Protein 6EJQ (pdb70)

Organism: Thermus phage G20c (NCBI:txid1406341)

Structure (mmCIF, N/CA/C/O backbone):
data_6EJQ
#
_entry.id   6EJQ
#
_cell.length_a   167.275
_cell.length_b   167.275
_cell.length_c   139.732
_cell.angle_alpha   90.000
_cell.angle_beta   90.000
_cell.angle_gamma   90.000
#
_symmetry.space_group_name_H-M   'P 42 21 2'
#
loop_
_entity.id
_entity.type
_entity.pdbx_description
1 polymer 'Terminase small subunit'
2 water water
#
loop_
_atom_site.group_PDB
_atom_site.id
_atom_site.type_symbol
_atom_site.label_atom_id
_atom_site.label_alt_id
_atom_site.label_comp_id
_atom_site.label_asym_id
_atom_site.label_entity_id
_atom_site.label_seq_id
_atom_site.pdbx_PDB_ins_code
_atom_site.Cartn_x
_atom_site.Cartn_y
_atom_site.Cartn_z
_atom_site.occupancy
_atom_site.B_iso_or_equiv
_atom_site.auth_seq_id
_atom_site.auth_comp_id
_atom_site.auth_asym_id
_atom_site.auth_atom_id
_atom_site.pdbx_PDB_model_num
ATOM 1 N N . MET A 1 4 ? -21.862 -88.494 -4.463 1.00 102.86 1 MET A N 1
ATOM 2 C CA . MET A 1 4 ? -20.496 -88.810 -3.934 1.00 104.00 1 MET A CA 1
ATOM 3 C C . MET A 1 4 ? -19.676 -87.538 -3.645 1.00 105.28 1 MET A C 1
ATOM 4 O O . MET A 1 4 ? -19.804 -86.963 -2.561 1.00 101.30 1 MET A O 1
ATOM 6 N N . SER A 1 5 ? -18.874 -87.083 -4.614 1.00 111.16 2 SER A N 1
ATOM 7 C CA . SER A 1 5 ? -17.874 -86.021 -4.387 1.00 114.35 2 SER A CA 1
ATOM 8 C C . SER A 1 5 ? -18.479 -84.614 -4.336 1.00 118.21 2 SER A C 1
ATOM 9 O O . SER A 1 5 ? -19.676 -84.429 -4.583 1.00 123.19 2 SER A O 1
ATOM 11 N N . VAL A 1 6 ? -17.639 -83.631 -4.003 1.00 117.29 3 VAL A N 1
ATOM 12 C CA . VAL A 1 6 ? -18.013 -82.211 -4.064 1.00 113.66 3 VAL A CA 1
ATOM 13 C C . VAL A 1 6 ? -18.264 -81.767 -5.510 1.00 114.03 3 VAL A C 1
ATOM 14 O O . VAL A 1 6 ? -19.192 -81.000 -5.778 1.00 112.54 3 VAL A O 1
ATOM 16 N N . SER A 1 7 ? -17.433 -82.263 -6.430 1.00 113.96 4 SER A N 1
ATOM 17 C CA . SER A 1 7 ? -17.575 -81.987 -7.864 1.00 109.76 4 SER A CA 1
ATOM 18 C C . SER A 1 7 ? -18.814 -82.649 -8.479 1.00 101.99 4 SER A C 1
ATOM 19 O O . SER A 1 7 ? -19.394 -82.115 -9.424 1.00 103.36 4 SER A O 1
ATOM 22 N N . PHE A 1 8 ? -19.204 -83.808 -7.951 1.00 94.52 5 PHE A N 1
ATOM 23 C CA . PHE A 1 8 ? -20.395 -84.534 -8.423 1.00 93.14 5 PHE A CA 1
ATOM 24 C C . PHE A 1 8 ? -21.695 -83.759 -8.173 1.00 90.14 5 PHE A C 1
ATOM 25 O O . PHE A 1 8 ? -22.535 -83.649 -9.066 1.00 88.69 5 PHE A O 1
ATOM 33 N N . ARG A 1 9 ? -21.856 -83.245 -6.956 1.00 86.88 6 ARG A N 1
ATOM 34 C CA . ARG A 1 9 ? -23.037 -82.462 -6.588 1.00 81.58 6 ARG A CA 1
ATOM 35 C C . ARG A 1 9 ? -23.101 -81.136 -7.355 1.00 75.24 6 ARG A C 1
ATOM 36 O O . ARG A 1 9 ? -24.190 -80.683 -7.716 1.00 70.05 6 ARG A O 1
ATOM 38 N N . ASP A 1 10 ? -21.935 -80.533 -7.595 1.00 70.11 7 ASP A N 1
ATOM 39 C CA . ASP A 1 10 ? -21.817 -79.316 -8.415 1.00 68.73 7 ASP A CA 1
ATOM 40 C C . ASP A 1 10 ? -22.308 -79.505 -9.853 1.00 67.81 7 ASP A C 1
ATOM 41 O O . ASP A 1 10 ? -22.959 -78.613 -10.416 1.00 63.33 7 ASP A O 1
ATOM 46 N N . ARG A 1 11 ? -21.997 -80.665 -10.431 1.00 68.27 8 ARG A N 1
ATOM 47 C CA . ARG A 1 11 ? -22.387 -80.983 -11.805 1.00 68.57 8 ARG A CA 1
ATOM 48 C C . ARG A 1 11 ? -23.867 -81.368 -11.940 1.00 63.00 8 ARG A C 1
ATOM 49 O O . ARG A 1 11 ? -24.475 -81.112 -12.976 1.00 61.96 8 ARG A O 1
ATOM 57 N N . VAL A 1 12 ? -24.446 -81.984 -10.912 1.00 57.81 9 VAL A N 1
ATOM 58 C CA . VAL A 1 12 ? -25.886 -82.242 -10.913 1.00 55.51 9 VAL A CA 1
ATOM 59 C C . VAL A 1 12 ? -26.624 -80.899 -10.941 1.00 52.00 9 VAL A C 1
ATOM 60 O O . VAL A 1 12 ? -27.575 -80.736 -11.698 1.00 49.36 9 VAL A O 1
ATOM 64 N N . LEU A 1 13 ? -26.177 -79.947 -10.122 1.00 51.19 10 LEU A N 1
ATOM 65 C CA . LEU A 1 13 ? -26.823 -78.636 -10.044 1.00 52.68 10 LEU A CA 1
ATOM 66 C C . LEU A 1 13 ? -26.702 -77.886 -11.374 1.00 51.60 10 LEU A C 1
ATOM 67 O O . LEU A 1 13 ? -27.703 -77.424 -11.918 1.00 48.30 10 LEU A O 1
ATOM 72 N N . LYS A 1 14 ? -25.480 -77.820 -11.900 1.00 49.48 11 LYS A N 1
ATOM 73 C CA . LYS A 1 14 ? -25.206 -77.175 -13.182 1.00 49.49 11 LYS A CA 1
ATOM 74 C C . LYS A 1 14 ? -26.131 -77.698 -14.283 1.00 48.73 11 LYS A C 1
ATOM 75 O O . LYS A 1 14 ? -26.780 -76.913 -14.982 1.00 46.28 11 LYS A O 1
ATOM 81 N N . LEU A 1 15 ? -26.217 -79.018 -14.414 1.00 47.11 12 LEU A N 1
ATOM 82 C CA . LEU A 1 15 ? -27.017 -79.620 -15.480 1.00 47.40 12 LEU A CA 1
ATOM 83 C C . LEU A 1 15 ? -28.518 -79.415 -15.259 1.00 46.11 12 LEU A C 1
ATOM 84 O O . LEU A 1 15 ? -29.270 -79.212 -16.219 1.00 45.49 12 LEU A O 1
ATOM 89 N N . TYR A 1 16 ? -28.960 -79.443 -14.005 1.00 43.73 13 TYR A N 1
ATOM 90 C CA . TYR A 1 16 ? -30.338 -79.058 -13.705 1.00 45.45 13 TYR A CA 1
ATOM 91 C C . TYR A 1 16 ? -30.555 -77.591 -14.122 1.00 42.86 13 TYR A C 1
ATOM 92 O O . TYR A 1 16 ? -31.547 -77.273 -14.776 1.00 42.13 13 TYR A O 1
ATOM 101 N N . LEU A 1 17 ? -29.605 -76.721 -13.782 1.00 38.63 14 LEU A N 1
ATOM 102 C CA . LEU A 1 17 ? -29.722 -75.298 -14.103 1.00 40.71 14 LEU A CA 1
ATOM 103 C C . LEU A 1 17 ? -29.576 -74.981 -15.598 1.00 41.00 14 LEU A C 1
ATOM 104 O O . LEU A 1 17 ? -29.972 -73.898 -16.024 1.00 40.05 14 LEU A O 1
ATOM 109 N N . LEU A 1 18 ? -29.022 -75.911 -16.381 1.00 41.00 15 LEU A N 1
ATOM 110 C CA . LEU A 1 18 ? -28.984 -75.774 -17.838 1.00 41.08 15 LEU A CA 1
ATOM 111 C C . LEU A 1 18 ? -30.189 -76.417 -18.528 1.00 40.99 15 LEU A C 1
ATOM 112 O O . LEU A 1 18 ? -30.269 -76.408 -19.751 1.00 42.72 15 LEU A O 1
ATOM 117 N N . GLY A 1 19 ? -31.134 -76.946 -17.757 1.00 42.60 16 GLY A N 1
ATOM 118 C CA . GLY A 1 19 ? -32.405 -77.430 -18.305 1.00 46.41 16 GLY A CA 1
ATOM 119 C C . GLY A 1 19 ? -32.469 -78.915 -18.642 1.00 49.81 16 GLY A C 1
ATOM 120 O O . GLY A 1 19 ? -33.403 -79.357 -19.320 1.00 49.59 16 GLY A O 1
ATOM 121 N N . PHE A 1 20 ? -31.495 -79.692 -18.178 1.00 54.17 17 PHE A N 1
ATOM 122 C CA . PHE A 1 20 ? -31.530 -81.145 -18.359 1.00 58.91 17 PHE A CA 1
ATOM 123 C C . PHE A 1 20 ? -32.434 -81.742 -17.291 1.00 60.98 17 PHE A C 1
ATOM 124 O O . PHE A 1 20 ? -32.281 -81.418 -16.116 1.00 58.14 17 PHE A O 1
ATOM 132 N N . ASP A 1 21 ? -33.394 -82.577 -17.697 1.00 68.82 18 ASP A N 1
ATOM 133 C CA . ASP A 1 21 ? -34.296 -83.247 -16.733 1.00 75.95 18 ASP A CA 1
ATOM 134 C C . ASP A 1 21 ? -33.540 -84.355 -15.944 1.00 74.10 18 ASP A C 1
ATOM 135 O O . ASP A 1 21 ? -32.423 -84.732 -16.330 1.00 73.26 18 ASP A O 1
ATOM 140 N N . PRO A 1 22 ? -34.112 -84.835 -14.815 1.00 74.94 19 PRO A N 1
ATOM 141 C CA . PRO A 1 22 ? -33.408 -85.808 -13.958 1.00 79.18 19 PRO A CA 1
ATOM 142 C C . PRO A 1 22 ? -32.759 -87.027 -14.637 1.00 78.80 19 PRO A C 1
ATOM 143 O O . PRO A 1 22 ? -31.596 -87.321 -14.355 1.00 76.80 19 PRO A O 1
ATOM 147 N N . SER A 1 23 ? -33.488 -87.712 -15.519 1.00 80.91 20 SER A N 1
ATOM 148 C CA . SER A 1 23 ? -32.967 -88.930 -16.174 1.00 84.29 20 SER A CA 1
ATOM 149 C C . SER A 1 23 ? -31.745 -88.667 -17.067 1.00 86.08 20 SER A C 1
ATOM 150 O O . SER A 1 23 ? -30.815 -89.488 -17.115 1.00 82.78 20 SER A O 1
ATOM 153 N N . GLU A 1 24 ? -31.757 -87.531 -17.769 1.00 83.76 21 GLU A N 1
ATOM 154 C CA . GLU A 1 24 ? -30.622 -87.107 -18.602 1.00 80.28 21 GLU A CA 1
ATOM 155 C C . GLU A 1 24 ? -29.377 -86.802 -17.756 1.00 78.85 21 GLU A C 1
ATOM 156 O O . GLU A 1 24 ? -28.249 -87.113 -18.166 1.00 74.01 21 GLU A O 1
ATOM 162 N N . ILE A 1 25 ? -29.585 -86.198 -16.581 1.00 75.65 22 ILE A N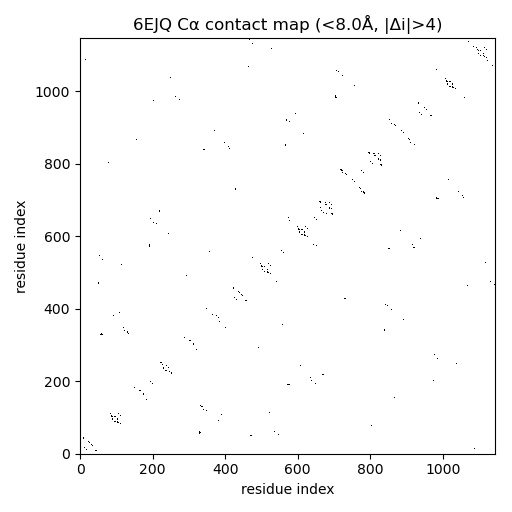 1
ATOM 163 C CA . ILE A 1 25 ? -28.485 -85.917 -15.644 1.00 74.79 22 ILE A CA 1
ATOM 164 C C . ILE A 1 25 ? -27.892 -87.227 -15.110 1.00 74.17 22 ILE A C 1
ATOM 165 O O . ILE A 1 25 ? -26.666 -87.352 -14.967 1.00 68.11 22 ILE A O 1
ATOM 170 N N . ALA A 1 26 ? -28.778 -88.180 -14.821 1.00 77.15 23 ALA A N 1
ATOM 171 C CA . ALA A 1 26 ? -28.399 -89.508 -14.316 1.00 83.73 23 ALA A CA 1
ATOM 172 C C . ALA A 1 26 ? -27.454 -90.250 -15.263 1.00 83.54 23 ALA A C 1
ATOM 173 O O . ALA A 1 26 ? -26.383 -90.701 -14.850 1.00 81.53 23 ALA A O 1
ATOM 175 N N . GLN A 1 27 ? -27.857 -90.346 -16.529 1.00 85.17 24 GLN A N 1
ATOM 176 C CA . GLN A 1 27 ? -27.077 -91.046 -17.554 1.00 88.67 24 GLN A CA 1
ATOM 177 C C . GLN A 1 27 ? -25.737 -90.362 -17.810 1.00 89.57 24 GLN A C 1
ATOM 178 O O . GLN A 1 27 ? -24.703 -91.027 -17.893 1.00 94.01 24 GLN A O 1
ATOM 184 N N . THR A 1 28 ? -25.760 -89.036 -17.913 1.00 87.32 25 THR A N 1
ATOM 185 C CA . THR A 1 28 ? -24.547 -88.252 -18.141 1.00 87.96 25 THR A CA 1
ATOM 186 C C . THR A 1 28 ? -23.519 -88.413 -17.009 1.00 91.41 25 THR A C 1
ATOM 187 O O . THR A 1 28 ? -22.313 -88.392 -17.266 1.00 94.61 25 THR A O 1
ATOM 191 N N . LEU A 1 29 ? -23.994 -88.579 -15.774 1.00 95.08 26 LEU A N 1
ATOM 192 C CA . LEU A 1 29 ? -23.109 -88.777 -14.611 1.00 100.34 26 LEU A CA 1
ATOM 193 C C . LEU A 1 29 ? -22.690 -90.236 -14.377 1.00 105.52 26 LEU A C 1
ATOM 194 O O . LEU A 1 29 ? -21.655 -90.488 -13.746 1.00 103.43 26 LEU A O 1
ATOM 199 N N . SER A 1 30 ? -23.486 -91.186 -14.877 1.00 108.50 27 SER A N 1
ATOM 200 C CA . SER A 1 30 ? -23.122 -92.613 -14.866 1.00 109.02 27 SER A CA 1
ATOM 201 C C . SER A 1 30 ? -21.798 -92.906 -15.599 1.00 111.23 27 SER A C 1
ATOM 202 O O . SER A 1 30 ? -21.091 -93.854 -15.249 1.00 111.82 27 SER A O 1
ATOM 205 N N . LEU A 1 31 ? -21.470 -92.085 -16.598 1.00 111.00 28 LEU A N 1
ATOM 206 C CA . LEU A 1 31 ? -20.246 -92.249 -17.389 1.00 112.16 28 LEU A CA 1
ATOM 207 C C . LEU A 1 31 ? -18.974 -91.894 -16.606 1.00 115.26 28 LEU A C 1
ATOM 208 O O . LEU A 1 31 ? -17.924 -92.497 -16.833 1.00 116.99 28 LEU A O 1
ATOM 213 N N . ASP A 1 32 ? -19.072 -90.923 -15.696 1.00 119.89 29 ASP A N 1
ATOM 214 C CA . ASP A 1 32 ? -17.912 -90.441 -14.924 1.00 124.97 29 ASP A CA 1
ATOM 215 C C . ASP A 1 32 ? -17.563 -91.259 -13.667 1.00 128.16 29 ASP A C 1
ATOM 216 O O . ASP A 1 32 ? -16.478 -91.075 -13.106 1.00 125.81 29 ASP A O 1
ATOM 221 N N . VAL A 1 33 ? -18.464 -92.145 -13.230 1.00 129.96 30 VAL A N 1
ATOM 222 C CA . VAL A 1 33 ? -18.238 -92.998 -12.046 1.00 126.00 30 VAL A CA 1
ATOM 223 C C . VAL A 1 33 ? -18.461 -94.479 -12.387 1.00 122.97 30 VAL A C 1
ATOM 224 O O . VAL A 1 33 ? -18.860 -94.811 -13.507 1.00 118.89 30 VAL A O 1
ATOM 228 N N . LYS A 1 34 ? -18.184 -95.358 -11.423 1.00 121.52 31 LYS A N 1
ATOM 229 C CA . LYS A 1 34 ? -18.331 -96.809 -11.606 1.00 121.31 31 LYS A CA 1
ATOM 230 C C . LYS A 1 34 ? -19.793 -97.249 -11.704 1.00 117.57 31 LYS A C 1
ATOM 231 O O . LYS A 1 34 ? -20.177 -97.938 -12.653 1.00 113.58 31 LYS A O 1
ATOM 233 N N . ARG A 1 35 ? -20.598 -96.840 -10.725 1.00 114.90 32 ARG A N 1
ATOM 234 C CA . ARG A 1 35 ? -22.006 -97.259 -10.636 1.00 114.43 32 ARG A CA 1
ATOM 235 C C . ARG A 1 35 ? -22.901 -96.652 -11.730 1.00 111.79 32 ARG A C 1
ATOM 236 O O . ARG A 1 35 ? -22.443 -95.872 -12.569 1.00 110.16 32 ARG A O 1
ATOM 244 N N . LYS A 1 36 ? -24.173 -97.054 -11.715 1.00 110.45 33 LYS A N 1
ATOM 245 C CA . LYS A 1 36 ? -25.231 -96.412 -12.500 1.00 110.49 33 LYS A CA 1
ATOM 246 C C . LYS A 1 36 ? -25.990 -95.451 -11.578 1.00 111.32 33 LYS A C 1
ATOM 247 O O . LYS A 1 36 ? -26.645 -95.897 -10.631 1.00 112.21 33 LYS A O 1
ATOM 253 N N . VAL A 1 37 ? -25.910 -94.148 -11.865 1.00 106.24 34 VAL A N 1
ATOM 254 C CA . VAL A 1 37 ? -26.640 -93.129 -11.101 1.00 95.17 34 VAL A CA 1
ATOM 255 C C . VAL A 1 37 ? -28.090 -93.134 -11.568 1.00 87.96 34 VAL A C 1
ATOM 256 O O . VAL A 1 37 ? -28.354 -93.217 -12.768 1.00 82.66 34 VAL A O 1
ATOM 260 N N . THR A 1 38 ? -29.017 -93.061 -10.616 1.00 87.82 35 THR A N 1
ATOM 261 C CA . THR A 1 38 ? -30.455 -93.105 -10.903 1.00 92.27 35 THR A CA 1
ATOM 262 C C . THR A 1 38 ? -31.096 -91.727 -10.769 1.00 92.46 35 THR A C 1
ATOM 263 O O . THR A 1 38 ? -30.487 -90.799 -10.221 1.00 88.95 35 THR A O 1
ATOM 267 N N . GLU A 1 39 ? -32.327 -91.615 -11.271 1.00 90.57 36 GLU A N 1
ATOM 268 C CA . GLU A 1 39 ? -33.176 -90.432 -11.051 1.00 91.60 36 GLU A CA 1
ATOM 269 C C . GLU A 1 39 ? -33.269 -90.015 -9.576 1.00 91.93 36 GLU A C 1
ATOM 270 O O . GLU A 1 39 ? -33.161 -88.829 -9.255 1.00 92.59 36 GLU A O 1
ATOM 276 N N . GLU A 1 40 ? -33.473 -90.997 -8.699 1.00 93.09 37 GLU A N 1
ATOM 277 C CA . GLU A 1 40 ? -33.688 -90.751 -7.263 1.00 90.58 37 GLU A CA 1
ATOM 278 C C . GLU A 1 40 ? -32.443 -90.205 -6.563 1.00 82.45 37 GLU A C 1
ATOM 279 O O . GLU A 1 40 ? -32.560 -89.383 -5.657 1.00 81.78 37 GLU A O 1
ATOM 285 N N . GLU A 1 41 ? -31.264 -90.655 -6.987 1.00 79.13 38 GLU A N 1
ATOM 286 C CA . GLU A 1 41 ? -30.000 -90.085 -6.510 1.00 80.86 38 GLU A CA 1
ATOM 287 C C . GLU A 1 41 ? -29.797 -88.631 -6.981 1.00 81.45 38 GLU A C 1
ATOM 288 O O . GLU A 1 41 ? -29.202 -87.825 -6.257 1.00 80.32 38 GLU A O 1
ATOM 294 N N . VAL A 1 42 ? -30.270 -88.315 -8.191 1.00 76.21 39 VAL A N 1
ATOM 295 C CA . VAL A 1 42 ? -30.211 -86.952 -8.743 1.00 73.55 39 VAL A CA 1
ATOM 296 C C . VAL A 1 42 ? -31.157 -86.008 -7.979 1.00 70.88 39 VAL A C 1
ATOM 297 O O . VAL A 1 42 ? -30.731 -84.940 -7.539 1.00 70.93 39 VAL A O 1
ATOM 301 N N . LEU A 1 43 ? -32.417 -86.406 -7.811 1.00 68.38 40 LEU A N 1
ATOM 302 C CA . LEU A 1 43 ? -33.393 -85.595 -7.066 1.00 70.87 40 LEU A CA 1
ATOM 303 C C . LEU A 1 43 ? -32.971 -85.291 -5.621 1.00 70.42 40 LEU A C 1
ATOM 304 O O . LEU A 1 43 ? -33.249 -84.201 -5.110 1.00 66.17 40 LEU A O 1
ATOM 309 N N . HIS A 1 44 ? -32.297 -86.246 -4.981 1.00 71.14 41 HIS A N 1
ATOM 310 C CA . HIS A 1 44 ? -31.852 -86.086 -3.597 1.00 74.81 41 HIS A CA 1
ATOM 311 C C . HIS A 1 44 ? -30.638 -85.151 -3.477 1.00 70.77 41 HIS A C 1
ATOM 312 O O . HIS A 1 44 ? -30.530 -84.394 -2.502 1.00 68.91 41 HIS A O 1
ATOM 319 N N . VAL A 1 45 ? -29.724 -85.211 -4.446 1.00 65.74 42 VAL A N 1
ATOM 320 C CA . VAL A 1 45 ? -28.582 -84.285 -4.473 1.00 64.55 42 VAL A CA 1
ATOM 321 C C . VAL A 1 45 ? -29.066 -82.852 -4.743 1.00 61.82 42 VAL A C 1
ATOM 322 O O . VAL A 1 45 ? -28.575 -81.905 -4.123 1.00 57.48 42 VAL A O 1
ATOM 326 N N . LEU A 1 46 ? -30.025 -82.714 -5.660 1.00 57.33 43 LEU A N 1
ATOM 327 C CA . LEU A 1 46 ? -30.638 -81.425 -5.952 1.00 57.21 43 LEU A CA 1
ATOM 328 C C . LEU A 1 46 ? -31.328 -80.830 -4.743 1.00 58.46 43 LEU A C 1
ATOM 329 O O . LEU A 1 46 ? -31.169 -79.644 -4.475 1.00 62.63 43 LEU A O 1
ATOM 334 N N . ALA A 1 47 ? -32.076 -81.645 -4.008 1.00 60.33 44 ALA A N 1
ATOM 335 C CA . ALA A 1 47 ? -32.801 -81.150 -2.832 1.00 60.92 44 ALA A CA 1
ATOM 336 C C . ALA A 1 47 ? -31.839 -80.745 -1.707 1.00 60.57 44 ALA A C 1
ATOM 337 O O . ALA A 1 47 ? -32.097 -79.774 -0.989 1.00 59.40 44 ALA A O 1
ATOM 339 N N . GLU A 1 48 ? -30.733 -81.477 -1.570 1.00 60.97 45 GLU A N 1
ATOM 340 C CA . GLU A 1 48 ? -29.647 -81.077 -0.662 1.00 65.20 45 GLU A CA 1
ATOM 341 C C . GLU A 1 48 ? -29.022 -79.745 -1.063 1.00 61.02 45 GLU A C 1
ATOM 342 O O . GLU A 1 48 ? -28.688 -78.937 -0.200 1.00 61.81 45 GLU A O 1
ATOM 348 N N . ALA A 1 49 ? -28.843 -79.537 -2.366 1.00 56.92 46 ALA A N 1
ATOM 349 C CA . ALA A 1 49 ? -28.297 -78.282 -2.877 1.00 54.88 46 ALA A CA 1
ATOM 350 C C . ALA A 1 49 ? -29.241 -77.100 -2.596 1.00 51.13 46 ALA A C 1
ATOM 351 O O . ALA A 1 49 ? -28.787 -76.050 -2.166 1.00 50.00 46 ALA A O 1
ATOM 353 N N . ARG A 1 50 ? -30.544 -77.290 -2.806 1.00 52.01 47 ARG A N 1
ATOM 354 C CA . ARG A 1 50 ? -31.552 -76.276 -2.450 1.00 54.00 47 ARG A CA 1
ATOM 355 C C . ARG A 1 50 ? -31.546 -75.914 -0.969 1.00 57.07 47 ARG A C 1
ATOM 356 O O . ARG A 1 50 ? -31.736 -74.755 -0.618 1.00 63.79 47 ARG A O 1
ATOM 364 N N . GLU A 1 51 ? -31.341 -76.910 -0.111 1.00 60.62 48 GLU A N 1
ATOM 365 C CA . GLU A 1 51 ? -31.215 -76.706 1.335 1.00 63.83 48 GLU A CA 1
ATOM 366 C C . GLU A 1 51 ? -30.048 -75.760 1.669 1.00 60.25 48 GLU A C 1
ATOM 367 O O . GLU A 1 51 ? -30.223 -74.818 2.436 1.00 59.57 48 GLU A O 1
ATOM 373 N N . LEU A 1 52 ? -28.873 -76.008 1.091 1.00 56.84 49 LEU A N 1
ATOM 374 C CA . LEU A 1 52 ? -27.693 -75.136 1.300 1.00 60.13 49 LEU A CA 1
ATOM 375 C C . LEU A 1 52 ? -27.891 -73.711 0.772 1.00 58.64 49 LEU A C 1
ATOM 376 O O . LEU A 1 52 ? -27.406 -72.749 1.373 1.00 58.17 49 LEU A O 1
ATOM 381 N N . LEU A 1 53 ? -28.591 -73.588 -0.357 1.00 56.11 50 LEU A N 1
ATOM 382 C CA . LEU A 1 53 ? -28.806 -72.290 -1.011 1.00 53.42 50 LEU A CA 1
ATOM 383 C C . LEU A 1 53 ? -29.860 -71.415 -0.321 1.00 52.16 50 LEU A C 1
ATOM 384 O O . LEU A 1 53 ? -30.009 -70.236 -0.670 1.00 51.33 50 LEU A O 1
ATOM 389 N N . SER A 1 54 ? -30.584 -71.974 0.653 1.00 49.22 51 SER A N 1
ATOM 390 C CA . SER A 1 54 ? -31.583 -71.207 1.396 1.00 48.59 51 SER A CA 1
ATOM 391 C C . SER A 1 54 ? -30.987 -70.404 2.556 1.00 46.73 51 SER A C 1
ATOM 392 O O . SER A 1 54 ? -31.718 -69.670 3.225 1.00 44.01 51 SER A O 1
ATOM 395 N N . ALA A 1 55 ? -29.677 -70.536 2.791 1.00 44.91 52 ALA A N 1
ATOM 396 C CA . ALA A 1 55 ? -29.014 -69.859 3.899 1.00 45.91 52 ALA A CA 1
ATOM 397 C C . ALA A 1 55 ? -29.014 -68.346 3.684 1.00 46.80 52 ALA A C 1
ATOM 398 O O . ALA A 1 55 ? -28.885 -67.883 2.545 1.00 47.12 52 ALA A O 1
ATOM 400 N N . LEU A 1 56 ? -29.183 -67.588 4.771 1.00 46.79 53 LEU A N 1
ATOM 401 C CA . LEU A 1 56 ? -29.045 -66.132 4.712 1.00 48.85 53 LEU A CA 1
ATOM 402 C C . LEU A 1 56 ? -27.626 -65.787 4.284 1.00 46.94 53 LEU A C 1
ATOM 403 O O . LEU A 1 56 ? -26.670 -66.395 4.766 1.00 46.35 53 LEU A O 1
ATOM 408 N N . PRO A 1 57 ? -27.481 -64.800 3.390 1.00 46.04 54 PRO A N 1
ATOM 409 C CA . PRO A 1 57 ? -26.123 -64.371 3.084 1.00 46.57 54 PRO A CA 1
ATOM 410 C C . PRO A 1 57 ? -25.443 -63.682 4.265 1.00 44.48 54 PRO A C 1
ATOM 411 O O . PRO A 1 57 ? -26.094 -63.293 5.237 1.00 43.46 54 PRO A O 1
ATOM 415 N N . SER A 1 58 ? -24.127 -63.597 4.172 1.00 42.67 55 SER A N 1
ATOM 416 C CA . SER A 1 58 ? -23.314 -62.806 5.073 1.00 42.33 55 SER A CA 1
ATOM 417 C C . SER A 1 58 ? -23.013 -61.510 4.323 1.00 41.84 55 SER A C 1
ATOM 418 O O . SER A 1 58 ? -22.652 -61.557 3.160 1.00 41.20 55 SER A O 1
ATOM 421 N N . LEU A 1 59 ? -23.173 -60.364 4.976 1.00 42.53 56 LEU A N 1
ATOM 422 C CA . LEU A 1 59 ? -22.882 -59.077 4.345 1.00 43.64 56 LEU A CA 1
ATOM 423 C C . LEU A 1 59 ? -21.391 -58.951 4.005 1.00 45.15 56 LEU A C 1
ATOM 424 O O . LEU A 1 59 ? -21.033 -58.315 3.018 1.00 46.02 56 LEU A O 1
ATOM 429 N N . GLU A 1 60 ? -20.539 -59.573 4.821 1.00 45.99 57 GLU A N 1
ATOM 430 C CA . GLU A 1 60 ? -19.104 -59.677 4.558 1.00 47.29 57 GLU A CA 1
ATOM 431 C C . GLU A 1 60 ? -18.873 -60.370 3.212 1.00 45.83 57 GLU A C 1
ATOM 432 O O . GLU A 1 60 ? -18.134 -59.848 2.380 1.00 45.35 57 GLU A O 1
ATOM 438 N N . ASP A 1 61 ? -19.544 -61.503 2.980 1.00 44.55 58 ASP A N 1
ATOM 439 C CA . ASP A 1 61 ? -19.482 -62.185 1.674 1.00 44.84 58 ASP A CA 1
ATOM 440 C C . ASP A 1 61 ? -20.029 -61.316 0.545 1.00 42.10 58 ASP A C 1
ATOM 441 O O . ASP A 1 61 ? -19.512 -61.354 -0.565 1.00 43.26 58 ASP A O 1
ATOM 446 N N . ILE A 1 62 ? -21.065 -60.534 0.819 1.00 39.57 59 ILE A N 1
ATOM 447 C CA . ILE A 1 62 ? -21.596 -59.626 -0.189 1.00 38.91 59 ILE A CA 1
ATOM 448 C C . ILE A 1 62 ? -20.547 -58.577 -0.568 1.00 38.01 59 ILE A C 1
ATOM 449 O O . ILE A 1 62 ? -20.365 -58.307 -1.749 1.00 38.34 59 ILE A O 1
ATOM 454 N N . ARG A 1 63 ? -19.851 -58.016 0.417 1.00 37.59 60 ARG A N 1
ATOM 455 C CA . ARG A 1 63 ? -18.775 -57.050 0.137 1.00 39.63 60 ARG A CA 1
ATOM 456 C C . ARG A 1 63 ? -17.663 -57.661 -0.720 1.00 40.24 60 ARG A C 1
ATOM 457 O O . ARG A 1 63 ? -17.085 -56.976 -1.553 1.00 39.11 60 ARG A O 1
ATOM 465 N N . ALA A 1 64 ? -17.388 -58.949 -0.531 1.00 40.70 61 ALA A N 1
ATOM 466 C CA . ALA A 1 64 ? -16.431 -59.652 -1.373 1.00 40.91 61 ALA A CA 1
ATOM 467 C C . ALA A 1 64 ? -16.922 -59.736 -2.825 1.00 41.85 61 ALA A C 1
ATOM 468 O O . ALA A 1 64 ? -16.113 -59.572 -3.757 1.00 40.82 61 ALA A O 1
ATOM 470 N N . GLU A 1 65 ? -18.227 -59.968 -3.023 1.00 39.48 62 GLU A N 1
ATOM 471 C CA . GLU A 1 65 ? -18.801 -59.961 -4.382 1.00 39.17 62 GLU A CA 1
ATOM 472 C C . GLU A 1 65 ? -18.716 -58.572 -5.009 1.00 40.25 62 GLU A C 1
ATOM 473 O O . GLU A 1 65 ? -18.459 -58.448 -6.205 1.00 44.17 62 GLU A O 1
ATOM 479 N N . VAL A 1 66 ? -18.924 -57.530 -4.211 1.00 40.54 63 VAL A N 1
ATOM 480 C CA . VAL A 1 66 ? -18.815 -56.159 -4.716 1.00 41.31 63 VAL A CA 1
ATOM 481 C C . VAL A 1 66 ? -17.371 -55.913 -5.173 1.00 41.49 63 VAL A C 1
ATOM 482 O O . VAL A 1 66 ? -17.141 -55.440 -6.277 1.00 41.33 63 VAL A O 1
ATOM 486 N N . GLY A 1 67 ? -16.405 -56.274 -4.336 1.00 42.05 64 GLY A N 1
ATOM 487 C CA . GLY A 1 67 ? -14.994 -56.095 -4.667 1.00 41.92 64 GLY A CA 1
ATOM 488 C C . GLY A 1 67 ? -14.564 -56.788 -5.946 1.00 41.83 64 GLY A C 1
ATOM 489 O O . GLY A 1 67 ? -13.894 -56.188 -6.782 1.00 43.35 64 GLY A O 1
ATOM 490 N N . GLN A 1 68 ? -14.958 -58.050 -6.096 1.00 42.08 65 GLN A N 1
ATOM 491 C CA . GLN A 1 68 ? -14.669 -58.828 -7.307 1.00 40.81 65 GLN A CA 1
ATOM 492 C C . GLN A 1 68 ? -15.351 -58.266 -8.560 1.00 41.18 65 GLN A C 1
ATOM 493 O O . GLN A 1 68 ? -14.756 -58.248 -9.648 1.00 38.96 65 GLN A O 1
ATOM 499 N N . ALA A 1 69 ? -16.599 -57.823 -8.397 1.00 39.14 66 ALA A N 1
ATOM 500 C CA . ALA A 1 69 ? -17.355 -57.177 -9.466 1.00 37.62 66 ALA A CA 1
ATOM 501 C C . ALA A 1 69 ? -16.705 -55.879 -9.916 1.00 38.92 66 ALA A C 1
ATOM 502 O O . ALA A 1 69 ? -16.594 -55.624 -11.116 1.00 38.98 66 ALA A O 1
ATOM 504 N N . LEU A 1 70 ? -16.303 -55.045 -8.959 1.00 39.17 67 LEU A N 1
ATOM 505 C CA . LEU A 1 70 ? -15.664 -53.771 -9.287 1.00 41.02 67 LEU A CA 1
ATOM 506 C C . LEU A 1 70 ? -14.308 -53.980 -9.958 1.00 41.11 67 LEU A C 1
ATOM 507 O O . LEU A 1 70 ? -13.932 -53.219 -10.851 1.00 39.72 67 LEU A O 1
ATOM 512 N N . GLU A 1 71 ? -13.588 -55.014 -9.532 1.00 41.47 68 GLU A N 1
ATOM 513 C CA . GLU A 1 71 ? -12.303 -55.342 -10.123 1.00 42.49 68 GLU A CA 1
ATOM 514 C C . GLU A 1 71 ? -12.477 -55.873 -11.551 1.00 41.45 68 GLU A C 1
ATOM 515 O O . GLU A 1 71 ? -11.721 -55.483 -12.450 1.00 42.80 68 GLU A O 1
ATOM 521 N N . ARG A 1 72 ? -13.475 -56.735 -11.756 1.00 39.01 69 ARG A N 1
ATOM 522 C CA . ARG A 1 72 ? -13.826 -57.221 -13.094 1.00 39.27 69 ARG A CA 1
ATOM 523 C C . ARG A 1 72 ? -14.199 -56.063 -14.019 1.00 40.12 69 ARG A C 1
ATOM 524 O O . ARG A 1 72 ? -13.832 -56.070 -15.189 1.00 42.34 69 ARG A O 1
ATOM 532 N N . ALA A 1 73 ? -14.951 -55.093 -13.500 1.00 38.36 70 ALA A N 1
ATOM 533 C CA . ALA A 1 73 ? -15.284 -53.876 -14.243 1.00 38.40 70 ALA A CA 1
ATOM 534 C C . ALA A 1 73 ? -14.044 -53.018 -14.601 1.00 37.70 70 ALA A C 1
ATOM 535 O O . ALA A 1 73 ? -14.001 -52.428 -15.679 1.00 38.82 70 ALA A O 1
ATOM 537 N N . ARG A 1 74 ? -13.051 -52.946 -13.715 1.00 37.86 71 ARG A N 1
ATOM 538 C CA . ARG A 1 74 ? -11.778 -52.246 -14.029 1.00 38.61 71 ARG A CA 1
ATOM 539 C C . ARG A 1 74 ? -11.029 -52.889 -15.198 1.00 37.92 71 ARG A C 1
ATOM 540 O O . ARG A 1 74 ? -10.402 -52.191 -15.982 1.00 39.31 71 ARG A O 1
ATOM 548 N N . ILE A 1 75 ? -11.117 -54.210 -15.310 1.00 36.68 72 ILE A N 1
ATOM 549 C CA . ILE A 1 75 ? -10.496 -54.948 -16.407 1.00 36.21 72 ILE A CA 1
ATOM 550 C C . ILE A 1 75 ? -11.147 -54.564 -17.729 1.00 36.15 72 ILE A C 1
ATOM 551 O O . ILE A 1 75 ? -10.447 -54.207 -18.686 1.00 36.88 72 ILE A O 1
ATOM 556 N N . PHE A 1 76 ? -12.478 -54.630 -17.774 1.00 35.26 73 PHE A N 1
ATOM 557 C CA . PHE A 1 76 ? -13.238 -54.224 -18.954 1.00 34.04 73 PHE A CA 1
ATOM 558 C C . PHE A 1 76 ? -12.991 -52.772 -19.279 1.00 34.78 73 PHE A C 1
ATOM 559 O O . PHE A 1 76 ? -12.774 -52.436 -20.437 1.00 35.79 73 PHE A O 1
ATOM 567 N N . GLN A 1 77 ? -13.018 -51.921 -18.256 1.00 34.51 74 GLN A N 1
ATOM 568 C CA . GLN A 1 77 ? -12.782 -50.492 -18.428 1.00 35.45 74 GLN A CA 1
ATOM 569 C C . GLN A 1 77 ? -11.424 -50.200 -19.095 1.00 37.61 74 GLN A C 1
ATOM 570 O O . GLN A 1 77 ? -11.323 -49.311 -19.941 1.00 37.69 74 GLN A O 1
ATOM 576 N N . LYS A 1 78 ? -10.395 -50.949 -18.710 1.00 41.02 75 LYS A N 1
ATOM 577 C CA . LYS A 1 78 ? -9.065 -50.849 -19.325 1.00 42.44 75 LYS A CA 1
ATOM 578 C C . LYS A 1 78 ? -9.099 -51.282 -20.810 1.00 40.26 75 LYS A C 1
ATOM 579 O O . LYS A 1 78 ? -8.535 -50.605 -21.659 1.00 37.79 75 LYS A O 1
ATOM 585 N N . ASP A 1 79 ? -9.791 -52.382 -21.115 1.00 39.28 76 ASP A N 1
ATOM 586 C CA . ASP A 1 79 ? -10.034 -52.790 -22.510 1.00 39.78 76 ASP A CA 1
ATOM 587 C C . ASP A 1 79 ? -10.746 -51.721 -23.324 1.00 39.46 76 ASP A C 1
ATOM 588 O O . ASP A 1 79 ? -10.341 -51.430 -24.445 1.00 43.21 76 ASP A O 1
ATOM 593 N N . LEU A 1 80 ? -11.809 -51.150 -22.770 1.00 37.23 77 LEU A N 1
ATOM 594 C CA . LEU A 1 80 ? -12.574 -50.144 -23.485 1.00 36.52 77 LEU A CA 1
ATOM 595 C C . LEU A 1 80 ? -11.772 -48.860 -23.702 1.00 35.08 77 LEU A C 1
ATOM 596 O O . LEU A 1 80 ? -11.899 -48.216 -24.737 1.00 36.70 77 LEU A O 1
ATOM 601 N N . LEU A 1 81 ? -10.967 -48.481 -22.720 1.00 35.37 78 LEU A N 1
ATOM 602 C CA . LEU A 1 81 ? -10.091 -47.318 -22.850 1.00 37.33 78 LEU A CA 1
ATOM 603 C C . LEU A 1 81 ? -9.111 -47.439 -24.032 1.00 36.71 78 LEU A C 1
ATOM 604 O O . LEU A 1 81 ? -8.892 -46.464 -24.756 1.00 37.32 78 LEU A O 1
ATOM 609 N N . ALA A 1 82 ? -8.554 -48.628 -24.236 1.00 36.52 79 ALA A N 1
ATOM 610 C CA . ALA A 1 82 ? -7.681 -48.888 -25.392 1.00 36.80 79 ALA A CA 1
ATOM 611 C C . ALA A 1 82 ? -8.481 -48.825 -26.695 1.00 37.76 79 ALA A C 1
ATOM 612 O O . ALA A 1 82 ? -8.037 -48.233 -27.678 1.00 38.01 79 ALA A O 1
ATOM 614 N N . ILE A 1 83 ? -9.682 -49.404 -26.684 1.00 37.85 80 ILE A N 1
ATOM 615 C CA . ILE A 1 83 ? -10.560 -49.379 -27.858 1.00 36.91 80 ILE A CA 1
ATOM 616 C C . ILE A 1 83 ? -10.986 -47.953 -28.194 1.00 35.85 80 ILE A C 1
ATOM 617 O O . ILE A 1 83 ? -11.124 -47.602 -29.372 1.00 38.91 80 ILE A O 1
ATOM 622 N N . TYR A 1 84 ? -11.195 -47.135 -27.171 1.00 34.39 81 TYR A N 1
ATOM 623 C CA . TYR A 1 84 ? -11.540 -45.733 -27.377 1.00 34.62 81 TYR A CA 1
ATOM 624 C C . TYR A 1 84 ? -10.425 -44.980 -28.119 1.00 36.72 81 TYR A C 1
ATOM 625 O O . TYR A 1 84 ? -10.712 -44.174 -29.005 1.00 36.82 81 TYR A O 1
ATOM 634 N N . GLN A 1 85 ? -9.165 -45.241 -27.758 1.00 36.60 82 GLN A N 1
ATOM 635 C CA . GLN A 1 85 ? -8.038 -44.640 -28.470 1.00 37.67 82 GLN A CA 1
ATOM 636 C C . GLN A 1 85 ? -7.953 -45.101 -29.918 1.00 37.59 82 GLN A C 1
ATOM 637 O O . GLN A 1 85 ? -7.647 -44.296 -30.791 1.00 41.56 82 GLN A O 1
ATOM 643 N N . ASN A 1 86 ? -8.256 -46.374 -30.168 1.00 37.14 83 ASN A N 1
ATOM 644 C CA . ASN A 1 86 ? -8.289 -46.907 -31.533 1.00 38.06 83 ASN A CA 1
ATOM 645 C C . ASN A 1 86 ? -9.390 -46.220 -32.335 1.00 38.02 83 ASN A C 1
ATOM 646 O O . ASN A 1 86 ? -9.214 -45.931 -33.523 1.00 38.97 83 ASN A O 1
ATOM 651 N N . MET A 1 87 ? -10.520 -45.956 -31.685 1.00 36.64 84 MET A N 1
ATOM 652 C CA . MET A 1 87 ? -11.626 -45.254 -32.337 1.00 37.58 84 MET A CA 1
ATOM 653 C C . MET A 1 87 ? -11.247 -43.832 -32.737 1.00 37.06 84 MET A C 1
ATOM 654 O O . MET A 1 87 ? -11.595 -43.397 -33.832 1.00 36.60 84 MET A O 1
ATOM 659 N N . LEU A 1 88 ? -10.555 -43.117 -31.848 1.00 36.45 85 LEU A N 1
ATOM 660 C CA . LEU A 1 88 ? -10.054 -41.778 -32.166 1.00 38.96 85 LEU A CA 1
ATOM 661 C C . LEU A 1 88 ? -9.018 -41.823 -33.289 1.00 38.77 85 LEU A C 1
ATOM 662 O O . LEU A 1 88 ? -8.997 -40.917 -34.124 1.00 37.82 85 LEU A O 1
ATOM 667 N N . ARG A 1 89 ? -8.173 -42.861 -33.307 1.00 38.81 86 ARG A N 1
ATOM 668 C CA . ARG A 1 89 ? -7.182 -43.035 -34.376 1.00 39.67 86 ARG A CA 1
ATOM 669 C C . ARG A 1 89 ? -7.894 -43.187 -35.724 1.00 39.98 86 ARG A C 1
ATOM 670 O O . ARG A 1 89 ? -7.498 -42.573 -36.718 1.00 40.66 86 ARG A O 1
ATOM 678 N N . ASN A 1 90 ? -8.953 -43.989 -35.745 1.00 38.24 87 ASN A N 1
ATOM 679 C CA . ASN A 1 90 ? -9.728 -44.170 -36.966 1.00 40.63 87 ASN A CA 1
ATOM 680 C C . ASN A 1 90 ? -10.412 -42.879 -37.398 1.00 41.95 87 ASN A C 1
ATOM 681 O O . ASN A 1 90 ? -10.369 -42.534 -38.581 1.00 43.20 87 ASN A O 1
ATOM 686 N N . TYR A 1 91 ? -11.002 -42.164 -36.442 1.00 41.05 88 TYR A N 1
ATOM 687 C CA . TYR A 1 91 ? -11.719 -40.931 -36.734 1.00 41.41 88 TYR A CA 1
ATOM 688 C C . TYR A 1 91 ? -10.805 -39.865 -37.321 1.00 42.32 88 TYR A C 1
ATOM 689 O O . TYR A 1 91 ? -11.172 -39.201 -38.285 1.00 41.51 88 TYR A O 1
ATOM 698 N N . ASN A 1 92 ? -9.625 -39.692 -36.729 1.00 45.17 89 ASN A N 1
ATOM 699 C CA . ASN A 1 92 ? -8.659 -38.697 -37.221 1.00 46.21 89 ASN A CA 1
ATOM 700 C C . ASN A 1 92 ? -8.070 -39.073 -38.583 1.00 45.47 89 ASN A C 1
ATOM 701 O O . ASN A 1 92 ? -7.875 -38.205 -39.426 1.00 47.31 89 ASN A O 1
ATOM 706 N N . ALA A 1 93 ? -7.805 -40.354 -38.813 1.00 46.33 90 ALA A N 1
ATOM 707 C CA . ALA A 1 93 ? -7.372 -40.796 -40.143 1.00 48.29 90 ALA A CA 1
ATOM 708 C C . ALA A 1 93 ? -8.450 -40.515 -41.194 1.00 50.34 90 ALA A C 1
ATOM 709 O O . ALA A 1 93 ? -8.140 -40.086 -42.302 1.00 50.82 90 ALA A O 1
ATOM 711 N N . MET A 1 94 ? -9.708 -40.757 -40.827 1.00 53.98 91 MET A N 1
ATOM 712 C CA . MET A 1 94 ? -10.875 -40.437 -41.668 1.00 56.51 91 MET A CA 1
ATOM 713 C C . MET A 1 94 ? -10.935 -38.940 -42.007 1.00 55.50 91 MET A C 1
ATOM 714 O O . MET A 1 94 ? -11.148 -38.557 -43.153 1.00 54.13 91 MET A O 1
ATOM 719 N N . MET A 1 95 ? -10.729 -38.111 -40.990 1.00 58.73 92 MET A N 1
ATOM 720 C CA . MET A 1 95 ? -10.721 -36.649 -41.108 1.00 62.14 92 MET A CA 1
ATOM 721 C C . MET A 1 95 ? -9.679 -36.155 -42.131 1.00 62.31 92 MET A C 1
ATOM 722 O O . MET A 1 95 ? -9.971 -35.269 -42.935 1.00 57.52 92 MET A O 1
ATOM 727 N N . GLU A 1 96 ? -8.481 -36.741 -42.124 1.00 63.52 93 GLU A N 1
ATOM 728 C CA . GLU A 1 96 ? -7.428 -36.326 -43.068 1.00 65.50 93 GLU A CA 1
ATOM 729 C C . GLU A 1 96 ? -7.389 -37.136 -44.380 1.00 61.07 93 GLU A C 1
ATOM 730 O O . GLU A 1 96 ? -6.415 -37.058 -45.124 1.00 61.78 93 GLU A O 1
ATOM 736 N N . GLY A 1 97 ? -8.460 -37.881 -44.664 1.00 57.72 94 GLY A N 1
ATOM 737 C CA . GLY A 1 97 ? -8.699 -38.473 -45.977 1.00 56.10 94 GLY A CA 1
ATOM 738 C C . GLY A 1 97 ? -8.083 -39.832 -46.251 1.00 56.35 94 GLY A C 1
ATOM 739 O O . GLY A 1 97 ? -8.079 -40.277 -47.398 1.00 60.01 94 GLY A O 1
ATOM 740 N N . LEU A 1 98 ? -7.602 -40.511 -45.210 1.00 54.65 95 LEU A N 1
ATOM 741 C CA . LEU A 1 98 ? -6.808 -41.732 -45.366 1.00 53.70 95 LEU A CA 1
ATOM 742 C C . LEU A 1 98 ? -7.661 -42.991 -45.382 1.00 52.62 95 LEU A C 1
ATOM 743 O O . LEU A 1 98 ? -8.609 -43.115 -44.616 1.00 57.18 95 LEU A O 1
ATOM 748 N N . THR A 1 99 ? -7.317 -43.919 -46.267 1.00 52.61 96 THR A N 1
ATOM 749 C CA . THR A 1 99 ? -7.898 -45.262 -46.277 1.00 52.18 96 THR A CA 1
ATOM 750 C C . THR A 1 99 ? -7.002 -46.249 -45.547 1.00 49.75 96 THR A C 1
ATOM 751 O O . THR A 1 99 ? -7.424 -47.372 -45.272 1.00 48.06 96 THR A O 1
ATOM 755 N N . GLU A 1 100 ? -5.772 -45.834 -45.241 1.00 50.07 97 GLU A N 1
ATOM 756 C CA . GLU A 1 100 ? -4.781 -46.719 -44.653 1.00 50.94 97 GLU A CA 1
ATOM 757 C C . GLU A 1 100 ? -4.019 -45.955 -43.570 1.00 47.87 97 GLU A C 1
ATOM 758 O O . GLU A 1 100 ? -3.713 -44.773 -43.746 1.00 47.55 97 GLU A O 1
ATOM 764 N N . HIS A 1 101 ? -3.752 -46.624 -42.447 1.00 43.12 98 HIS A N 1
ATOM 765 C CA . HIS A 1 101 ? -2.950 -46.054 -41.356 1.00 42.25 98 HIS A CA 1
ATOM 766 C C . HIS A 1 101 ? -1.456 -46.153 -41.688 1.00 42.69 98 HIS A C 1
ATOM 767 O O . HIS A 1 101 ? -1.073 -46.974 -42.530 1.00 43.29 98 HIS A O 1
ATOM 774 N N . PRO A 1 102 ? -0.604 -45.367 -40.993 1.00 42.40 99 PRO A N 1
ATOM 775 C CA . PRO A 1 102 ? 0.844 -45.478 -41.188 1.00 43.17 99 PRO A CA 1
ATOM 776 C C . PRO A 1 102 ? 1.427 -46.896 -41.045 1.00 43.12 99 PRO A C 1
ATOM 777 O O . PRO A 1 102 ? 2.483 -47.163 -41.605 1.00 42.66 99 PRO A O 1
ATOM 781 N N . ASP A 1 103 ? 0.754 -47.780 -40.301 1.00 43.83 100 ASP A N 1
ATOM 782 C CA . ASP A 1 103 ? 1.175 -49.186 -40.169 1.00 43.01 100 ASP A CA 1
ATOM 783 C C . ASP A 1 103 ? 0.621 -50.125 -41.243 1.00 40.66 100 ASP A C 1
ATOM 784 O O . ASP A 1 103 ? 0.810 -51.335 -41.148 1.00 39.33 100 ASP A O 1
ATOM 789 N N . GLY A 1 104 ? -0.057 -49.576 -42.252 1.00 40.79 101 GLY A N 1
ATOM 790 C CA . GLY A 1 104 ? -0.551 -50.361 -43.379 1.00 43.00 101 GLY A CA 1
ATOM 791 C C . GLY A 1 104 ? -1.932 -50.972 -43.199 1.00 45.65 101 GLY A C 1
ATOM 792 O O . GLY A 1 104 ? -2.463 -51.578 -44.140 1.00 46.57 101 GLY A O 1
ATOM 793 N N . THR A 1 105 ? -2.523 -50.799 -42.013 1.00 43.85 102 THR A N 1
ATOM 794 C CA . THR A 1 105 ? -3.800 -51.417 -41.681 1.00 41.84 102 THR A CA 1
ATOM 795 C C . THR A 1 105 ? -4.946 -50.532 -42.200 1.00 41.01 102 THR A C 1
ATOM 796 O O . THR A 1 105 ? -4.778 -49.324 -42.334 1.00 40.48 102 THR A O 1
ATOM 800 N N . PRO A 1 106 ? -6.109 -51.127 -42.509 1.00 44.12 103 PRO A N 1
ATOM 801 C CA . PRO A 1 106 ? -7.203 -50.301 -43.038 1.00 44.94 103 PRO A CA 1
ATOM 802 C C . PRO A 1 106 ? -7.815 -49.336 -42.009 1.00 46.33 103 PRO A C 1
ATOM 803 O O . PRO A 1 106 ? -7.935 -49.657 -40.812 1.00 44.24 103 PRO A O 1
ATOM 807 N N . VAL A 1 107 ? -8.177 -48.153 -42.494 1.00 44.18 104 VAL A N 1
ATOM 808 C CA . VAL A 1 107 ? -8.945 -47.208 -41.713 1.00 45.03 104 VAL A CA 1
ATOM 809 C C . VAL A 1 107 ? -10.386 -47.722 -41.706 1.00 47.15 104 VAL A C 1
ATOM 810 O O . VAL A 1 107 ? -10.953 -48.019 -42.758 1.00 50.47 104 VAL A O 1
ATOM 814 N N . ILE A 1 108 ? -10.942 -47.887 -40.511 1.00 47.34 105 ILE A N 1
ATOM 815 C CA . ILE A 1 108 ? -12.304 -48.363 -40.316 1.00 47.26 105 ILE A CA 1
ATOM 816 C C . ILE A 1 108 ? -13.167 -47.178 -39.920 1.00 45.60 105 ILE A C 1
ATOM 817 O O . ILE A 1 108 ? -12.801 -46.418 -39.031 1.00 45.69 105 ILE A O 1
ATOM 822 N N . GLY A 1 109 ? -14.308 -47.022 -40.586 1.00 44.92 106 GLY A N 1
ATOM 823 C CA . GLY A 1 109 ? -15.203 -45.888 -40.348 1.00 46.01 106 GLY A CA 1
ATOM 824 C C . GLY A 1 109 ? -15.791 -45.842 -38.938 1.00 47.66 106 GLY A C 1
ATOM 825 O O . GLY A 1 109 ? -16.247 -46.864 -38.414 1.00 45.67 106 GLY A O 1
ATOM 826 N N . VAL A 1 110 ? -15.753 -44.653 -38.333 1.00 47.58 107 VAL A N 1
ATOM 827 C CA . VAL A 1 110 ? -16.188 -44.419 -36.959 1.00 48.61 107 VAL A CA 1
ATOM 828 C C . VAL A 1 110 ? -16.937 -43.100 -36.939 1.00 46.37 107 VAL A C 1
ATOM 829 O O . VAL A 1 110 ? -16.418 -42.094 -37.401 1.00 46.62 107 VAL A O 1
ATOM 833 N N . ARG A 1 111 ? -18.139 -43.101 -36.379 1.00 50.05 108 ARG A N 1
ATOM 834 C CA . ARG A 1 111 ? -18.956 -41.884 -36.285 1.00 51.33 108 ARG A CA 1
ATOM 835 C C . ARG A 1 111 ? -18.733 -41.179 -34.942 1.00 46.97 108 ARG A C 1
ATOM 836 O O . ARG A 1 111 ? -18.422 -41.840 -33.948 1.00 42.70 108 ARG A O 1
ATOM 844 N N . PRO A 1 112 ? -18.886 -39.833 -34.900 1.00 43.38 109 PRO A N 1
ATOM 845 C CA . PRO A 1 112 ? -18.796 -39.116 -33.626 1.00 41.24 109 PRO A CA 1
ATOM 846 C C . PRO A 1 112 ? -19.684 -39.691 -32.510 1.00 40.27 109 PRO A C 1
ATOM 847 O O . PRO A 1 112 ? -19.237 -39.787 -31.358 1.00 37.75 109 PRO A O 1
ATOM 851 N N . ALA A 1 113 ? -20.912 -40.075 -32.867 1.00 39.01 110 ALA A N 1
ATOM 852 C CA . ALA A 1 113 ? -21.850 -40.738 -31.951 1.00 39.50 110 ALA A CA 1
ATOM 853 C C . ALA A 1 113 ? -21.303 -42.032 -31.317 1.00 40.09 110 ALA A C 1
ATOM 854 O O . ALA A 1 113 ? -21.561 -42.292 -30.144 1.00 42.19 110 ALA A O 1
ATOM 856 N N . ASP A 1 114 ? -20.578 -42.834 -32.097 1.00 39.76 111 ASP A N 1
ATOM 857 C CA . ASP A 1 114 ? -19.918 -44.051 -31.596 1.00 39.96 111 ASP A CA 1
ATOM 858 C C . ASP A 1 114 ? -18.861 -43.741 -30.529 1.00 37.99 111 ASP A C 1
ATOM 859 O O . ASP A 1 114 ? -18.739 -44.481 -29.538 1.00 36.81 111 ASP A O 1
ATOM 864 N N . ILE A 1 115 ? -18.090 -42.675 -30.755 1.00 35.15 112 ILE A N 1
ATOM 865 C CA . ILE A 1 115 ? -17.015 -42.265 -29.852 1.00 36.26 112 ILE A CA 1
ATOM 866 C C . ILE A 1 115 ? -17.612 -41.774 -28.532 1.00 35.90 112 ILE A C 1
ATOM 867 O O . ILE A 1 115 ? -17.148 -42.164 -27.450 1.00 34.40 112 ILE A O 1
ATOM 872 N N . ALA A 1 116 ? -18.628 -40.919 -28.633 1.00 35.41 113 ALA A N 1
ATOM 873 C CA . ALA A 1 116 ? -19.357 -40.419 -27.450 1.00 35.57 113 ALA A CA 1
ATOM 874 C C . ALA A 1 116 ? -19.984 -41.562 -26.647 1.00 35.02 113 ALA A C 1
ATOM 875 O O . ALA A 1 116 ? -19.874 -41.607 -25.409 1.00 34.22 113 ALA A O 1
ATOM 877 N N . ALA A 1 117 ? -20.613 -42.496 -27.355 1.00 33.27 114 ALA A N 1
ATOM 878 C CA . ALA A 1 117 ? -21.202 -43.673 -26.708 1.00 35.21 114 ALA A CA 1
ATOM 879 C C . ALA A 1 117 ? -20.150 -44.454 -25.926 1.00 35.49 114 ALA A C 1
ATOM 880 O O . ALA A 1 117 ? -20.407 -44.859 -24.796 1.00 37.22 114 ALA A O 1
ATOM 882 N N . MET A 1 118 ? -18.970 -44.644 -26.522 1.00 35.54 115 MET A N 1
ATOM 883 C CA . MET A 1 118 ? -17.870 -45.353 -25.861 1.00 35.04 115 MET A CA 1
ATOM 884 C C . MET A 1 118 ? -17.361 -44.577 -24.661 1.00 34.97 115 MET A C 1
ATOM 885 O O . MET A 1 118 ? -17.104 -45.167 -23.615 1.00 35.11 115 MET A O 1
ATOM 890 N N . ALA A 1 119 ? -17.196 -43.268 -24.810 1.00 34.57 116 ALA A N 1
ATOM 891 C CA . ALA A 1 119 ? -16.806 -42.437 -23.682 1.00 35.91 116 ALA A CA 1
ATOM 892 C C . ALA A 1 119 ? -17.808 -42.616 -22.548 1.00 37.73 116 ALA A C 1
ATOM 893 O O . ALA A 1 119 ? -17.415 -42.795 -21.390 1.00 36.14 116 ALA A O 1
ATOM 895 N N . ASP A 1 120 ? -19.097 -42.590 -22.895 1.00 40.49 117 ASP A N 1
ATOM 896 C CA . ASP A 1 120 ? -20.166 -42.772 -21.918 1.00 42.05 117 ASP A CA 1
ATOM 897 C C . ASP A 1 120 ? -20.098 -44.118 -21.203 1.00 40.74 117 ASP A C 1
ATOM 898 O O . ASP A 1 120 ? -20.226 -44.158 -19.985 1.00 41.08 117 ASP A O 1
ATOM 903 N N . ARG A 1 121 ? -19.895 -45.201 -21.949 1.00 40.09 118 ARG A N 1
ATOM 904 C CA . ARG A 1 121 ? -19.735 -46.540 -21.355 1.00 41.35 118 ARG A CA 1
ATOM 905 C C . ARG A 1 121 ? -18.631 -46.570 -20.307 1.00 41.67 118 ARG A C 1
ATOM 906 O O . ARG A 1 121 ? -18.784 -47.195 -19.249 1.00 41.09 118 ARG A O 1
ATOM 914 N N . ILE A 1 122 ? -17.511 -45.916 -20.625 1.00 39.18 119 ILE A N 1
ATOM 915 C CA . ILE A 1 122 ? -16.355 -45.881 -19.733 1.00 38.75 119 ILE A CA 1
ATOM 916 C C . ILE A 1 122 ? -16.664 -45.053 -18.477 1.00 38.82 119 ILE A C 1
ATOM 917 O O . ILE A 1 122 ? -16.337 -45.471 -17.362 1.00 37.11 119 ILE A O 1
ATOM 922 N N . MET A 1 123 ? -17.283 -43.889 -18.668 1.00 38.03 120 MET A N 1
ATOM 923 C CA . MET A 1 123 ? -17.690 -43.042 -17.547 1.00 38.91 120 MET A CA 1
ATOM 924 C C . MET A 1 123 ? -18.722 -43.708 -16.638 1.00 39.58 120 MET A C 1
ATOM 925 O O . MET A 1 123 ? -18.677 -43.519 -15.426 1.00 39.46 120 MET A O 1
ATOM 930 N N . LYS A 1 124 ? -19.627 -44.491 -17.220 1.00 41.54 121 LYS A N 1
ATOM 931 C CA . LYS A 1 124 ? -20.620 -45.244 -16.448 1.00 45.21 121 LYS A CA 1
ATOM 932 C C . LYS A 1 124 ? -19.967 -46.236 -15.503 1.00 43.50 121 LYS A C 1
ATOM 933 O O . LYS A 1 124 ? -20.461 -46.441 -14.396 1.00 45.28 121 LYS A O 1
ATOM 939 N N . ILE A 1 125 ? -18.873 -46.858 -15.935 1.00 40.74 122 ILE A N 1
ATOM 940 C CA . ILE A 1 125 ? -18.166 -47.821 -15.083 1.00 40.36 122 ILE A CA 1
ATOM 941 C C . ILE A 1 125 ? -17.668 -47.158 -13.796 1.00 38.52 122 ILE A C 1
ATOM 942 O O . ILE A 1 125 ? -17.735 -47.768 -12.725 1.00 39.01 122 ILE A O 1
ATOM 947 N N . ASP A 1 126 ? -17.203 -45.914 -13.893 1.00 38.59 123 ASP A N 1
ATOM 948 C CA . ASP A 1 126 ? -16.806 -45.155 -12.704 1.00 39.55 123 ASP A CA 1
ATOM 949 C C . ASP A 1 126 ? -18.023 -44.887 -11.816 1.00 41.42 123 ASP A C 1
ATOM 950 O O . ASP A 1 126 ? -17.952 -45.070 -10.597 1.00 40.59 123 ASP A O 1
ATOM 955 N N A GLN A 1 127 ? -19.119 -44.450 -12.452 0.50 41.60 124 GLN A N 1
ATOM 956 N N B GLN A 1 127 ? -19.133 -44.453 -12.412 0.50 41.88 124 GLN A N 1
ATOM 957 C CA A GLN A 1 127 ? -20.383 -44.141 -11.779 0.50 41.09 124 GLN A CA 1
ATOM 958 C CA B GLN A 1 127 ? -20.318 -44.116 -11.626 0.50 41.65 124 GLN A CA 1
ATOM 959 C C A GLN A 1 127 ? -20.888 -45.360 -11.008 0.50 41.10 124 GLN A C 1
ATOM 960 C C B GLN A 1 127 ? -20.933 -45.368 -10.982 0.50 41.43 124 GLN A C 1
ATOM 961 O O A GLN A 1 127 ? -21.200 -45.272 -9.821 0.50 40.33 124 GLN A O 1
ATOM 962 O O B GLN A 1 127 ? -21.375 -45.308 -9.837 0.50 40.93 124 GLN A O 1
ATOM 973 N N . GLU A 1 128 ? -20.922 -46.496 -11.692 1.00 41.62 125 GLU A N 1
ATOM 974 C CA . GLU A 1 128 ? -21.327 -47.773 -11.103 1.00 42.71 125 GLU A CA 1
ATOM 975 C C . GLU A 1 128 ? -20.427 -48.214 -9.942 1.00 44.14 125 GLU A C 1
ATOM 976 O O . GLU A 1 128 ? -20.908 -48.821 -8.986 1.00 46.38 125 GLU A O 1
ATOM 982 N N . ARG A 1 129 ? -19.134 -47.908 -10.027 1.00 44.07 126 ARG A N 1
ATOM 983 C CA . ARG A 1 129 ? -18.195 -48.189 -8.940 1.00 42.96 126 ARG A CA 1
ATOM 984 C C . ARG A 1 129 ? -18.530 -47.363 -7.706 1.00 40.96 126 ARG A C 1
ATOM 985 O O . ARG A 1 129 ? -18.627 -47.893 -6.605 1.00 40.57 126 ARG A O 1
ATOM 993 N N . ILE A 1 130 ? -18.694 -46.067 -7.910 1.00 38.84 127 ILE A N 1
ATOM 994 C CA . ILE A 1 130 ? -19.039 -45.140 -6.837 1.00 40.86 127 ILE A CA 1
ATOM 995 C C . ILE A 1 130 ? -20.374 -45.529 -6.158 1.00 41.36 127 ILE A C 1
ATOM 996 O O . ILE A 1 130 ? -20.468 -45.561 -4.929 1.00 41.38 127 ILE A O 1
ATOM 1001 N N . THR A 1 131 ? -21.380 -45.843 -6.968 1.00 41.19 128 THR A N 1
ATOM 1002 C CA . THR A 1 131 ? -22.698 -46.255 -6.481 1.00 40.63 128 THR A CA 1
ATOM 1003 C C . THR A 1 131 ? -22.616 -47.538 -5.647 1.00 42.72 128 THR A C 1
ATOM 1004 O O . THR A 1 131 ? -23.204 -47.606 -4.555 1.00 42.34 128 THR A O 1
ATOM 1008 N N . ALA A 1 132 ? -21.877 -48.532 -6.143 1.00 41.44 129 ALA A N 1
ATOM 1009 C CA . ALA A 1 132 ? -21.724 -49.810 -5.434 1.00 40.27 129 ALA A CA 1
ATOM 1010 C C . ALA A 1 132 ? -20.985 -49.655 -4.107 1.00 41.44 129 ALA A C 1
ATOM 1011 O O . ALA A 1 132 ? -21.330 -50.302 -3.124 1.00 40.87 129 ALA A O 1
ATOM 1013 N N . LEU A 1 133 ? -19.969 -48.796 -4.087 1.00 42.75 130 LEU A N 1
ATOM 1014 C CA . LEU A 1 133 ? -19.211 -48.538 -2.869 1.00 43.33 130 LEU A CA 1
ATOM 1015 C C . LEU A 1 133 ? -20.103 -47.856 -1.847 1.00 44.18 130 LEU A C 1
ATOM 1016 O O . LEU A 1 133 ? -20.109 -48.249 -0.683 1.00 43.71 130 LEU A O 1
ATOM 1021 N N . LEU A 1 134 ? -20.845 -46.840 -2.290 1.00 44.44 131 LEU A N 1
ATOM 1022 C CA . LEU A 1 134 ? -21.790 -46.138 -1.428 1.00 44.49 131 LEU A CA 1
ATOM 1023 C C . LEU A 1 134 ? -22.876 -47.059 -0.878 1.00 43.83 131 LEU A C 1
ATOM 1024 O O . LEU A 1 134 ? -23.185 -46.989 0.304 1.00 43.79 131 LEU A O 1
ATOM 1029 N N . ASN A 1 135 ? -23.431 -47.932 -1.712 1.00 43.29 132 ASN A N 1
ATOM 1030 C CA . ASN A 1 135 ? -24.471 -48.864 -1.250 1.00 46.15 132 ASN A CA 1
ATOM 1031 C C . ASN A 1 135 ? -23.980 -49.824 -0.154 1.00 48.87 132 ASN A C 1
ATOM 1032 O O . ASN A 1 135 ? -24.771 -50.208 0.713 1.00 50.23 132 ASN A O 1
ATOM 1037 N N . SER A 1 136 ? -22.697 -50.201 -0.204 1.00 46.58 133 SER A N 1
ATOM 1038 C CA . SER A 1 136 ? -22.057 -50.984 0.860 1.00 43.91 133 SER A CA 1
ATOM 1039 C C . SER A 1 136 ? -22.016 -50.260 2.207 1.00 42.90 133 SER A C 1
ATOM 1040 O O . SER A 1 136 ? -22.146 -50.905 3.242 1.00 40.63 133 SER A O 1
ATOM 1043 N N . LEU A 1 137 ? -21.801 -48.946 2.199 1.00 41.79 134 LEU A N 1
ATOM 1044 C CA . LEU A 1 137 ? -21.834 -48.164 3.441 1.00 43.71 134 LEU A CA 1
ATOM 1045 C C . LEU A 1 137 ? -23.264 -47.854 3.882 1.00 45.17 134 LEU A C 1
ATOM 1046 O O . LEU A 1 137 ? -23.567 -47.911 5.069 1.00 41.18 134 LEU A O 1
ATOM 1051 N N . LYS A 1 138 ? -24.124 -47.534 2.919 1.00 48.52 135 LYS A N 1
ATOM 1052 C CA . LYS A 1 138 ? -25.520 -47.171 3.175 1.00 52.56 135 LYS A CA 1
ATOM 1053 C C . LYS A 1 138 ? -26.270 -48.251 3.962 1.00 52.74 135 LYS A C 1
ATOM 1054 O O . LYS A 1 138 ? -27.045 -47.930 4.859 1.00 50.18 135 LYS A O 1
ATOM 1060 N N . VAL A 1 139 ? -25.996 -49.522 3.662 1.00 53.75 136 VAL A N 1
ATOM 1061 C CA . VAL A 1 139 ? -26.681 -50.651 4.322 1.00 55.83 136 VAL A CA 1
ATOM 1062 C C . VAL A 1 139 ? -26.362 -50.797 5.827 1.00 55.02 136 VAL A C 1
ATOM 1063 O O . VAL A 1 139 ? -27.046 -51.530 6.531 1.00 57.11 136 VAL A O 1
ATOM 1067 N N . LEU A 1 140 ? -25.326 -50.114 6.309 1.00 54.28 137 LEU A N 1
ATOM 1068 C CA . LEU A 1 140 ? -25.044 -50.036 7.746 1.00 57.44 137 LEU A CA 1
ATOM 1069 C C . LEU A 1 140 ? -26.056 -49.165 8.498 1.00 63.33 137 LEU A C 1
ATOM 1070 O O . LEU A 1 140 ? -26.424 -49.479 9.630 1.00 64.16 137 LEU A O 1
ATOM 1075 N N . GLY A 1 141 ? -26.491 -48.073 7.867 1.00 70.40 138 GLY A N 1
ATOM 1076 C CA . GLY A 1 141 ? -27.235 -47.013 8.545 1.00 72.35 138 GLY A CA 1
ATOM 1077 C C . GLY A 1 141 ? -28.731 -47.214 8.548 1.00 73.13 138 GLY A C 1
ATOM 1078 O O . GLY A 1 141 ? -29.469 -46.300 8.912 1.00 77.01 138 GLY A O 1
ATOM 1079 N N . GLY B 1 1 ? -56.328 0.115 -38.176 1.00 108.83 -2 GLY B N 1
ATOM 1080 C CA . GLY B 1 1 ? -55.660 -0.052 -36.851 1.00 110.33 -2 GLY B CA 1
ATOM 1081 C C . GLY B 1 1 ? -54.188 -0.420 -36.953 1.00 112.81 -2 GLY B C 1
ATOM 1082 O O . GLY B 1 1 ? -53.838 -1.604 -36.996 1.00 114.03 -2 GLY B O 1
ATOM 1083 N N . SER B 1 2 ? -53.330 0.600 -36.981 1.00 113.65 -1 SER B N 1
ATOM 1084 C CA . SER B 1 2 ? -51.874 0.423 -37.106 1.00 111.74 -1 SER B CA 1
ATOM 1085 C C . SER B 1 2 ? -51.251 -0.194 -35.842 1.00 109.12 -1 SER B C 1
ATOM 1086 O O . SER B 1 2 ? -51.667 0.118 -34.720 1.00 109.45 -1 SER B O 1
ATOM 1089 N N . HIS B 1 3 ? -50.261 -1.068 -36.041 1.00 100.07 0 HIS B N 1
ATOM 1090 C CA . HIS B 1 3 ? -49.527 -1.700 -34.939 1.00 96.58 0 HIS B CA 1
ATOM 1091 C C . HIS B 1 3 ? -48.062 -1.951 -35.330 1.00 94.35 0 HIS B C 1
ATOM 1092 O O . HIS B 1 3 ? -47.562 -3.066 -35.180 1.00 98.74 0 HIS B O 1
ATOM 1094 N N . MET B 1 4 ? -47.381 -0.905 -35.810 1.00 90.12 1 MET B N 1
ATOM 1095 C CA . MET B 1 4 ? -46.009 -1.032 -36.348 1.00 86.63 1 MET B CA 1
ATOM 1096 C C . MET B 1 4 ? -44.869 -0.744 -35.348 1.00 77.59 1 MET B C 1
ATOM 1097 O O . MET B 1 4 ? -43.728 -1.140 -35.593 1.00 73.14 1 MET B O 1
ATOM 1102 N N . SER B 1 5 ? -45.166 -0.062 -34.242 1.00 70.38 2 SER B N 1
ATOM 1103 C CA . SER B 1 5 ? -44.209 0.074 -33.131 1.00 68.94 2 SER B CA 1
ATOM 1104 C C . SER B 1 5 ? -44.009 -1.273 -32.418 1.00 70.68 2 SER B C 1
ATOM 1105 O O . SER B 1 5 ? -42.871 -1.686 -32.160 1.00 65.49 2 SER B O 1
ATOM 1108 N N . VAL B 1 6 ? -45.123 -1.941 -32.106 1.00 71.90 3 VAL B N 1
ATOM 1109 C CA . VAL B 1 6 ? -45.108 -3.277 -31.486 1.00 72.53 3 VAL B CA 1
ATOM 1110 C C . VAL B 1 6 ? -44.510 -4.321 -32.453 1.00 69.20 3 VAL B C 1
ATOM 1111 O O . VAL B 1 6 ? -43.750 -5.196 -32.033 1.00 67.19 3 VAL B O 1
ATOM 1115 N N . SER B 1 7 ? -44.846 -4.210 -33.737 1.00 65.30 4 SER B N 1
ATOM 1116 C CA . SER B 1 7 ? -44.270 -5.055 -34.786 1.00 62.52 4 SER B CA 1
ATOM 1117 C C . SER B 1 7 ? -42.741 -4.966 -34.832 1.00 59.51 4 SER B C 1
ATOM 1118 O O . SER B 1 7 ? -42.068 -5.975 -35.064 1.00 60.04 4 SER B O 1
ATOM 1121 N N . PHE B 1 8 ? -42.209 -3.763 -34.615 1.00 54.78 5 PHE B N 1
ATOM 1122 C CA . PHE B 1 8 ? -40.764 -3.540 -34.542 1.00 51.79 5 PHE B CA 1
ATOM 1123 C C . PHE B 1 8 ? -40.188 -4.182 -33.278 1.00 51.90 5 PHE B C 1
ATOM 1124 O O . PHE B 1 8 ? -39.196 -4.908 -33.358 1.00 46.81 5 PHE B O 1
ATOM 1132 N N . ARG B 1 9 ? -40.808 -3.912 -32.127 1.00 51.37 6 ARG B N 1
ATOM 1133 C CA . ARG B 1 9 ? -40.410 -4.550 -30.875 1.00 52.37 6 ARG B CA 1
ATOM 1134 C C . ARG B 1 9 ? -40.393 -6.074 -31.022 1.00 52.23 6 ARG B C 1
ATOM 1135 O O . ARG B 1 9 ? -39.396 -6.714 -30.690 1.00 52.57 6 ARG B O 1
ATOM 1143 N N . ASP B 1 10 ? -41.491 -6.640 -31.523 1.00 51.20 7 ASP B N 1
ATOM 1144 C CA . ASP B 1 10 ? -41.620 -8.096 -31.652 1.00 51.67 7 ASP B CA 1
ATOM 1145 C C . ASP B 1 10 ? -40.559 -8.684 -32.564 1.00 50.73 7 ASP B C 1
ATOM 1146 O O . ASP B 1 10 ? -39.993 -9.727 -32.249 1.00 48.65 7 ASP B O 1
ATOM 1151 N N . ARG B 1 11 ? -40.289 -8.011 -33.679 1.00 50.85 8 ARG B N 1
ATOM 1152 C CA . ARG B 1 11 ? -39.320 -8.499 -34.645 1.00 51.46 8 ARG B CA 1
ATOM 1153 C C . ARG B 1 11 ? -37.855 -8.412 -34.145 1.00 49.05 8 ARG B C 1
ATOM 1154 O O . ARG B 1 11 ? -37.046 -9.283 -34.472 1.00 43.69 8 ARG B O 1
ATOM 1162 N N . VAL B 1 12 ? -37.527 -7.385 -33.352 1.00 46.33 9 VAL B N 1
ATOM 1163 C CA . VAL B 1 12 ? -36.212 -7.284 -32.708 1.00 44.11 9 VAL B CA 1
ATOM 1164 C C . VAL B 1 12 ? -36.021 -8.478 -31.782 1.00 43.07 9 VAL B C 1
ATOM 1165 O O . VAL B 1 12 ? -34.994 -9.154 -31.837 1.00 40.24 9 VAL B O 1
ATOM 1169 N N . LEU B 1 13 ? -37.009 -8.694 -30.919 1.00 41.36 10 LEU B N 1
ATOM 1170 C CA . LEU B 1 13 ? -37.017 -9.810 -29.972 1.00 43.18 10 LEU B CA 1
ATOM 1171 C C . LEU B 1 13 ? -36.969 -11.172 -30.684 1.00 42.29 10 LEU B C 1
ATOM 1172 O O . LEU B 1 13 ? -36.198 -12.046 -30.294 1.00 40.01 10 LEU B O 1
ATOM 1177 N N . LYS B 1 14 ? -37.778 -11.325 -31.731 1.00 41.07 11 LYS B N 1
ATOM 1178 C CA . LYS B 1 14 ? -37.829 -12.554 -32.511 1.00 42.00 11 LYS B CA 1
ATOM 1179 C C . LYS B 1 14 ? -36.457 -12.907 -33.060 1.00 43.07 11 LYS B C 1
ATOM 1180 O O . LYS B 1 14 ? -35.977 -14.017 -32.853 1.00 43.76 11 LYS B O 1
ATOM 1186 N N . LEU B 1 15 ? -35.826 -11.961 -33.749 1.00 42.16 12 LEU B N 1
ATOM 1187 C CA . LEU B 1 15 ? -34.537 -12.221 -34.381 1.00 41.39 12 LEU B CA 1
ATOM 1188 C C . LEU B 1 15 ? -33.470 -12.536 -33.338 1.00 40.45 12 LEU B C 1
ATOM 1189 O O . LEU B 1 15 ? -32.636 -13.412 -33.555 1.00 40.12 12 LEU B O 1
ATOM 1194 N N . TYR B 1 16 ? -33.512 -11.840 -32.206 1.00 40.20 13 TYR B N 1
ATOM 1195 C CA . TYR B 1 16 ? -32.635 -12.162 -31.096 1.00 41.84 13 TYR B CA 1
ATOM 1196 C C . TYR B 1 16 ? -32.826 -13.623 -30.633 1.00 41.55 13 TYR B C 1
ATOM 1197 O O . TYR B 1 16 ? -31.847 -14.335 -30.434 1.00 40.14 13 TYR B O 1
ATOM 1206 N N . LEU B 1 17 ? -34.079 -14.055 -30.489 1.00 39.82 14 LEU B N 1
ATOM 1207 C CA . LEU B 1 17 ? -34.398 -15.403 -30.012 1.00 40.01 14 LEU B CA 1
ATOM 1208 C C . LEU B 1 17 ? -34.116 -16.497 -31.042 1.00 39.61 14 LEU B C 1
ATOM 1209 O O . LEU B 1 17 ? -34.001 -17.675 -30.683 1.00 39.75 14 LEU B O 1
ATOM 1214 N N . LEU B 1 18 ? -34.003 -16.107 -32.309 1.00 38.79 15 LEU B N 1
ATOM 1215 C CA . LEU B 1 18 ? -33.534 -16.993 -33.371 1.00 39.00 15 LEU B CA 1
ATOM 1216 C C . LEU B 1 18 ? -32.008 -16.990 -33.556 1.00 38.74 15 LEU B C 1
ATOM 1217 O O . LEU B 1 18 ? -31.501 -17.638 -34.474 1.00 40.47 15 LEU B O 1
ATOM 1222 N N . GLY B 1 19 ? -31.280 -16.280 -32.694 1.00 41.40 16 GLY B N 1
ATOM 1223 C CA . GLY B 1 19 ? -29.815 -16.326 -32.674 1.00 45.00 16 GLY B CA 1
ATOM 1224 C C . GLY B 1 19 ? -29.075 -15.295 -33.518 1.00 49.48 16 GLY B C 1
ATOM 1225 O O . GLY B 1 19 ? -27.857 -15.432 -33.733 1.00 48.93 16 GLY B O 1
ATOM 1226 N N . PHE B 1 20 ? -29.782 -14.268 -33.998 1.00 50.57 17 PHE B N 1
ATOM 1227 C CA . PHE B 1 20 ? -29.139 -13.174 -34.734 1.00 48.50 17 PHE B CA 1
ATOM 1228 C C . PHE B 1 20 ? -28.510 -12.245 -33.714 1.00 49.26 17 PHE B C 1
ATOM 1229 O O . PHE B 1 20 ? -29.102 -12.008 -32.656 1.00 46.93 17 PHE B O 1
ATOM 1237 N N . ASP B 1 21 ? -27.309 -11.739 -34.021 1.00 54.75 18 ASP B N 1
ATOM 1238 C CA . ASP B 1 21 ? -26.603 -10.764 -33.152 1.00 59.66 18 ASP B CA 1
ATOM 1239 C C . ASP B 1 21 ? -27.288 -9.403 -33.212 1.00 54.29 18 ASP B C 1
ATOM 1240 O O . ASP B 1 21 ? -27.821 -9.057 -34.252 1.00 52.24 18 ASP B O 1
ATOM 1245 N N . PRO B 1 22 ? -27.241 -8.614 -32.118 1.00 55.21 19 PRO B N 1
ATOM 1246 C CA . PRO B 1 22 ? -27.817 -7.267 -32.154 1.00 56.65 19 PRO B CA 1
ATOM 1247 C C . PRO B 1 22 ? -27.414 -6.409 -33.358 1.00 57.26 19 PRO B C 1
ATOM 1248 O O . PRO B 1 22 ? -28.262 -5.714 -33.904 1.00 58.57 19 PRO B O 1
ATOM 1252 N N . SER B 1 23 ? -26.152 -6.481 -33.783 1.00 60.39 20 SER B N 1
ATOM 1253 C CA . SER B 1 23 ? -25.684 -5.718 -34.951 1.00 62.07 20 SER B CA 1
ATOM 1254 C C . SER B 1 23 ? -26.362 -6.158 -36.247 1.00 61.35 20 SER B C 1
ATOM 1255 O O . SER B 1 23 ? -26.704 -5.320 -37.077 1.00 65.86 20 SER B O 1
ATOM 1258 N N . GLU B 1 24 ? -26.544 -7.466 -36.421 1.00 59.35 21 GLU B N 1
ATOM 1259 C CA . GLU B 1 24 ? -27.262 -8.002 -37.587 1.00 57.93 21 GLU B CA 1
ATOM 1260 C C . GLU B 1 24 ? -28.734 -7.612 -37.561 1.00 53.28 21 GLU B C 1
ATOM 1261 O O . GLU B 1 24 ? -29.321 -7.350 -38.605 1.00 52.40 21 GLU B O 1
ATOM 1267 N N . ILE B 1 25 ? -29.322 -7.608 -36.367 1.00 48.55 22 ILE B N 1
ATOM 1268 C CA . ILE B 1 25 ? -30.724 -7.236 -36.181 1.00 48.41 22 ILE B CA 1
ATOM 1269 C C . ILE B 1 25 ? -30.918 -5.780 -36.585 1.00 47.84 22 ILE B C 1
ATOM 1270 O O . ILE B 1 25 ? -31.891 -5.445 -37.257 1.00 45.01 22 ILE B O 1
ATOM 1275 N N . ALA B 1 26 ? -29.986 -4.932 -36.156 1.00 48.21 23 ALA B N 1
ATOM 1276 C CA . ALA B 1 26 ? -29.989 -3.520 -36.504 1.00 49.96 23 ALA B CA 1
ATOM 1277 C C . ALA B 1 26 ? -29.891 -3.297 -38.012 1.00 53.13 23 ALA B C 1
ATOM 1278 O O . ALA B 1 26 ? -30.698 -2.568 -38.579 1.00 53.63 23 ALA B O 1
ATOM 1280 N N . GLN B 1 27 ? -28.923 -3.949 -38.657 1.00 56.17 24 GLN B N 1
ATOM 1281 C CA . GLN B 1 27 ? -28.761 -3.854 -40.118 1.00 58.44 24 GLN B CA 1
ATOM 1282 C C . GLN B 1 27 ? -29.991 -4.358 -40.891 1.00 57.75 24 GLN B C 1
ATOM 1283 O O . GLN B 1 27 ? -30.353 -3.794 -41.926 1.00 60.48 24 GLN B O 1
ATOM 1289 N N . THR B 1 28 ? -30.629 -5.406 -40.376 1.00 56.08 25 THR B N 1
ATOM 1290 C CA . THR B 1 28 ? -31.774 -6.036 -41.030 1.00 56.57 25 THR B CA 1
ATOM 1291 C C . THR B 1 28 ? -33.034 -5.175 -40.952 1.00 59.11 25 THR B C 1
ATOM 1292 O O . THR B 1 28 ? -33.729 -4.995 -41.960 1.00 60.05 25 THR B O 1
ATOM 1296 N N . LEU B 1 29 ? -33.333 -4.666 -39.759 1.00 59.52 26 LEU B N 1
ATOM 1297 C CA . LEU B 1 29 ? -34.571 -3.908 -39.525 1.00 59.43 26 LEU B CA 1
ATOM 1298 C C . LEU B 1 29 ? -34.543 -2.473 -40.055 1.00 57.76 26 LEU B C 1
ATOM 1299 O O . LEU B 1 29 ? -35.591 -1.896 -40.304 1.00 58.11 26 LEU B O 1
ATOM 1304 N N . SER B 1 30 ? -33.355 -1.900 -40.216 1.00 59.09 27 SER B N 1
ATOM 1305 C CA . SER B 1 30 ? -33.193 -0.639 -40.937 1.00 61.23 27 SER B CA 1
ATOM 1306 C C . SER B 1 30 ? -33.964 -0.615 -42.268 1.00 65.75 27 SER B C 1
ATOM 1307 O O . SER B 1 30 ? -34.500 0.425 -42.648 1.00 64.28 27 SER B O 1
ATOM 1310 N N . LEU B 1 31 ? -34.034 -1.766 -42.943 1.00 68.98 28 LEU B N 1
ATOM 1311 C CA . LEU B 1 31 ? -34.888 -1.952 -44.120 1.00 70.19 28 LEU B CA 1
ATOM 1312 C C . LEU B 1 31 ? -36.368 -1.752 -43.801 1.00 70.96 28 LEU B C 1
ATOM 1313 O O . LEU B 1 31 ? -37.036 -0.945 -44.449 1.00 76.06 28 LEU B O 1
ATOM 1318 N N . ASP B 1 32 ? -36.869 -2.491 -42.812 1.00 70.88 29 ASP B N 1
ATOM 1319 C CA . ASP B 1 32 ? -38.290 -2.441 -42.423 1.00 72.97 29 ASP B CA 1
ATOM 1320 C C . ASP B 1 32 ? -38.746 -1.021 -42.102 1.00 69.79 29 ASP B C 1
ATOM 1321 O O . ASP B 1 32 ? -39.746 -0.552 -42.635 1.00 69.89 29 ASP B O 1
ATOM 1326 N N . VAL B 1 33 ? -38.000 -0.355 -41.225 1.00 68.72 30 VAL B N 1
ATOM 1327 C CA . VAL B 1 33 ? -38.393 0.961 -40.698 1.00 68.43 30 VAL B CA 1
ATOM 1328 C C . VAL B 1 33 ? -37.859 2.151 -41.514 1.00 70.09 30 VAL B C 1
ATOM 1329 O O . VAL B 1 33 ? -38.187 3.296 -41.200 1.00 70.23 30 VAL B O 1
ATOM 1333 N N . LYS B 1 34 ? -37.058 1.877 -42.553 1.00 70.97 31 LYS B N 1
ATOM 1334 C CA . LYS B 1 34 ? -36.527 2.898 -43.465 1.00 67.75 31 LYS B CA 1
ATOM 1335 C C . LYS B 1 34 ? -35.797 3.981 -42.664 1.00 69.12 31 LYS B C 1
ATOM 1336 O O . LYS B 1 34 ? -36.120 5.165 -42.731 1.00 74.17 31 LYS B O 1
ATOM 1338 N N . ARG B 1 35 ? -34.810 3.536 -41.894 1.00 68.76 32 ARG B N 1
ATOM 1339 C CA . ARG B 1 35 ? -34.150 4.355 -40.887 1.00 67.92 32 ARG B CA 1
ATOM 1340 C C . ARG B 1 35 ? -32.884 3.649 -40.401 1.00 70.90 32 ARG B C 1
ATOM 1341 O O . ARG B 1 35 ? -32.844 2.425 -40.352 1.00 76.65 32 ARG B O 1
ATOM 1349 N N . LYS B 1 36 ? -31.858 4.406 -40.035 1.00 71.35 33 LYS B N 1
ATOM 1350 C CA . LYS B 1 36 ? -30.599 3.815 -39.586 1.00 73.50 33 LYS B CA 1
ATOM 1351 C C . LYS B 1 36 ? -30.715 3.443 -38.114 1.00 72.42 33 LYS B C 1
ATOM 1352 O O . LYS B 1 36 ? -30.470 4.288 -37.248 1.00 75.92 33 LYS B O 1
ATOM 1358 N N . VAL B 1 37 ? -31.097 2.195 -37.823 1.00 67.45 34 VAL B N 1
ATOM 1359 C CA . VAL B 1 37 ? -31.177 1.742 -36.419 1.00 62.32 34 VAL B CA 1
ATOM 1360 C C . VAL B 1 37 ? -29.794 1.222 -36.022 1.00 58.22 34 VAL B C 1
ATOM 1361 O O . VAL B 1 37 ? -29.110 0.587 -36.823 1.00 56.30 34 VAL B O 1
ATOM 1365 N N . THR B 1 38 ? -29.382 1.528 -34.799 1.00 56.39 35 THR B N 1
ATOM 1366 C CA . THR B 1 38 ? -28.045 1.209 -34.322 1.00 59.69 35 THR B CA 1
ATOM 1367 C C . THR B 1 38 ? -28.085 -0.036 -33.438 1.00 63.29 35 THR B C 1
ATOM 1368 O O . THR B 1 38 ? -29.142 -0.392 -32.912 1.00 63.78 35 THR B O 1
ATOM 1372 N N . GLU B 1 39 ? -26.932 -0.689 -33.282 1.00 64.71 36 GLU B N 1
ATOM 1373 C CA . GLU B 1 39 ? -26.744 -1.716 -32.247 1.00 66.13 36 GLU B CA 1
ATOM 1374 C C . GLU B 1 39 ? -27.339 -1.266 -30.915 1.00 63.55 36 GLU B C 1
ATOM 1375 O O . GLU B 1 39 ? -28.093 -2.012 -30.294 1.00 62.13 36 GLU B O 1
ATOM 1381 N N . GLU B 1 40 ? -27.000 -0.044 -30.500 1.00 63.25 37 GLU B N 1
ATOM 1382 C CA . GLU B 1 40 ? -27.349 0.468 -29.164 1.00 66.25 37 GLU B CA 1
ATOM 1383 C C . GLU B 1 40 ? -28.850 0.555 -28.952 1.00 58.08 37 GLU B C 1
ATOM 1384 O O . GLU B 1 40 ? -29.329 0.257 -27.866 1.00 52.83 37 GLU B O 1
ATOM 1390 N N . GLU B 1 41 ? -29.583 0.959 -29.987 1.00 54.98 38 GLU B N 1
ATOM 1391 C CA . GLU B 1 41 ? -31.038 0.977 -29.916 1.00 51.19 38 GLU B CA 1
ATOM 1392 C C . GLU B 1 41 ? -31.584 -0.448 -29.766 1.00 48.15 38 GLU B C 1
ATOM 1393 O O . GLU B 1 41 ? -32.451 -0.677 -28.942 1.00 46.70 38 GLU B O 1
ATOM 1399 N N . VAL B 1 42 ? -31.064 -1.386 -30.555 1.00 47.01 39 VAL B N 1
ATOM 1400 C CA . VAL B 1 42 ? -31.509 -2.784 -30.513 1.00 49.56 39 VAL B CA 1
ATOM 1401 C C . VAL B 1 42 ? -31.299 -3.356 -29.119 1.00 48.77 39 VAL B C 1
ATOM 1402 O O . VAL B 1 42 ? -32.185 -4.022 -28.589 1.00 50.31 39 VAL B O 1
ATOM 1406 N N . LEU B 1 43 ? -30.146 -3.061 -28.527 1.00 51.36 40 LEU B N 1
ATOM 1407 C CA . LEU B 1 43 ? -29.825 -3.494 -27.162 1.00 52.77 40 LEU B CA 1
ATOM 1408 C C . LEU B 1 43 ? -30.806 -2.960 -26.128 1.00 51.41 40 LEU B C 1
ATOM 1409 O O . LEU B 1 43 ? -31.206 -3.690 -25.222 1.00 52.68 40 LEU B O 1
ATOM 1414 N N . HIS B 1 44 ? -31.183 -1.691 -26.264 1.00 53.77 41 HIS B N 1
ATOM 1415 C CA . HIS B 1 44 ? -32.187 -1.079 -25.382 1.00 53.56 41 HIS B CA 1
ATOM 1416 C C . HIS B 1 44 ? -33.550 -1.722 -25.575 1.00 48.24 41 HIS B C 1
ATOM 1417 O O . HIS B 1 44 ? -34.280 -1.917 -24.616 1.00 51.42 41 HIS B O 1
ATOM 1424 N N . VAL B 1 45 ? -33.887 -2.039 -26.820 1.00 45.11 42 VAL B N 1
ATOM 1425 C CA . VAL B 1 45 ? -35.156 -2.683 -27.137 1.00 45.70 42 VAL B CA 1
ATOM 1426 C C . VAL B 1 45 ? -35.201 -4.081 -26.519 1.00 45.29 42 VAL B C 1
ATOM 1427 O O . VAL B 1 45 ? -36.213 -4.453 -25.921 1.00 43.44 42 VAL B O 1
ATOM 1431 N N . LEU B 1 46 ? -34.106 -4.835 -26.643 1.00 44.59 43 LEU B N 1
ATOM 1432 C CA . LEU B 1 46 ? -34.036 -6.161 -26.029 1.00 46.48 43 LEU B CA 1
ATOM 1433 C C . LEU B 1 46 ? -34.124 -6.087 -24.508 1.00 46.89 43 LEU B C 1
ATOM 1434 O O . LEU B 1 46 ? -34.840 -6.878 -23.897 1.00 44.73 43 LEU B O 1
ATOM 1439 N N . ALA B 1 47 ? -33.432 -5.113 -23.918 1.00 48.24 44 ALA B N 1
ATOM 1440 C CA . ALA B 1 47 ? -33.482 -4.882 -22.471 1.00 48.53 44 ALA B CA 1
ATOM 1441 C C . ALA B 1 47 ? -34.886 -4.542 -21.993 1.00 50.56 44 ALA B C 1
ATOM 1442 O O . ALA B 1 47 ? -35.323 -5.067 -20.965 1.00 51.34 44 ALA B O 1
ATOM 1444 N N . GLU B 1 48 ? -35.588 -3.679 -22.731 1.00 51.74 45 GLU B N 1
ATOM 1445 C CA . GLU B 1 48 ? -36.990 -3.352 -22.402 1.00 53.14 45 GLU B CA 1
ATOM 1446 C C . GLU B 1 48 ? -37.907 -4.565 -22.537 1.00 51.45 45 GLU B C 1
ATOM 1447 O O . GLU B 1 48 ? -38.750 -4.804 -21.676 1.00 51.96 45 GLU B O 1
ATOM 1453 N N . ALA B 1 49 ? -37.745 -5.313 -23.626 1.00 52.65 46 ALA B N 1
ATOM 1454 C CA . ALA B 1 49 ? -38.496 -6.558 -23.834 1.00 52.99 46 ALA B CA 1
ATOM 1455 C C . ALA B 1 49 ? -38.256 -7.587 -22.708 1.00 54.36 46 ALA B C 1
ATOM 1456 O O . ALA B 1 49 ? -39.202 -8.236 -22.266 1.00 51.54 46 ALA B O 1
ATOM 1458 N N . ARG B 1 50 ? -37.012 -7.710 -22.236 1.00 58.24 47 ARG B N 1
ATOM 1459 C CA . ARG B 1 50 ? -36.696 -8.594 -21.099 1.00 62.06 47 ARG B CA 1
ATOM 1460 C C . ARG B 1 50 ? -37.473 -8.235 -19.847 1.00 63.10 47 ARG B C 1
ATOM 1461 O O . ARG B 1 50 ? -37.993 -9.120 -19.169 1.00 63.19 47 ARG B O 1
ATOM 1469 N N . GLU B 1 51 ? -37.549 -6.939 -19.559 1.00 66.38 48 GLU B N 1
ATOM 1470 C CA . GLU B 1 51 ? -38.325 -6.430 -18.427 1.00 69.53 48 GLU B CA 1
ATOM 1471 C C . GLU B 1 51 ? -39.811 -6.797 -18.579 1.00 64.96 48 GLU B C 1
ATOM 1472 O O . GLU B 1 51 ? -40.419 -7.323 -17.648 1.00 60.74 48 GLU B O 1
ATOM 1478 N N . LEU B 1 52 ? -40.378 -6.539 -19.757 1.00 64.34 49 LEU B N 1
ATOM 1479 C CA . LEU B 1 52 ? -41.789 -6.873 -20.031 1.00 67.98 49 LEU B CA 1
ATOM 1480 C C . LEU B 1 52 ? -42.102 -8.369 -19.910 1.00 64.24 49 LEU B C 1
ATOM 1481 O O . LEU B 1 52 ? -43.106 -8.739 -19.308 1.00 58.62 49 LEU B O 1
ATOM 1486 N N . LEU B 1 53 ? -41.252 -9.215 -20.493 1.00 61.19 50 LEU B N 1
ATOM 1487 C CA . LEU B 1 53 ? -41.473 -10.664 -20.466 1.00 61.88 50 LEU B CA 1
ATOM 1488 C C . LEU B 1 53 ? -41.233 -11.286 -19.091 1.00 60.15 50 LEU B C 1
ATOM 1489 O O . LEU B 1 53 ? -41.660 -12.413 -18.855 1.00 63.18 50 LEU B O 1
ATOM 1494 N N . SER B 1 54 ? -40.564 -10.567 -18.192 1.00 56.74 51 SER B N 1
ATOM 1495 C CA . SER B 1 54 ? -40.372 -11.040 -16.829 1.00 54.57 51 SER B CA 1
ATOM 1496 C C . SER B 1 54 ? -41.615 -10.881 -15.941 1.00 52.50 51 SER B C 1
ATOM 1497 O O . SER B 1 54 ? -41.608 -11.357 -14.806 1.00 54.16 51 SER B O 1
ATOM 1500 N N . ALA B 1 55 ? -42.660 -10.208 -16.439 1.00 51.22 52 ALA B N 1
ATOM 1501 C CA . ALA B 1 55 ? -43.947 -10.106 -15.723 1.00 50.02 52 ALA B CA 1
ATOM 1502 C C . ALA B 1 55 ? -44.598 -11.483 -15.565 1.00 49.80 52 ALA B C 1
ATOM 1503 O O . ALA B 1 55 ? -44.566 -12.301 -16.485 1.00 50.11 52 ALA B O 1
ATOM 1505 N N . LEU B 1 56 ? -45.187 -11.722 -14.400 1.00 47.63 53 LEU B N 1
ATOM 1506 C CA . LEU B 1 56 ? -45.815 -12.995 -14.104 1.00 46.93 53 LEU B CA 1
ATOM 1507 C C . LEU B 1 56 ? -47.177 -13.090 -14.766 1.00 45.37 53 LEU B C 1
ATOM 1508 O O . LEU B 1 56 ? -47.853 -12.075 -14.941 1.00 48.22 53 LEU B O 1
ATOM 1513 N N . PRO B 1 57 ? -47.595 -14.312 -15.136 1.00 43.96 54 PRO B N 1
ATOM 1514 C CA . PRO B 1 57 ? -48.972 -14.456 -15.581 1.00 44.53 54 PRO B CA 1
ATOM 1515 C C . PRO B 1 57 ? -49.932 -14.257 -14.415 1.00 44.36 54 PRO B C 1
ATOM 1516 O O . PRO B 1 57 ? -49.538 -14.400 -13.256 1.00 46.47 54 PRO B O 1
ATOM 1520 N N . SER B 1 58 ? -51.170 -13.916 -14.735 1.00 43.00 55 SER B N 1
ATOM 1521 C CA . SER B 1 58 ? -52.258 -14.052 -13.803 1.00 44.11 55 SER B CA 1
ATOM 1522 C C . SER B 1 58 ? -52.813 -15.473 -13.926 1.00 45.80 55 SER B C 1
ATOM 1523 O O . SER B 1 58 ? -52.560 -16.182 -14.901 1.00 43.71 55 SER B O 1
ATOM 1526 N N . LEU B 1 59 ? -53.588 -15.879 -12.934 1.00 46.78 56 LEU B N 1
ATOM 1527 C CA . LEU B 1 59 ? -54.312 -17.133 -13.020 1.00 47.45 56 LEU B CA 1
ATOM 1528 C C . LEU B 1 59 ? -55.273 -17.149 -14.214 1.00 47.92 56 LEU B C 1
ATOM 1529 O O . LEU B 1 59 ? -55.417 -18.189 -14.858 1.00 50.08 56 LEU B O 1
ATOM 1534 N N A GLU B 1 60 ? -55.903 -16.010 -14.507 0.50 48.65 57 GLU B N 1
ATOM 1535 N N B GLU B 1 60 ? -55.908 -16.016 -14.514 0.50 47.78 57 GLU B N 1
ATOM 1536 C CA A GLU B 1 60 ? -56.792 -15.880 -15.668 0.50 48.85 57 GLU B CA 1
ATOM 1537 C CA B GLU B 1 60 ? -56.804 -15.909 -15.676 0.50 47.41 57 GLU B CA 1
ATOM 1538 C C A GLU B 1 60 ? -56.068 -16.147 -16.993 0.50 47.02 57 GLU B C 1
ATOM 1539 C C B GLU B 1 60 ? -56.071 -16.144 -17.004 0.50 46.21 57 GLU B C 1
ATOM 1540 O O A GLU B 1 60 ? -56.637 -16.757 -17.898 0.50 45.78 57 GLU B O 1
ATOM 1541 O O B GLU B 1 60 ? -56.639 -16.731 -17.925 0.50 45.06 57 GLU B O 1
ATOM 1552 N N . ASP B 1 61 ? -54.819 -15.691 -17.097 1.00 45.64 58 ASP B N 1
ATOM 1553 C CA . ASP B 1 61 ? -53.968 -15.983 -18.265 1.00 45.54 58 ASP B CA 1
ATOM 1554 C C . ASP B 1 61 ? -53.744 -17.499 -18.431 1.00 44.81 58 ASP B C 1
ATOM 1555 O O . ASP B 1 61 ? -53.797 -18.020 -19.543 1.00 43.68 58 ASP B O 1
ATOM 1560 N N . ILE B 1 62 ? -53.508 -18.192 -17.317 1.00 43.11 59 ILE B N 1
ATOM 1561 C CA . ILE B 1 62 ? -53.219 -19.616 -17.349 1.00 43.21 59 ILE B CA 1
ATOM 1562 C C . ILE B 1 62 ? -54.472 -20.406 -17.744 1.00 43.64 59 ILE B C 1
ATOM 1563 O O . ILE B 1 62 ? -54.384 -21.304 -18.569 1.00 43.94 59 ILE B O 1
ATOM 1568 N N . ARG B 1 63 ? -55.621 -20.039 -17.176 1.00 43.62 60 ARG B N 1
ATOM 1569 C CA . ARG B 1 63 ? -56.921 -20.581 -17.576 1.00 43.49 60 ARG B CA 1
ATOM 1570 C C . ARG B 1 63 ? -57.157 -20.437 -19.073 1.00 42.74 60 ARG B C 1
ATOM 1571 O O . ARG B 1 63 ? -57.664 -21.357 -19.716 1.00 45.11 60 ARG B O 1
ATOM 1579 N N . ALA B 1 64 ? -56.800 -19.281 -19.620 1.00 41.48 61 ALA B N 1
ATOM 1580 C CA . ALA B 1 64 ? -56.943 -19.029 -21.049 1.00 39.76 61 ALA B CA 1
ATOM 1581 C C . ALA B 1 64 ? -55.971 -19.887 -21.872 1.00 38.90 61 ALA B C 1
ATOM 1582 O O . ALA B 1 64 ? -56.341 -20.411 -22.921 1.00 38.70 61 ALA B O 1
ATOM 1584 N N . GLU B 1 65 ? -54.737 -20.023 -21.396 1.00 38.74 62 GLU B N 1
ATOM 1585 C CA . GLU B 1 65 ? -53.750 -20.888 -22.048 1.00 39.61 62 GLU B CA 1
ATOM 1586 C C . GLU B 1 65 ? -54.219 -22.335 -22.092 1.00 38.71 62 GLU B C 1
ATOM 1587 O O . GLU B 1 65 ? -54.130 -22.981 -23.132 1.00 39.92 62 GLU B O 1
ATOM 1593 N N . VAL B 1 66 ? -54.720 -22.831 -20.966 1.00 39.36 63 VAL B N 1
ATOM 1594 C CA . VAL B 1 66 ? -55.214 -24.211 -20.867 1.00 41.14 63 VAL B CA 1
ATOM 1595 C C . VAL B 1 66 ? -56.331 -24.423 -21.887 1.00 42.76 63 VAL B C 1
ATOM 1596 O O . VAL B 1 66 ? -56.323 -25.403 -22.624 1.00 45.43 63 VAL B O 1
ATOM 1600 N N . GLY B 1 67 ? -57.261 -23.478 -21.945 1.00 40.41 64 GLY B N 1
ATOM 1601 C CA . GLY B 1 67 ? -58.391 -23.555 -22.846 1.00 41.31 64 GLY B CA 1
ATOM 1602 C C . GLY B 1 67 ? -58.016 -23.553 -24.308 1.00 41.45 64 GLY B C 1
ATOM 1603 O O . GLY B 1 67 ? -58.591 -24.307 -25.090 1.00 40.74 64 GLY B O 1
ATOM 1604 N N . GLN B 1 68 ? -57.066 -22.702 -24.678 1.00 42.39 65 GLN B N 1
ATOM 1605 C CA . GLN B 1 68 ? -56.548 -22.683 -26.048 1.00 45.10 65 GLN B CA 1
ATOM 1606 C C . GLN B 1 68 ? -55.793 -23.958 -26.407 1.00 40.80 65 GLN B C 1
ATOM 1607 O O . GLN B 1 68 ? -55.940 -24.461 -27.503 1.00 40.26 65 GLN B O 1
ATOM 1613 N N . ALA B 1 69 ? -54.998 -24.480 -25.481 1.00 40.77 66 ALA B N 1
ATOM 1614 C CA . ALA B 1 69 ? -54.243 -25.720 -25.712 1.00 39.28 66 ALA B CA 1
ATOM 1615 C C . ALA B 1 69 ? -55.171 -26.899 -25.999 1.00 37.51 66 ALA B C 1
ATOM 1616 O O . ALA B 1 69 ? -54.914 -27.696 -26.908 1.00 35.88 66 ALA B O 1
ATOM 1618 N N . LEU B 1 70 ? -56.251 -26.991 -25.232 1.00 36.80 67 LEU B N 1
ATOM 1619 C CA . LEU B 1 70 ? -57.212 -28.076 -25.394 1.00 36.98 67 LEU B CA 1
ATOM 1620 C C . LEU B 1 70 ? -57.987 -27.967 -26.698 1.00 36.47 67 LEU B C 1
ATOM 1621 O O . LEU B 1 70 ? -58.234 -28.980 -27.343 1.00 37.16 67 LEU B O 1
ATOM 1626 N N . GLU B 1 71 ? -58.328 -26.753 -27.113 1.00 35.80 68 GLU B N 1
ATOM 1627 C CA . GLU B 1 71 ? -58.999 -26.562 -28.399 1.00 36.87 68 GLU B CA 1
ATOM 1628 C C . GLU B 1 71 ? -58.072 -26.907 -29.564 1.00 35.70 68 GLU B C 1
ATOM 1629 O O . GLU B 1 71 ? -58.500 -27.530 -30.537 1.00 35.36 68 GLU B O 1
ATOM 1635 N N . ARG B 1 72 ? -56.812 -26.498 -29.464 1.00 34.36 69 ARG B N 1
ATOM 1636 C CA . ARG B 1 72 ? -55.832 -26.803 -30.496 1.00 36.03 69 ARG B CA 1
ATOM 1637 C C . ARG B 1 72 ? -55.681 -28.321 -30.601 1.00 35.17 69 ARG B C 1
ATOM 1638 O O . ARG B 1 72 ? -55.650 -28.868 -31.692 1.00 36.11 69 ARG B O 1
ATOM 1646 N N . ALA B 1 73 ? -55.603 -28.991 -29.460 1.00 34.59 70 ALA B N 1
ATOM 1647 C CA . ALA B 1 73 ? -55.525 -30.442 -29.432 1.00 34.69 70 ALA B CA 1
ATOM 1648 C C . ALA B 1 73 ? -56.766 -31.102 -30.067 1.00 35.46 70 ALA B C 1
ATOM 1649 O O . ALA B 1 73 ? -56.622 -32.082 -30.803 1.00 36.33 70 ALA B O 1
ATOM 1651 N N . ARG B 1 74 ? -57.963 -30.557 -29.817 1.00 34.44 71 ARG B N 1
ATOM 1652 C CA . ARG B 1 74 ? -59.197 -31.030 -30.482 1.00 34.23 71 ARG B CA 1
ATOM 1653 C C . ARG B 1 74 ? -59.111 -30.984 -31.997 1.00 35.39 71 ARG B C 1
ATOM 1654 O O . ARG B 1 74 ? -59.606 -31.887 -32.683 1.00 34.71 71 ARG B O 1
ATOM 1662 N N . ILE B 1 75 ? -58.497 -29.919 -32.516 1.00 35.24 72 ILE B N 1
ATOM 1663 C CA . ILE B 1 75 ? -58.308 -29.758 -33.950 1.00 34.94 72 ILE B CA 1
ATOM 1664 C C . ILE B 1 75 ? -57.382 -30.831 -34.515 1.00 34.81 72 ILE B C 1
ATOM 1665 O O . ILE B 1 75 ? -57.679 -31.413 -35.559 1.00 35.11 72 ILE B O 1
ATOM 1670 N N . PHE B 1 76 ? -56.245 -31.058 -33.860 1.00 35.22 73 PHE B N 1
ATOM 1671 C CA . PHE B 1 76 ? -55.319 -32.103 -34.313 1.00 35.72 73 PHE B CA 1
ATOM 1672 C C . PHE B 1 76 ? -55.998 -33.467 -34.214 1.00 33.65 73 PHE B C 1
ATOM 1673 O O . PHE B 1 76 ? -55.895 -34.279 -35.129 1.00 33.21 73 PHE B O 1
ATOM 1681 N N . GLN B 1 77 ? -56.711 -33.700 -33.118 1.00 33.05 74 GLN B N 1
ATOM 1682 C CA . GLN B 1 77 ? -57.425 -34.964 -32.916 1.00 34.68 74 GLN B CA 1
ATOM 1683 C C . GLN B 1 77 ? -58.369 -35.249 -34.078 1.00 34.39 74 GLN B C 1
ATOM 1684 O O . GLN B 1 77 ? -58.443 -36.379 -34.556 1.00 34.51 74 GLN B O 1
ATOM 1690 N N . LYS B 1 78 ? -59.052 -34.215 -34.557 1.00 35.16 75 LYS B N 1
ATOM 1691 C CA . LYS B 1 78 ? -59.972 -34.369 -35.680 1.00 36.44 75 LYS B CA 1
ATOM 1692 C C . LYS B 1 78 ? -59.250 -34.702 -36.985 1.00 34.30 75 LYS B C 1
ATOM 1693 O O . LYS B 1 78 ? -59.736 -35.518 -37.771 1.00 34.19 75 LYS B O 1
ATOM 1699 N N . ASP B 1 79 ? -58.088 -34.093 -37.204 1.00 35.17 76 ASP B N 1
ATOM 1700 C CA . ASP B 1 79 ? -57.232 -34.462 -38.336 1.00 34.73 76 ASP B CA 1
ATOM 1701 C C . ASP B 1 79 ? -56.798 -35.926 -38.255 1.00 36.55 76 ASP B C 1
ATOM 1702 O O . ASP B 1 79 ? -56.872 -36.651 -39.251 1.00 38.66 76 ASP B O 1
ATOM 1707 N N . LEU B 1 80 ? -56.355 -36.347 -37.071 1.00 36.47 77 LEU B N 1
ATOM 1708 C CA . LEU B 1 80 ? -55.898 -37.715 -36.853 1.00 36.33 77 LEU B CA 1
ATOM 1709 C C . LEU B 1 80 ? -57.014 -38.734 -37.045 1.00 34.44 77 LEU B C 1
ATOM 1710 O O . LEU B 1 80 ? -56.788 -39.779 -37.637 1.00 34.22 77 LEU B O 1
ATOM 1715 N N . LEU B 1 81 ? -58.211 -38.424 -36.560 1.00 35.43 78 LEU B N 1
ATOM 1716 C CA . LEU B 1 81 ? -59.383 -39.287 -36.783 1.00 35.26 78 LEU B CA 1
ATOM 1717 C C . LEU B 1 81 ? -59.678 -39.515 -38.261 1.00 34.53 78 LEU B C 1
ATOM 1718 O O . LEU B 1 81 ? -59.967 -40.634 -38.660 1.00 36.12 78 LEU B O 1
ATOM 1723 N N . ALA B 1 82 ? -59.580 -38.466 -39.067 1.00 35.44 79 ALA B N 1
ATOM 1724 C CA . ALA B 1 82 ? -59.754 -38.597 -40.520 1.00 37.29 79 ALA B CA 1
ATOM 1725 C C . ALA B 1 82 ? -58.658 -39.470 -41.142 1.00 37.48 79 ALA B C 1
ATOM 1726 O O . ALA B 1 82 ? -58.946 -40.318 -41.984 1.00 37.74 79 ALA B O 1
ATOM 1728 N N . ILE B 1 83 ? -57.413 -39.260 -40.721 1.00 36.56 80 ILE B N 1
ATOM 1729 C CA . ILE B 1 83 ? -56.309 -40.098 -41.166 1.00 37.10 80 ILE B CA 1
ATOM 1730 C C . ILE B 1 83 ? -56.522 -41.559 -40.727 1.00 38.82 80 ILE B C 1
ATOM 1731 O O . ILE B 1 83 ? -56.314 -42.472 -41.527 1.00 39.04 80 ILE B O 1
ATOM 1736 N N . TYR B 1 84 ? -56.953 -41.772 -39.481 1.00 38.26 81 TYR B N 1
ATOM 1737 C CA . TYR B 1 84 ? -57.280 -43.114 -38.992 1.00 37.80 81 TYR B CA 1
ATOM 1738 C C . TYR B 1 84 ? -58.286 -43.807 -39.925 1.00 40.68 81 TYR B C 1
ATOM 1739 O O . TYR B 1 84 ? -58.087 -44.967 -40.292 1.00 39.66 81 TYR B O 1
ATOM 1748 N N . GLN B 1 85 ? -59.349 -43.104 -40.319 1.00 40.82 82 GLN B N 1
ATOM 1749 C CA . GLN B 1 85 ? -60.355 -43.701 -41.207 1.00 41.72 82 GLN B CA 1
ATOM 1750 C C . GLN B 1 85 ? -59.781 -44.092 -42.572 1.00 40.66 82 GLN B C 1
ATOM 1751 O O . GLN B 1 85 ? -60.126 -45.145 -43.096 1.00 41.93 82 GLN B O 1
ATOM 1757 N N A ASN B 1 86 ? -58.916 -43.258 -43.144 0.50 40.53 83 ASN B N 1
ATOM 1758 N N B ASN B 1 86 ? -58.922 -43.243 -43.132 0.50 41.43 83 ASN B N 1
ATOM 1759 C CA A ASN B 1 86 ? -58.253 -43.613 -44.402 0.50 40.17 83 ASN B CA 1
ATOM 1760 C CA B ASN B 1 86 ? -58.225 -43.545 -44.385 0.50 41.64 83 ASN B CA 1
ATOM 1761 C C A ASN B 1 86 ? -57.398 -44.864 -44.248 0.50 40.65 83 ASN B C 1
ATOM 1762 C C B ASN B 1 86 ? -57.365 -44.810 -44.264 0.50 41.55 83 ASN B C 1
ATOM 1763 O O A ASN B 1 86 ? -57.378 -45.714 -45.133 0.50 43.26 83 ASN B O 1
ATOM 1764 O O B ASN B 1 86 ? -57.315 -45.619 -45.186 0.50 44.36 83 ASN B O 1
ATOM 1773 N N . MET B 1 87 ? -56.705 -44.976 -43.120 1.00 40.65 84 MET B N 1
ATOM 1774 C CA . MET B 1 87 ? -55.847 -46.124 -42.862 1.00 40.12 84 MET B CA 1
ATOM 1775 C C . MET B 1 87 ? -56.642 -47.417 -42.806 1.00 40.07 84 MET B C 1
ATOM 1776 O O . MET B 1 87 ? -56.254 -48.395 -43.427 1.00 39.99 84 MET B O 1
ATOM 1781 N N . LEU B 1 88 ? -57.749 -47.401 -42.067 1.00 41.23 85 LEU B N 1
ATOM 1782 C CA . LEU B 1 88 ? -58.677 -48.527 -42.014 1.00 44.01 85 LEU B CA 1
ATOM 1783 C C . LEU B 1 88 ? -59.223 -48.890 -43.380 1.00 46.13 85 LEU B C 1
ATOM 1784 O O . LEU B 1 88 ? -59.302 -50.068 -43.724 1.00 45.85 85 LEU B O 1
ATOM 1789 N N . ARG B 1 89 ? -59.655 -47.868 -44.118 1.00 45.46 86 ARG B N 1
ATOM 1790 C CA . ARG B 1 89 ? -60.228 -48.041 -45.452 1.00 46.46 86 ARG B CA 1
ATOM 1791 C C . ARG B 1 89 ? -59.239 -48.766 -46.346 1.00 44.60 86 ARG B C 1
ATOM 1792 O O . ARG B 1 89 ? -59.590 -49.722 -47.035 1.00 44.66 86 ARG B O 1
ATOM 1800 N N . ASN B 1 90 ? -57.998 -48.301 -46.318 1.00 43.61 87 ASN B N 1
ATOM 1801 C CA . ASN B 1 90 ? -56.927 -48.922 -47.080 1.00 43.49 87 ASN B CA 1
ATOM 1802 C C . ASN B 1 90 ? -56.639 -50.348 -46.629 1.00 43.98 87 ASN B C 1
ATOM 1803 O O . ASN B 1 90 ? -56.497 -51.227 -47.476 1.00 46.62 87 ASN B O 1
ATOM 1808 N N . TYR B 1 91 ? -56.581 -50.583 -45.316 1.00 42.69 88 TYR B N 1
ATOM 1809 C CA . TYR B 1 91 ? -56.375 -51.930 -44.796 1.00 41.34 88 TYR B CA 1
ATOM 1810 C C . TYR B 1 91 ? -57.471 -52.881 -45.270 1.00 44.45 88 TYR B C 1
ATOM 1811 O O . TYR B 1 91 ? -57.180 -54.012 -45.666 1.00 46.86 88 TYR B O 1
ATOM 1820 N N . ASN B 1 92 ? -58.720 -52.437 -45.199 1.00 45.11 89 ASN B N 1
ATOM 1821 C CA . ASN B 1 92 ? -59.854 -53.262 -45.609 1.00 45.07 89 ASN B CA 1
ATOM 1822 C C . ASN B 1 92 ? -59.856 -53.499 -47.114 1.00 47.60 89 ASN B C 1
ATOM 1823 O O . ASN B 1 92 ? -60.165 -54.596 -47.554 1.00 51.42 89 ASN B O 1
ATOM 1828 N N . ALA B 1 93 ? -59.497 -52.485 -47.895 1.00 50.00 90 ALA B N 1
ATOM 1829 C CA . ALA B 1 93 ? -59.374 -52.636 -49.343 1.00 53.32 90 ALA B CA 1
ATOM 1830 C C . ALA B 1 93 ? -58.307 -53.669 -49.696 1.00 57.32 90 ALA B C 1
ATOM 1831 O O . ALA B 1 93 ? -58.519 -54.512 -50.559 1.00 58.81 90 ALA B O 1
ATOM 1833 N N . MET B 1 94 ? -57.171 -53.597 -49.006 1.00 61.98 91 MET B N 1
ATOM 1834 C CA . MET B 1 94 ? -56.054 -54.536 -49.187 1.00 63.06 91 MET B CA 1
ATOM 1835 C C . MET B 1 94 ? -56.434 -55.979 -48.828 1.00 60.59 91 MET B C 1
ATOM 1836 O O . MET B 1 94 ? -56.026 -56.920 -49.491 1.00 62.22 91 MET B O 1
ATOM 1841 N N . MET B 1 95 ? -57.204 -56.122 -47.757 1.00 62.86 92 MET B N 1
ATOM 1842 C CA . MET B 1 95 ? -57.676 -57.406 -47.240 1.00 65.63 92 MET B CA 1
ATOM 1843 C C . MET B 1 95 ? -58.465 -58.174 -48.293 1.00 67.84 92 MET B C 1
ATOM 1844 O O . MET B 1 95 ? -58.296 -59.385 -48.438 1.00 66.64 92 MET B O 1
ATOM 1849 N N . GLU B 1 96 ? -59.321 -57.462 -49.022 1.00 69.46 93 GLU B N 1
ATOM 1850 C CA . GLU B 1 96 ? -60.169 -58.081 -50.043 1.00 74.58 93 GLU B CA 1
ATOM 1851 C C . GLU B 1 96 ? -59.675 -57.822 -51.476 1.00 67.43 93 GLU B C 1
ATOM 1852 O O . GLU B 1 96 ? -60.467 -57.757 -52.409 1.00 70.21 93 GLU B O 1
ATOM 1858 N N . GLY B 1 97 ? -58.358 -57.690 -51.639 1.00 64.00 94 GLY B N 1
ATOM 1859 C CA . GLY B 1 97 ? -57.714 -57.745 -52.957 1.00 64.94 94 GLY B CA 1
ATOM 1860 C C . GLY B 1 97 ? -57.698 -56.498 -53.832 1.00 65.91 94 GLY B C 1
ATOM 1861 O O . GLY B 1 97 ? -56.966 -56.456 -54.826 1.00 64.74 94 GLY B O 1
ATOM 1862 N N . LEU B 1 98 ? -58.470 -55.474 -53.465 1.00 66.53 95 LEU B N 1
ATOM 1863 C CA . LEU B 1 98 ? -58.660 -54.295 -54.316 1.00 63.56 95 LEU B CA 1
ATOM 1864 C C . LEU B 1 98 ? -57.355 -53.513 -54.465 1.00 59.99 95 LEU B C 1
ATOM 1865 O O . LEU B 1 98 ? -56.512 -53.529 -53.571 1.00 61.99 95 LEU B O 1
ATOM 1870 N N . THR B 1 99 ? -57.180 -52.874 -55.617 1.00 59.32 96 THR B N 1
ATOM 1871 C CA . THR B 1 99 ? -56.058 -51.955 -55.865 1.00 61.07 96 THR B CA 1
ATOM 1872 C C . THR B 1 99 ? -56.509 -50.489 -55.968 1.00 57.79 96 THR B C 1
ATOM 1873 O O . THR B 1 99 ? -55.672 -49.585 -56.080 1.00 57.20 96 THR B O 1
ATOM 1877 N N . GLU B 1 100 ? -57.821 -50.269 -55.890 1.00 55.83 97 GLU B N 1
ATOM 1878 C CA . GLU B 1 100 ? -58.444 -48.991 -56.190 1.00 57.21 97 GLU B CA 1
ATOM 1879 C C . GLU B 1 100 ? -59.744 -48.887 -55.387 1.00 54.58 97 GLU B C 1
ATOM 1880 O O . GLU B 1 100 ? -60.509 -49.858 -55.291 1.00 50.56 97 GLU B O 1
ATOM 1886 N N . HIS B 1 101 ? -59.982 -47.719 -54.794 1.00 50.99 98 HIS B N 1
ATOM 1887 C CA . HIS B 1 101 ? -61.204 -47.493 -54.025 1.00 51.75 98 HIS B CA 1
ATOM 1888 C C . HIS B 1 101 ? -62.353 -47.155 -54.986 1.00 53.28 98 HIS B C 1
ATOM 1889 O O . HIS B 1 101 ? -62.109 -46.886 -56.166 1.00 52.97 98 HIS B O 1
ATOM 1896 N N . PRO B 1 102 ? -63.609 -47.187 -54.496 1.00 52.72 99 PRO B N 1
ATOM 1897 C CA . PRO B 1 102 ? -64.739 -46.752 -55.328 1.00 54.54 99 PRO B CA 1
ATOM 1898 C C . PRO B 1 102 ? -64.607 -45.334 -55.913 1.00 54.46 99 PRO B C 1
ATOM 1899 O O . PRO B 1 102 ? -65.117 -45.083 -57.001 1.00 54.17 99 PRO B O 1
ATOM 1903 N N . ASP B 1 103 ? -63.919 -44.430 -55.211 1.00 55.14 100 ASP B N 1
ATOM 1904 C CA . ASP B 1 103 ? -63.671 -43.064 -55.725 1.00 57.15 100 ASP B CA 1
ATOM 1905 C C . ASP B 1 103 ? -62.515 -42.927 -56.742 1.00 53.09 100 ASP B C 1
ATOM 1906 O O . ASP B 1 103 ? -62.179 -41.808 -57.131 1.00 54.86 100 ASP B O 1
ATOM 1911 N N . GLY B 1 104 ? -61.908 -44.038 -57.160 1.00 50.24 101 GLY B N 1
ATOM 1912 C CA . GLY B 1 104 ? -60.798 -44.010 -58.118 1.00 50.08 101 GLY B CA 1
ATOM 1913 C C . GLY B 1 104 ? -59.398 -43.909 -57.516 1.00 51.67 101 GLY B C 1
ATOM 1914 O O . GLY B 1 104 ? -58.418 -44.169 -58.220 1.00 52.52 101 GLY B O 1
ATOM 1915 N N . THR B 1 105 ? -59.287 -43.554 -56.227 1.00 48.00 102 THR B N 1
ATOM 1916 C CA . THR B 1 105 ? -57.986 -43.345 -55.599 1.00 46.88 102 THR B CA 1
ATOM 1917 C C . THR B 1 105 ? -57.299 -44.686 -55.312 1.00 47.63 102 THR B C 1
ATOM 1918 O O . THR B 1 105 ? -57.979 -45.687 -55.071 1.00 47.02 102 THR B O 1
ATOM 1922 N N . PRO B 1 106 ? -55.951 -44.718 -55.349 1.00 46.45 103 PRO B N 1
ATOM 1923 C CA . PRO B 1 106 ? -55.240 -45.983 -55.160 1.00 47.17 103 PRO B CA 1
ATOM 1924 C C . PRO B 1 106 ? -55.248 -46.492 -53.712 1.00 48.69 103 PRO B C 1
ATOM 1925 O O . PRO B 1 106 ? -55.234 -45.696 -52.771 1.00 50.64 103 PRO B O 1
ATOM 1929 N N . VAL B 1 107 ? -55.282 -47.814 -53.564 1.00 50.10 104 VAL B N 1
ATOM 1930 C CA . VAL B 1 107 ? -55.119 -48.486 -52.285 1.00 50.42 104 VAL B CA 1
ATOM 1931 C C . VAL B 1 107 ? -53.634 -48.446 -51.926 1.00 54.86 104 VAL B C 1
ATOM 1932 O O . VAL B 1 107 ? -52.798 -48.930 -52.692 1.00 58.38 104 VAL B O 1
ATOM 1936 N N . ILE B 1 108 ? -53.322 -47.854 -50.771 1.00 56.75 105 ILE B N 1
ATOM 1937 C CA . ILE B 1 108 ? -51.956 -47.744 -50.256 1.00 55.53 105 ILE B CA 1
ATOM 1938 C C . ILE B 1 108 ? -51.841 -48.581 -48.973 1.00 56.07 105 ILE B C 1
ATOM 1939 O O . ILE B 1 108 ? -52.612 -48.391 -48.034 1.00 53.20 105 ILE B O 1
ATOM 1944 N N . GLY B 1 109 ? -50.863 -49.489 -48.936 1.00 57.01 106 GLY B N 1
ATOM 1945 C CA . GLY B 1 109 ? -50.722 -50.464 -47.847 1.00 53.21 106 GLY B CA 1
ATOM 1946 C C . GLY B 1 109 ? -50.518 -49.833 -46.481 1.00 49.43 106 GLY B C 1
ATOM 1947 O O . GLY B 1 109 ? -49.899 -48.779 -46.366 1.00 46.89 106 GLY B O 1
ATOM 1948 N N . VAL B 1 110 ? -51.087 -50.472 -45.460 1.00 48.85 107 VAL B N 1
ATOM 1949 C CA . VAL B 1 110 ? -51.013 -50.015 -44.068 1.00 49.37 107 VAL B CA 1
ATOM 1950 C C . VAL B 1 110 ? -50.844 -51.234 -43.169 1.00 47.61 107 VAL B C 1
ATOM 1951 O O . VAL B 1 110 ? -51.459 -52.274 -43.408 1.00 47.89 107 VAL B O 1
ATOM 1955 N N . ARG B 1 111 ? -50.027 -51.091 -42.130 1.00 46.22 108 ARG B N 1
ATOM 1956 C CA . ARG B 1 111 ? -49.801 -52.157 -41.164 1.00 46.56 108 ARG B CA 1
ATOM 1957 C C . ARG B 1 111 ? -50.815 -52.027 -40.024 1.00 44.43 108 ARG B C 1
ATOM 1958 O O . ARG B 1 111 ? -51.114 -50.908 -39.604 1.00 44.15 108 ARG B O 1
ATOM 1966 N N . PRO B 1 112 ? -51.350 -53.165 -39.517 1.00 41.61 109 PRO B N 1
ATOM 1967 C CA . PRO B 1 112 ? -52.208 -53.139 -38.324 1.00 40.11 109 PRO B CA 1
ATOM 1968 C C . PRO B 1 112 ? -51.606 -52.372 -37.139 1.00 39.11 109 PRO B C 1
ATOM 1969 O O . PRO B 1 112 ? -52.317 -51.622 -36.466 1.00 38.12 109 PRO B O 1
ATOM 1973 N N . ALA B 1 113 ? -50.304 -52.540 -36.918 1.00 38.57 110 ALA B N 1
ATOM 1974 C CA . ALA B 1 113 ? -49.606 -51.879 -35.815 1.00 36.77 110 ALA B CA 1
ATOM 1975 C C . ALA B 1 113 ? -49.677 -50.364 -35.926 1.00 37.13 110 ALA B C 1
ATOM 1976 O O . ALA B 1 113 ? -49.786 -49.674 -34.909 1.00 36.58 110 ALA B O 1
ATOM 1978 N N . ASP B 1 114 ? -49.625 -49.856 -37.155 1.00 37.11 111 ASP B N 1
ATOM 1979 C CA . ASP B 1 114 ? -49.764 -48.419 -37.401 1.00 38.02 111 ASP B CA 1
ATOM 1980 C C . ASP B 1 114 ? -51.195 -47.894 -37.194 1.00 36.97 111 ASP B C 1
ATOM 1981 O O . ASP B 1 114 ? -51.368 -46.757 -36.785 1.00 37.59 111 ASP B O 1
ATOM 1986 N N . ILE B 1 115 ? -52.202 -48.727 -37.447 1.00 35.75 112 ILE B N 1
ATOM 1987 C CA . ILE B 1 115 ? -53.590 -48.389 -37.122 1.00 34.60 112 ILE B CA 1
ATOM 1988 C C . ILE B 1 115 ? -53.757 -48.342 -35.606 1.00 35.92 112 ILE B C 1
ATOM 1989 O O . ILE B 1 115 ? -54.386 -47.428 -35.078 1.00 35.06 112 ILE B O 1
ATOM 1994 N N . ALA B 1 116 ? -53.193 -49.337 -34.918 1.00 36.04 113 ALA B N 1
ATOM 1995 C CA . ALA B 1 116 ? -53.196 -49.382 -33.458 1.00 35.60 113 ALA B CA 1
ATOM 1996 C C . ALA B 1 116 ? -52.496 -48.165 -32.869 1.00 34.63 113 ALA B C 1
ATOM 1997 O O . ALA B 1 116 ? -52.989 -47.559 -31.919 1.00 34.93 113 ALA B O 1
ATOM 1999 N N . ALA B 1 117 ? -51.359 -47.806 -33.451 1.00 33.32 114 ALA B N 1
ATOM 2000 C CA . ALA B 1 117 ? -50.579 -46.670 -32.974 1.00 34.60 114 ALA B CA 1
ATOM 2001 C C . ALA B 1 117 ? -51.345 -45.359 -33.113 1.00 34.21 114 ALA B C 1
ATOM 2002 O O . ALA B 1 117 ? -51.289 -44.510 -32.227 1.00 37.20 114 ALA B O 1
ATOM 2004 N N . MET B 1 118 ? -52.064 -45.207 -34.215 1.00 34.78 115 MET B N 1
ATOM 2005 C CA . MET B 1 118 ? -52.849 -44.004 -34.455 1.00 34.88 115 MET B CA 1
ATOM 2006 C C . MET B 1 118 ? -54.035 -43.912 -33.497 1.00 35.26 115 MET B C 1
ATOM 2007 O O . MET B 1 118 ? -54.349 -42.820 -33.017 1.00 35.74 115 MET B O 1
ATOM 2012 N N . ALA B 1 119 ? -54.697 -45.037 -33.225 1.00 34.51 116 ALA B N 1
ATOM 2013 C CA . ALA B 1 119 ? -55.806 -45.049 -32.261 1.00 34.57 116 ALA B CA 1
ATOM 2014 C C . ALA B 1 119 ? -55.324 -44.599 -30.896 1.00 34.66 116 ALA B C 1
ATOM 2015 O O . ALA B 1 119 ? -55.999 -43.842 -30.210 1.00 34.98 116 ALA B O 1
ATOM 2017 N N . ASP B 1 120 ? -54.142 -45.061 -30.522 1.00 36.78 117 ASP B N 1
ATOM 2018 C CA . ASP B 1 120 ? -53.527 -44.679 -29.257 1.00 39.19 117 ASP B CA 1
ATOM 2019 C C . ASP B 1 120 ? -53.173 -43.182 -29.145 1.00 38.02 117 ASP B C 1
ATOM 2020 O O . ASP B 1 120 ? -53.356 -42.587 -28.078 1.00 36.01 117 ASP B O 1
ATOM 2025 N N . ARG B 1 121 ? -52.675 -42.593 -30.233 1.00 37.00 118 ARG B N 1
ATOM 2026 C CA . ARG B 1 121 ? -52.455 -41.141 -30.315 1.00 38.88 118 ARG B CA 1
ATOM 2027 C C . ARG B 1 121 ? -53.761 -40.348 -30.095 1.00 38.36 118 ARG B C 1
ATOM 2028 O O . ARG B 1 121 ? -53.774 -39.319 -29.413 1.00 36.79 118 ARG B O 1
ATOM 2036 N N . ILE B 1 122 ? -54.850 -40.838 -30.673 1.00 35.25 119 ILE B N 1
ATOM 2037 C CA . ILE B 1 122 ? -56.145 -40.189 -30.544 1.00 34.64 119 ILE B CA 1
ATOM 2038 C C . ILE B 1 122 ? -56.672 -40.367 -29.123 1.00 34.49 119 ILE B C 1
ATOM 2039 O O . ILE B 1 122 ? -57.176 -39.414 -28.530 1.00 34.98 119 ILE B O 1
ATOM 2044 N N . MET B 1 123 ? -56.540 -41.573 -28.574 1.00 34.65 120 MET B N 1
ATOM 2045 C CA . MET B 1 123 ? -56.965 -41.843 -27.189 1.00 34.94 120 MET B CA 1
ATOM 2046 C C . MET B 1 123 ? -56.177 -41.041 -26.152 1.00 36.19 120 MET B C 1
ATOM 2047 O O . MET B 1 123 ? -56.755 -40.587 -25.171 1.00 34.91 120 MET B O 1
ATOM 2052 N N . LYS B 1 124 ? -54.870 -40.879 -26.372 1.00 38.32 121 LYS B N 1
ATOM 2053 C CA . LYS B 1 124 ? -54.016 -40.047 -25.514 1.00 39.61 121 LYS B CA 1
ATOM 2054 C C . LYS B 1 124 ? -54.456 -38.596 -25.436 1.00 36.55 121 LYS B C 1
ATOM 2055 O O . LYS B 1 124 ? -54.326 -37.971 -24.381 1.00 32.70 121 LYS B O 1
ATOM 2061 N N . ILE B 1 125 ? -54.941 -38.061 -26.557 1.00 34.91 122 ILE B N 1
ATOM 2062 C CA . ILE B 1 125 ? -55.425 -36.684 -26.609 1.00 34.67 122 ILE B CA 1
ATOM 2063 C C . ILE B 1 125 ? -56.639 -36.513 -25.682 1.00 35.54 122 ILE B C 1
ATOM 2064 O O . ILE B 1 125 ? -56.743 -35.484 -24.997 1.00 35.09 122 ILE B O 1
ATOM 2069 N N . ASP B 1 126 ? -57.513 -37.520 -25.631 1.00 35.20 123 ASP B N 1
ATOM 2070 C CA . ASP B 1 126 ? -58.641 -37.518 -24.678 1.00 36.41 123 ASP B CA 1
ATOM 2071 C C . ASP B 1 126 ? -58.155 -37.514 -23.233 1.00 37.13 123 ASP B C 1
ATOM 2072 O O . ASP B 1 126 ? -58.653 -36.752 -22.421 1.00 37.05 123 ASP B O 1
ATOM 2077 N N . GLN B 1 127 ? -57.206 -38.388 -22.901 1.00 37.62 124 GLN B N 1
ATOM 2078 C CA . GLN B 1 127 ? -56.749 -38.498 -21.516 1.00 37.69 124 GLN B CA 1
ATOM 2079 C C . GLN B 1 127 ? -55.970 -37.271 -21.061 1.00 36.81 124 GLN B C 1
ATOM 2080 O O . GLN B 1 127 ? -56.135 -36.814 -19.934 1.00 36.16 124 GLN B O 1
ATOM 2086 N N . GLU B 1 128 ? -55.144 -36.733 -21.948 1.00 36.66 125 GLU B N 1
ATOM 2087 C CA . GLU B 1 128 ? -54.474 -35.462 -21.710 1.00 38.34 125 GLU B CA 1
ATOM 2088 C C . GLU B 1 128 ? -55.464 -34.313 -21.485 1.00 36.67 125 GLU B C 1
ATOM 2089 O O . GLU B 1 128 ? -55.236 -33.469 -20.616 1.00 36.89 125 GLU B O 1
ATOM 2095 N N . ARG B 1 129 ? -56.566 -34.303 -22.234 1.00 36.68 126 ARG B N 1
ATOM 2096 C CA . ARG B 1 129 ? -57.663 -33.341 -22.008 1.00 35.67 126 ARG B CA 1
ATOM 2097 C C . ARG B 1 129 ? -58.251 -33.492 -20.610 1.00 34.87 126 ARG B C 1
ATOM 2098 O O . ARG B 1 129 ? -58.372 -32.517 -19.882 1.00 34.81 126 ARG B O 1
ATOM 2106 N N . ILE B 1 130 ? -58.586 -34.722 -20.238 1.00 34.03 127 ILE B N 1
ATOM 2107 C CA . ILE B 1 130 ? -59.175 -35.007 -18.935 1.00 34.18 127 ILE B CA 1
ATOM 2108 C C . ILE B 1 130 ? -58.231 -34.574 -17.809 1.00 35.22 127 ILE B C 1
ATOM 2109 O O . ILE B 1 130 ? -58.655 -33.912 -16.861 1.00 32.74 127 ILE B O 1
ATOM 2114 N N . THR B 1 131 ? -56.952 -34.910 -17.952 1.00 36.81 128 THR B N 1
ATOM 2115 C CA . THR B 1 131 ? -55.918 -34.534 -16.979 1.00 37.21 128 THR B CA 1
ATOM 2116 C C . THR B 1 131 ? -55.834 -33.007 -16.804 1.00 37.32 128 THR B C 1
ATOM 2117 O O . THR B 1 131 ? -55.887 -32.497 -15.679 1.00 36.01 128 THR B O 1
ATOM 2121 N N . ALA B 1 132 ? -55.739 -32.294 -17.920 1.00 37.00 129 ALA B N 1
ATOM 2122 C CA . ALA B 1 132 ? -55.674 -30.826 -17.903 1.00 36.51 129 ALA B CA 1
ATOM 2123 C C . ALA B 1 132 ? -56.947 -30.176 -17.350 1.00 37.59 129 ALA B C 1
ATOM 2124 O O . ALA B 1 132 ? -56.869 -29.212 -16.584 1.00 39.05 129 ALA B O 1
ATOM 2126 N N . LEU B 1 133 ? -58.113 -30.708 -17.715 1.00 36.90 130 LEU B N 1
ATOM 2127 C CA . LEU B 1 133 ? -59.376 -30.210 -17.165 1.00 35.55 130 LEU B CA 1
ATOM 2128 C C . LEU B 1 133 ? -59.442 -30.382 -15.658 1.00 35.71 130 LEU B C 1
ATOM 2129 O O . LEU B 1 133 ? -59.811 -29.447 -14.953 1.00 37.07 130 LEU B O 1
ATOM 2134 N N . LEU B 1 134 ? -59.103 -31.575 -15.176 1.00 36.83 131 LEU B N 1
ATOM 2135 C CA . LEU B 1 134 ? -59.022 -31.846 -13.740 1.00 39.92 131 LEU B CA 1
ATOM 2136 C C . LEU B 1 134 ? -58.079 -30.893 -13.005 1.00 41.34 131 LEU B C 1
ATOM 2137 O O . LEU B 1 134 ? -58.415 -30.371 -11.943 1.00 42.33 131 LEU B O 1
ATOM 2142 N N . ASN B 1 135 ? -56.888 -30.715 -13.560 1.00 41.84 132 ASN B N 1
ATOM 2143 C CA . ASN B 1 135 ? -55.885 -29.838 -12.980 1.00 44.59 132 ASN B CA 1
ATOM 2144 C C . ASN B 1 135 ? -56.369 -28.384 -12.912 1.00 43.33 132 ASN B C 1
ATOM 2145 O O . ASN B 1 135 ? -56.122 -27.701 -11.931 1.00 43.21 132 ASN B O 1
ATOM 2150 N N . SER B 1 136 ? -57.075 -27.931 -13.940 1.00 44.08 133 SER B N 1
ATOM 2151 C CA . SER B 1 136 ? -57.587 -26.570 -13.968 1.00 43.83 133 SER B CA 1
ATOM 2152 C C . SER B 1 136 ? -58.685 -26.379 -12.912 1.00 45.01 133 SER B C 1
ATOM 2153 O O . SER B 1 136 ? -58.754 -25.322 -12.267 1.00 44.71 133 SER B O 1
ATOM 2156 N N . LEU B 1 137 ? -59.521 -27.400 -12.724 1.00 44.71 134 LEU B N 1
ATOM 2157 C CA . LEU B 1 137 ? -60.553 -27.377 -11.674 1.00 45.63 134 LEU B CA 1
ATOM 2158 C C . LEU B 1 137 ? -59.944 -27.451 -10.265 1.00 46.92 134 LEU B C 1
ATOM 2159 O O . LEU B 1 137 ? -60.530 -26.944 -9.304 1.00 46.71 134 LEU B O 1
ATOM 2164 N N . LYS B 1 138 ? -58.780 -28.087 -10.154 1.00 45.34 135 LYS B N 1
ATOM 2165 C CA . LYS B 1 138 ? -58.071 -28.176 -8.896 1.00 47.95 135 LYS B CA 1
ATOM 2166 C C . LYS B 1 138 ? -57.373 -26.855 -8.551 1.00 46.50 135 LYS B C 1
ATOM 2167 O O . LYS B 1 138 ? -57.629 -26.297 -7.486 1.00 45.14 135 LYS B O 1
ATOM 2173 N N . VAL B 1 139 ? -56.513 -26.361 -9.447 1.00 43.97 136 VAL B N 1
ATOM 2174 C CA . VAL B 1 139 ? -55.569 -25.284 -9.113 1.00 44.17 136 VAL B CA 1
ATOM 2175 C C . VAL B 1 139 ? -55.908 -23.884 -9.622 1.00 43.70 136 VAL B C 1
ATOM 2176 O O . VAL B 1 139 ? -55.305 -22.926 -9.162 1.00 46.67 136 VAL B O 1
ATOM 2180 N N . LEU B 1 140 ? -56.840 -23.764 -10.565 1.00 44.16 137 LEU B N 1
ATOM 2181 C CA . LEU B 1 140 ? -57.168 -22.472 -11.189 1.00 43.44 137 LEU B CA 1
ATOM 2182 C C . LEU B 1 140 ? -58.567 -21.990 -10.865 1.00 42.14 137 LEU B C 1
ATOM 2183 O O . LEU B 1 140 ? -59.008 -20.978 -11.407 1.00 43.41 137 LEU B O 1
ATOM 2188 N N . GLY B 1 141 ? -59.266 -22.704 -9.988 1.00 43.33 138 GLY B N 1
ATOM 2189 C CA . GLY B 1 141 ? -60.575 -22.276 -9.518 1.00 43.17 138 GLY B CA 1
ATOM 2190 C C . GLY B 1 141 ? -60.469 -21.466 -8.250 1.00 41.56 138 GLY B C 1
ATOM 2191 O O . GLY B 1 141 ? -61.507 -21.148 -7.685 1.00 46.28 138 GLY B O 1
ATOM 2192 N N . MET C 1 4 ? 4.684 -66.604 -5.471 1.00 119.97 1 MET C N 1
ATOM 2193 C CA . MET C 1 4 ? 3.651 -66.018 -4.560 1.00 119.28 1 MET C CA 1
ATOM 2194 C C . MET C 1 4 ? 3.697 -64.477 -4.482 1.00 120.33 1 MET C C 1
ATOM 2195 O O . MET C 1 4 ? 3.262 -63.898 -3.481 1.00 123.04 1 MET C O 1
ATOM 2197 N N . SER C 1 5 ? 4.192 -63.818 -5.535 1.00 118.25 2 SER C N 1
ATOM 2198 C CA . SER C 1 5 ? 4.363 -62.351 -5.551 1.00 118.92 2 SER C CA 1
ATOM 2199 C C . SER C 1 5 ? 3.039 -61.597 -5.724 1.00 118.81 2 SER C C 1
ATOM 2200 O O . SER C 1 5 ? 1.988 -62.210 -5.913 1.00 117.08 2 SER C O 1
ATOM 2203 N N . VAL C 1 6 ? 3.106 -60.265 -5.655 1.00 118.93 3 VAL C N 1
ATOM 2204 C CA . VAL C 1 6 ? 1.941 -59.403 -5.905 1.00 120.45 3 VAL C CA 1
ATOM 2205 C C . VAL C 1 6 ? 1.591 -59.408 -7.402 1.00 120.63 3 VAL C C 1
ATOM 2206 O O . VAL C 1 6 ? 0.415 -59.489 -7.754 1.00 124.52 3 VAL C O 1
ATOM 2210 N N . SER C 1 7 ? 2.604 -59.331 -8.269 1.00 116.05 4 SER C N 1
ATOM 2211 C CA . SER C 1 7 ? 2.412 -59.485 -9.722 1.00 112.86 4 SER C CA 1
ATOM 2212 C C . SER C 1 7 ? 1.797 -60.849 -10.089 1.00 113.95 4 SER C C 1
ATOM 2213 O O . SER C 1 7 ? 0.966 -60.936 -10.996 1.00 117.05 4 SER C O 1
ATOM 2216 N N . PHE C 1 8 ? 2.221 -61.897 -9.382 1.00 109.81 5 PHE C N 1
ATOM 2217 C CA . PHE C 1 8 ? 1.631 -63.244 -9.494 1.00 105.43 5 PHE C CA 1
ATOM 2218 C C . PHE C 1 8 ? 0.162 -63.272 -9.019 1.00 99.43 5 PHE C C 1
ATOM 2219 O O . PHE C 1 8 ? -0.723 -63.727 -9.753 1.00 93.06 5 PHE C O 1
ATOM 2227 N N . ARG C 1 9 ? -0.080 -62.777 -7.803 1.00 93.72 6 ARG C N 1
ATOM 2228 C CA . ARG C 1 9 ? -1.419 -62.782 -7.182 1.00 89.98 6 ARG C CA 1
ATOM 2229 C C . ARG C 1 9 ? -2.459 -61.969 -7.953 1.00 81.21 6 ARG C C 1
ATOM 2230 O O . ARG C 1 9 ? -3.606 -62.393 -8.065 1.00 74.68 6 ARG C O 1
ATOM 2238 N N . ASP C 1 10 ? -2.055 -60.806 -8.463 1.00 76.91 7 ASP C N 1
ATOM 2239 C CA . ASP C 1 10 ? -2.922 -59.968 -9.298 1.00 75.57 7 ASP C CA 1
ATOM 2240 C C . ASP C 1 10 ? -3.309 -60.681 -10.591 1.00 74.29 7 ASP C C 1
ATOM 2241 O O . ASP C 1 10 ? -4.436 -60.529 -11.071 1.00 71.82 7 ASP C O 1
ATOM 2246 N N . ARG C 1 11 ? -2.375 -61.454 -11.146 1.00 72.48 8 ARG C N 1
ATOM 2247 C CA . ARG C 1 11 ? -2.625 -62.222 -12.367 1.00 73.84 8 ARG C CA 1
ATOM 2248 C C . ARG C 1 11 ? -3.596 -63.397 -12.139 1.00 69.03 8 ARG C C 1
ATOM 2249 O O . ARG C 1 11 ? -4.396 -63.726 -13.025 1.00 62.79 8 ARG C O 1
ATOM 2257 N N . VAL C 1 12 ? -3.532 -64.016 -10.958 1.00 64.04 9 VAL C N 1
ATOM 2258 C CA . VAL C 1 12 ? -4.462 -65.097 -10.595 1.00 62.59 9 VAL C CA 1
ATOM 2259 C C . VAL C 1 12 ? -5.906 -64.578 -10.529 1.00 58.89 9 VAL C C 1
ATOM 2260 O O . VAL C 1 12 ? -6.817 -65.187 -11.096 1.00 57.60 9 VAL C O 1
ATOM 2264 N N . LEU C 1 13 ? -6.089 -63.459 -9.829 1.00 55.79 10 LEU C N 1
ATOM 2265 C CA . LEU C 1 13 ? -7.389 -62.805 -9.704 1.00 54.44 10 LEU C CA 1
ATOM 2266 C C . LEU C 1 13 ? -7.944 -62.366 -11.053 1.00 50.63 10 LEU C C 1
ATOM 2267 O O . LEU C 1 13 ? -9.104 -62.611 -11.338 1.00 50.76 10 LEU C O 1
ATOM 2272 N N . LYS C 1 14 ? -7.112 -61.725 -11.866 1.00 50.82 11 LYS C N 1
ATOM 2273 C CA . LYS C 1 14 ? -7.516 -61.249 -13.191 1.00 53.40 11 LYS C CA 1
ATOM 2274 C C . LYS C 1 14 ? -8.054 -62.380 -14.074 1.00 51.14 11 LYS C C 1
ATOM 2275 O O . LYS C 1 14 ? -9.115 -62.240 -14.704 1.00 47.85 11 LYS C O 1
ATOM 2281 N N . LEU C 1 15 ? -7.326 -63.490 -14.123 1.00 48.96 12 LEU C N 1
ATOM 2282 C CA . LEU C 1 15 ? -7.743 -64.626 -14.951 1.00 48.42 12 LEU C CA 1
ATOM 2283 C C . LEU C 1 15 ? -9.006 -65.281 -14.408 1.00 45.37 12 LEU C C 1
ATOM 2284 O O . LEU C 1 15 ? -9.831 -65.738 -15.184 1.00 43.96 12 LEU C O 1
ATOM 2289 N N . TYR C 1 16 ? -9.152 -65.332 -13.084 1.00 45.67 13 TYR C N 1
ATOM 2290 C CA . TYR C 1 16 ? -10.390 -65.816 -12.477 1.00 46.14 13 TYR C CA 1
ATOM 2291 C C . TYR C 1 16 ? -11.564 -64.903 -12.864 1.00 42.95 13 TYR C C 1
ATOM 2292 O O . TYR C 1 16 ? -12.629 -65.386 -13.220 1.00 42.02 13 TYR C O 1
ATOM 2301 N N . LEU C 1 17 ? -11.351 -63.590 -12.811 1.00 40.78 14 LEU C N 1
ATOM 2302 C CA . LEU C 1 17 ? -12.384 -62.629 -13.177 1.00 40.00 14 LEU C CA 1
ATOM 2303 C C . LEU C 1 17 ? -12.684 -62.603 -14.672 1.00 40.77 14 LEU C C 1
ATOM 2304 O O . LEU C 1 17 ? -13.773 -62.182 -15.057 1.00 41.95 14 LEU C O 1
ATOM 2309 N N . LEU C 1 18 ? -11.734 -63.050 -15.502 1.00 41.86 15 LEU C N 1
ATOM 2310 C CA . LEU C 1 18 ? -11.956 -63.218 -16.954 1.00 42.57 15 LEU C CA 1
ATOM 2311 C C . LEU C 1 18 ? -12.542 -64.575 -17.366 1.00 42.26 15 LEU C C 1
ATOM 2312 O O . LEU C 1 18 ? -12.751 -64.831 -18.560 1.00 40.64 15 LEU C O 1
ATOM 2317 N N . GLY C 1 19 ? -12.812 -65.437 -16.391 1.00 44.51 16 GLY C N 1
ATOM 2318 C CA . GLY C 1 19 ? -13.615 -66.642 -16.614 1.00 48.18 16 GLY C CA 1
ATOM 2319 C C . GLY C 1 19 ? -12.850 -67.940 -16.770 1.00 48.77 16 GLY C C 1
ATOM 2320 O O . GLY C 1 19 ? -13.438 -68.953 -17.150 1.00 47.43 16 GLY C O 1
ATOM 2321 N N . PHE C 1 20 ? -11.550 -67.915 -16.477 1.00 52.65 17 PHE C N 1
ATOM 2322 C CA . PHE C 1 20 ? -10.724 -69.122 -16.487 1.00 55.80 17 PHE C CA 1
ATOM 2323 C C . PHE C 1 20 ? -10.886 -69.819 -15.143 1.00 59.15 17 PHE C C 1
ATOM 2324 O O . PHE C 1 20 ? -10.840 -69.172 -14.099 1.00 60.89 17 PHE C O 1
ATOM 2332 N N . ASP C 1 21 ? -11.116 -71.130 -15.170 1.00 69.15 18 ASP C N 1
ATOM 2333 C CA . ASP C 1 21 ? -11.205 -71.932 -13.932 1.00 74.71 18 ASP C CA 1
ATOM 2334 C C . ASP C 1 21 ? -9.804 -72.099 -13.294 1.00 72.58 18 ASP C C 1
ATOM 2335 O O . ASP C 1 21 ? -8.797 -71.834 -13.953 1.00 68.78 18 ASP C O 1
ATOM 2340 N N . PRO C 1 22 ? -9.730 -72.525 -12.015 1.00 76.28 19 PRO C N 1
ATOM 2341 C CA . PRO C 1 22 ? -8.418 -72.602 -11.328 1.00 77.78 19 PRO C CA 1
ATOM 2342 C C . PRO C 1 22 ? -7.303 -73.421 -12.016 1.00 78.30 19 PRO C C 1
ATOM 2343 O O . PRO C 1 22 ? -6.134 -73.032 -11.931 1.00 77.67 19 PRO C O 1
ATOM 2347 N N . SER C 1 23 ? -7.654 -74.523 -12.686 1.00 79.76 20 SER C N 1
ATOM 2348 C CA . SER C 1 23 ? -6.651 -75.375 -13.360 1.00 83.72 20 SER C CA 1
ATOM 2349 C C . SER C 1 23 ? -6.070 -74.701 -14.608 1.00 84.20 20 SER C C 1
ATOM 2350 O O . SER C 1 23 ? -4.866 -74.792 -14.861 1.00 87.03 20 SER C O 1
ATOM 2353 N N . GLU C 1 24 ? -6.929 -74.041 -15.386 1.00 80.33 21 GLU C N 1
ATOM 2354 C CA . GLU C 1 24 ? -6.476 -73.238 -16.527 1.00 79.26 21 GLU C CA 1
ATOM 2355 C C . GLU C 1 24 ? -5.529 -72.122 -16.069 1.00 76.65 21 GLU C C 1
ATOM 2356 O O . GLU C 1 24 ? -4.535 -71.834 -16.739 1.00 73.41 21 GLU C O 1
ATOM 2362 N N . ILE C 1 25 ? -5.843 -71.517 -14.921 1.00 76.57 22 ILE C N 1
ATOM 2363 C CA . ILE C 1 25 ? -5.003 -70.479 -14.310 1.00 78.09 22 ILE C CA 1
ATOM 2364 C C . ILE C 1 25 ? -3.672 -71.073 -13.857 1.00 79.84 22 ILE C C 1
ATOM 2365 O O . ILE C 1 25 ? -2.617 -70.471 -14.076 1.00 79.31 22 ILE C O 1
ATOM 2370 N N . ALA C 1 26 ? -3.736 -72.241 -13.218 1.00 82.79 23 ALA C N 1
ATOM 2371 C CA . ALA C 1 26 ? -2.533 -72.968 -12.786 1.00 87.37 23 ALA C CA 1
ATOM 2372 C C . ALA C 1 26 ? -1.584 -73.228 -13.958 1.00 88.64 23 ALA C C 1
ATOM 2373 O O . ALA C 1 26 ? -0.397 -72.910 -13.885 1.00 88.99 23 ALA C O 1
ATOM 2375 N N . GLN C 1 27 ? -2.128 -73.772 -15.042 1.00 92.39 24 GLN C N 1
ATOM 2376 C CA . GLN C 1 27 ? -1.337 -74.116 -16.224 1.00 96.54 24 GLN C CA 1
ATOM 2377 C C . GLN C 1 27 ? -0.782 -72.895 -16.966 1.00 94.36 24 GLN C C 1
ATOM 2378 O O . GLN C 1 27 ? 0.375 -72.905 -17.388 1.00 94.49 24 GLN C O 1
ATOM 2384 N N . THR C 1 28 ? -1.595 -71.851 -17.110 1.00 94.00 25 THR C N 1
ATOM 2385 C CA . THR C 1 28 ? -1.175 -70.624 -17.806 1.00 94.62 25 THR C CA 1
ATOM 2386 C C . THR C 1 28 ? -0.062 -69.861 -17.056 1.00 94.12 25 THR C C 1
ATOM 2387 O O . THR C 1 28 ? 0.741 -69.165 -17.685 1.00 90.21 25 THR C O 1
ATOM 2391 N N . LEU C 1 29 ? -0.020 -69.998 -15.729 1.00 95.92 26 LEU C N 1
ATOM 2392 C CA . LEU C 1 29 ? 1.083 -69.472 -14.904 1.00 99.02 26 LEU C CA 1
ATOM 2393 C C . LEU C 1 29 ? 2.286 -70.420 -14.854 1.00 102.28 26 LEU C C 1
ATOM 2394 O O . LEU C 1 29 ? 3.429 -69.965 -14.749 1.00 97.56 26 LEU C O 1
ATOM 2399 N N . SER C 1 30 ? 2.018 -71.729 -14.898 1.00 106.49 27 SER C N 1
ATOM 2400 C CA . SER C 1 30 ? 3.068 -72.754 -14.914 1.00 108.15 27 SER C CA 1
ATOM 2401 C C . SER C 1 30 ? 4.003 -72.613 -16.113 1.00 112.57 27 SER C C 1
ATOM 2402 O O . SER C 1 30 ? 5.219 -72.572 -15.943 1.00 118.74 27 SER C O 1
ATOM 2405 N N . LEU C 1 31 ? 3.433 -72.521 -17.314 1.00 115.55 28 LEU C N 1
ATOM 2406 C CA . LEU C 1 31 ? 4.235 -72.426 -18.549 1.00 117.38 28 LEU C CA 1
ATOM 2407 C C . LEU C 1 31 ? 4.967 -71.087 -18.767 1.00 118.12 28 LEU C C 1
ATOM 2408 O O . LEU C 1 31 ? 5.790 -70.989 -19.679 1.00 120.58 28 LEU C O 1
ATOM 2413 N N . ASP C 1 32 ? 4.668 -70.067 -17.959 1.00 118.95 29 ASP C N 1
ATOM 2414 C CA . ASP C 1 32 ? 5.373 -68.783 -18.039 1.00 124.12 29 ASP C CA 1
ATOM 2415 C C . ASP C 1 32 ? 6.704 -68.831 -17.278 1.00 133.18 29 ASP C C 1
ATOM 2416 O O . ASP C 1 32 ? 7.763 -68.602 -17.870 1.00 137.88 29 ASP C O 1
ATOM 2421 N N . VAL C 1 33 ? 6.638 -69.137 -15.980 1.00 137.69 30 VAL C N 1
ATOM 2422 C CA . VAL C 1 33 ? 7.830 -69.165 -15.099 1.00 138.34 30 VAL C CA 1
ATOM 2423 C C . VAL C 1 33 ? 8.383 -70.587 -14.921 1.00 141.38 30 VAL C C 1
ATOM 2424 O O . VAL C 1 33 ? 7.633 -71.558 -15.009 1.00 142.07 30 VAL C O 1
ATOM 2428 N N . LYS C 1 34 ? 9.692 -70.698 -14.672 1.00 142.10 31 LYS C N 1
ATOM 2429 C CA . LYS C 1 34 ? 10.355 -72.000 -14.463 1.00 141.22 31 LYS C CA 1
ATOM 2430 C C . LYS C 1 34 ? 9.876 -72.633 -13.151 1.00 140.77 31 LYS C C 1
ATOM 2431 O O . LYS C 1 34 ? 10.573 -72.605 -12.134 1.00 141.64 31 LYS C O 1
ATOM 2433 N N . ARG C 1 35 ? 8.679 -73.214 -13.206 1.00 136.67 32 ARG C N 1
ATOM 2434 C CA . ARG C 1 35 ? 7.889 -73.541 -12.016 1.00 131.60 32 ARG C CA 1
ATOM 2435 C C . ARG C 1 35 ? 6.653 -74.352 -12.441 1.00 124.07 32 ARG C C 1
ATOM 2436 O O . ARG C 1 35 ? 6.264 -74.320 -13.613 1.00 122.95 32 ARG C O 1
ATOM 2444 N N . LYS C 1 36 ? 6.057 -75.083 -11.498 1.00 115.37 33 LYS C N 1
ATOM 2445 C CA . LYS C 1 36 ? 4.790 -75.793 -11.725 1.00 111.53 33 LYS C CA 1
ATOM 2446 C C . LYS C 1 36 ? 3.780 -75.447 -10.615 1.00 112.01 33 LYS C C 1
ATOM 2447 O O . LYS C 1 36 ? 3.870 -75.961 -9.494 1.00 111.00 33 LYS C O 1
ATOM 2453 N N . VAL C 1 37 ? 2.826 -74.571 -10.946 1.00 106.28 34 VAL C N 1
ATOM 2454 C CA . VAL C 1 37 ? 1.821 -74.063 -10.001 1.00 95.39 34 VAL C CA 1
ATOM 2455 C C . VAL C 1 37 ? 0.596 -74.979 -10.002 1.00 87.95 34 VAL C C 1
ATOM 2456 O O . VAL C 1 37 ? 0.170 -75.445 -11.055 1.00 83.23 34 VAL C O 1
ATOM 2460 N N . THR C 1 38 ? 0.029 -75.212 -8.819 1.00 86.81 35 THR C N 1
ATOM 2461 C CA . THR C 1 38 ? -1.081 -76.157 -8.627 1.00 90.72 35 THR C CA 1
ATOM 2462 C C . THR C 1 38 ? -2.457 -75.474 -8.582 1.00 89.76 35 THR C C 1
ATOM 2463 O O . THR C 1 38 ? -2.546 -74.247 -8.532 1.00 88.08 35 THR C O 1
ATOM 2467 N N . GLU C 1 39 ? -3.523 -76.277 -8.607 1.00 88.97 36 GLU C N 1
ATOM 2468 C CA . GLU C 1 39 ? -4.896 -75.774 -8.421 1.00 89.54 36 GLU C CA 1
ATOM 2469 C C . GLU C 1 39 ? -5.108 -75.250 -7.008 1.00 94.05 36 GLU C C 1
ATOM 2470 O O . GLU C 1 39 ? -5.610 -74.140 -6.827 1.00 98.22 36 GLU C O 1
ATOM 2476 N N . GLU C 1 40 ? -4.735 -76.071 -6.022 1.00 97.94 37 GLU C N 1
ATOM 2477 C CA . GLU C 1 40 ? -4.891 -75.747 -4.590 1.00 98.20 37 GLU C CA 1
ATOM 2478 C C . GLU C 1 40 ? -4.230 -74.413 -4.214 1.00 92.66 37 GLU C C 1
ATOM 2479 O O . GLU C 1 40 ? -4.763 -73.653 -3.404 1.00 90.19 37 GLU C O 1
ATOM 2485 N N . GLU C 1 41 ? -3.073 -74.144 -4.809 1.00 88.89 38 GLU C N 1
ATOM 2486 C CA . GLU C 1 41 ? -2.367 -72.880 -4.610 1.00 91.03 38 GLU C CA 1
ATOM 2487 C C . GLU C 1 41 ? -3.137 -71.695 -5.219 1.00 89.57 38 GLU C C 1
ATOM 2488 O O . GLU C 1 41 ? -3.222 -70.626 -4.600 1.00 88.86 38 GLU C O 1
ATOM 2494 N N . VAL C 1 42 ? -3.687 -71.887 -6.423 1.00 81.74 39 VAL C N 1
ATOM 2495 C CA . VAL C 1 42 ? -4.524 -70.868 -7.074 1.00 78.22 39 VAL C CA 1
ATOM 2496 C C . VAL C 1 42 ? -5.783 -70.604 -6.232 1.00 76.85 39 VAL C C 1
ATOM 2497 O O . VAL C 1 42 ? -6.115 -69.444 -5.977 1.00 76.76 39 VAL C O 1
ATOM 2501 N N . LEU C 1 43 ? -6.454 -71.670 -5.790 1.00 73.41 40 LEU C N 1
ATOM 2502 C CA . LEU C 1 43 ? -7.631 -71.546 -4.915 1.00 74.59 40 LEU C CA 1
ATOM 2503 C C . LEU C 1 43 ? -7.340 -70.771 -3.625 1.00 74.78 40 LEU C C 1
ATOM 2504 O O . LEU C 1 43 ? -8.159 -69.958 -3.194 1.00 77.39 40 LEU C O 1
ATOM 2509 N N . HIS C 1 44 ? -6.178 -71.019 -3.028 1.00 76.61 41 HIS C N 1
ATOM 2510 C CA . HIS C 1 44 ? -5.761 -70.320 -1.811 1.00 77.90 41 HIS C CA 1
ATOM 2511 C C . HIS C 1 44 ? -5.507 -68.823 -2.055 1.00 73.24 41 HIS C C 1
ATOM 2512 O O . HIS C 1 44 ? -5.929 -67.989 -1.248 1.00 71.69 41 HIS C O 1
ATOM 2519 N N . VAL C 1 45 ? -4.832 -68.487 -3.157 1.00 68.03 42 VAL C N 1
ATOM 2520 C CA . VAL C 1 45 ? -4.589 -67.078 -3.530 1.00 66.56 42 VAL C CA 1
ATOM 2521 C C . VAL C 1 45 ? -5.914 -66.329 -3.714 1.00 64.30 42 VAL C C 1
ATOM 2522 O O . VAL C 1 45 ? -6.056 -65.193 -3.254 1.00 64.56 42 VAL C O 1
ATOM 2526 N N . LEU C 1 46 ? -6.859 -66.969 -4.401 1.00 61.16 43 LEU C N 1
ATOM 2527 C CA . LEU C 1 46 ? -8.188 -66.404 -4.629 1.00 59.54 43 LEU C CA 1
ATOM 2528 C C . LEU C 1 46 ? -8.962 -66.203 -3.335 1.00 57.05 43 LEU C C 1
ATOM 2529 O O . LEU C 1 46 ? -9.590 -65.165 -3.155 1.00 59.09 43 LEU C O 1
ATOM 2534 N N . ALA C 1 47 ? -8.907 -67.182 -2.437 1.00 58.20 44 ALA C N 1
ATOM 2535 C CA . ALA C 1 47 ? -9.565 -67.066 -1.123 1.00 59.21 44 ALA C CA 1
ATOM 2536 C C . ALA C 1 47 ? -9.043 -65.883 -0.303 1.00 59.80 44 ALA C C 1
ATOM 2537 O O . ALA C 1 47 ? -9.829 -65.188 0.357 1.00 60.99 44 ALA C O 1
ATOM 2539 N N . GLU C 1 48 ? -7.730 -65.657 -0.362 1.00 58.96 45 GLU C N 1
ATOM 2540 C CA . GLU C 1 48 ? -7.092 -64.522 0.316 1.00 61.15 45 GLU C CA 1
ATOM 2541 C C . GLU C 1 48 ? -7.441 -63.182 -0.327 1.00 59.71 45 GLU C C 1
ATOM 2542 O O . GLU C 1 48 ? -7.561 -62.165 0.370 1.00 56.42 45 GLU C O 1
ATOM 2548 N N . ALA C 1 49 ? -7.580 -63.184 -1.652 1.00 60.26 46 ALA C N 1
ATOM 2549 C CA . ALA C 1 49 ? -8.036 -62.010 -2.388 1.00 58.51 46 ALA C CA 1
ATOM 2550 C C . ALA C 1 49 ? -9.491 -61.653 -2.049 1.00 56.47 46 ALA C C 1
ATOM 2551 O O . ALA C 1 49 ? -9.829 -60.476 -2.002 1.00 55.69 46 ALA C O 1
ATOM 2553 N N . ARG C 1 50 ? -10.337 -62.659 -1.811 1.00 56.99 47 ARG C N 1
ATOM 2554 C CA . ARG C 1 50 ? -11.717 -62.417 -1.347 1.00 60.12 47 ARG C CA 1
ATOM 2555 C C . ARG C 1 50 ? -11.768 -61.802 0.042 1.00 59.57 47 ARG C C 1
ATOM 2556 O O . ARG C 1 50 ? -12.534 -60.872 0.273 1.00 60.25 47 ARG C O 1
ATOM 2564 N N . GLU C 1 51 ? -10.958 -62.322 0.958 1.00 61.63 48 GLU C N 1
ATOM 2565 C CA . GLU C 1 51 ? -10.850 -61.758 2.301 1.00 65.12 48 GLU C CA 1
ATOM 2566 C C . GLU C 1 51 ? -10.487 -60.272 2.232 1.00 63.57 48 GLU C C 1
ATOM 2567 O O . GLU C 1 51 ? -11.176 -59.444 2.840 1.00 64.04 48 GLU C O 1
ATOM 2573 N N . LEU C 1 52 ? -9.435 -59.943 1.475 1.00 59.74 49 LEU C N 1
ATOM 2574 C CA . LEU C 1 52 ? -8.998 -58.543 1.299 1.00 59.90 49 LEU C CA 1
ATOM 2575 C C . LEU C 1 52 ? -10.078 -57.657 0.697 1.00 55.71 49 LEU C C 1
ATOM 2576 O O . LEU C 1 52 ? -10.271 -56.529 1.140 1.00 54.34 49 LEU C O 1
ATOM 2581 N N . LEU C 1 53 ? -10.761 -58.180 -0.322 1.00 53.41 50 LEU C N 1
ATOM 2582 C CA . LEU C 1 53 ? -11.833 -57.461 -1.015 1.00 52.97 50 LEU C CA 1
ATOM 2583 C C . LEU C 1 53 ? -13.151 -57.341 -0.230 1.00 53.16 50 LEU C C 1
ATOM 2584 O O . LEU C 1 53 ? -14.059 -56.622 -0.660 1.00 56.35 50 LEU C O 1
ATOM 2589 N N . SER C 1 54 ? -13.264 -58.036 0.901 1.00 51.59 51 SER C N 1
ATOM 2590 C CA . SER C 1 54 ? -14.448 -57.949 1.748 1.00 51.87 51 SER C CA 1
ATOM 2591 C C . SER C 1 54 ? -14.375 -56.783 2.730 1.00 50.03 51 SER C C 1
ATOM 2592 O O . SER C 1 54 ? -15.286 -56.613 3.543 1.00 51.28 51 SER C O 1
ATOM 2595 N N . ALA C 1 55 ? -13.304 -55.988 2.669 1.00 49.86 52 ALA C N 1
ATOM 2596 C CA . ALA C 1 55 ? -13.148 -54.835 3.555 1.00 49.37 52 ALA C CA 1
ATOM 2597 C C . ALA C 1 55 ? -14.248 -53.822 3.338 1.00 49.01 52 ALA C C 1
ATOM 2598 O O . ALA C 1 55 ? -14.663 -53.563 2.209 1.00 48.11 52 ALA C O 1
ATOM 2600 N N . LEU C 1 56 ? -14.707 -53.250 4.438 1.00 50.36 53 LEU C N 1
ATOM 2601 C CA . LEU C 1 56 ? -15.624 -52.130 4.403 1.00 50.44 53 LEU C CA 1
ATOM 2602 C C . LEU C 1 56 ? -14.954 -50.966 3.665 1.00 48.10 53 LEU C C 1
ATOM 2603 O O . LEU C 1 56 ? -13.806 -50.641 3.968 1.00 48.77 53 LEU C O 1
ATOM 2608 N N . PRO C 1 57 ? -15.652 -50.348 2.687 1.00 48.36 54 PRO C N 1
ATOM 2609 C CA . PRO C 1 57 ? -15.086 -49.163 2.031 1.00 46.40 54 PRO C CA 1
ATOM 2610 C C . PRO C 1 57 ? -14.974 -47.931 2.926 1.00 46.23 54 PRO C C 1
ATOM 2611 O O . PRO C 1 57 ? -15.491 -47.898 4.046 1.00 45.88 54 PRO C O 1
ATOM 2615 N N . SER C 1 58 ? -14.277 -46.935 2.398 1.00 46.25 55 SER C N 1
ATOM 2616 C CA . SER C 1 58 ? -13.976 -45.698 3.088 1.00 45.44 55 SER C CA 1
ATOM 2617 C C . SER C 1 58 ? -14.586 -44.574 2.274 1.00 48.03 55 SER C C 1
ATOM 2618 O O . SER C 1 58 ? -14.320 -44.474 1.076 1.00 51.28 55 SER C O 1
ATOM 2621 N N . LEU C 1 59 ? -15.390 -43.725 2.909 1.00 47.98 56 LEU C N 1
ATOM 2622 C CA . LEU C 1 59 ? -16.029 -42.617 2.198 1.00 49.20 56 LEU C CA 1
ATOM 2623 C C . LEU C 1 59 ? -15.000 -41.640 1.609 1.00 48.82 56 LEU C C 1
ATOM 2624 O O . LEU C 1 59 ? -15.211 -41.102 0.526 1.00 45.52 56 LEU C O 1
ATOM 2629 N N . GLU C 1 60 ? -13.897 -41.427 2.320 1.00 50.45 57 GLU C N 1
ATOM 2630 C CA . GLU C 1 60 ? -12.776 -40.648 1.794 1.00 55.02 57 GLU C CA 1
ATOM 2631 C C . GLU C 1 60 ? -12.231 -41.258 0.489 1.00 53.19 57 GLU C C 1
ATOM 2632 O O . GLU C 1 60 ? -11.961 -40.530 -0.458 1.00 49.37 57 GLU C O 1
ATOM 2638 N N . ASP C 1 61 ? -12.086 -42.582 0.446 1.00 52.66 58 ASP C N 1
ATOM 2639 C CA . ASP C 1 61 ? -11.670 -43.266 -0.780 1.00 55.62 58 ASP C CA 1
ATOM 2640 C C . ASP C 1 61 ? -12.709 -43.074 -1.891 1.00 54.46 58 ASP C C 1
ATOM 2641 O O . ASP C 1 61 ? -12.350 -42.841 -3.043 1.00 56.30 58 ASP C O 1
ATOM 2646 N N . ILE C 1 62 ? -13.989 -43.146 -1.534 1.00 50.91 59 ILE C N 1
ATOM 2647 C CA . ILE C 1 62 ? -15.075 -42.923 -2.485 1.00 49.60 59 ILE C CA 1
ATOM 2648 C C . ILE C 1 62 ? -15.022 -41.509 -3.072 1.00 47.42 59 ILE C C 1
ATOM 2649 O O . ILE C 1 62 ? -15.254 -41.339 -4.259 1.00 46.50 59 ILE C O 1
ATOM 2654 N N . ARG C 1 63 ? -14.712 -40.507 -2.256 1.00 47.92 60 ARG C N 1
ATOM 2655 C CA . ARG C 1 63 ? -14.512 -39.138 -2.766 1.00 49.67 60 ARG C CA 1
ATOM 2656 C C . ARG C 1 63 ? -13.353 -39.045 -3.770 1.00 49.52 60 ARG C C 1
ATOM 2657 O O . ARG C 1 63 ? -13.447 -38.327 -4.773 1.00 48.92 60 ARG C O 1
ATOM 2665 N N . ALA C 1 64 ? -12.276 -39.779 -3.497 1.00 48.30 61 ALA C N 1
ATOM 2666 C CA . ALA C 1 64 ? -11.156 -39.892 -4.435 1.00 49.12 61 ALA C CA 1
ATOM 2667 C C . ALA C 1 64 ? -11.626 -40.491 -5.768 1.00 49.59 61 ALA C C 1
ATOM 2668 O O . ALA C 1 64 ? -11.234 -40.001 -6.816 1.00 51.09 61 ALA C O 1
ATOM 2670 N N . GLU C 1 65 ? -12.472 -41.526 -5.722 1.00 49.57 62 GLU C N 1
ATOM 2671 C CA . GLU C 1 65 ? -13.051 -42.110 -6.950 1.00 49.69 62 GLU C CA 1
ATOM 2672 C C . GLU C 1 65 ? -13.903 -41.103 -7.700 1.00 49.61 62 GLU C C 1
ATOM 2673 O O . GLU C 1 65 ? -13.859 -41.055 -8.926 1.00 54.18 62 GLU C O 1
ATOM 2679 N N . VAL C 1 66 ? -14.656 -40.294 -6.963 1.00 47.77 63 VAL C N 1
ATOM 2680 C CA . VAL C 1 66 ? -15.466 -39.238 -7.565 1.00 47.99 63 VAL C CA 1
ATOM 2681 C C . VAL C 1 66 ? -14.560 -38.200 -8.233 1.00 50.36 63 VAL C C 1
ATOM 2682 O O . VAL C 1 66 ? -14.844 -37.759 -9.346 1.00 48.32 63 VAL C O 1
ATOM 2686 N N . GLY C 1 67 ? -13.469 -37.825 -7.567 1.00 49.94 64 GLY C N 1
ATOM 2687 C CA . GLY C 1 67 ? -12.511 -36.900 -8.158 1.00 49.45 64 GLY C CA 1
ATOM 2688 C C . GLY C 1 67 ? -11.871 -37.416 -9.439 1.00 47.24 64 GLY C C 1
ATOM 2689 O O . GLY C 1 67 ? -11.789 -36.684 -10.430 1.00 47.49 64 GLY C O 1
ATOM 2690 N N . GLN C 1 68 ? -11.422 -38.669 -9.416 1.00 46.31 65 GLN C N 1
ATOM 2691 C CA . GLN C 1 68 ? -10.831 -39.316 -10.594 1.00 47.21 65 GLN C CA 1
ATOM 2692 C C . GLN C 1 68 ? -11.823 -39.412 -11.753 1.00 48.54 65 GLN C C 1
ATOM 2693 O O . GLN C 1 68 ? -11.465 -39.127 -12.897 1.00 49.49 65 GLN C O 1
ATOM 2699 N N . ALA C 1 69 ? -13.057 -39.822 -11.446 1.00 47.95 66 ALA C N 1
ATOM 2700 C CA . ALA C 1 69 ? -14.134 -39.935 -12.437 1.00 46.27 66 ALA C CA 1
ATOM 2701 C C . ALA C 1 69 ? -14.420 -38.608 -13.133 1.00 44.64 66 ALA C C 1
ATOM 2702 O O . ALA C 1 69 ? -14.614 -38.578 -14.349 1.00 42.95 66 ALA C O 1
ATOM 2704 N N . LEU C 1 70 ? -14.443 -37.520 -12.369 1.00 43.17 67 LEU C N 1
ATOM 2705 C CA . LEU C 1 70 ? -14.645 -36.191 -12.937 1.00 43.29 67 LEU C CA 1
ATOM 2706 C C . LEU C 1 70 ? -13.470 -35.742 -13.808 1.00 43.75 67 LEU C C 1
ATOM 2707 O O . LEU C 1 70 ? -13.674 -35.094 -14.839 1.00 41.52 67 LEU C O 1
ATOM 2712 N N . GLU C 1 71 ? -12.250 -36.092 -13.403 1.00 43.73 68 GLU C N 1
ATOM 2713 C CA . GLU C 1 71 ? -11.064 -35.773 -14.187 1.00 42.15 68 GLU C CA 1
ATOM 2714 C C . GLU C 1 71 ? -11.067 -36.563 -15.498 1.00 40.08 68 GLU C C 1
ATOM 2715 O O . GLU C 1 71 ? -10.815 -35.998 -16.561 1.00 38.87 68 GLU C O 1
ATOM 2721 N N . ARG C 1 72 ? -11.382 -37.853 -15.423 1.00 37.33 69 ARG C N 1
ATOM 2722 C CA . ARG C 1 72 ? -11.500 -38.686 -16.618 1.00 37.96 69 ARG C CA 1
ATOM 2723 C C . ARG C 1 72 ? -12.564 -38.129 -17.560 1.00 39.55 69 ARG C C 1
ATOM 2724 O O . ARG C 1 72 ? -12.356 -38.045 -18.777 1.00 38.62 69 ARG C O 1
ATOM 2732 N N . ALA C 1 73 ? -13.693 -37.723 -16.988 1.00 40.03 70 ALA C N 1
ATOM 2733 C CA . ALA C 1 73 ? -14.774 -37.139 -17.765 1.00 40.97 70 ALA C CA 1
ATOM 2734 C C . ALA C 1 73 ? -14.332 -35.859 -18.460 1.00 40.14 70 ALA C C 1
ATOM 2735 O O . ALA C 1 73 ? -14.786 -35.595 -19.567 1.00 41.62 70 ALA C O 1
ATOM 2737 N N . ARG C 1 74 ? -13.461 -35.073 -17.823 1.00 41.86 71 ARG C N 1
ATOM 2738 C CA . ARG C 1 74 ? -12.880 -33.872 -18.467 1.00 45.13 71 ARG C CA 1
ATOM 2739 C C . ARG C 1 74 ? -12.039 -34.196 -19.708 1.00 43.79 71 ARG C C 1
ATOM 2740 O O . ARG C 1 74 ? -12.093 -33.473 -20.701 1.00 43.64 71 ARG C O 1
ATOM 2748 N N . ILE C 1 75 ? -11.281 -35.288 -19.633 1.00 41.51 72 ILE C N 1
ATOM 2749 C CA . ILE C 1 75 ? -10.457 -35.757 -20.739 1.00 40.96 72 ILE C CA 1
ATOM 2750 C C . ILE C 1 75 ? -11.355 -36.082 -21.937 1.00 40.39 72 ILE C C 1
ATOM 2751 O O . ILE C 1 75 ? -11.153 -35.560 -23.036 1.00 40.78 72 ILE C O 1
ATOM 2756 N N . PHE C 1 76 ? -12.364 -36.917 -21.715 1.00 39.88 73 PHE C N 1
ATOM 2757 C CA . PHE C 1 76 ? -13.345 -37.221 -22.757 1.00 39.66 73 PHE C CA 1
ATOM 2758 C C . PHE C 1 76 ? -14.039 -35.969 -23.290 1.00 39.21 73 PHE C C 1
ATOM 2759 O O . PHE C 1 76 ? -14.231 -35.836 -24.498 1.00 40.36 73 PHE C O 1
ATOM 2767 N N . GLN C 1 77 ? -14.408 -35.056 -22.400 1.00 39.70 74 GLN C N 1
ATOM 2768 C CA . GLN C 1 77 ? -15.142 -33.847 -22.798 1.00 41.59 74 GLN C CA 1
ATOM 2769 C C . GLN C 1 77 ? -14.300 -32.999 -23.744 1.00 41.55 74 GLN C C 1
ATOM 2770 O O . GLN C 1 77 ? -14.815 -32.427 -24.698 1.00 43.07 74 GLN C O 1
ATOM 2776 N N . LYS C 1 78 ? -12.998 -32.958 -23.486 1.00 43.38 75 LYS C N 1
ATOM 2777 C CA . LYS C 1 78 ? -12.055 -32.271 -24.355 1.00 43.85 75 LYS C CA 1
ATOM 2778 C C . LYS C 1 78 ? -11.951 -32.914 -25.746 1.00 41.94 75 LYS C C 1
ATOM 2779 O O . LYS C 1 78 ? -11.888 -32.194 -26.752 1.00 39.90 75 LYS C O 1
ATOM 2785 N N . ASP C 1 79 ? -11.912 -34.250 -25.806 1.00 37.90 76 ASP C N 1
ATOM 2786 C CA . ASP C 1 79 ? -11.915 -34.954 -27.088 1.00 36.26 76 ASP C CA 1
ATOM 2787 C C . ASP C 1 79 ? -13.208 -34.653 -27.855 1.00 37.23 76 ASP C C 1
ATOM 2788 O O . ASP C 1 79 ? -13.178 -34.380 -29.058 1.00 40.00 76 ASP C O 1
ATOM 2793 N N . LEU C 1 80 ? -14.338 -34.700 -27.159 1.00 36.35 77 LEU C N 1
ATOM 2794 C CA . LEU C 1 80 ? -15.630 -34.482 -27.792 1.00 37.89 77 LEU C CA 1
ATOM 2795 C C . LEU C 1 80 ? -15.806 -33.054 -28.296 1.00 39.40 77 LEU C C 1
ATOM 2796 O O . LEU C 1 80 ? -16.440 -32.844 -29.328 1.00 42.29 77 LEU C O 1
ATOM 2801 N N . LEU C 1 81 ? -15.259 -32.078 -27.571 1.00 41.93 78 LEU C N 1
ATOM 2802 C CA . LEU C 1 81 ? -15.291 -30.683 -28.015 1.00 42.78 78 LEU C CA 1
ATOM 2803 C C . LEU C 1 81 ? -14.551 -30.489 -29.320 1.00 43.13 78 LEU C C 1
ATOM 2804 O O . LEU C 1 81 ? -14.995 -29.729 -30.170 1.00 45.78 78 LEU C O 1
ATOM 2809 N N . ALA C 1 82 ? -13.428 -31.184 -29.474 1.00 43.27 79 ALA C N 1
ATOM 2810 C CA . ALA C 1 82 ? -12.635 -31.116 -30.703 1.00 44.43 79 ALA C CA 1
ATOM 2811 C C . ALA C 1 82 ? -13.398 -31.740 -31.872 1.00 43.37 79 ALA C C 1
ATOM 2812 O O . ALA C 1 82 ? -13.469 -31.171 -32.965 1.00 42.31 79 ALA C O 1
ATOM 2814 N N . ILE C 1 83 ? -13.976 -32.911 -31.622 1.00 42.24 80 ILE C N 1
ATOM 2815 C CA . ILE C 1 83 ? -14.844 -33.570 -32.598 1.00 41.59 80 ILE C CA 1
ATOM 2816 C C . ILE C 1 83 ? -16.012 -32.659 -32.992 1.00 41.55 80 ILE C C 1
ATOM 2817 O O . ILE C 1 83 ? -16.335 -32.545 -34.181 1.00 39.41 80 ILE C O 1
ATOM 2822 N N . TYR C 1 84 ? -16.621 -32.003 -32.007 1.00 40.65 81 TYR C N 1
ATOM 2823 C CA . TYR C 1 84 ? -17.736 -31.092 -32.274 1.00 42.62 81 TYR C CA 1
ATOM 2824 C C . TYR C 1 84 ? -17.336 -29.992 -33.266 1.00 44.51 81 TYR C C 1
ATOM 2825 O O . TYR C 1 84 ? -18.114 -29.672 -34.166 1.00 44.53 81 TYR C O 1
ATOM 2834 N N . GLN C 1 85 ? -16.141 -29.423 -33.103 1.00 45.93 82 GLN C N 1
ATOM 2835 C CA . GLN C 1 85 ? -15.653 -28.385 -34.027 1.00 46.29 82 GLN C CA 1
ATOM 2836 C C . GLN C 1 85 ? -15.444 -28.924 -35.446 1.00 46.17 82 GLN C C 1
ATOM 2837 O O . GLN C 1 85 ? -15.770 -28.229 -36.409 1.00 47.34 82 GLN C O 1
ATOM 2843 N N A ASN C 1 86 ? -14.906 -30.143 -35.560 0.50 46.70 83 ASN C N 1
ATOM 2844 N N B ASN C 1 86 ? -14.918 -30.142 -35.572 0.50 45.01 83 ASN C N 1
ATOM 2845 C CA A ASN C 1 86 ? -14.765 -30.832 -36.854 0.50 47.77 83 ASN C CA 1
ATOM 2846 C CA B ASN C 1 86 ? -14.769 -30.786 -36.884 0.50 45.00 83 ASN C CA 1
ATOM 2847 C C A ASN C 1 86 ? -16.120 -31.032 -37.535 0.50 47.15 83 ASN C C 1
ATOM 2848 C C B ASN C 1 86 ? -16.123 -31.050 -37.547 0.50 45.55 83 ASN C C 1
ATOM 2849 O O A ASN C 1 86 ? -16.235 -30.867 -38.750 0.50 48.46 83 ASN C O 1
ATOM 2850 O O B ASN C 1 86 ? -16.242 -30.944 -38.768 0.50 46.76 83 ASN C O 1
ATOM 2859 N N . MET C 1 87 ? -17.130 -31.397 -36.746 1.00 46.24 84 MET C N 1
ATOM 2860 C CA . MET C 1 87 ? -18.501 -31.606 -37.254 1.00 46.87 84 MET C CA 1
ATOM 2861 C C . MET C 1 87 ? -19.101 -30.323 -37.818 1.00 46.66 84 MET C C 1
ATOM 2862 O O . MET C 1 87 ? -19.646 -30.331 -38.917 1.00 48.67 84 MET C O 1
ATOM 2867 N N . LEU C 1 88 ? -18.968 -29.225 -37.081 1.00 49.25 85 LEU C N 1
ATOM 2868 C CA . LEU C 1 88 ? -19.386 -27.907 -37.582 1.00 52.68 85 LEU C CA 1
ATOM 2869 C C . LEU C 1 88 ? -18.651 -27.514 -38.853 1.00 51.99 85 LEU C C 1
ATOM 2870 O O . LEU C 1 88 ? -19.277 -27.057 -39.806 1.00 48.37 85 LEU C O 1
ATOM 2875 N N . ARG C 1 89 ? -17.329 -27.691 -38.856 1.00 54.02 86 ARG C N 1
ATOM 2876 C CA . ARG C 1 89 ? -16.508 -27.386 -40.036 1.00 56.07 86 ARG C CA 1
ATOM 2877 C C . ARG C 1 89 ? -17.036 -28.121 -41.267 1.00 54.78 86 ARG C C 1
ATOM 2878 O O . ARG C 1 89 ? -17.172 -27.542 -42.338 1.00 57.39 86 ARG C O 1
ATOM 2886 N N . ASN C 1 90 ? -17.360 -29.391 -41.096 1.00 54.27 87 ASN C N 1
ATOM 2887 C CA . ASN C 1 90 ? -17.885 -30.192 -42.190 1.00 56.60 87 ASN C CA 1
ATOM 2888 C C . ASN C 1 90 ? -19.321 -29.818 -42.567 1.00 57.15 87 ASN C C 1
ATOM 2889 O O . ASN C 1 90 ? -19.671 -29.859 -43.748 1.00 58.47 87 ASN C O 1
ATOM 2894 N N . TYR C 1 91 ? -20.151 -29.471 -41.582 1.00 54.34 88 TYR C N 1
ATOM 2895 C CA . TYR C 1 91 ? -21.518 -29.028 -41.870 1.00 52.91 88 TYR C CA 1
ATOM 2896 C C . TYR C 1 91 ? -21.513 -27.730 -42.678 1.00 52.30 88 TYR C C 1
ATOM 2897 O O . TYR C 1 91 ? -22.264 -27.605 -43.630 1.00 48.73 88 TYR C O 1
ATOM 2906 N N . ASN C 1 92 ? -20.662 -26.787 -42.284 1.00 54.06 89 ASN C N 1
ATOM 2907 C CA . ASN C 1 92 ? -20.565 -25.483 -42.943 1.00 56.61 89 ASN C CA 1
ATOM 2908 C C . ASN C 1 92 ? -20.026 -25.596 -44.368 1.00 62.73 89 ASN C C 1
ATOM 2909 O O . ASN C 1 92 ? -20.536 -24.931 -45.275 1.00 66.07 89 ASN C O 1
ATOM 2914 N N . ALA C 1 93 ? -19.024 -26.450 -44.568 1.00 64.64 90 ALA C N 1
ATOM 2915 C CA . ALA C 1 93 ? -18.506 -26.729 -45.911 1.00 65.53 90 ALA C CA 1
ATOM 2916 C C . ALA C 1 93 ? -19.561 -27.417 -46.784 1.00 65.84 90 ALA C C 1
ATOM 2917 O O . ALA C 1 93 ? -19.759 -27.039 -47.936 1.00 66.81 90 ALA C O 1
ATOM 2919 N N . MET C 1 94 ? -20.237 -28.417 -46.222 1.00 68.49 91 MET C N 1
ATOM 2920 C CA . MET C 1 94 ? -21.346 -29.123 -46.895 1.00 71.10 91 MET C CA 1
ATOM 2921 C C . MET C 1 94 ? -22.512 -28.192 -47.238 1.00 73.49 91 MET C C 1
ATOM 2922 O O . MET C 1 94 ? -23.215 -28.410 -48.226 1.00 73.30 91 MET C O 1
ATOM 2927 N N . MET C 1 95 ? -22.715 -27.173 -46.402 1.00 79.72 92 MET C N 1
ATOM 2928 C CA . MET C 1 95 ? -23.774 -26.178 -46.586 1.00 80.05 92 MET C CA 1
ATOM 2929 C C . MET C 1 95 ? -23.541 -25.405 -47.877 1.00 79.45 92 MET C C 1
ATOM 2930 O O . MET C 1 95 ? -24.459 -25.249 -48.677 1.00 75.11 92 MET C O 1
ATOM 2935 N N . GLU C 1 96 ? -22.306 -24.952 -48.087 1.00 82.72 93 GLU C N 1
ATOM 2936 C CA . GLU C 1 96 ? -21.962 -24.167 -49.283 1.00 86.52 93 GLU C CA 1
ATOM 2937 C C . GLU C 1 96 ? -21.296 -24.988 -50.406 1.00 82.17 93 GLU C C 1
ATOM 2938 O O . GLU C 1 96 ? -20.367 -24.520 -51.057 1.00 84.85 93 GLU C O 1
ATOM 2944 N N . GLY C 1 97 ? -21.797 -26.210 -50.624 1.00 82.42 94 GLY C N 1
ATOM 2945 C CA . GLY C 1 97 ? -21.532 -26.991 -51.838 1.00 80.26 94 GLY C CA 1
ATOM 2946 C C . GLY C 1 97 ? -20.304 -27.892 -51.896 1.00 81.33 94 GLY C C 1
ATOM 2947 O O . GLY C 1 97 ? -20.239 -28.778 -52.753 1.00 77.83 94 GLY C O 1
ATOM 2948 N N . LEU C 1 98 ? -19.351 -27.695 -50.981 1.00 80.40 95 LEU C N 1
ATOM 2949 C CA . LEU C 1 98 ? -17.996 -28.253 -51.115 1.00 78.63 95 LEU C CA 1
ATOM 2950 C C . LEU C 1 98 ? -17.941 -29.758 -50.840 1.00 79.12 95 LEU C C 1
ATOM 2951 O O . LEU C 1 98 ? -18.723 -30.279 -50.040 1.00 79.77 95 LEU C O 1
ATOM 2956 N N . THR C 1 99 ? -17.030 -30.444 -51.534 1.00 80.55 96 THR C N 1
ATOM 2957 C CA . THR C 1 99 ? -16.683 -31.851 -51.253 1.00 79.51 96 THR C CA 1
ATOM 2958 C C . THR C 1 99 ? -15.230 -31.985 -50.762 1.00 75.15 96 THR C C 1
ATOM 2959 O O . THR C 1 99 ? -14.728 -33.103 -50.594 1.00 70.52 96 THR C O 1
ATOM 2963 N N . GLU C 1 100 ? -14.581 -30.849 -50.500 1.00 72.43 97 GLU C N 1
ATOM 2964 C CA . GLU C 1 100 ? -13.154 -30.803 -50.209 1.00 76.38 97 GLU C CA 1
ATOM 2965 C C . GLU C 1 100 ? -12.829 -29.483 -49.509 1.00 74.58 97 GLU C C 1
ATOM 2966 O O . GLU C 1 100 ? -13.261 -28.424 -49.953 1.00 75.03 97 GLU C O 1
ATOM 2972 N N . HIS C 1 101 ? -12.081 -29.560 -48.410 1.00 78.22 98 HIS C N 1
ATOM 2973 C CA . HIS C 1 101 ? -11.709 -28.381 -47.616 1.00 80.43 98 HIS C CA 1
ATOM 2974 C C . HIS C 1 101 ? -10.573 -27.614 -48.304 1.00 81.79 98 HIS C C 1
ATOM 2975 O O . HIS C 1 101 ? -9.966 -28.133 -49.251 1.00 79.92 98 HIS C O 1
ATOM 2982 N N . PRO C 1 102 ? -10.279 -26.380 -47.836 1.00 86.59 99 PRO C N 1
ATOM 2983 C CA . PRO C 1 102 ? -9.112 -25.643 -48.338 1.00 90.16 99 PRO C CA 1
ATOM 2984 C C . PRO C 1 102 ? -7.815 -26.473 -48.385 1.00 90.31 99 PRO C C 1
ATOM 2985 O O . PRO C 1 102 ? -7.147 -26.514 -49.423 1.00 90.95 99 PRO C O 1
ATOM 2989 N N . ASP C 1 103 ? -7.508 -27.167 -47.287 1.00 86.70 100 ASP C N 1
ATOM 2990 C CA . ASP C 1 103 ? -6.269 -27.954 -47.162 1.00 80.61 100 ASP C CA 1
ATOM 2991 C C . ASP C 1 103 ? -6.279 -29.342 -47.842 1.00 73.85 100 ASP C C 1
ATOM 2992 O O . ASP C 1 103 ? -5.393 -30.154 -47.577 1.00 73.31 100 ASP C O 1
ATOM 2997 N N . GLY C 1 104 ? -7.267 -29.622 -48.695 1.00 67.66 101 GLY C N 1
ATOM 2998 C CA . GLY C 1 104 ? -7.306 -30.876 -49.453 1.00 66.56 101 GLY C CA 1
ATOM 2999 C C . GLY C 1 104 ? -8.072 -32.017 -48.798 1.00 66.04 101 GLY C C 1
ATOM 3000 O O . GLY C 1 104 ? -8.396 -32.999 -49.470 1.00 64.17 101 GLY C O 1
ATOM 3001 N N . THR C 1 105 ? -8.388 -31.886 -47.505 1.00 65.56 102 THR C N 1
ATOM 3002 C CA . THR C 1 105 ? -9.062 -32.949 -46.758 1.00 65.58 102 THR C CA 1
ATOM 3003 C C . THR C 1 105 ? -10.543 -33.018 -47.166 1.00 64.42 102 THR C C 1
ATOM 3004 O O . THR C 1 105 ? -11.153 -31.986 -47.459 1.00 61.17 102 THR C O 1
ATOM 3008 N N . PRO C 1 106 ? -11.125 -34.229 -47.182 1.00 62.03 103 PRO C N 1
ATOM 3009 C CA . PRO C 1 106 ? -12.496 -34.373 -47.662 1.00 63.77 103 PRO C CA 1
ATOM 3010 C C . PRO C 1 106 ? -13.546 -33.799 -46.702 1.00 64.31 103 PRO C C 1
ATOM 3011 O O . PRO C 1 106 ? -13.361 -33.815 -45.481 1.00 59.60 103 PRO C O 1
ATOM 3015 N N . VAL C 1 107 ? -14.628 -33.287 -47.283 1.00 65.83 104 VAL C N 1
ATOM 3016 C CA . VAL C 1 107 ? -15.801 -32.857 -46.542 1.00 63.25 104 VAL C CA 1
ATOM 3017 C C . VAL C 1 107 ? -16.643 -34.106 -46.300 1.00 61.22 104 VAL C C 1
ATOM 3018 O O . VAL C 1 107 ? -17.102 -34.728 -47.250 1.00 62.94 104 VAL C O 1
ATOM 3022 N N . ILE C 1 108 ? -16.815 -34.472 -45.031 1.00 59.57 105 ILE C N 1
ATOM 3023 C CA . ILE C 1 108 ? -17.591 -35.651 -44.627 1.00 61.40 105 ILE C CA 1
ATOM 3024 C C . ILE C 1 108 ? -18.983 -35.210 -44.161 1.00 61.61 105 ILE C C 1
ATOM 3025 O O . ILE C 1 108 ? -19.120 -34.211 -43.466 1.00 61.55 105 ILE C O 1
ATOM 3030 N N . GLY C 1 109 ? -20.006 -35.968 -44.548 1.00 61.01 106 GLY C N 1
ATOM 3031 C CA . GLY C 1 109 ? -21.390 -35.592 -44.292 1.00 58.77 106 GLY C CA 1
ATOM 3032 C C . GLY C 1 109 ? -21.735 -35.622 -42.817 1.00 58.01 106 GLY C C 1
ATOM 3033 O O . GLY C 1 109 ? -21.485 -36.623 -42.144 1.00 58.28 106 GLY C O 1
ATOM 3034 N N . VAL C 1 110 ? -22.280 -34.510 -42.319 1.00 55.90 107 VAL C N 1
ATOM 3035 C CA . VAL C 1 110 ? -22.745 -34.386 -40.936 1.00 53.35 107 VAL C CA 1
ATOM 3036 C C . VAL C 1 110 ? -24.203 -33.957 -40.957 1.00 51.99 107 VAL C C 1
ATOM 3037 O O . VAL C 1 110 ? -24.542 -32.968 -41.609 1.00 52.86 107 VAL C O 1
ATOM 3041 N N . ARG C 1 111 ? -25.054 -34.692 -40.240 1.00 50.47 108 ARG C N 1
ATOM 3042 C CA . ARG C 1 111 ? -26.456 -34.312 -40.072 1.00 51.90 108 ARG C CA 1
ATOM 3043 C C . ARG C 1 111 ? -26.579 -33.337 -38.886 1.00 48.52 108 ARG C C 1
ATOM 3044 O O . ARG C 1 111 ? -25.772 -33.404 -37.952 1.00 44.79 108 ARG C O 1
ATOM 3052 N N . PRO C 1 112 ? -27.574 -32.422 -38.922 1.00 43.83 109 PRO C N 1
ATOM 3053 C CA . PRO C 1 112 ? -27.861 -31.530 -37.794 1.00 42.40 109 PRO C CA 1
ATOM 3054 C C . PRO C 1 112 ? -28.148 -32.235 -36.477 1.00 40.68 109 PRO C C 1
ATOM 3055 O O . PRO C 1 112 ? -27.684 -31.781 -35.425 1.00 40.20 109 PRO C O 1
ATOM 3059 N N . ALA C 1 113 ? -28.914 -33.324 -36.536 1.00 39.96 110 ALA C N 1
ATOM 3060 C CA . ALA C 1 113 ? -29.213 -34.141 -35.347 1.00 40.59 110 ALA C CA 1
ATOM 3061 C C . ALA C 1 113 ? -27.948 -34.682 -34.667 1.00 40.57 110 ALA C C 1
ATOM 3062 O O . ALA C 1 113 ? -27.926 -34.824 -33.446 1.00 40.51 110 ALA C O 1
ATOM 3064 N N . ASP C 1 114 ? -26.910 -34.974 -35.456 1.00 41.11 111 ASP C N 1
ATOM 3065 C CA . ASP C 1 114 ? -25.638 -35.474 -34.921 1.00 43.23 111 ASP C CA 1
ATOM 3066 C C . ASP C 1 114 ? -24.928 -34.379 -34.146 1.00 41.39 111 ASP C C 1
ATOM 3067 O O . ASP C 1 114 ? -24.411 -34.625 -33.064 1.00 42.42 111 ASP C O 1
ATOM 3072 N N . ILE C 1 115 ? -24.911 -33.173 -34.710 1.00 40.84 112 ILE C N 1
ATOM 3073 C CA . ILE C 1 115 ? -24.337 -32.002 -34.042 1.00 38.54 112 ILE C CA 1
ATOM 3074 C C . ILE C 1 115 ? -25.038 -31.717 -32.711 1.00 38.56 112 ILE C C 1
ATOM 3075 O O . ILE C 1 115 ? -24.376 -31.518 -31.687 1.00 38.15 112 ILE C O 1
ATOM 3080 N N . ALA C 1 116 ? -26.369 -31.720 -32.720 1.00 38.61 113 ALA C N 1
ATOM 3081 C CA . ALA C 1 116 ? -27.139 -31.495 -31.487 1.00 37.89 113 ALA C CA 1
ATOM 3082 C C . ALA C 1 116 ? -26.893 -32.590 -30.448 1.00 36.72 113 ALA C C 1
ATOM 3083 O O . ALA C 1 116 ? -26.719 -32.303 -29.259 1.00 36.12 113 ALA C O 1
ATOM 3085 N N . ALA C 1 117 ? -26.859 -33.837 -30.904 1.00 36.54 114 ALA C N 1
ATOM 3086 C CA . ALA C 1 117 ? -26.580 -34.972 -30.023 1.00 39.30 114 ALA C CA 1
ATOM 3087 C C . ALA C 1 117 ? -25.191 -34.866 -29.379 1.00 39.30 114 ALA C C 1
ATOM 3088 O O . ALA C 1 117 ? -25.042 -35.136 -28.184 1.00 40.02 114 ALA C O 1
ATOM 3090 N N . MET C 1 118 ? -24.190 -34.448 -30.154 1.00 37.26 115 MET C N 1
ATOM 3091 C CA . MET C 1 118 ? -22.839 -34.237 -29.604 1.00 37.37 115 MET C CA 1
ATOM 3092 C C . MET C 1 118 ? -22.809 -33.073 -28.619 1.00 37.51 115 MET C C 1
ATOM 3093 O O . MET C 1 118 ? -22.187 -33.182 -27.570 1.00 37.84 115 MET C O 1
ATOM 3098 N N . ALA C 1 119 ? -23.476 -31.967 -28.951 1.00 36.65 116 ALA C N 1
ATOM 3099 C CA . ALA C 1 119 ? -23.595 -30.847 -28.004 1.00 38.52 116 ALA C CA 1
ATOM 3100 C C . ALA C 1 119 ? -24.201 -31.322 -26.688 1.00 37.60 116 ALA C C 1
ATOM 3101 O O . ALA C 1 119 ? -23.688 -31.003 -25.626 1.00 37.69 116 ALA C O 1
ATOM 3103 N N . ASP C 1 120 ? -25.272 -32.111 -26.775 1.00 40.72 117 ASP C N 1
ATOM 3104 C CA . ASP C 1 120 ? -25.939 -32.666 -25.592 1.00 41.45 117 ASP C CA 1
ATOM 3105 C C . ASP C 1 120 ? -25.023 -33.595 -24.783 1.00 41.41 117 ASP C C 1
ATOM 3106 O O . ASP C 1 120 ? -25.051 -33.563 -23.560 1.00 42.32 117 ASP C O 1
ATOM 3111 N N . ARG C 1 121 ? -24.219 -34.413 -25.459 1.00 40.57 118 ARG C N 1
ATOM 3112 C CA . ARG C 1 121 ? -23.219 -35.250 -24.767 1.00 40.97 118 ARG C CA 1
ATOM 3113 C C . ARG C 1 121 ? -22.242 -34.387 -23.963 1.00 39.25 118 ARG C C 1
ATOM 3114 O O . ARG C 1 121 ? -21.925 -34.699 -22.820 1.00 38.00 118 ARG C O 1
ATOM 3122 N N . ILE C 1 122 ? -21.789 -33.293 -24.560 1.00 38.43 119 ILE C N 1
ATOM 3123 C CA . ILE C 1 122 ? -20.826 -32.421 -23.902 1.00 39.64 119 ILE C CA 1
ATOM 3124 C C . ILE C 1 122 ? -21.470 -31.711 -22.703 1.00 41.13 119 ILE C C 1
ATOM 3125 O O . ILE C 1 122 ? -20.862 -31.620 -21.640 1.00 41.83 119 ILE C O 1
ATOM 3130 N N . MET C 1 123 ? -22.699 -31.227 -22.882 1.00 42.47 120 MET C N 1
ATOM 3131 C CA . MET C 1 123 ? -23.443 -30.570 -21.814 1.00 41.76 120 MET C CA 1
ATOM 3132 C C . MET C 1 123 ? -23.805 -31.525 -20.685 1.00 43.37 120 MET C C 1
ATOM 3133 O O . MET C 1 123 ? -23.794 -31.118 -19.524 1.00 43.72 120 MET C O 1
ATOM 3138 N N . LYS C 1 124 ? -24.126 -32.780 -21.007 1.00 45.42 121 LYS C N 1
ATOM 3139 C CA . LYS C 1 124 ? -24.412 -33.785 -19.964 1.00 47.67 121 LYS C CA 1
ATOM 3140 C C . LYS C 1 124 ? -23.205 -34.065 -19.056 1.00 46.72 121 LYS C C 1
ATOM 3141 O O . LYS C 1 124 ? -23.392 -34.364 -17.880 1.00 45.08 121 LYS C O 1
ATOM 3147 N N . ILE C 1 125 ? -21.983 -33.958 -19.592 1.00 45.71 122 ILE C N 1
ATOM 3148 C CA . ILE C 1 125 ? -20.766 -34.113 -18.781 1.00 46.44 122 ILE C CA 1
ATOM 3149 C C . ILE C 1 125 ? -20.647 -32.970 -17.759 1.00 47.11 122 ILE C C 1
ATOM 3150 O O . ILE C 1 125 ? -20.243 -33.207 -16.618 1.00 44.81 122 ILE C O 1
ATOM 3155 N N . ASP C 1 126 ? -20.996 -31.750 -18.165 1.00 48.12 123 ASP C N 1
ATOM 3156 C CA . ASP C 1 126 ? -21.067 -30.619 -17.227 1.00 51.94 123 ASP C CA 1
ATOM 3157 C C . ASP C 1 126 ? -22.078 -30.874 -16.109 1.00 55.41 123 ASP C C 1
ATOM 3158 O O . ASP C 1 126 ? -21.766 -30.692 -14.937 1.00 59.02 123 ASP C O 1
ATOM 3163 N N . GLN C 1 127 ? -23.273 -31.319 -16.482 1.00 58.54 124 GLN C N 1
ATOM 3164 C CA . GLN C 1 127 ? -24.342 -31.577 -15.525 1.00 61.37 124 GLN C CA 1
ATOM 3165 C C . GLN C 1 127 ? -23.988 -32.717 -14.569 1.00 62.28 124 GLN C C 1
ATOM 3166 O O . GLN C 1 127 ? -24.146 -32.569 -13.362 1.00 66.51 124 GLN C O 1
ATOM 3172 N N . GLU C 1 128 ? -23.512 -33.843 -15.102 1.00 64.86 125 GLU C N 1
ATOM 3173 C CA . GLU C 1 128 ? -23.130 -35.006 -14.268 1.00 66.79 125 GLU C CA 1
ATOM 3174 C C . GLU C 1 128 ? -21.994 -34.679 -13.289 1.00 70.44 125 GLU C C 1
ATOM 3175 O O . GLU C 1 128 ? -21.905 -35.291 -12.220 1.00 72.68 125 GLU C O 1
ATOM 3181 N N . ARG C 1 129 ? -21.134 -33.727 -13.661 1.00 68.36 126 ARG C N 1
ATOM 3182 C CA . ARG C 1 129 ? -20.081 -33.233 -12.777 1.00 67.76 126 ARG C CA 1
ATOM 3183 C C . ARG C 1 129 ? -20.688 -32.716 -11.480 1.00 71.53 126 ARG C C 1
ATOM 3184 O O . ARG C 1 129 ? -20.301 -33.132 -10.383 1.00 73.46 126 ARG C O 1
ATOM 3192 N N . ILE C 1 130 ? -21.671 -31.839 -11.638 1.00 70.92 127 ILE C N 1
ATOM 3193 C CA . ILE C 1 130 ? -22.310 -31.140 -10.528 1.00 67.24 127 ILE C CA 1
ATOM 3194 C C . ILE C 1 130 ? -23.064 -32.104 -9.605 1.00 64.35 127 ILE C C 1
ATOM 3195 O O . ILE C 1 130 ? -22.845 -32.116 -8.396 1.00 55.85 127 ILE C O 1
ATOM 3200 N N . THR C 1 131 ? -23.931 -32.916 -10.199 1.00 70.60 128 THR C N 1
ATOM 3201 C CA . THR C 1 131 ? -24.663 -33.988 -9.500 1.00 71.99 128 THR C CA 1
ATOM 3202 C C . THR C 1 131 ? -23.780 -34.920 -8.625 1.00 73.76 128 THR C C 1
ATOM 3203 O O . THR C 1 131 ? -24.167 -35.268 -7.498 1.00 75.44 128 THR C O 1
ATOM 3207 N N . ALA C 1 132 ? -22.615 -35.321 -9.140 1.00 72.45 129 ALA C N 1
ATOM 3208 C CA . ALA C 1 132 ? -21.665 -36.147 -8.372 1.00 70.83 129 ALA C CA 1
ATOM 3209 C C . ALA C 1 132 ? -21.027 -35.355 -7.219 1.00 70.33 129 ALA C C 1
ATOM 3210 O O . ALA C 1 132 ? -20.868 -35.899 -6.115 1.00 61.62 129 ALA C O 1
ATOM 3212 N N . LEU C 1 133 ? -20.675 -34.085 -7.474 1.00 68.83 130 LEU C N 1
ATOM 3213 C CA . LEU C 1 133 ? -20.152 -33.188 -6.424 1.00 69.83 130 LEU C CA 1
ATOM 3214 C C . LEU C 1 133 ? -21.155 -32.993 -5.273 1.00 72.84 130 LEU C C 1
ATOM 3215 O O . LEU C 1 133 ? -20.784 -33.104 -4.094 1.00 71.95 130 LEU C O 1
ATOM 3220 N N . LEU C 1 134 ? -22.417 -32.726 -5.625 1.00 73.69 131 LEU C N 1
ATOM 3221 C CA . LEU C 1 134 ? -23.510 -32.604 -4.642 1.00 73.50 131 LEU C CA 1
ATOM 3222 C C . LEU C 1 134 ? -23.766 -33.883 -3.843 1.00 73.65 131 LEU C C 1
ATOM 3223 O O . LEU C 1 134 ? -24.040 -33.806 -2.646 1.00 74.43 131 LEU C O 1
ATOM 3228 N N . ASN C 1 135 ? -23.666 -35.045 -4.493 1.00 76.60 132 ASN C N 1
ATOM 3229 C CA . ASN C 1 135 ? -23.911 -36.341 -3.829 1.00 81.50 132 ASN C CA 1
ATOM 3230 C C . ASN C 1 135 ? -22.845 -36.739 -2.777 1.00 78.60 132 ASN C C 1
ATOM 3231 O O . ASN C 1 135 ? -23.176 -37.391 -1.781 1.00 73.41 132 ASN C O 1
ATOM 3236 N N . SER C 1 136 ? -21.585 -36.359 -2.996 1.00 78.22 133 SER C N 1
ATOM 3237 C CA . SER C 1 136 ? -20.516 -36.626 -2.021 1.00 80.06 133 SER C CA 1
ATOM 3238 C C . SER C 1 136 ? -20.653 -35.775 -0.733 1.00 78.73 133 SER C C 1
ATOM 3239 O O . SER C 1 136 ? -20.229 -36.213 0.343 1.00 75.30 133 SER C O 1
ATOM 3242 N N . LEU C 1 137 ? -21.342 -34.651 -0.841 1.00 74.55 134 LEU C N 1
ATOM 3243 C CA . LEU C 1 137 ? -21.623 -33.823 0.310 1.00 78.80 134 LEU C CA 1
ATOM 3244 C C . LEU C 1 137 ? -22.935 -34.300 0.943 1.00 81.57 134 LEU C C 1
ATOM 3245 O O . LEU C 1 137 ? -23.027 -34.485 2.138 1.00 76.44 134 LEU C O 1
ATOM 3250 N N . LYS C 1 138 ? -23.949 -34.492 0.112 1.00 83.04 135 LYS C N 1
ATOM 3251 C CA . LYS C 1 138 ? -25.283 -34.949 0.555 1.00 86.20 135 LYS C CA 1
ATOM 3252 C C . LYS C 1 138 ? -25.297 -36.315 1.272 1.00 88.54 135 LYS C C 1
ATOM 3253 O O . LYS C 1 138 ? -26.232 -36.600 2.018 1.00 90.15 135 LYS C O 1
ATOM 3255 N N . VAL C 1 139 ? -24.279 -37.150 1.036 1.00 93.26 136 VAL C N 1
ATOM 3256 C CA . VAL C 1 139 ? -24.128 -38.453 1.729 1.00 95.27 136 VAL C CA 1
ATOM 3257 C C . VAL C 1 139 ? -23.512 -38.365 3.157 1.00 95.35 136 VAL C C 1
ATOM 3258 O O . VAL C 1 139 ? -23.449 -39.378 3.874 1.00 94.26 136 VAL C O 1
ATOM 3262 N N . LEU C 1 140 ? -23.067 -37.170 3.562 1.00 89.60 137 LEU C N 1
ATOM 3263 C CA . LEU C 1 140 ? -22.646 -36.919 4.945 1.00 86.83 137 LEU C CA 1
ATOM 3264 C C . LEU C 1 140 ? -23.870 -36.832 5.860 1.00 86.56 137 LEU C C 1
ATOM 3265 O O . LEU C 1 140 ? -24.245 -37.801 6.521 1.00 82.05 137 LEU C O 1
ATOM 3270 N N . SER D 1 7 ? -45.618 -88.388 -11.300 1.00 82.98 4 SER D N 1
ATOM 3271 C CA . SER D 1 7 ? -45.344 -88.339 -12.773 1.00 83.20 4 SER D CA 1
ATOM 3272 C C . SER D 1 7 ? -46.627 -88.190 -13.588 1.00 81.87 4 SER D C 1
ATOM 3273 O O . SER D 1 7 ? -46.653 -87.442 -14.563 1.00 79.95 4 SER D O 1
ATOM 3276 N N . PHE D 1 8 ? -47.679 -88.910 -13.201 1.00 79.08 5 PHE D N 1
ATOM 3277 C CA . PHE D 1 8 ? -49.001 -88.726 -13.811 1.00 78.83 5 PHE D CA 1
ATOM 3278 C C . PHE D 1 8 ? -49.633 -87.393 -13.376 1.00 77.46 5 PHE D C 1
ATOM 3279 O O . PHE D 1 8 ? -50.260 -86.710 -14.189 1.00 75.37 5 PHE D O 1
ATOM 3287 N N . ARG D 1 9 ? -49.484 -87.042 -12.099 1.00 78.24 6 ARG D N 1
ATOM 3288 C CA . ARG D 1 9 ? -49.987 -85.763 -11.580 1.00 78.98 6 ARG D CA 1
ATOM 3289 C C . ARG D 1 9 ? -49.294 -84.567 -12.259 1.00 77.50 6 ARG D C 1
ATOM 3290 O O . ARG D 1 9 ? -49.951 -83.581 -12.606 1.00 74.54 6 ARG D O 1
ATOM 3292 N N . ASP D 1 10 ? -47.978 -84.679 -12.454 1.00 72.80 7 ASP D N 1
ATOM 3293 C CA . ASP D 1 10 ? -47.183 -83.658 -13.144 1.00 70.01 7 ASP D CA 1
ATOM 3294 C C . ASP D 1 10 ? -47.555 -83.505 -14.622 1.00 67.65 7 ASP D C 1
ATOM 3295 O O . ASP D 1 10 ? -47.609 -82.383 -15.134 1.00 65.55 7 ASP D O 1
ATOM 3300 N N . ARG D 1 11 ? -47.807 -84.626 -15.297 1.00 64.60 8 ARG D N 1
ATOM 3301 C CA . ARG D 1 11 ? -48.132 -84.615 -16.729 1.00 64.10 8 ARG D CA 1
ATOM 3302 C C . ARG D 1 11 ? -49.508 -84.004 -16.984 1.00 57.92 8 ARG D C 1
ATOM 3303 O O . ARG D 1 11 ? -49.687 -83.275 -17.962 1.00 56.44 8 ARG D O 1
ATOM 3311 N N . VAL D 1 12 ? -50.468 -84.291 -16.103 1.00 53.28 9 VAL D N 1
ATOM 3312 C CA . VAL D 1 12 ? -51.808 -83.700 -16.201 1.00 52.79 9 VAL D CA 1
ATOM 3313 C C . VAL D 1 12 ? -51.684 -82.182 -16.120 1.00 51.55 9 VAL D C 1
ATOM 3314 O O . VAL D 1 12 ? -52.191 -81.470 -16.985 1.00 49.87 9 VAL D O 1
ATOM 3318 N N . LEU D 1 13 ? -50.994 -81.709 -15.086 1.00 51.18 10 LEU D N 1
ATOM 3319 C CA . LEU D 1 13 ? -50.767 -80.272 -14.884 1.00 54.50 10 LEU D CA 1
ATOM 3320 C C . LEU D 1 13 ? -50.095 -79.603 -16.090 1.00 51.20 10 LEU D C 1
ATOM 3321 O O . LEU D 1 13 ? -50.559 -78.576 -16.558 1.00 52.28 10 LEU D O 1
ATOM 3326 N N . LYS D 1 14 ? -49.027 -80.215 -16.586 1.00 50.39 11 LYS D N 1
ATOM 3327 C CA . LYS D 1 14 ? -48.250 -79.696 -17.712 1.00 51.39 11 LYS D CA 1
ATOM 3328 C C . LYS D 1 14 ? -49.116 -79.456 -18.949 1.00 48.64 11 LYS D C 1
ATOM 3329 O O . LYS D 1 14 ? -49.067 -78.382 -19.544 1.00 47.56 11 LYS D O 1
ATOM 3335 N N . LEU D 1 15 ? -49.913 -80.450 -19.326 1.00 47.11 12 LEU D N 1
ATOM 3336 C CA . LEU D 1 15 ? -50.824 -80.313 -20.467 1.00 47.61 12 LEU D CA 1
ATOM 3337 C C . LEU D 1 15 ? -51.896 -79.258 -20.219 1.00 45.59 12 LEU D C 1
ATOM 3338 O O . LEU D 1 15 ? -52.248 -78.513 -21.132 1.00 45.02 12 LEU D O 1
ATOM 3343 N N . TYR D 1 16 ? -52.432 -79.207 -18.998 1.00 45.24 13 TYR D N 1
ATOM 3344 C CA . TYR D 1 16 ? -53.372 -78.149 -18.638 1.00 48.17 13 TYR D CA 1
ATOM 3345 C C . TYR D 1 16 ? -52.728 -76.783 -18.845 1.00 45.97 13 TYR D C 1
ATOM 3346 O O . TYR D 1 16 ? -53.332 -75.906 -19.441 1.00 46.06 13 TYR D O 1
ATOM 3355 N N . LEU D 1 17 ? -51.494 -76.629 -18.382 1.00 46.01 14 LEU D N 1
ATOM 3356 C CA . LEU D 1 17 ? -50.759 -75.364 -18.532 1.00 48.18 14 LEU D CA 1
ATOM 3357 C C . LEU D 1 17 ? -50.386 -75.015 -19.978 1.00 48.12 14 LEU D C 1
ATOM 3358 O O . LEU D 1 17 ? -50.262 -73.837 -20.300 1.00 48.56 14 LEU D O 1
ATOM 3363 N N . LEU D 1 18 ? -50.212 -76.019 -20.843 1.00 49.02 15 LEU D N 1
ATOM 3364 C CA . LEU D 1 18 ? -49.977 -75.773 -22.288 1.00 47.80 15 LEU D CA 1
ATOM 3365 C C . LEU D 1 18 ? -51.233 -75.614 -23.163 1.00 49.34 15 LEU D C 1
ATOM 3366 O O . LEU D 1 18 ? -51.111 -75.545 -24.394 1.00 50.91 15 LEU D O 1
ATOM 3371 N N . GLY D 1 19 ? -52.416 -75.554 -22.541 1.00 49.00 16 GLY D N 1
ATOM 3372 C CA . GLY D 1 19 ? -53.650 -75.170 -23.221 1.00 51.48 16 GLY D CA 1
ATOM 3373 C C . GLY D 1 19 ? -54.695 -76.263 -23.372 1.00 56.02 16 GLY D C 1
ATOM 3374 O O . GLY D 1 19 ? -55.808 -75.982 -23.813 1.00 56.77 16 GLY D O 1
ATOM 3375 N N . PHE D 1 20 ? -54.363 -77.498 -22.999 1.00 59.69 17 PHE D N 1
ATOM 3376 C CA . PHE D 1 20 ? -55.300 -78.618 -23.134 1.00 61.66 17 PHE D CA 1
ATOM 3377 C C . PHE D 1 20 ? -56.378 -78.522 -22.055 1.00 63.46 17 PHE D C 1
ATOM 3378 O O . PHE D 1 20 ? -56.044 -78.343 -20.880 1.00 62.80 17 PHE D O 1
ATOM 3386 N N . ASP D 1 21 ? -57.657 -78.621 -22.443 1.00 65.46 18 ASP D N 1
ATOM 3387 C CA . ASP D 1 21 ? -58.750 -78.661 -21.449 1.00 67.36 18 ASP D CA 1
ATOM 3388 C C . ASP D 1 21 ? -58.865 -80.079 -20.858 1.00 66.05 18 ASP D C 1
ATOM 3389 O O . ASP D 1 21 ? -58.339 -81.030 -21.446 1.00 61.74 18 ASP D O 1
ATOM 3394 N N . PRO D 1 22 ? -59.500 -80.227 -19.673 1.00 67.86 19 PRO D N 1
ATOM 3395 C CA . PRO D 1 22 ? -59.556 -81.541 -19.000 1.00 70.58 19 PRO D CA 1
ATOM 3396 C C . PRO D 1 22 ? -60.110 -82.723 -19.814 1.00 73.45 19 PRO D C 1
ATOM 3397 O O . PRO D 1 22 ? -59.725 -83.868 -19.551 1.00 73.37 19 PRO D O 1
ATOM 3401 N N . SER D 1 23 ? -61.004 -82.455 -20.770 1.00 77.11 20 SER D N 1
ATOM 3402 C CA . SER D 1 23 ? -61.554 -83.508 -21.635 1.00 79.04 20 SER D CA 1
ATOM 3403 C C . SER D 1 23 ? -60.466 -84.035 -22.572 1.00 77.86 20 SER D C 1
ATOM 3404 O O . SER D 1 23 ? -60.231 -85.243 -22.643 1.00 79.03 20 SER D O 1
ATOM 3407 N N . GLU D 1 24 ? -59.793 -83.112 -23.257 1.00 75.24 21 GLU D N 1
ATOM 3408 C CA . GLU D 1 24 ? -58.649 -83.438 -24.111 1.00 74.72 21 GLU D CA 1
ATOM 3409 C C . GLU D 1 24 ? -57.534 -84.161 -23.346 1.00 76.18 21 GLU D C 1
ATOM 3410 O O . GLU D 1 24 ? -56.914 -85.077 -23.887 1.00 80.49 21 GLU D O 1
ATOM 3416 N N . ILE D 1 25 ? -57.289 -83.755 -22.099 1.00 74.50 22 ILE D N 1
ATOM 3417 C CA . ILE D 1 25 ? -56.269 -84.396 -21.256 1.00 74.16 22 ILE D CA 1
ATOM 3418 C C . ILE D 1 25 ? -56.673 -85.828 -20.900 1.00 75.02 22 ILE D C 1
ATOM 3419 O O . ILE D 1 25 ? -55.815 -86.709 -20.828 1.00 73.75 22 ILE D O 1
ATOM 3424 N N . ALA D 1 26 ? -57.966 -86.049 -20.668 1.00 78.84 23 ALA D N 1
ATOM 3425 C CA . ALA D 1 26 ? -58.485 -87.380 -20.347 1.00 82.63 23 ALA D CA 1
ATOM 3426 C C . ALA D 1 26 ? -58.267 -88.366 -21.497 1.00 86.19 23 ALA D C 1
ATOM 3427 O O . ALA D 1 26 ? -57.770 -89.470 -21.282 1.00 88.53 23 ALA D O 1
ATOM 3429 N N . GLN D 1 27 ? -58.612 -87.951 -22.712 1.00 88.63 24 GLN D N 1
ATOM 3430 C CA . GLN D 1 27 ? -58.487 -88.808 -23.894 1.00 90.66 24 GLN D CA 1
ATOM 3431 C C . GLN D 1 27 ? -57.020 -89.022 -24.312 1.00 88.97 24 GLN D C 1
ATOM 3432 O O . GLN D 1 27 ? -56.621 -90.148 -24.592 1.00 87.20 24 GLN D O 1
ATOM 3438 N N . THR D 1 28 ? -56.225 -87.950 -24.328 1.00 86.65 25 THR D N 1
ATOM 3439 C CA . THR D 1 28 ? -54.777 -88.029 -24.621 1.00 83.50 25 THR D CA 1
ATOM 3440 C C . THR D 1 28 ? -54.021 -88.970 -23.652 1.00 83.08 25 THR D C 1
ATOM 3441 O O . THR D 1 28 ? -53.208 -89.790 -24.096 1.00 79.51 25 THR D O 1
ATOM 3445 N N . LEU D 1 29 ? -54.291 -88.848 -22.348 1.00 82.02 26 LEU D N 1
ATOM 3446 C CA . LEU D 1 29 ? -53.647 -89.696 -21.326 1.00 82.69 26 LEU D CA 1
ATOM 3447 C C . LEU D 1 29 ? -54.235 -91.109 -21.223 1.00 85.93 26 LEU D C 1
ATOM 3448 O O . LEU D 1 29 ? -53.558 -92.023 -20.734 1.00 86.63 26 LEU D O 1
ATOM 3453 N N . SER D 1 30 ? -55.481 -91.289 -21.668 1.00 87.17 27 SER D N 1
ATOM 3454 C CA .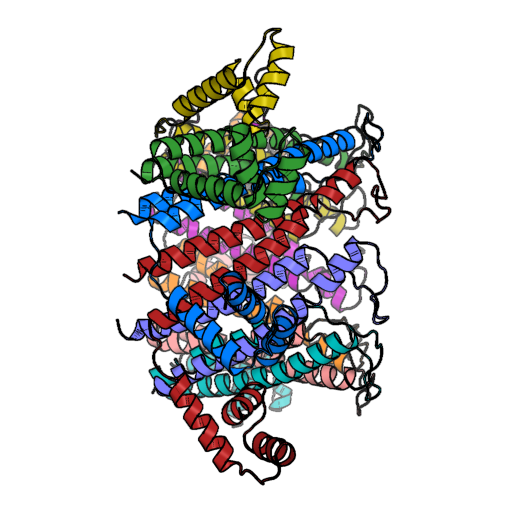 SER D 1 30 ? -56.071 -92.628 -21.807 1.00 88.08 27 SER D CA 1
ATOM 3455 C C . SER D 1 30 ? -55.317 -93.503 -22.815 1.00 91.17 27 SER D C 1
ATOM 3456 O O . SER D 1 30 ? -55.314 -94.726 -22.679 1.00 92.80 27 SER D O 1
ATOM 3459 N N . LEU D 1 31 ? -54.696 -92.872 -23.818 1.00 93.36 28 LEU D N 1
ATOM 3460 C CA . LEU D 1 31 ? -53.907 -93.566 -24.847 1.00 94.35 28 LEU D CA 1
ATOM 3461 C C . LEU D 1 31 ? -52.397 -93.682 -24.538 1.00 94.59 28 LEU D C 1
ATOM 3462 O O . LEU D 1 31 ? -51.707 -94.485 -25.171 1.00 87.60 28 LEU D O 1
ATOM 3467 N N . ASP D 1 32 ? -51.888 -92.890 -23.589 1.00 97.92 29 ASP D N 1
ATOM 3468 C CA . ASP D 1 32 ? -50.498 -93.022 -23.120 1.00 100.81 29 ASP D CA 1
ATOM 3469 C C . ASP D 1 32 ? -50.346 -94.232 -22.192 1.00 104.53 29 ASP D C 1
ATOM 3470 O O . ASP D 1 32 ? -49.467 -95.071 -22.398 1.00 101.59 29 ASP D O 1
ATOM 3475 N N . VAL D 1 33 ? -51.189 -94.291 -21.161 1.00 109.04 30 VAL D N 1
ATOM 3476 C CA . VAL D 1 33 ? -51.295 -95.478 -20.294 1.00 115.89 30 VAL D CA 1
ATOM 3477 C C . VAL D 1 33 ? -52.372 -96.419 -20.862 1.00 119.88 30 VAL D C 1
ATOM 3478 O O . VAL D 1 33 ? -53.004 -96.097 -21.869 1.00 120.57 30 VAL D O 1
ATOM 3482 N N . LYS D 1 34 ? -52.565 -97.581 -20.242 1.00 122.82 31 LYS D N 1
ATOM 3483 C CA . LYS D 1 34 ? -53.576 -98.547 -20.703 1.00 123.73 31 LYS D CA 1
ATOM 3484 C C . LYS D 1 34 ? -55.012 -98.119 -20.364 1.00 121.13 31 LYS D C 1
ATOM 3485 O O . LYS D 1 34 ? -55.893 -98.152 -21.226 1.00 121.67 31 LYS D O 1
ATOM 3487 N N . ARG D 1 35 ? -55.227 -97.712 -19.113 1.00 114.91 32 ARG D N 1
ATOM 3488 C CA . ARG D 1 35 ? -56.576 -97.501 -18.559 1.00 110.33 32 ARG D CA 1
ATOM 3489 C C . ARG D 1 35 ? -57.285 -96.249 -19.067 1.00 102.77 32 ARG D C 1
ATOM 3490 O O . ARG D 1 35 ? -56.641 -95.288 -19.486 1.00 102.18 32 ARG D O 1
ATOM 3498 N N . LYS D 1 36 ? -58.616 -96.275 -18.996 1.00 99.00 33 LYS D N 1
ATOM 3499 C CA . LYS D 1 36 ? -59.452 -95.127 -19.345 1.00 100.77 33 LYS D CA 1
ATOM 3500 C C . LYS D 1 36 ? -59.567 -94.195 -18.138 1.00 100.35 33 LYS D C 1
ATOM 3501 O O . LYS D 1 36 ? -60.153 -94.573 -17.122 1.00 99.60 33 LYS D O 1
ATOM 3503 N N . VAL D 1 37 ? -58.984 -92.997 -18.245 1.00 97.92 34 VAL D N 1
ATOM 3504 C CA . VAL D 1 37 ? -59.132 -91.950 -17.223 1.00 93.23 34 VAL D CA 1
ATOM 3505 C C . VAL D 1 37 ? -60.270 -91.012 -17.637 1.00 91.52 34 VAL D C 1
ATOM 3506 O O . VAL D 1 37 ? -60.472 -90.751 -18.830 1.00 91.76 34 VAL D O 1
ATOM 3510 N N . THR D 1 38 ? -61.006 -90.514 -16.648 1.00 89.53 35 THR D N 1
ATOM 3511 C CA . THR D 1 38 ? -62.175 -89.660 -16.885 1.00 86.75 35 THR D CA 1
ATOM 3512 C C . THR D 1 38 ? -61.828 -88.174 -16.783 1.00 83.71 35 THR D C 1
ATOM 3513 O O . THR D 1 38 ? -60.806 -87.806 -16.201 1.00 78.85 35 THR D O 1
ATOM 3517 N N . GLU D 1 39 ? -62.693 -87.330 -17.346 1.00 80.66 36 GLU D N 1
ATOM 3518 C CA . GLU D 1 39 ? -62.590 -85.874 -17.187 1.00 80.46 36 GLU D CA 1
ATOM 3519 C C . GLU D 1 39 ? -62.617 -85.448 -15.711 1.00 83.46 36 GLU D C 1
ATOM 3520 O O . GLU D 1 39 ? -61.852 -84.572 -15.306 1.00 85.12 36 GLU D O 1
ATOM 3526 N N . GLU D 1 40 ? -63.491 -86.074 -14.921 1.00 90.07 37 GLU D N 1
ATOM 3527 C CA . GLU D 1 40 ? -63.611 -85.788 -13.474 1.00 94.17 37 GLU D CA 1
ATOM 3528 C C . GLU D 1 40 ? -62.347 -86.142 -12.665 1.00 89.15 37 GLU D C 1
ATOM 3529 O O . GLU D 1 40 ? -62.038 -85.474 -11.673 1.00 83.73 37 GLU D O 1
ATOM 3535 N N . GLU D 1 41 ? -61.628 -87.187 -13.079 1.00 88.51 38 GLU D N 1
ATOM 3536 C CA . GLU D 1 41 ? -60.359 -87.547 -12.436 1.00 90.50 38 GLU D CA 1
ATOM 3537 C C . GLU D 1 41 ? -59.268 -86.522 -12.756 1.00 89.00 38 GLU D C 1
ATOM 3538 O O . GLU D 1 41 ? -58.450 -86.200 -11.889 1.00 89.27 38 GLU D O 1
ATOM 3544 N N . VAL D 1 42 ? -59.259 -86.026 -13.996 1.00 82.61 39 VAL D N 1
ATOM 3545 C CA . VAL D 1 42 ? -58.344 -84.955 -14.401 1.00 82.22 39 VAL D CA 1
ATOM 3546 C C . VAL D 1 42 ? -58.646 -83.689 -13.586 1.00 79.35 39 VAL D C 1
ATOM 3547 O O . VAL D 1 42 ? -57.728 -83.080 -13.033 1.00 74.77 39 VAL D O 1
ATOM 3551 N N . LEU D 1 43 ? -59.926 -83.320 -13.499 1.00 75.15 40 LEU D N 1
ATOM 3552 C CA . LEU D 1 43 ? -60.352 -82.164 -12.694 1.00 73.00 40 LEU D CA 1
ATOM 3553 C C . LEU D 1 43 ? -59.973 -82.293 -11.218 1.00 73.01 40 LEU D C 1
ATOM 3554 O O . LEU D 1 43 ? -59.631 -81.297 -10.578 1.00 68.67 40 LEU D O 1
ATOM 3559 N N . HIS D 1 44 ? -60.028 -83.513 -10.688 1.00 74.75 41 HIS D N 1
ATOM 3560 C CA . HIS D 1 44 ? -59.587 -83.771 -9.321 1.00 78.78 41 HIS D CA 1
ATOM 3561 C C . HIS D 1 44 ? -58.075 -83.572 -9.156 1.00 74.39 41 HIS D C 1
ATOM 3562 O O . HIS D 1 44 ? -57.636 -82.991 -8.162 1.00 74.64 41 HIS D O 1
ATOM 3569 N N . VAL D 1 45 ? -57.292 -84.050 -10.126 1.00 73.02 42 VAL D N 1
ATOM 3570 C CA . VAL D 1 45 ? -55.822 -83.936 -10.078 1.00 71.80 42 VAL D CA 1
ATOM 3571 C C . VAL D 1 45 ? -55.376 -82.473 -10.192 1.00 65.69 42 VAL D C 1
ATOM 3572 O O . VAL D 1 45 ? -54.450 -82.050 -9.497 1.00 59.30 42 VAL D O 1
ATOM 3576 N N . LEU D 1 46 ? -56.043 -81.716 -11.061 1.00 64.43 43 LEU D N 1
ATOM 3577 C CA . LEU D 1 46 ? -55.771 -80.286 -11.213 1.00 67.70 43 LEU D CA 1
ATOM 3578 C C . LEU D 1 46 ? -56.111 -79.507 -9.944 1.00 67.89 43 LEU D C 1
ATOM 3579 O O . LEU D 1 46 ? -55.315 -78.677 -9.494 1.00 67.30 43 LEU D O 1
ATOM 3584 N N . ALA D 1 47 ? -57.274 -79.799 -9.363 1.00 69.43 44 ALA D N 1
ATOM 3585 C CA . ALA D 1 47 ? -57.714 -79.158 -8.118 1.00 69.42 44 ALA D CA 1
ATOM 3586 C C . ALA D 1 47 ? -56.778 -79.408 -6.934 1.00 68.20 44 ALA D C 1
ATOM 3587 O O . ALA D 1 47 ? -56.625 -78.530 -6.087 1.00 69.49 44 ALA D O 1
ATOM 3589 N N . GLU D 1 48 ? -56.166 -80.592 -6.875 1.00 70.47 45 GLU D N 1
ATOM 3590 C CA . GLU D 1 48 ? -55.151 -80.897 -5.846 1.00 75.17 45 GLU D CA 1
ATOM 3591 C C . GLU D 1 48 ? -53.841 -80.139 -6.075 1.00 74.58 45 GLU D C 1
ATOM 3592 O O . GLU D 1 48 ? -53.189 -79.722 -5.115 1.00 72.94 45 GLU D O 1
ATOM 3598 N N . ALA D 1 49 ? -53.444 -80.000 -7.341 1.00 71.34 46 ALA D N 1
ATOM 3599 C CA . ALA D 1 49 ? -52.282 -79.192 -7.702 1.00 67.62 46 ALA D CA 1
ATOM 3600 C C . ALA D 1 49 ? -52.525 -77.697 -7.442 1.00 66.70 46 ALA D C 1
ATOM 3601 O O . ALA D 1 49 ? -51.599 -76.997 -7.047 1.00 64.11 46 ALA D O 1
ATOM 3603 N N . ARG D 1 50 ? -53.752 -77.214 -7.661 1.00 67.15 47 ARG D N 1
ATOM 3604 C CA . ARG D 1 50 ? -54.107 -75.817 -7.323 1.00 73.44 47 ARG D CA 1
ATOM 3605 C C . ARG D 1 50 ? -53.940 -75.500 -5.841 1.00 71.65 47 ARG D C 1
ATOM 3606 O O . ARG D 1 50 ? -53.472 -74.416 -5.496 1.00 68.51 47 ARG D O 1
ATOM 3614 N N . GLU D 1 51 ? -54.345 -76.438 -4.984 1.00 71.12 48 GLU D N 1
ATOM 3615 C CA . GLU D 1 51 ? -54.185 -76.304 -3.533 1.00 73.59 48 GLU D CA 1
ATOM 3616 C C . GLU D 1 51 ? -52.694 -76.175 -3.192 1.00 68.84 48 GLU D C 1
ATOM 3617 O O . GLU D 1 51 ? -52.297 -75.227 -2.508 1.00 67.83 48 GLU D O 1
ATOM 3623 N N . LEU D 1 52 ? -51.877 -77.100 -3.699 1.00 64.30 49 LEU D N 1
ATOM 3624 C CA . LEU D 1 52 ? -50.414 -77.040 -3.513 1.00 66.60 49 LEU D CA 1
ATOM 3625 C C . LEU D 1 52 ? -49.813 -75.710 -3.996 1.00 64.23 49 LEU D C 1
ATOM 3626 O O . LEU D 1 52 ? -49.001 -75.105 -3.298 1.00 61.66 49 LEU D O 1
ATOM 3631 N N . LEU D 1 53 ? -50.230 -75.271 -5.184 1.00 61.34 50 LEU D N 1
ATOM 3632 C CA . LEU D 1 53 ? -49.719 -74.046 -5.810 1.00 59.30 50 LEU D CA 1
ATOM 3633 C C . LEU D 1 53 ? -50.265 -72.752 -5.198 1.00 59.09 50 LEU D C 1
ATOM 3634 O O . LEU D 1 53 ? -49.697 -71.688 -5.424 1.00 57.82 50 LEU D O 1
ATOM 3639 N N . SER D 1 54 ? -51.370 -72.838 -4.453 1.00 60.86 51 SER D N 1
ATOM 3640 C CA . SER D 1 54 ? -51.959 -71.678 -3.769 1.00 60.34 51 SER D CA 1
ATOM 3641 C C . SER D 1 54 ? -51.385 -71.420 -2.374 1.00 57.21 51 SER D C 1
ATOM 3642 O O . SER D 1 54 ? -51.736 -70.417 -1.748 1.00 55.03 51 SER D O 1
ATOM 3645 N N . ALA D 1 55 ? -50.539 -72.322 -1.876 1.00 55.98 52 ALA D N 1
ATOM 3646 C CA . ALA D 1 55 ? -49.931 -72.167 -0.551 1.00 57.10 52 ALA D CA 1
ATOM 3647 C C . ALA D 1 55 ? -49.030 -70.942 -0.505 1.00 57.77 52 ALA D C 1
ATOM 3648 O O . ALA D 1 55 ? -48.345 -70.637 -1.486 1.00 58.10 52 ALA D O 1
ATOM 3650 N N . LEU D 1 56 ? -49.036 -70.247 0.632 1.00 58.82 53 LEU D N 1
ATOM 3651 C CA . LEU D 1 56 ? -48.089 -69.158 0.865 1.00 57.47 53 LEU D CA 1
ATOM 3652 C C . LEU D 1 56 ? -46.677 -69.737 0.842 1.00 53.69 53 LEU D C 1
ATOM 3653 O O . LEU D 1 56 ? -46.428 -70.785 1.442 1.00 51.34 53 LEU D O 1
ATOM 3658 N N . PRO D 1 57 ? -45.753 -69.072 0.127 1.00 51.13 54 PRO D N 1
ATOM 3659 C CA . PRO D 1 57 ? -44.390 -69.577 0.137 1.00 49.92 54 PRO D CA 1
ATOM 3660 C C . PRO D 1 57 ? -43.713 -69.350 1.471 1.00 47.53 54 PRO D C 1
ATOM 3661 O O . PRO D 1 57 ? -44.159 -68.520 2.262 1.00 48.03 54 PRO D O 1
ATOM 3665 N N . SER D 1 58 ? -42.657 -70.113 1.717 1.00 47.19 55 SER D N 1
ATOM 3666 C CA . SER D 1 58 ? -41.787 -69.864 2.846 1.00 46.12 55 SER D CA 1
ATOM 3667 C C . SER D 1 58 ? -40.625 -69.010 2.349 1.00 45.24 55 SER D C 1
ATOM 3668 O O . SER D 1 58 ? -40.150 -69.172 1.227 1.00 45.00 55 SER D O 1
ATOM 3671 N N . LEU D 1 59 ? -40.142 -68.129 3.208 1.00 45.58 56 LEU D N 1
ATOM 3672 C CA . LEU D 1 59 ? -38.986 -67.280 2.887 1.00 47.09 56 LEU D CA 1
ATOM 3673 C C . LEU D 1 59 ? -37.703 -68.104 2.625 1.00 45.56 56 LEU D C 1
ATOM 3674 O O . LEU D 1 59 ? -36.827 -67.702 1.853 1.00 45.28 56 LEU D O 1
ATOM 3679 N N . GLU D 1 60 ? -37.626 -69.266 3.262 1.00 46.17 57 GLU D N 1
ATOM 3680 C CA . GLU D 1 60 ? -36.536 -70.220 3.090 1.00 48.51 57 GLU D CA 1
ATOM 3681 C C . GLU D 1 60 ? -36.522 -70.779 1.678 1.00 45.56 57 GLU D C 1
ATOM 3682 O O . GLU D 1 60 ? -35.466 -70.863 1.059 1.00 44.40 57 GLU D O 1
ATOM 3688 N N . ASP D 1 61 ? -37.699 -71.146 1.178 1.00 43.74 58 ASP D N 1
ATOM 3689 C CA . ASP D 1 61 ? -37.856 -71.582 -0.211 1.00 43.48 58 ASP D CA 1
ATOM 3690 C C . ASP D 1 61 ? -37.544 -70.448 -1.204 1.00 41.29 58 ASP D C 1
ATOM 3691 O O . ASP D 1 61 ? -36.947 -70.682 -2.253 1.00 40.43 58 ASP D O 1
ATOM 3696 N N . ILE D 1 62 ? -37.952 -69.225 -0.872 1.00 39.74 59 ILE D N 1
ATOM 3697 C CA . ILE D 1 62 ? -37.642 -68.066 -1.702 1.00 40.16 59 ILE D CA 1
ATOM 3698 C C . ILE D 1 62 ? -36.128 -67.893 -1.779 1.00 40.33 59 ILE D C 1
ATOM 3699 O O . ILE D 1 62 ? -35.602 -67.688 -2.862 1.00 40.89 59 ILE D O 1
ATOM 3704 N N . ARG D 1 63 ? -35.432 -68.007 -0.650 1.00 41.45 60 ARG D N 1
ATOM 3705 C CA . ARG D 1 63 ? -33.956 -67.931 -0.648 1.00 41.81 60 ARG D CA 1
ATOM 3706 C C . ARG D 1 63 ? -33.293 -69.001 -1.495 1.00 41.25 60 ARG D C 1
ATOM 3707 O O . ARG D 1 63 ? -32.304 -68.717 -2.177 1.00 40.00 60 ARG D O 1
ATOM 3715 N N . ALA D 1 64 ? -33.819 -70.226 -1.436 1.00 39.17 61 ALA D N 1
ATOM 3716 C CA . ALA D 1 64 ? -33.317 -71.300 -2.286 1.00 41.58 61 ALA D CA 1
ATOM 3717 C C . ALA D 1 64 ? -33.475 -70.956 -3.779 1.00 40.49 61 ALA D C 1
ATOM 3718 O O . ALA D 1 64 ? -32.584 -71.252 -4.570 1.00 41.57 61 ALA D O 1
ATOM 3720 N N . GLU D 1 65 ? -34.595 -70.337 -4.148 1.00 40.16 62 GLU D N 1
ATOM 3721 C CA . GLU D 1 65 ? -34.798 -69.859 -5.528 1.00 41.24 62 GLU D CA 1
ATOM 3722 C C . GLU D 1 65 ? -33.802 -68.762 -5.916 1.00 39.97 62 GLU D C 1
ATOM 3723 O O . GLU D 1 65 ? -33.282 -68.767 -7.027 1.00 41.09 62 GLU D O 1
ATOM 3729 N N . VAL D 1 66 ? -33.535 -67.840 -4.998 1.00 38.40 63 VAL D N 1
ATOM 3730 C CA . VAL D 1 66 ? -32.522 -66.808 -5.227 1.00 41.43 63 VAL D CA 1
ATOM 3731 C C . VAL D 1 66 ? -31.174 -67.478 -5.458 1.00 41.53 63 VAL D C 1
ATOM 3732 O O . VAL D 1 66 ? -30.514 -67.188 -6.443 1.00 43.72 63 VAL D O 1
ATOM 3736 N N . GLY D 1 67 ? -30.799 -68.397 -4.569 1.00 42.91 64 GLY D N 1
ATOM 3737 C CA . GLY D 1 67 ? -29.544 -69.137 -4.683 1.00 41.78 64 GLY D CA 1
ATOM 3738 C C . GLY D 1 67 ? -29.365 -69.868 -6.002 1.00 43.34 64 GLY D C 1
ATOM 3739 O O . GLY D 1 67 ? -28.300 -69.790 -6.618 1.00 44.24 64 GLY D O 1
ATOM 3740 N N . GLN D 1 68 ? -30.408 -70.575 -6.430 1.00 41.82 65 GLN D N 1
ATOM 3741 C CA . GLN D 1 68 ? -30.404 -71.265 -7.718 1.00 40.87 65 GLN D CA 1
ATOM 3742 C C . GLN D 1 68 ? -30.307 -70.293 -8.889 1.00 40.53 65 GLN D C 1
ATOM 3743 O O . GLN D 1 68 ? -29.568 -70.537 -9.862 1.00 39.01 65 GLN D O 1
ATOM 3749 N N . ALA D 1 69 ? -31.065 -69.204 -8.801 1.00 37.04 66 ALA D N 1
ATOM 3750 C CA . ALA D 1 69 ? -31.068 -68.204 -9.859 1.00 36.91 66 ALA D CA 1
ATOM 3751 C C . ALA D 1 69 ? -29.672 -67.583 -9.997 1.00 35.41 66 ALA D C 1
ATOM 3752 O O . ALA D 1 69 ? -29.154 -67.451 -11.107 1.00 34.92 66 ALA D O 1
ATOM 3754 N N . LEU D 1 70 ? -29.065 -67.245 -8.865 1.00 33.93 67 LEU D N 1
ATOM 3755 C CA . LEU D 1 70 ? -27.727 -66.675 -8.845 1.00 36.09 67 LEU D CA 1
ATOM 3756 C C . LEU D 1 70 ? -26.668 -67.620 -9.413 1.00 37.97 67 LEU D C 1
ATOM 3757 O O . LEU D 1 70 ? -25.793 -67.188 -10.185 1.00 38.00 67 LEU D O 1
ATOM 3762 N N . GLU D 1 71 ? -26.754 -68.902 -9.063 1.00 38.75 68 GLU D N 1
ATOM 3763 C CA . GLU D 1 71 ? -25.878 -69.916 -9.660 1.00 39.39 68 GLU D CA 1
ATOM 3764 C C . GLU D 1 71 ? -26.096 -70.047 -11.184 1.00 39.68 68 GLU D C 1
ATOM 3765 O O . GLU D 1 71 ? -25.118 -70.113 -11.950 1.00 39.27 68 GLU D O 1
ATOM 3771 N N . ARG D 1 72 ? -27.356 -70.059 -11.624 1.00 36.00 69 ARG D N 1
ATOM 3772 C CA . ARG D 1 72 ? -27.656 -70.103 -13.061 1.00 35.79 69 ARG D CA 1
ATOM 3773 C C . ARG D 1 72 ? -27.013 -68.922 -13.786 1.00 36.12 69 ARG D C 1
ATOM 3774 O O . ARG D 1 72 ? -26.375 -69.103 -14.827 1.00 37.02 69 ARG D O 1
ATOM 3782 N N . ALA D 1 73 ? -27.183 -67.72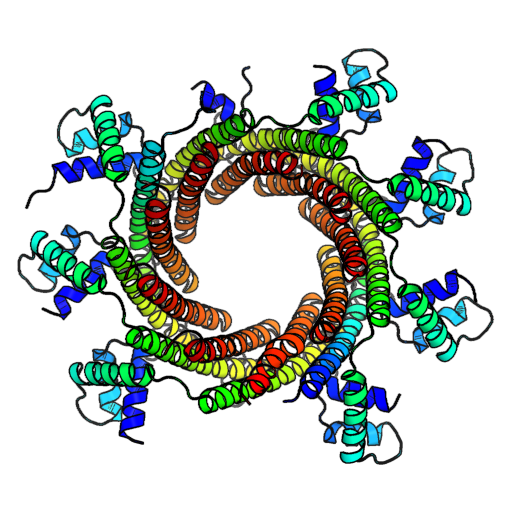5 -13.228 1.00 34.86 70 ALA D N 1
ATOM 3783 C CA . ALA D 1 73 ? -26.546 -66.522 -13.751 1.00 37.42 70 ALA D CA 1
ATOM 3784 C C . ALA D 1 73 ? -25.010 -66.644 -13.843 1.00 38.48 70 ALA D C 1
ATOM 3785 O O . ALA D 1 73 ? -24.422 -66.240 -14.840 1.00 39.43 70 ALA D O 1
ATOM 3787 N N . ARG D 1 74 ? -24.370 -67.220 -12.831 1.00 40.40 71 ARG D N 1
ATOM 3788 C CA . ARG D 1 74 ? -22.913 -67.476 -12.884 1.00 41.95 71 ARG D CA 1
ATOM 3789 C C . ARG D 1 74 ? -22.482 -68.390 -14.031 1.00 41.73 71 ARG D C 1
ATOM 3790 O O . ARG D 1 74 ? -21.415 -68.183 -14.616 1.00 42.19 71 ARG D O 1
ATOM 3798 N N . ILE D 1 75 ? -23.296 -69.399 -14.333 1.00 40.79 72 ILE D N 1
ATOM 3799 C CA . ILE D 1 75 ? -23.020 -70.298 -15.448 1.00 41.21 72 ILE D CA 1
ATOM 3800 C C . ILE D 1 75 ? -23.078 -69.531 -16.773 1.00 39.93 72 ILE D C 1
ATOM 3801 O O . ILE D 1 75 ? -22.138 -69.584 -17.563 1.00 40.05 72 ILE D O 1
ATOM 3806 N N . PHE D 1 76 ? -24.177 -68.823 -17.011 1.00 39.02 73 PHE D N 1
ATOM 3807 C CA . PHE D 1 76 ? -24.281 -67.957 -18.190 1.00 39.03 73 PHE D CA 1
ATOM 3808 C C . PHE D 1 76 ? -23.125 -66.956 -18.256 1.00 38.12 73 PHE D C 1
ATOM 3809 O O . PHE D 1 76 ? -22.554 -66.744 -19.317 1.00 36.42 73 PHE D O 1
ATOM 3817 N N . GLN D 1 77 ? -22.800 -66.342 -17.120 1.00 38.14 74 GLN D N 1
ATOM 3818 C CA . GLN D 1 77 ? -21.745 -65.329 -17.058 1.00 38.97 74 GLN D CA 1
ATOM 3819 C C . GLN D 1 77 ? -20.405 -65.898 -17.516 1.00 40.73 74 GLN D C 1
ATOM 3820 O O . GLN D 1 77 ? -19.644 -65.226 -18.207 1.00 39.55 74 GLN D O 1
ATOM 3826 N N . LYS D 1 78 ? -20.127 -67.136 -17.113 1.00 43.21 75 LYS D N 1
ATOM 3827 C CA . LYS D 1 78 ? -18.930 -67.846 -17.544 1.00 44.96 75 LYS D CA 1
ATOM 3828 C C . LYS D 1 78 ? -18.932 -68.064 -19.062 1.00 41.47 75 LYS D C 1
ATOM 3829 O O . LYS D 1 78 ? -17.896 -67.894 -19.693 1.00 39.59 75 LYS D O 1
ATOM 3835 N N . ASP D 1 79 ? -20.082 -68.417 -19.646 1.00 38.84 76 ASP D N 1
ATOM 3836 C CA . ASP D 1 79 ? -20.205 -68.511 -21.116 1.00 39.70 76 ASP D CA 1
ATOM 3837 C C . ASP D 1 79 ? -19.910 -67.168 -21.787 1.00 41.10 76 ASP D C 1
ATOM 3838 O O . ASP D 1 79 ? -19.128 -67.096 -22.737 1.00 41.47 76 ASP D O 1
ATOM 3843 N N . LEU D 1 80 ? -20.536 -66.107 -21.289 1.00 40.73 77 LEU D N 1
ATOM 3844 C CA . LEU D 1 80 ? -20.369 -64.789 -21.887 1.00 38.65 77 LEU D CA 1
ATOM 3845 C C . LEU D 1 80 ? -18.921 -64.304 -21.740 1.00 38.26 77 LEU D C 1
ATOM 3846 O O . LEU D 1 80 ? -18.399 -63.654 -22.638 1.00 38.52 77 LEU D O 1
ATOM 3851 N N . LEU D 1 81 ? -18.272 -64.636 -20.628 1.00 38.32 78 LEU D N 1
ATOM 3852 C CA . LEU D 1 81 ? -16.857 -64.287 -20.445 1.00 39.28 78 LEU D CA 1
ATOM 3853 C C . LEU D 1 81 ? -15.958 -64.911 -21.513 1.00 39.38 78 LEU D C 1
ATOM 3854 O O . LEU D 1 81 ? -15.067 -64.243 -22.032 1.00 38.69 78 LEU D O 1
ATOM 3859 N N . ALA D 1 82 ? -16.216 -66.167 -21.859 1.00 39.63 79 ALA D N 1
ATOM 3860 C CA . ALA D 1 82 ? -15.485 -66.835 -22.952 1.00 41.98 79 ALA D CA 1
ATOM 3861 C C . ALA D 1 82 ? -15.762 -66.189 -24.314 1.00 40.73 79 ALA D C 1
ATOM 3862 O O . ALA D 1 82 ? -14.844 -65.980 -25.100 1.00 42.07 79 ALA D O 1
ATOM 3864 N N . ILE D 1 83 ? -17.023 -65.867 -24.581 1.00 40.01 80 ILE D N 1
ATOM 3865 C CA . ILE D 1 83 ? -17.397 -65.185 -25.808 1.00 39.70 80 ILE D CA 1
ATOM 3866 C C . ILE D 1 83 ? -16.688 -63.833 -25.905 1.00 41.08 80 ILE D C 1
ATOM 3867 O O . ILE D 1 83 ? -16.217 -63.461 -26.978 1.00 42.14 80 ILE D O 1
ATOM 3872 N N . TYR D 1 84 ? -16.612 -63.116 -24.786 1.00 40.28 81 TYR D N 1
ATOM 3873 C CA . TYR D 1 84 ? -15.946 -61.825 -24.723 1.00 39.62 81 TYR D CA 1
ATOM 3874 C C . TYR D 1 84 ? -14.464 -61.902 -25.145 1.00 41.48 81 TYR D C 1
ATOM 3875 O O . TYR D 1 84 ? -13.999 -61.050 -25.909 1.00 40.34 81 TYR D O 1
ATOM 3884 N N . GLN D 1 85 ? -13.743 -62.904 -24.637 1.00 42.81 82 GLN D N 1
ATOM 3885 C CA . GLN D 1 85 ? -12.350 -63.170 -25.044 1.00 44.18 82 GLN D CA 1
ATOM 3886 C C . GLN D 1 85 ? -12.224 -63.404 -26.547 1.00 44.52 82 GLN D C 1
ATOM 3887 O O . GLN D 1 85 ? -11.305 -62.883 -27.184 1.00 43.04 82 GLN D O 1
ATOM 3893 N N A ASN D 1 86 ? -13.159 -64.164 -27.105 0.50 45.54 83 ASN D N 1
ATOM 3894 N N B ASN D 1 86 ? -13.152 -64.184 -27.108 0.50 42.86 83 ASN D N 1
ATOM 3895 C CA A ASN D 1 86 ? -13.195 -64.417 -28.536 0.50 46.38 83 ASN D CA 1
ATOM 3896 C CA B ASN D 1 86 ? -13.192 -64.417 -28.553 0.50 42.07 83 ASN D CA 1
ATOM 3897 C C A ASN D 1 86 ? -13.563 -63.191 -29.367 0.50 44.57 83 ASN D C 1
ATOM 3898 C C B ASN D 1 86 ? -13.488 -63.144 -29.334 0.50 42.09 83 ASN D C 1
ATOM 3899 O O A ASN D 1 86 ? -13.133 -63.079 -30.510 0.50 46.51 83 ASN D O 1
ATOM 3900 O O B ASN D 1 86 ? -12.927 -62.946 -30.407 0.50 44.06 83 ASN D O 1
ATOM 3909 N N . MET D 1 87 ? -14.358 -62.285 -28.801 1.00 42.99 84 MET D N 1
ATOM 3910 C CA . MET D 1 87 ? -14.652 -61.007 -29.445 1.00 42.14 84 MET D CA 1
ATOM 3911 C C . MET D 1 87 ? -13.410 -60.119 -29.469 1.00 41.96 84 MET D C 1
ATOM 3912 O O . MET D 1 87 ? -13.168 -59.463 -30.468 1.00 43.42 84 MET D O 1
ATOM 3917 N N . LEU D 1 88 ? -12.633 -60.100 -28.385 1.00 43.92 85 LEU D N 1
ATOM 3918 C CA . LEU D 1 88 ? -11.358 -59.361 -28.364 1.00 47.90 85 LEU D CA 1
ATOM 3919 C C . LEU D 1 88 ? -10.336 -59.934 -29.334 1.00 48.99 85 LEU D C 1
ATOM 3920 O O . LEU D 1 88 ? -9.634 -59.178 -29.997 1.00 46.91 85 LEU D O 1
ATOM 3925 N N . ARG D 1 89 ? -10.252 -61.263 -29.406 1.00 53.02 86 ARG D N 1
ATOM 3926 C CA . ARG D 1 89 ? -9.326 -61.936 -30.330 1.00 56.42 86 ARG D CA 1
ATOM 3927 C C . ARG D 1 89 ? -9.617 -61.514 -31.767 1.00 54.93 86 ARG D C 1
ATOM 3928 O O . ARG D 1 89 ? -8.713 -61.126 -32.508 1.00 56.20 86 ARG D O 1
ATOM 3936 N N . ASN D 1 90 ? -10.891 -61.576 -32.134 1.00 52.23 87 ASN D N 1
ATOM 3937 C CA . ASN D 1 90 ? -11.342 -61.161 -33.453 1.00 52.44 87 ASN D CA 1
ATOM 3938 C C . ASN D 1 90 ? -11.183 -59.659 -33.712 1.00 55.15 87 ASN D C 1
ATOM 3939 O O . ASN D 1 90 ? -10.874 -59.257 -34.835 1.00 56.37 87 ASN D O 1
ATOM 3944 N N . TYR D 1 91 ? -11.405 -58.838 -32.687 1.00 52.42 88 TYR D N 1
ATOM 3945 C CA . TYR D 1 91 ? -11.219 -57.390 -32.798 1.00 49.22 88 TYR D CA 1
ATOM 3946 C C . TYR D 1 91 ? -9.751 -57.034 -33.024 1.00 49.77 88 TYR D C 1
ATOM 3947 O O . TYR D 1 91 ? -9.432 -56.292 -33.946 1.00 50.13 88 TYR D O 1
ATOM 3956 N N . ASN D 1 92 ? -8.882 -57.557 -32.163 1.00 53.86 89 ASN D N 1
ATOM 3957 C CA . ASN D 1 92 ? -7.426 -57.370 -32.273 1.00 56.54 89 ASN D CA 1
ATOM 3958 C C . ASN D 1 92 ? -6.827 -57.908 -33.574 1.00 64.43 89 ASN D C 1
ATOM 3959 O O . ASN D 1 92 ? -5.788 -57.417 -34.017 1.00 70.23 89 ASN D O 1
ATOM 3964 N N . ALA D 1 93 ? -7.470 -58.917 -34.165 1.00 71.26 90 ALA D N 1
ATOM 3965 C CA . ALA D 1 93 ? -7.088 -59.425 -35.480 1.00 72.39 90 ALA D CA 1
ATOM 3966 C C . ALA D 1 93 ? -7.634 -58.529 -36.589 1.00 74.49 90 ALA D C 1
ATOM 3967 O O . ALA D 1 93 ? -6.886 -58.131 -37.474 1.00 81.56 90 ALA D O 1
ATOM 3969 N N . MET D 1 94 ? -8.929 -58.214 -36.541 1.00 79.24 91 MET D N 1
ATOM 3970 C CA . MET D 1 94 ? -9.572 -57.289 -37.500 1.00 82.54 91 MET D CA 1
ATOM 3971 C C . MET D 1 94 ? -8.812 -55.971 -37.623 1.00 80.69 91 MET D C 1
ATOM 3972 O O . MET D 1 94 ? -8.726 -55.407 -38.711 1.00 84.11 91 MET D O 1
ATOM 3977 N N . MET D 1 95 ? -8.278 -55.485 -36.504 1.00 82.00 92 MET D N 1
ATOM 3978 C CA . MET D 1 95 ? -7.436 -54.291 -36.500 1.00 85.29 92 MET D CA 1
ATOM 3979 C C . MET D 1 95 ? -6.201 -54.481 -37.363 1.00 90.20 92 MET D C 1
ATOM 3980 O O . MET D 1 95 ? -6.006 -53.736 -38.324 1.00 92.87 92 MET D O 1
ATOM 3985 N N . GLU D 1 96 ? -5.409 -55.510 -37.048 1.00 90.67 93 GLU D N 1
ATOM 3986 C CA . GLU D 1 96 ? -4.147 -55.805 -37.765 1.00 87.46 93 GLU D CA 1
ATOM 3987 C C . GLU D 1 96 ? -4.292 -56.143 -39.265 1.00 83.45 93 GLU D C 1
ATOM 3988 O O . GLU D 1 96 ? -3.299 -56.471 -39.908 1.00 89.77 93 GLU D O 1
ATOM 3994 N N . GLY D 1 97 ? -5.508 -56.073 -39.815 1.00 84.78 94 GLY D N 1
ATOM 3995 C CA . GLY D 1 97 ? -5.749 -56.262 -41.247 1.00 87.73 94 GLY D CA 1
ATOM 3996 C C . GLY D 1 97 ? -5.891 -57.715 -41.681 1.00 91.70 94 GLY D C 1
ATOM 3997 O O . GLY D 1 97 ? -6.024 -57.986 -42.879 1.00 95.88 94 GLY D O 1
ATOM 3998 N N . LEU D 1 98 ? -5.883 -58.644 -40.719 1.00 89.01 95 LEU D N 1
ATOM 3999 C CA . LEU D 1 98 ? -5.951 -60.079 -41.000 1.00 85.46 95 LEU D CA 1
ATOM 4000 C C . LEU D 1 98 ? -7.384 -60.473 -41.350 1.00 84.72 95 LEU D C 1
ATOM 4001 O O . LEU D 1 98 ? -8.326 -60.020 -40.701 1.00 87.67 95 LEU D O 1
ATOM 4006 N N . THR D 1 99 ? -7.539 -61.304 -42.380 1.00 85.36 96 THR D N 1
ATOM 4007 C CA . THR D 1 99 ? -8.824 -61.943 -42.702 1.00 86.54 96 THR D CA 1
ATOM 4008 C C . THR D 1 99 ? -8.912 -63.344 -42.071 1.00 83.10 96 THR D C 1
ATOM 4009 O O . THR D 1 99 ? -9.949 -64.009 -42.181 1.00 75.82 96 THR D O 1
ATOM 4013 N N . GLU D 1 100 ? -7.834 -63.776 -41.406 1.00 77.29 97 GLU D N 1
ATOM 4014 C CA . GLU D 1 100 ? -7.661 -65.161 -40.994 1.00 77.04 97 GLU D CA 1
ATOM 4015 C C . GLU D 1 100 ? -6.768 -65.224 -39.755 1.00 72.26 97 GLU D C 1
ATOM 4016 O O . GLU D 1 100 ? -5.750 -64.525 -39.691 1.00 70.53 97 GLU D O 1
ATOM 4022 N N . HIS D 1 101 ? -7.151 -66.051 -38.780 1.00 66.07 98 HIS D N 1
ATOM 4023 C CA . HIS D 1 101 ? -6.331 -66.278 -37.586 1.00 67.20 98 HIS D CA 1
ATOM 4024 C C . HIS D 1 101 ? -5.199 -67.248 -37.904 1.00 65.91 98 HIS D C 1
ATOM 4025 O O . HIS D 1 101 ? -5.247 -67.919 -38.927 1.00 68.55 98 HIS D O 1
ATOM 4032 N N . PRO D 1 102 ? -4.182 -67.338 -37.025 1.00 70.36 99 PRO D N 1
ATOM 4033 C CA . PRO D 1 102 ? -3.146 -68.382 -37.125 1.00 72.91 99 PRO D CA 1
ATOM 4034 C C . PRO D 1 102 ? -3.670 -69.818 -37.312 1.00 74.56 99 PRO D C 1
ATOM 4035 O O . PRO D 1 102 ? -3.141 -70.548 -38.153 1.00 76.21 99 PRO D O 1
ATOM 4039 N N . ASP D 1 103 ? -4.715 -70.198 -36.571 1.00 74.57 100 ASP D N 1
ATOM 4040 C CA . ASP D 1 103 ? -5.332 -71.535 -36.710 1.00 71.99 100 ASP D CA 1
ATOM 4041 C C . ASP D 1 103 ? -6.155 -71.758 -37.999 1.00 69.29 100 ASP D C 1
ATOM 4042 O O . ASP D 1 103 ? -6.688 -72.854 -38.195 1.00 72.89 100 ASP D O 1
ATOM 4047 N N . GLY D 1 104 ? -6.293 -70.731 -38.843 1.00 66.02 101 GLY D N 1
ATOM 4048 C CA . GLY D 1 104 ? -6.954 -70.861 -40.148 1.00 65.74 101 GLY D CA 1
ATOM 4049 C C . GLY D 1 104 ? -8.402 -70.398 -40.197 1.00 69.40 101 GLY D C 1
ATOM 4050 O O . GLY D 1 104 ? -8.932 -70.147 -41.288 1.00 70.56 101 GLY D O 1
ATOM 4051 N N . THR D 1 105 ? -9.045 -70.274 -39.029 1.00 70.26 102 THR D N 1
ATOM 4052 C CA . THR D 1 105 ? -10.455 -69.864 -38.944 1.00 66.65 102 THR D CA 1
ATOM 4053 C C . THR D 1 105 ? -10.600 -68.401 -39.346 1.00 64.82 102 THR D C 1
ATOM 4054 O O . THR D 1 105 ? -9.669 -67.619 -39.140 1.00 63.65 102 THR D O 1
ATOM 4058 N N . PRO D 1 106 ? -11.756 -68.021 -39.924 1.00 64.43 103 PRO D N 1
ATOM 4059 C CA . PRO D 1 106 ? -11.907 -66.630 -40.359 1.00 69.28 103 PRO D CA 1
ATOM 4060 C C . PRO D 1 106 ? -12.047 -65.637 -39.193 1.00 69.53 103 PRO D C 1
ATOM 4061 O O . PRO D 1 106 ? -12.574 -65.977 -38.126 1.00 70.40 103 PRO D O 1
ATOM 4065 N N . VAL D 1 107 ? -11.538 -64.431 -39.414 1.00 70.15 104 VAL D N 1
ATOM 4066 C CA . VAL D 1 107 ? -11.682 -63.321 -38.487 1.00 70.73 104 VAL D CA 1
ATOM 4067 C C . VAL D 1 107 ? -13.073 -62.736 -38.713 1.00 72.04 104 VAL D C 1
ATOM 4068 O O . VAL D 1 107 ? -13.369 -62.256 -39.811 1.00 72.51 104 VAL D O 1
ATOM 4072 N N . ILE D 1 108 ? -13.924 -62.818 -37.688 1.00 74.31 105 ILE D N 1
ATOM 4073 C CA . ILE D 1 108 ? -15.293 -62.286 -37.746 1.00 76.81 105 ILE D CA 1
ATOM 4074 C C . ILE D 1 108 ? -15.265 -60.822 -37.306 1.00 74.33 105 ILE D C 1
ATOM 4075 O O . ILE D 1 108 ? -14.552 -60.459 -36.367 1.00 75.21 105 ILE D O 1
ATOM 4080 N N . GLY D 1 109 ? -16.032 -59.988 -38.004 1.00 72.89 106 GLY D N 1
ATOM 4081 C CA . GLY D 1 109 ? -16.083 -58.557 -37.725 1.00 70.74 106 GLY D CA 1
ATOM 4082 C C . GLY D 1 109 ? -16.730 -58.270 -36.378 1.00 69.03 106 GLY D C 1
ATOM 4083 O O . GLY D 1 109 ? -17.779 -58.844 -36.055 1.00 66.00 106 GLY D O 1
ATOM 4084 N N . VAL D 1 110 ? -16.083 -57.401 -35.595 1.00 64.29 107 VAL D N 1
ATOM 4085 C CA . VAL D 1 110 ? -16.534 -57.028 -34.252 1.00 60.71 107 VAL D CA 1
ATOM 4086 C C . VAL D 1 110 ? -16.404 -55.515 -34.085 1.00 57.62 107 VAL D C 1
ATOM 4087 O O . VAL D 1 110 ? -15.322 -54.953 -34.276 1.00 57.06 107 VAL D O 1
ATOM 4091 N N . ARG D 1 111 ? -17.507 -54.874 -33.710 1.00 53.95 108 ARG D N 1
ATOM 4092 C CA . ARG D 1 111 ? -17.545 -53.435 -33.512 1.00 53.93 108 ARG D CA 1
ATOM 4093 C C . ARG D 1 111 ? -17.241 -53.090 -32.048 1.00 48.87 108 ARG D C 1
ATOM 4094 O O . ARG D 1 111 ? -17.559 -53.869 -31.153 1.00 48.75 108 ARG D O 1
ATOM 4102 N N . PRO D 1 112 ? -16.618 -51.924 -31.795 1.00 44.40 109 PRO D N 1
ATOM 4103 C CA . PRO D 1 112 ? -16.420 -51.430 -30.419 1.00 42.79 109 PRO D CA 1
ATOM 4104 C C . PRO D 1 112 ? -17.679 -51.460 -29.540 1.00 41.46 109 PRO D C 1
ATOM 4105 O O . PRO D 1 112 ? -17.616 -51.909 -28.403 1.00 37.99 109 PRO D O 1
ATOM 4109 N N . ALA D 1 113 ? -18.806 -50.995 -30.080 1.00 40.03 110 ALA D N 1
ATOM 4110 C CA . ALA D 1 113 ? -20.078 -51.004 -29.354 1.00 38.71 110 ALA D CA 1
ATOM 4111 C C . ALA D 1 113 ? -20.472 -52.407 -28.876 1.00 39.44 110 ALA D C 1
ATOM 4112 O O . ALA D 1 113 ? -20.973 -52.553 -27.765 1.00 39.95 110 ALA D O 1
ATOM 4114 N N . ASP D 1 114 ? -20.220 -53.422 -29.706 1.00 39.58 111 ASP D N 1
ATOM 4115 C CA . ASP D 1 114 ? -20.548 -54.812 -29.372 1.00 39.95 111 ASP D CA 1
ATOM 4116 C C . ASP D 1 114 ? -19.748 -55.339 -28.180 1.00 38.87 111 ASP D C 1
ATOM 4117 O O . ASP D 1 114 ? -20.286 -56.063 -27.348 1.00 40.56 111 ASP D O 1
ATOM 4122 N N . ILE D 1 115 ? -18.469 -54.982 -28.120 1.00 36.55 112 ILE D N 1
ATOM 4123 C CA . ILE D 1 115 ? -17.598 -55.342 -27.003 1.00 36.13 112 ILE D CA 1
ATOM 4124 C C . ILE D 1 115 ? -18.067 -54.653 -25.715 1.00 33.64 112 ILE D C 1
ATOM 4125 O O . ILE D 1 115 ? -18.173 -55.292 -24.666 1.00 33.59 112 ILE D O 1
ATOM 4130 N N . ALA D 1 116 ? -18.320 -53.348 -25.801 1.00 32.95 113 ALA D N 1
ATOM 4131 C CA . ALA D 1 116 ? -18.865 -52.582 -24.684 1.00 33.57 113 ALA D CA 1
ATOM 4132 C C . ALA D 1 116 ? -20.206 -53.149 -24.205 1.00 34.94 113 ALA D C 1
ATOM 4133 O O . ALA D 1 116 ? -20.431 -53.268 -22.989 1.00 36.57 113 ALA D O 1
ATOM 4135 N N . ALA D 1 117 ? -21.079 -53.504 -25.148 1.00 32.79 114 ALA D N 1
ATOM 4136 C CA . ALA D 1 117 ? -22.374 -54.101 -24.791 1.00 35.15 114 ALA D CA 1
ATOM 4137 C C . ALA D 1 117 ? -22.221 -55.446 -24.060 1.00 34.80 114 ALA D C 1
ATOM 4138 O O . ALA D 1 117 ? -22.920 -55.693 -23.080 1.00 37.20 114 ALA D O 1
ATOM 4140 N N . MET D 1 118 ? -21.286 -56.283 -24.494 1.00 35.49 115 MET D N 1
ATOM 4141 C CA . MET D 1 118 ? -21.063 -57.576 -23.840 1.00 35.13 115 MET D CA 1
ATOM 4142 C C . MET D 1 118 ? -20.479 -57.385 -22.446 1.00 35.05 115 MET D C 1
ATOM 4143 O O . MET D 1 118 ? -20.906 -58.039 -21.492 1.00 36.04 115 MET D O 1
ATOM 4148 N N . ALA D 1 119 ? -19.510 -56.483 -22.333 1.00 35.57 116 ALA D N 1
ATOM 4149 C CA . ALA D 1 119 ? -18.951 -56.106 -21.031 1.00 35.47 116 ALA D CA 1
ATOM 4150 C C . ALA D 1 119 ? -20.064 -55.653 -20.075 1.00 36.51 116 ALA D C 1
ATOM 4151 O O . ALA D 1 119 ? -20.105 -56.069 -18.920 1.00 35.03 116 ALA D O 1
ATOM 4153 N N . ASP D 1 120 ? -20.971 -54.820 -20.574 1.00 35.78 117 ASP D N 1
ATOM 4154 C CA . ASP D 1 120 ? -22.086 -54.368 -19.776 1.00 37.52 117 ASP D CA 1
ATOM 4155 C C . ASP D 1 120 ? -22.986 -55.525 -19.343 1.00 36.44 117 ASP D C 1
ATOM 4156 O O . ASP D 1 120 ? -23.411 -55.561 -18.199 1.00 35.55 117 ASP D O 1
ATOM 4161 N N . ARG D 1 121 ? -23.257 -56.465 -20.245 1.00 36.40 118 ARG D N 1
ATOM 4162 C CA . ARG D 1 121 ? -24.051 -57.658 -19.903 1.00 37.24 118 ARG D CA 1
ATOM 4163 C C . ARG D 1 121 ? -23.445 -58.448 -18.757 1.00 36.61 118 ARG D C 1
ATOM 4164 O O . ARG D 1 121 ? -24.165 -58.914 -17.881 1.00 37.58 118 ARG D O 1
ATOM 4172 N N . ILE D 1 122 ? -22.121 -58.595 -18.773 1.00 36.79 119 ILE D N 1
ATOM 4173 C CA . ILE D 1 122 ? -21.397 -59.377 -17.761 1.00 35.10 119 ILE D CA 1
ATOM 4174 C C . ILE D 1 122 ? -21.389 -58.645 -16.418 1.00 35.24 119 ILE D C 1
ATOM 4175 O O . ILE D 1 122 ? -21.576 -59.258 -15.380 1.00 35.13 119 ILE D O 1
ATOM 4180 N N . MET D 1 123 ? -21.162 -57.333 -16.458 1.00 36.75 120 MET D N 1
ATOM 4181 C CA . MET D 1 123 ? -21.185 -56.493 -15.264 1.00 36.29 120 MET D CA 1
ATOM 4182 C C . MET D 1 123 ? -22.581 -56.430 -14.647 1.00 37.61 120 MET D C 1
ATOM 4183 O O . MET D 1 123 ? -22.712 -56.474 -13.420 1.00 37.63 120 MET D O 1
ATOM 4188 N N . LYS D 1 124 ? -23.618 -56.358 -15.481 1.00 37.72 121 LYS D N 1
ATOM 4189 C CA . LYS D 1 124 ? -24.995 -56.372 -14.972 1.00 40.70 121 LYS D CA 1
ATOM 4190 C C . LYS D 1 124 ? -25.309 -57.644 -14.189 1.00 39.67 121 LYS D C 1
ATOM 4191 O O . LYS D 1 124 ? -26.016 -57.576 -13.194 1.00 37.57 121 LYS D O 1
ATOM 4197 N N . ILE D 1 125 ? -24.766 -58.785 -14.624 1.00 37.41 122 ILE D N 1
ATOM 4198 C CA . ILE D 1 125 ? -24.940 -60.034 -13.896 1.00 36.03 122 ILE D CA 1
ATOM 4199 C C . ILE D 1 125 ? -24.339 -59.949 -12.484 1.00 37.78 122 ILE D C 1
ATOM 4200 O O . ILE D 1 125 ? -24.973 -60.408 -11.531 1.00 37.03 122 ILE D O 1
ATOM 4205 N N . ASP D 1 126 ? -23.155 -59.342 -12.337 1.00 37.03 123 ASP D N 1
ATOM 4206 C CA . ASP D 1 126 ? -22.596 -59.081 -11.002 1.00 36.53 123 ASP D CA 1
ATOM 4207 C C . ASP D 1 126 ? -23.519 -58.194 -10.165 1.00 36.51 123 ASP D C 1
ATOM 4208 O O . ASP D 1 126 ? -23.735 -58.457 -8.989 1.00 37.43 123 ASP D O 1
ATOM 4213 N N . GLN D 1 127 ? -24.016 -57.129 -10.785 1.00 35.48 124 GLN D N 1
ATOM 4214 C CA . GLN D 1 127 ? -24.886 -56.168 -10.137 1.00 35.90 124 GLN D CA 1
ATOM 4215 C C . GLN D 1 127 ? -26.178 -56.801 -9.662 1.00 34.25 124 GLN D C 1
ATOM 4216 O O . GLN D 1 127 ? -26.612 -56.551 -8.551 1.00 33.31 124 GLN D O 1
ATOM 4222 N N . GLU D 1 128 ? -26.788 -57.617 -10.508 1.00 34.65 125 GLU D N 1
ATOM 4223 C CA . GLU D 1 128 ? -28.038 -58.282 -10.159 1.00 36.34 125 GLU D CA 1
ATOM 4224 C C . GLU D 1 128 ? -27.822 -59.274 -9.026 1.00 36.13 125 GLU D C 1
ATOM 4225 O O . GLU D 1 128 ? -28.712 -59.445 -8.190 1.00 35.71 125 GLU D O 1
ATOM 4231 N N . ARG D 1 129 ? -26.641 -59.897 -8.995 1.00 36.80 126 ARG D N 1
ATOM 4232 C CA . ARG D 1 129 ? -26.277 -60.843 -7.937 1.00 39.39 126 ARG D CA 1
ATOM 4233 C C . ARG D 1 129 ? -26.184 -60.135 -6.587 1.00 38.18 126 ARG D C 1
ATOM 4234 O O . ARG D 1 129 ? -26.732 -60.607 -5.591 1.00 36.29 126 ARG D O 1
ATOM 4242 N N . ILE D 1 130 ? -25.488 -59.008 -6.572 1.00 38.29 127 ILE D N 1
ATOM 4243 C CA . ILE D 1 130 ? -25.341 -58.207 -5.360 1.00 39.53 127 ILE D CA 1
ATOM 4244 C C . ILE D 1 130 ? -26.682 -57.636 -4.883 1.00 38.93 127 ILE D C 1
ATOM 4245 O O . ILE D 1 130 ? -26.977 -57.682 -3.680 1.00 39.09 127 ILE D O 1
ATOM 4250 N N . THR D 1 131 ? -27.488 -57.124 -5.811 1.00 38.24 128 THR D N 1
ATOM 4251 C CA . THR D 1 131 ? -28.827 -56.625 -5.475 1.00 37.98 128 THR D CA 1
ATOM 4252 C C . THR D 1 131 ? -29.697 -57.733 -4.855 1.00 37.39 128 THR D C 1
ATOM 4253 O O . THR D 1 131 ? -30.326 -57.515 -3.817 1.00 37.28 128 THR D O 1
ATOM 4257 N N . ALA D 1 132 ? -29.701 -58.918 -5.462 1.00 36.25 129 ALA D N 1
ATOM 4258 C CA . ALA D 1 132 ? -30.526 -60.019 -4.959 1.00 35.22 129 ALA D CA 1
ATOM 4259 C C . ALA D 1 132 ? -30.082 -60.461 -3.564 1.00 36.73 129 ALA D C 1
ATOM 4260 O O . ALA D 1 132 ? -30.921 -60.693 -2.689 1.00 36.90 129 ALA D O 1
ATOM 4262 N N . LEU D 1 133 ? -28.767 -60.545 -3.361 1.00 37.18 130 LEU D N 1
ATOM 4263 C CA . LEU D 1 133 ? -28.185 -60.876 -2.057 1.00 38.42 130 LEU D CA 1
ATOM 4264 C C . LEU D 1 133 ? -28.514 -59.846 -0.981 1.00 39.24 130 LEU D C 1
ATOM 4265 O O . LEU D 1 133 ? -28.897 -60.212 0.127 1.00 38.23 130 LEU D O 1
ATOM 4270 N N . LEU D 1 134 ? -28.363 -58.564 -1.306 1.00 41.03 131 LEU D N 1
ATOM 4271 C CA . LEU D 1 134 ? -28.703 -57.505 -0.364 1.00 42.41 131 LEU D CA 1
ATOM 4272 C C . LEU D 1 134 ? -30.201 -57.514 -0.020 1.00 43.27 131 LEU D C 1
ATOM 4273 O O . LEU D 1 134 ? -30.567 -57.265 1.129 1.00 41.11 131 LEU D O 1
ATOM 4278 N N . ASN D 1 135 ? -31.050 -57.815 -1.003 1.00 44.55 132 ASN D N 1
ATOM 4279 C CA . ASN D 1 135 ? -32.500 -57.907 -0.769 1.00 47.34 132 ASN D CA 1
ATOM 4280 C C . ASN D 1 135 ? -32.877 -59.062 0.152 1.00 47.21 132 ASN D C 1
ATOM 4281 O O . ASN D 1 135 ? -33.808 -58.918 0.933 1.00 48.75 132 ASN D O 1
ATOM 4286 N N . SER D 1 136 ? -32.166 -60.188 0.075 1.00 47.17 133 SER D N 1
ATOM 4287 C CA . SER D 1 136 ? -32.390 -61.309 1.010 1.00 48.02 133 SER D CA 1
ATOM 4288 C C . SER D 1 136 ? -32.114 -60.905 2.447 1.00 47.56 133 SER D C 1
ATOM 4289 O O . SER D 1 136 ? -32.773 -61.405 3.353 1.00 47.16 133 SER D O 1
ATOM 4292 N N . LEU D 1 137 ? -31.133 -60.020 2.644 1.00 47.28 134 LEU D N 1
ATOM 4293 C CA . LEU D 1 137 ? -30.876 -59.410 3.954 1.00 49.78 134 LEU D CA 1
ATOM 4294 C C . LEU D 1 137 ? -31.866 -58.300 4.305 1.00 52.26 134 LEU D C 1
ATOM 4295 O O . LEU D 1 137 ? -32.203 -58.129 5.477 1.00 54.98 134 LEU D O 1
ATOM 4300 N N . LYS D 1 138 ? -32.293 -57.525 3.311 1.00 55.31 135 LYS D N 1
ATOM 4301 C CA . LYS D 1 138 ? -33.187 -56.384 3.551 1.00 59.58 135 LYS D CA 1
ATOM 4302 C C . LYS D 1 138 ? -34.567 -56.790 4.118 1.00 60.66 135 LYS D C 1
ATOM 4303 O O . LYS D 1 138 ? -35.170 -56.020 4.864 1.00 53.38 135 LYS D O 1
ATOM 4309 N N . VAL D 1 139 ? -35.049 -57.995 3.797 1.00 65.64 136 VAL D N 1
ATOM 4310 C CA . VAL D 1 139 ? -36.332 -58.478 4.351 1.00 72.22 136 VAL D CA 1
ATOM 4311 C C . VAL D 1 139 ? -36.317 -58.720 5.879 1.00 72.95 136 VAL D C 1
ATOM 4312 O O . VAL D 1 139 ? -37.376 -58.906 6.480 1.00 77.27 136 VAL D O 1
ATOM 4316 N N . LEU D 1 140 ? -35.134 -58.699 6.498 1.00 68.82 137 LEU D N 1
ATOM 4317 C CA . LEU D 1 140 ? -35.015 -58.705 7.960 1.00 68.28 137 LEU D CA 1
ATOM 4318 C C . LEU D 1 140 ? -35.517 -57.386 8.589 1.00 66.70 137 LEU D C 1
ATOM 4319 O O . LEU D 1 140 ? -34.773 -56.415 8.757 1.00 58.88 137 LEU D O 1
ATOM 4324 N N . ARG E 1 11 ? -14.525 -13.491 -27.459 1.00 97.00 8 ARG E N 1
ATOM 4325 C CA . ARG E 1 11 ? -13.399 -14.143 -28.191 1.00 99.10 8 ARG E CA 1
ATOM 4326 C C . 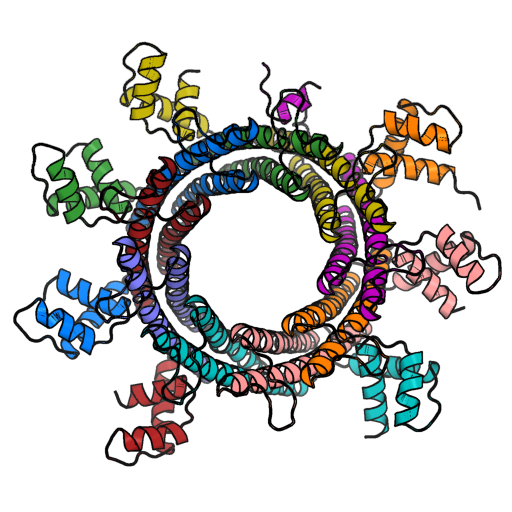ARG E 1 11 ? -12.494 -14.979 -27.275 1.00 103.23 8 ARG E C 1
ATOM 4327 O O . ARG E 1 11 ? -12.084 -16.076 -27.658 1.00 103.13 8 ARG E O 1
ATOM 4329 N N . VAL E 1 12 ? -12.195 -14.468 -26.077 1.00 104.48 9 VAL E N 1
ATOM 4330 C CA . VAL E 1 12 ? -11.279 -15.140 -25.138 1.00 105.32 9 VAL E CA 1
ATOM 4331 C C . VAL E 1 12 ? -11.919 -16.334 -24.427 1.00 101.67 9 VAL E C 1
ATOM 4332 O O . VAL E 1 12 ? -11.458 -17.467 -24.569 1.00 104.22 9 VAL E O 1
ATOM 4334 N N . LEU E 1 13 ? -12.976 -16.075 -23.664 1.00 97.72 10 LEU E N 1
ATOM 4335 C CA . LEU E 1 13 ? -13.655 -17.122 -22.887 1.00 98.12 10 LEU E CA 1
ATOM 4336 C C . LEU E 1 13 ? -14.370 -18.172 -23.755 1.00 98.37 10 LEU E C 1
ATOM 4337 O O . LEU E 1 13 ? -14.375 -19.358 -23.416 1.00 97.69 10 LEU E O 1
ATOM 4342 N N . LYS E 1 14 ? -15.002 -17.721 -24.840 1.00 95.21 11 LYS E N 1
ATOM 4343 C CA . LYS E 1 14 ? -15.663 -18.611 -25.807 1.00 91.79 11 LYS E CA 1
ATOM 4344 C C . LYS E 1 14 ? -14.716 -19.706 -26.314 1.00 95.02 11 LYS E C 1
ATOM 4345 O O . LYS E 1 14 ? -15.107 -20.872 -26.424 1.00 93.22 11 LYS E O 1
ATOM 4351 N N . LEU E 1 15 ? -13.476 -19.318 -26.608 1.00 94.20 12 LEU E N 1
ATOM 4352 C CA . LEU E 1 15 ? -12.464 -20.251 -27.099 1.00 91.26 12 LEU E CA 1
ATOM 4353 C C . LEU E 1 15 ? -12.047 -21.258 -26.017 1.00 87.68 12 LEU E C 1
ATOM 4354 O O . LEU E 1 15 ? -11.794 -22.418 -26.336 1.00 88.11 12 LEU E O 1
ATOM 4359 N N . TYR E 1 16 ? -11.980 -20.823 -24.755 1.00 84.91 13 TYR E N 1
ATOM 4360 C CA . TYR E 1 16 ? -11.701 -21.743 -23.638 1.00 82.87 13 TYR E CA 1
ATOM 4361 C C . TYR E 1 16 ? -12.799 -22.792 -23.496 1.00 78.94 13 TYR E C 1
ATOM 4362 O O . TYR E 1 16 ? -12.510 -23.985 -23.368 1.00 83.28 13 TYR E O 1
ATOM 4371 N N . LEU E 1 17 ? -14.051 -22.334 -23.503 1.00 74.08 14 LEU E N 1
ATOM 4372 C CA . LEU E 1 17 ? -15.213 -23.208 -23.312 1.00 68.62 14 LEU E CA 1
ATOM 4373 C C . LEU E 1 17 ? -15.479 -24.145 -24.488 1.00 62.45 14 LEU E C 1
ATOM 4374 O O . LEU E 1 17 ? -16.164 -25.151 -24.321 1.00 57.05 14 LEU E O 1
ATOM 4379 N N . LEU E 1 18 ? -14.953 -23.816 -25.667 1.00 59.84 15 LEU E N 1
ATOM 4380 C CA . LEU E 1 18 ? -14.992 -24.733 -26.810 1.00 60.63 15 LEU E CA 1
ATOM 4381 C C . LEU E 1 18 ? -13.813 -25.728 -26.850 1.00 60.43 15 LEU E C 1
ATOM 4382 O O . LEU E 1 18 ? -13.624 -26.420 -27.850 1.00 61.62 15 LEU E O 1
ATOM 4387 N N . GLY E 1 19 ? -13.037 -25.812 -25.768 1.00 61.92 16 GLY E N 1
ATOM 4388 C CA . GLY E 1 19 ? -12.071 -26.892 -25.574 1.00 66.62 16 GLY E CA 1
ATOM 4389 C C . GLY E 1 19 ? -10.620 -26.565 -25.882 1.00 73.03 16 GLY E C 1
ATOM 4390 O O . GLY E 1 19 ? -9.750 -27.415 -25.675 1.00 71.36 16 GLY E O 1
ATOM 4391 N N . PHE E 1 20 ? -10.353 -25.355 -26.381 1.00 77.26 17 PHE E N 1
ATOM 4392 C CA . PHE E 1 20 ? -8.980 -24.904 -26.607 1.00 80.61 17 PHE E CA 1
ATOM 4393 C C . PHE E 1 20 ? -8.318 -24.550 -25.272 1.00 87.45 17 PHE E C 1
ATOM 4394 O O . PHE E 1 20 ? -8.979 -24.066 -24.344 1.00 82.33 17 PHE E O 1
ATOM 4402 N N . ASP E 1 21 ? -7.019 -24.838 -25.178 1.00 94.81 18 ASP E N 1
ATOM 4403 C CA . ASP E 1 21 ? -6.180 -24.402 -24.048 1.00 97.90 18 ASP E CA 1
ATOM 4404 C C . ASP E 1 21 ? -5.668 -22.972 -24.330 1.00 95.80 18 ASP E C 1
ATOM 4405 O O . ASP E 1 21 ? -5.718 -22.517 -25.483 1.00 92.44 18 ASP E O 1
ATOM 4410 N N . PRO E 1 22 ? -5.189 -22.255 -23.286 1.00 94.28 19 PRO E N 1
ATOM 4411 C CA . PRO E 1 22 ? -4.676 -20.882 -23.477 1.00 96.76 19 PRO E CA 1
ATOM 4412 C C . PRO E 1 22 ? -3.695 -20.704 -24.662 1.00 100.47 19 PRO E C 1
ATOM 4413 O O . PRO E 1 22 ? -3.813 -19.729 -25.418 1.00 93.72 19 PRO E O 1
ATOM 4417 N N . SER E 1 23 ? -2.761 -21.648 -24.818 1.00 102.82 20 SER E N 1
ATOM 4418 C CA . SER E 1 23 ? -1.855 -21.688 -25.974 1.00 101.03 20 SER E CA 1
ATOM 4419 C C . SER E 1 23 ? -2.600 -22.165 -27.219 1.00 101.97 20 SER E C 1
ATOM 4420 O O . SER E 1 23 ? -3.427 -21.442 -27.778 1.00 103.58 20 SER E O 1
ATOM 4422 N N . LEU E 1 52 ? -16.578 -14.919 -11.850 1.00 102.22 49 LEU E N 1
ATOM 4423 C CA . LEU E 1 52 ? -17.639 -13.953 -12.129 1.00 106.68 49 LEU E CA 1
ATOM 4424 C C . LEU E 1 52 ? -18.891 -14.671 -12.626 1.00 111.59 49 LEU E C 1
ATOM 4425 O O . LEU E 1 52 ? -19.982 -14.471 -12.085 1.00 105.74 49 LEU E O 1
ATOM 4430 N N . LEU E 1 53 ? -18.726 -15.507 -13.654 1.00 114.48 50 LEU E N 1
ATOM 4431 C CA . LEU E 1 53 ? -19.806 -16.394 -14.132 1.00 116.47 50 LEU E CA 1
ATOM 4432 C C . LEU E 1 53 ? -20.227 -17.445 -13.089 1.00 122.62 50 LEU E C 1
ATOM 4433 O O . LEU E 1 53 ? -21.273 -18.083 -13.240 1.00 127.25 50 LEU E O 1
ATOM 4438 N N . SER E 1 54 ? -19.404 -17.625 -12.052 1.00 124.19 51 SER E N 1
ATOM 4439 C CA . SER E 1 54 ? -19.783 -18.361 -10.840 1.00 119.76 51 SER E CA 1
ATOM 4440 C C . SER E 1 54 ? -20.723 -17.578 -9.899 1.00 117.17 51 SER E C 1
ATOM 4441 O O . SER E 1 54 ? -21.203 -18.148 -8.914 1.00 114.54 51 SER E O 1
ATOM 4444 N N . ALA E 1 55 ? -20.979 -16.295 -10.191 1.00 112.89 52 ALA E N 1
ATOM 4445 C CA . ALA E 1 55 ? -21.787 -15.425 -9.325 1.00 111.37 52 ALA E CA 1
ATOM 4446 C C . ALA E 1 55 ? -23.280 -15.553 -9.624 1.00 107.40 52 ALA E C 1
ATOM 4447 O O . ALA E 1 55 ? -23.681 -15.706 -10.785 1.00 103.02 52 ALA E O 1
ATOM 4449 N N . LEU E 1 56 ? -24.086 -15.448 -8.566 1.00 99.86 53 LEU E N 1
ATOM 4450 C CA . LEU E 1 56 ? -25.530 -15.693 -8.629 1.00 93.99 53 LEU E CA 1
ATOM 4451 C C . LEU E 1 56 ? -26.295 -14.696 -9.525 1.00 88.19 53 LEU E C 1
ATOM 4452 O O . LEU E 1 56 ? -25.909 -13.529 -9.627 1.00 83.18 53 LEU E O 1
ATOM 4454 N N . PRO E 1 57 ? -27.372 -15.164 -10.192 1.00 83.43 54 PRO E N 1
ATOM 4455 C CA . PRO E 1 57 ? -28.298 -14.298 -10.921 1.00 77.13 54 PRO E CA 1
ATOM 4456 C C . PRO E 1 57 ? -29.440 -13.833 -10.017 1.00 68.63 54 PRO E C 1
ATOM 4457 O O . PRO E 1 57 ? -29.764 -14.517 -9.052 1.00 62.56 54 PRO E O 1
ATOM 4461 N N . SER E 1 58 ? -30.058 -12.697 -10.338 1.00 64.68 55 SER E N 1
ATOM 4462 C CA . SER E 1 58 ? -31.208 -12.217 -9.564 1.00 63.54 55 SER E CA 1
ATOM 4463 C C . SER E 1 58 ? -32.470 -13.002 -9.933 1.00 63.36 55 SER E C 1
ATOM 4464 O O . SER E 1 58 ? -32.517 -13.670 -10.969 1.00 65.99 55 SER E O 1
ATOM 4467 N N . LEU E 1 59 ? -33.483 -12.926 -9.075 1.00 62.27 56 LEU E N 1
ATOM 4468 C CA . LEU E 1 59 ? -34.793 -13.503 -9.380 1.00 61.87 56 LEU E CA 1
ATOM 4469 C C . LEU E 1 59 ? -35.420 -12.802 -10.579 1.00 57.78 56 LEU E C 1
ATOM 4470 O O . LEU E 1 59 ? -36.085 -13.434 -11.388 1.00 55.34 56 LEU E O 1
ATOM 4475 N N . GLU E 1 60 ? -35.180 -11.501 -10.681 1.00 60.20 57 GLU E N 1
ATOM 4476 C CA . GLU E 1 60 ? -35.529 -10.701 -11.864 1.00 63.97 57 GLU E CA 1
ATOM 4477 C C . GLU E 1 60 ? -35.004 -11.355 -13.166 1.00 61.11 57 GLU E C 1
ATOM 4478 O O . GLU E 1 60 ? -35.752 -11.523 -14.137 1.00 59.01 57 GLU E O 1
ATOM 4484 N N . ASP E 1 61 ? -33.726 -11.738 -13.161 1.00 58.34 58 ASP E N 1
ATOM 4485 C CA . ASP E 1 61 ? -33.083 -12.379 -14.314 1.00 54.12 58 ASP E CA 1
ATOM 4486 C C . ASP E 1 61 ? -33.709 -13.733 -14.654 1.00 52.11 58 ASP E C 1
ATOM 4487 O O . ASP E 1 61 ? -33.914 -14.045 -15.832 1.00 50.78 58 ASP E O 1
ATOM 4492 N N . ILE E 1 62 ? -34.011 -14.526 -13.627 1.00 50.27 59 ILE E N 1
ATOM 4493 C CA . ILE E 1 62 ? -34.622 -15.838 -13.823 1.00 49.97 59 ILE E CA 1
ATOM 4494 C C . ILE E 1 62 ? -36.025 -15.680 -14.411 1.00 47.72 59 ILE E C 1
ATOM 4495 O O . ILE E 1 62 ? -36.391 -16.403 -15.328 1.00 45.40 59 ILE E O 1
ATOM 4500 N N . ARG E 1 63 ? -36.790 -14.723 -13.897 1.00 49.49 60 ARG E N 1
ATOM 4501 C CA . ARG E 1 63 ? -38.093 -14.365 -14.491 1.00 51.89 60 ARG E CA 1
ATOM 4502 C C . ARG E 1 63 ? -37.981 -13.954 -15.960 1.00 47.11 60 ARG E C 1
ATOM 4503 O O . ARG E 1 63 ? -38.801 -14.361 -16.781 1.00 41.70 60 ARG E O 1
ATOM 4511 N N . ALA E 1 64 ? -36.963 -13.161 -16.282 1.00 43.98 61 ALA E N 1
ATOM 4512 C CA . ALA E 1 64 ? -36.701 -12.792 -17.672 1.00 44.43 61 ALA E CA 1
ATOM 4513 C C . ALA E 1 64 ? -36.339 -14.025 -18.516 1.00 43.98 61 ALA E C 1
ATOM 4514 O O . ALA E 1 64 ? -36.821 -14.163 -19.635 1.00 44.85 61 ALA E O 1
ATOM 4516 N N . GLU E 1 65 ? -35.501 -14.908 -17.973 1.00 42.95 62 GLU E N 1
ATOM 4517 C CA . GLU E 1 65 ? -35.125 -16.148 -18.666 1.00 43.49 62 GLU E CA 1
ATOM 4518 C C . GLU E 1 65 ? -36.351 -17.009 -18.964 1.00 40.49 62 GLU E C 1
ATOM 4519 O O . GLU E 1 65 ? -36.469 -17.561 -20.057 1.00 40.53 62 GLU E O 1
ATOM 4525 N N . VAL E 1 66 ? -37.269 -17.101 -18.006 1.00 38.58 63 VAL E N 1
ATOM 4526 C CA . VAL E 1 66 ? -38.503 -17.863 -18.203 1.00 38.50 63 VAL E CA 1
ATOM 4527 C C . VAL E 1 66 ? -39.309 -17.247 -19.329 1.00 37.86 63 VAL E C 1
ATOM 4528 O O . VAL E 1 66 ? -39.751 -17.949 -20.225 1.00 40.35 63 VAL E O 1
ATOM 4532 N N . GLY E 1 67 ? -39.477 -15.930 -19.284 1.00 39.01 64 GLY E N 1
ATOM 4533 C CA . GLY E 1 67 ? -40.226 -15.205 -20.301 1.00 39.44 64 GLY E CA 1
ATOM 4534 C C . GLY E 1 67 ? -39.683 -15.417 -21.691 1.00 39.94 64 GLY E C 1
ATOM 4535 O O . GLY E 1 67 ? -40.434 -15.713 -22.617 1.00 38.92 64 GLY E O 1
ATOM 4536 N N . GLN E 1 68 ? -38.366 -15.298 -21.824 1.00 42.18 65 GLN E N 1
ATOM 4537 C CA . GLN E 1 68 ? -37.706 -15.454 -23.125 1.00 43.80 65 GLN E CA 1
ATOM 4538 C C . GLN E 1 68 ? -37.797 -16.882 -23.667 1.00 41.19 65 GLN E C 1
ATOM 4539 O O . GLN E 1 68 ? -38.055 -17.069 -24.847 1.00 42.67 65 GLN E O 1
ATOM 4545 N N . ALA E 1 69 ? -37.593 -17.872 -22.800 1.00 40.31 66 ALA E N 1
ATOM 4546 C CA . ALA E 1 69 ? -37.784 -19.286 -23.152 1.00 40.40 66 ALA E CA 1
ATOM 4547 C C . ALA E 1 69 ? -39.163 -19.540 -23.744 1.00 39.22 66 ALA E C 1
ATOM 4548 O O . ALA E 1 69 ? -39.295 -20.177 -24.797 1.00 36.71 66 ALA E O 1
ATOM 4550 N N . LEU E 1 70 ? -40.185 -19.032 -23.064 1.00 37.27 67 LEU E N 1
ATOM 4551 C CA . LEU E 1 70 ? -41.561 -19.242 -23.507 1.00 38.17 67 LEU E CA 1
ATOM 4552 C C . LEU E 1 70 ? -41.839 -18.590 -24.847 1.00 39.75 67 LEU E C 1
ATOM 4553 O O . LEU E 1 70 ? -42.556 -19.157 -25.664 1.00 40.19 67 LEU E O 1
ATOM 4558 N N . GLU E 1 71 ? -41.232 -17.427 -25.080 1.00 41.83 68 GLU E N 1
ATOM 4559 C CA . GLU E 1 71 ? -41.375 -16.694 -26.342 1.00 41.80 68 GLU E CA 1
ATOM 4560 C C . GLU E 1 71 ? -40.678 -17.416 -27.479 1.00 40.88 68 GLU E C 1
ATOM 4561 O O . GLU E 1 71 ? -41.227 -17.537 -28.569 1.00 39.62 68 GLU E O 1
ATOM 4567 N N . ARG E 1 72 ? -39.459 -17.883 -27.220 1.00 41.60 69 ARG E N 1
ATOM 4568 C CA . ARG E 1 72 ? -38.724 -18.684 -28.195 1.00 40.12 69 ARG E CA 1
ATOM 4569 C C . ARG E 1 72 ? -39.544 -19.911 -28.562 1.00 38.62 69 ARG E C 1
ATOM 4570 O O . ARG E 1 72 ? -39.647 -20.261 -29.737 1.00 40.83 69 ARG E O 1
ATOM 4578 N N . ALA E 1 73 ? -40.151 -20.543 -27.564 1.00 36.82 70 ALA E N 1
ATOM 4579 C CA . ALA E 1 73 ? -40.993 -21.712 -27.808 1.00 36.63 70 ALA E CA 1
ATOM 4580 C C . ALA E 1 73 ? -42.191 -21.390 -28.709 1.00 36.34 70 ALA E C 1
ATOM 4581 O O . ALA E 1 73 ? -42.533 -22.197 -29.572 1.00 35.83 70 ALA E O 1
ATOM 4583 N N . ARG E 1 74 ? -42.807 -20.218 -28.520 1.00 37.85 71 ARG E N 1
ATOM 4584 C CA . ARG E 1 74 ? -43.921 -19.771 -29.376 1.00 39.46 71 ARG E CA 1
ATOM 4585 C C . ARG E 1 74 ? -43.497 -19.598 -30.823 1.00 38.45 71 ARG E C 1
ATOM 4586 O O . ARG E 1 74 ? -44.278 -19.890 -31.734 1.00 37.19 71 ARG E O 1
ATOM 4594 N N . ILE E 1 75 ? -42.267 -19.131 -31.021 1.00 37.31 72 ILE E N 1
ATOM 4595 C CA . ILE E 1 75 ? -41.727 -18.911 -32.357 1.00 38.70 72 ILE E CA 1
ATOM 4596 C C . ILE E 1 75 ? -41.545 -20.255 -33.058 1.00 36.21 72 ILE E C 1
ATOM 4597 O O . ILE E 1 75 ? -41.983 -20.425 -34.190 1.00 36.46 72 ILE E O 1
ATOM 4602 N N . PHE E 1 76 ? -40.907 -21.203 -32.376 1.00 35.88 73 PHE E N 1
ATOM 4603 C CA . PHE E 1 76 ? -40.770 -22.575 -32.897 1.00 34.15 73 PHE E CA 1
ATOM 4604 C C . PHE E 1 76 ? -42.134 -23.211 -33.153 1.00 33.08 73 PHE E C 1
ATOM 4605 O O . PHE E 1 76 ? -42.359 -23.782 -34.207 1.00 34.23 73 PHE E O 1
ATOM 4613 N N . GLN E 1 77 ? -43.054 -23.069 -32.203 1.00 33.49 74 GLN E N 1
ATOM 4614 C CA . GLN E 1 77 ? -44.404 -23.588 -32.366 1.00 34.39 74 GLN E CA 1
ATOM 4615 C C . GLN E 1 77 ? -45.052 -23.128 -33.674 1.00 37.03 74 GLN E C 1
ATOM 4616 O O . GLN E 1 77 ? -45.682 -23.916 -34.363 1.00 39.27 74 GLN E O 1
ATOM 4622 N N . LYS E 1 78 ? -44.867 -21.857 -34.017 1.00 41.21 75 LYS E N 1
ATOM 4623 C CA . LYS E 1 78 ? -45.463 -21.276 -35.217 1.00 42.57 75 LYS E CA 1
ATOM 4624 C C . LYS E 1 78 ? -44.842 -21.863 -36.480 1.00 40.94 75 LYS E C 1
ATOM 4625 O O . LYS E 1 78 ? -45.560 -22.148 -37.455 1.00 37.47 75 LYS E O 1
ATOM 4631 N N . ASP E 1 79 ? -43.519 -22.075 -36.447 1.00 39.43 76 ASP E N 1
ATOM 4632 C CA . ASP E 1 79 ? -42.817 -22.751 -37.543 1.00 38.29 76 ASP E CA 1
ATOM 4633 C C . ASP E 1 79 ? -43.376 -24.149 -37.742 1.00 37.05 76 ASP E C 1
ATOM 4634 O O . ASP E 1 79 ? -43.670 -24.540 -38.862 1.00 38.32 76 ASP E O 1
ATOM 4639 N N . LEU E 1 80 ? -43.532 -24.898 -36.657 1.00 36.89 77 LEU E N 1
ATOM 4640 C CA . LEU E 1 80 ? -44.007 -26.291 -36.754 1.00 36.22 77 LEU E CA 1
ATOM 4641 C C . LEU E 1 80 ? -45.455 -26.343 -37.212 1.00 36.61 77 LEU E C 1
ATOM 4642 O O . LEU E 1 80 ? -45.830 -27.252 -37.951 1.00 36.53 77 LEU E O 1
ATOM 4647 N N . LEU E 1 81 ? -46.271 -25.376 -36.779 1.00 36.50 78 LEU E N 1
ATOM 4648 C CA . LEU E 1 81 ? -47.671 -25.305 -37.235 1.00 37.79 78 LEU E CA 1
ATOM 4649 C C . LEU E 1 81 ? -47.784 -25.167 -38.761 1.00 38.33 78 LEU E C 1
ATOM 4650 O O . LEU E 1 81 ? -48.647 -25.792 -39.367 1.00 39.84 78 LEU E O 1
ATOM 4655 N N . ALA E 1 82 ? -46.912 -24.366 -39.368 1.00 37.68 79 ALA E N 1
ATOM 4656 C CA . ALA E 1 82 ? -46.906 -24.193 -40.834 1.00 39.19 79 ALA E CA 1
ATOM 4657 C C . ALA E 1 82 ? -46.446 -25.462 -41.547 1.00 40.31 79 ALA E C 1
ATOM 4658 O O . ALA E 1 82 ? -46.971 -25.821 -42.610 1.00 39.37 79 ALA E O 1
ATOM 4660 N N . ILE E 1 83 ? -45.448 -26.119 -40.960 1.00 39.00 80 ILE E N 1
ATOM 4661 C CA . ILE E 1 83 ? -44.955 -27.409 -41.442 1.00 38.70 80 ILE E CA 1
ATOM 4662 C C . ILE E 1 83 ? -46.075 -28.467 -41.331 1.00 38.40 80 ILE E C 1
ATOM 4663 O O . ILE E 1 83 ? -46.330 -29.192 -42.285 1.00 37.43 80 ILE E O 1
ATOM 4668 N N . TYR E 1 84 ? -46.756 -28.521 -40.186 1.00 37.86 81 TYR E N 1
ATOM 4669 C CA . TYR E 1 84 ? -47.915 -29.399 -40.000 1.00 38.19 81 TYR E CA 1
ATOM 4670 C C . TYR E 1 84 ? -48.927 -29.267 -41.140 1.00 39.03 81 TYR E C 1
ATOM 4671 O O . TYR E 1 84 ? -49.384 -30.269 -41.655 1.00 41.56 81 TYR E O 1
ATOM 4680 N N . GLN E 1 85 ? -49.260 -28.038 -41.528 1.00 41.18 82 GLN E N 1
ATOM 4681 C CA . GLN E 1 85 ? -50.158 -27.787 -42.666 1.00 44.06 82 GLN E CA 1
ATOM 4682 C C . GLN E 1 85 ? -49.624 -28.330 -43.997 1.00 43.41 82 GLN E C 1
ATOM 4683 O O . GLN E 1 85 ? -50.371 -28.940 -44.757 1.00 43.96 82 GLN E O 1
ATOM 4689 N N A ASN E 1 86 ? -48.344 -28.102 -44.271 0.50 44.21 83 ASN E N 1
ATOM 4690 N N B ASN E 1 86 ? -48.341 -28.095 -44.274 0.50 44.02 83 ASN E N 1
ATOM 4691 C CA A ASN E 1 86 ? -47.706 -28.644 -45.469 0.50 45.27 83 ASN E CA 1
ATOM 4692 C CA B ASN E 1 86 ? -47.697 -28.640 -45.475 0.50 44.95 83 ASN E CA 1
ATOM 4693 C C A ASN E 1 86 ? -47.650 -30.174 -45.454 0.50 44.79 83 ASN E C 1
ATOM 4694 C C B ASN E 1 86 ? -47.662 -30.173 -45.454 0.50 44.61 83 ASN E C 1
ATOM 4695 O O A ASN E 1 86 ? -47.730 -30.806 -46.509 0.50 46.96 83 ASN E O 1
ATOM 4696 O O B ASN E 1 86 ? -47.766 -30.806 -46.505 0.50 46.77 83 ASN E O 1
ATOM 4705 N N . MET E 1 87 ? -47.518 -30.761 -44.266 1.00 43.90 84 MET E N 1
ATOM 4706 C CA . MET E 1 87 ? -47.561 -32.218 -44.112 1.00 43.48 84 MET E CA 1
ATOM 4707 C C . MET E 1 87 ? -48.930 -32.787 -44.502 1.00 44.45 84 MET E C 1
ATOM 4708 O O . MET E 1 87 ? -48.994 -33.754 -45.259 1.00 44.64 84 MET E O 1
ATOM 4713 N N . LEU E 1 88 ? -50.007 -32.173 -44.014 1.00 45.59 85 LEU E N 1
ATOM 4714 C CA . LEU E 1 88 ? -51.375 -32.599 -44.369 1.00 47.66 85 LEU E CA 1
ATOM 4715 C C . LEU E 1 88 ? -51.670 -32.455 -45.858 1.00 47.37 85 LEU E C 1
ATOM 4716 O O . LEU E 1 88 ? -52.216 -33.374 -46.462 1.00 49.23 85 LEU E O 1
ATOM 4721 N N . ARG E 1 89 ? -51.320 -31.304 -46.430 1.00 48.88 86 ARG E N 1
ATOM 4722 C CA . ARG E 1 89 ? -51.456 -31.063 -47.875 1.00 52.11 86 ARG E CA 1
ATOM 4723 C C . ARG E 1 89 ? -50.789 -32.176 -48.683 1.00 52.28 86 ARG E C 1
ATOM 4724 O O . ARG E 1 89 ? -51.372 -32.691 -49.630 1.00 52.43 86 ARG E O 1
ATOM 4732 N N . ASN E 1 90 ? -49.574 -32.551 -48.290 1.00 52.48 87 ASN E N 1
ATOM 4733 C CA . ASN E 1 90 ? -48.871 -33.652 -48.943 1.00 52.28 87 ASN E CA 1
ATOM 4734 C C . ASN E 1 90 ? -49.544 -35.002 -48.713 1.00 51.37 87 ASN E C 1
ATOM 4735 O O . ASN E 1 90 ? -49.673 -35.778 -49.648 1.00 53.81 87 ASN E O 1
ATOM 4740 N N . TYR E 1 91 ? -49.976 -35.286 -47.485 1.00 50.10 88 TYR E N 1
ATOM 4741 C CA . TYR E 1 91 ? -50.724 -36.515 -47.215 1.00 47.66 88 TYR E CA 1
ATOM 4742 C C . TYR E 1 91 ? -51.988 -36.581 -48.078 1.00 48.28 88 TYR E C 1
ATOM 4743 O O . TYR E 1 91 ? -52.273 -37.607 -48.678 1.00 42.42 88 TYR E O 1
ATOM 4752 N N . ASN E 1 92 ? -52.731 -35.479 -48.133 1.00 50.69 89 ASN E N 1
ATOM 4753 C CA . ASN E 1 92 ? -53.985 -35.424 -48.889 1.00 53.58 89 ASN E CA 1
ATOM 4754 C C . ASN E 1 92 ? -53.779 -35.636 -50.397 1.00 58.25 89 ASN E C 1
ATOM 4755 O O . ASN E 1 92 ? -54.592 -36.295 -51.038 1.00 64.81 89 ASN E O 1
ATOM 4760 N N . ALA E 1 93 ? -52.703 -35.083 -50.955 1.00 60.15 90 ALA E N 1
ATOM 4761 C CA . ALA E 1 93 ? -52.353 -35.318 -52.361 1.00 61.54 90 ALA E CA 1
ATOM 4762 C C . ALA E 1 93 ? -51.946 -36.772 -52.603 1.00 62.67 90 ALA E C 1
ATOM 4763 O O . ALA E 1 93 ? -52.330 -37.368 -53.600 1.00 61.92 90 ALA E O 1
ATOM 4765 N N . MET E 1 94 ? -51.165 -37.324 -51.675 1.00 65.49 91 MET E N 1
ATOM 4766 C CA . MET E 1 94 ? -50.729 -38.728 -51.699 1.00 67.37 91 MET E CA 1
ATOM 4767 C C . MET E 1 94 ? -51.929 -39.689 -51.681 1.00 65.98 91 MET E C 1
ATOM 4768 O O . MET E 1 94 ? -51.910 -40.716 -52.354 1.00 66.56 91 MET E O 1
ATOM 4773 N N . MET E 1 95 ? -52.973 -39.344 -50.925 1.00 68.62 92 MET E N 1
ATOM 4774 C CA . MET E 1 95 ? -54.227 -40.111 -50.915 1.00 69.08 92 MET E CA 1
ATOM 4775 C C . MET E 1 95 ? -54.903 -40.174 -52.282 1.00 67.33 92 MET E C 1
ATOM 4776 O O . MET E 1 95 ? -55.451 -41.211 -52.640 1.00 62.16 92 MET E O 1
ATOM 4781 N N . GLU E 1 96 ? -54.869 -39.066 -53.025 1.00 68.49 93 GLU E N 1
ATOM 4782 C CA . GLU E 1 96 ? -55.480 -38.988 -54.360 1.00 72.33 93 GLU E CA 1
ATOM 4783 C C . GLU E 1 96 ? -54.521 -39.325 -55.513 1.00 69.52 93 GLU E C 1
ATOM 4784 O O . GLU E 1 96 ? -54.759 -38.929 -56.651 1.00 75.18 93 GLU E O 1
ATOM 4790 N N . GLY E 1 97 ? -53.439 -40.046 -55.224 1.00 70.30 94 GLY E N 1
ATOM 4791 C CA . GLY E 1 97 ? -52.515 -40.513 -56.256 1.00 69.56 94 GLY E CA 1
ATOM 4792 C C . GLY E 1 97 ? -51.606 -39.485 -56.912 1.00 69.48 94 GLY E C 1
ATOM 4793 O O . GLY E 1 97 ? -50.794 -39.854 -57.762 1.00 75.05 94 GLY E O 1
ATOM 4794 N N . LEU E 1 98 ? -51.693 -38.215 -56.510 1.00 67.96 95 LEU E N 1
ATOM 4795 C CA . LEU E 1 98 ? -50.963 -37.138 -57.185 1.00 66.09 95 LEU E CA 1
ATOM 4796 C C . LEU E 1 98 ? -49.482 -37.209 -56.840 1.00 68.69 95 LEU E C 1
ATOM 4797 O O . LEU E 1 98 ? -49.124 -37.510 -55.694 1.00 71.31 95 LEU E O 1
ATOM 4802 N N . THR E 1 99 ? -48.633 -36.969 -57.842 1.00 71.11 96 THR E N 1
ATOM 4803 C CA . THR E 1 99 ? -47.184 -36.798 -57.642 1.00 74.13 96 THR E CA 1
ATOM 4804 C C . THR E 1 99 ? -46.774 -35.324 -57.761 1.00 72.64 96 THR E C 1
ATOM 4805 O O . THR E 1 99 ? -45.582 -34.994 -57.657 1.00 69.53 96 THR E O 1
ATOM 4809 N N . GLU E 1 100 ? -47.769 -34.451 -57.939 1.00 72.39 97 GLU E N 1
ATOM 4810 C CA . GLU E 1 100 ? -47.560 -33.037 -58.204 1.00 73.77 97 GLU E CA 1
ATOM 4811 C C . GLU E 1 100 ? -48.799 -32.263 -57.740 1.00 72.29 97 GLU E C 1
ATOM 4812 O O . GLU E 1 100 ? -49.928 -32.652 -58.049 1.00 69.78 97 GLU E O 1
ATOM 4818 N N . HIS E 1 101 ? -48.585 -31.184 -56.987 1.00 71.62 98 HIS E N 1
ATOM 4819 C CA . HIS E 1 101 ? -49.682 -30.341 -56.500 1.00 72.74 98 HIS E CA 1
ATOM 4820 C C . HIS E 1 101 ? -50.172 -29.456 -57.659 1.00 75.40 98 HIS E C 1
ATOM 4821 O O . HIS E 1 101 ? -49.517 -29.397 -58.701 1.00 74.44 98 HIS E O 1
ATOM 4828 N N . PRO E 1 102 ? -51.322 -28.765 -57.493 1.00 80.26 99 PRO E N 1
ATOM 4829 C CA . PRO E 1 102 ? -51.782 -27.840 -58.544 1.00 81.67 99 PRO E CA 1
ATOM 4830 C C . PRO E 1 102 ? -50.772 -26.760 -58.970 1.00 81.98 99 PRO E C 1
ATOM 4831 O O . PRO E 1 102 ? -50.742 -26.402 -60.146 1.00 86.63 99 PRO E O 1
ATOM 4835 N N . ASP E 1 103 ? -49.945 -26.277 -58.039 1.00 81.35 100 ASP E N 1
ATOM 4836 C CA . ASP E 1 103 ? -48.916 -25.258 -58.337 1.00 79.59 100 ASP E CA 1
ATOM 4837 C C . ASP E 1 103 ? -47.617 -25.795 -58.975 1.00 75.11 100 ASP E C 1
ATOM 4838 O O . ASP E 1 103 ? -46.666 -25.028 -59.151 1.00 75.79 100 ASP E O 1
ATOM 4843 N N . GLY E 1 104 ? -47.558 -27.093 -59.289 1.00 72.66 101 GLY E N 1
ATOM 4844 C CA . GLY E 1 104 ? -46.390 -27.693 -59.958 1.00 70.18 101 GLY E CA 1
ATOM 4845 C C . GLY E 1 104 ? -45.323 -28.296 -59.052 1.00 68.38 101 GLY E C 1
ATOM 4846 O O . GLY E 1 104 ? -44.461 -29.028 -59.534 1.00 66.06 101 GLY E O 1
ATOM 4847 N N . THR E 1 105 ? -45.378 -28.003 -57.750 1.00 69.33 102 THR E N 1
ATOM 4848 C CA . THR E 1 105 ? -44.380 -28.486 -56.784 1.00 68.55 102 THR E CA 1
ATOM 4849 C C . THR E 1 105 ? -44.611 -29.968 -56.479 1.00 66.55 102 THR E C 1
ATOM 4850 O O . THR E 1 105 ? -45.747 -30.436 -56.563 1.00 64.80 102 THR E O 1
ATOM 4854 N N . PRO E 1 106 ? -43.541 -30.716 -56.139 1.00 67.24 103 PRO E N 1
ATOM 4855 C CA . PRO E 1 106 ? -43.687 -32.168 -55.999 1.00 67.73 103 PRO E CA 1
ATOM 4856 C C . PRO E 1 106 ? -44.387 -32.587 -54.700 1.00 67.34 103 PRO E C 1
ATOM 4857 O O . PRO E 1 106 ? -44.212 -31.940 -53.657 1.00 67.12 103 PRO E O 1
ATOM 4861 N N . VAL E 1 107 ? -45.182 -33.655 -54.785 1.00 64.88 104 VAL E N 1
ATOM 4862 C CA . VAL E 1 107 ? -45.842 -34.243 -53.620 1.00 62.64 104 VAL E CA 1
ATOM 4863 C C . VAL E 1 107 ? -44.801 -35.068 -52.880 1.00 64.25 104 VAL E C 1
ATOM 4864 O O . VAL E 1 107 ? -44.254 -36.015 -53.443 1.00 64.42 104 VAL E O 1
ATOM 4868 N N . ILE E 1 108 ? -44.520 -34.682 -51.637 1.00 65.02 105 ILE E N 1
ATOM 4869 C CA . ILE E 1 108 ? -43.534 -35.356 -50.792 1.00 67.15 105 ILE E CA 1
ATOM 4870 C C . ILE E 1 108 ? -44.256 -36.381 -49.915 1.00 65.87 105 ILE E C 1
ATOM 4871 O O . ILE E 1 108 ? -45.303 -36.087 -49.345 1.00 64.87 105 ILE E O 1
ATOM 4876 N N . GLY E 1 109 ? -43.697 -37.584 -49.813 1.00 65.82 106 GLY E N 1
ATOM 4877 C CA . GLY E 1 109 ? -44.334 -38.672 -49.071 1.00 65.36 106 GLY E CA 1
ATOM 4878 C C . GLY E 1 109 ? -44.354 -38.435 -47.569 1.00 62.43 106 GLY E C 1
ATOM 4879 O O . GLY E 1 109 ? -43.303 -38.221 -46.971 1.00 63.98 106 GLY E O 1
ATOM 4880 N N . VAL E 1 110 ? -45.546 -38.461 -46.969 1.00 58.31 107 VAL E N 1
ATOM 4881 C CA . VAL E 1 110 ? -45.710 -38.254 -45.526 1.00 58.46 107 VAL E CA 1
ATOM 4882 C C . VAL E 1 110 ? -46.447 -39.441 -44.921 1.00 53.87 107 VAL E C 1
ATOM 4883 O O . VAL E 1 110 ? -47.485 -39.848 -45.432 1.00 55.47 107 VAL E O 1
ATOM 4887 N N . ARG E 1 111 ? -45.927 -39.950 -43.811 1.00 50.87 108 ARG E N 1
ATOM 4888 C CA . ARG E 1 111 ? -46.550 -41.057 -43.093 1.00 52.42 108 ARG E CA 1
ATOM 4889 C C . ARG E 1 111 ? -47.513 -40.536 -42.003 1.00 48.59 108 ARG E C 1
ATOM 4890 O O . ARG E 1 111 ? -47.224 -39.520 -41.362 1.00 44.69 108 ARG E O 1
ATOM 4898 N N . PRO E 1 112 ? -48.658 -41.223 -41.791 1.00 44.02 109 PRO E N 1
ATOM 4899 C CA . PRO E 1 112 ? -49.550 -40.870 -40.686 1.00 41.96 109 PRO E CA 1
ATOM 4900 C C . PRO E 1 112 ? -48.844 -40.669 -39.334 1.00 41.67 109 PRO E C 1
ATOM 4901 O O . PRO E 1 112 ? -49.118 -39.691 -38.640 1.00 37.88 109 PRO E O 1
ATOM 4905 N N . ALA E 1 113 ? -47.919 -41.560 -38.983 1.00 41.28 110 ALA E N 1
ATOM 4906 C CA . ALA E 1 113 ? -47.172 -41.428 -37.727 1.00 41.00 110 ALA E CA 1
ATOM 4907 C C . ALA E 1 113 ? -46.398 -40.107 -37.612 1.00 40.78 110 ALA E C 1
ATOM 4908 O O . ALA E 1 113 ? -46.320 -39.540 -36.528 1.00 41.11 110 ALA E O 1
ATOM 4910 N N . ASP E 1 114 ? -45.840 -39.623 -38.722 1.00 42.07 111 ASP E N 1
ATOM 4911 C CA . ASP E 1 114 ? -45.115 -38.335 -38.754 1.00 43.50 111 ASP E CA 1
ATOM 4912 C C . ASP E 1 114 ? -46.020 -37.128 -38.418 1.00 43.04 111 ASP E C 1
ATOM 4913 O O . ASP E 1 114 ? -45.611 -36.213 -37.681 1.00 43.58 111 ASP E O 1
ATOM 4918 N N . ILE E 1 115 ? -47.241 -37.148 -38.955 1.00 39.51 112 ILE E N 1
ATOM 4919 C CA . ILE E 1 115 ? -48.253 -36.123 -38.696 1.00 39.40 112 ILE E CA 1
ATOM 4920 C C . ILE E 1 115 ? -48.674 -36.148 -37.221 1.00 38.34 112 ILE E C 1
ATOM 4921 O O . ILE E 1 115 ? -48.717 -35.105 -36.553 1.00 39.20 112 ILE E O 1
ATOM 4926 N N . ALA E 1 116 ? -48.975 -37.336 -36.709 1.00 37.39 113 ALA E N 1
ATOM 4927 C CA . ALA E 1 116 ? -49.315 -37.484 -35.282 1.00 36.36 113 ALA E CA 1
ATOM 4928 C C . ALA E 1 116 ? -48.189 -37.008 -34.380 1.00 35.01 113 ALA E C 1
ATOM 4929 O O . ALA E 1 116 ? -48.445 -36.354 -33.375 1.00 36.02 113 ALA E O 1
ATOM 4931 N N . ALA E 1 117 ? -46.949 -37.321 -34.755 1.00 34.76 114 ALA E N 1
ATOM 4932 C CA . ALA E 1 117 ? -45.771 -36.911 -33.979 1.00 35.43 114 ALA E CA 1
ATOM 4933 C C . ALA E 1 117 ? -45.586 -35.400 -33.987 1.00 35.08 114 ALA E C 1
ATOM 4934 O O . ALA E 1 117 ? -45.264 -34.818 -32.956 1.00 34.67 114 ALA E O 1
ATOM 4936 N N . MET E 1 118 ? -45.788 -34.782 -35.147 1.00 35.77 115 MET E N 1
ATOM 4937 C CA . MET E 1 118 ? -45.699 -33.333 -35.270 1.00 36.06 115 MET E CA 1
ATOM 4938 C C . MET E 1 118 ? -46.774 -32.650 -34.435 1.00 36.04 115 MET E C 1
ATOM 4939 O O . MET E 1 118 ? -46.488 -31.667 -33.766 1.00 35.31 115 MET E O 1
ATOM 4944 N N . ALA E 1 119 ? -47.998 -33.177 -34.475 1.00 36.57 116 ALA E N 1
ATOM 4945 C CA . ALA E 1 119 ? -49.082 -32.662 -33.636 1.00 37.49 116 ALA E CA 1
ATOM 4946 C C . ALA E 1 119 ? -48.678 -32.727 -32.186 1.00 37.59 116 ALA E C 1
ATOM 4947 O O . ALA E 1 119 ? -48.823 -31.740 -31.447 1.00 36.39 116 ALA E O 1
ATOM 4949 N N . ASP E 1 120 ? -48.143 -33.882 -31.798 1.00 36.77 117 ASP E N 1
ATOM 4950 C CA . ASP E 1 120 ? -47.674 -34.080 -30.439 1.00 38.71 117 ASP E CA 1
ATOM 4951 C C . ASP E 1 120 ? -46.616 -33.068 -30.017 1.00 37.80 117 ASP E C 1
ATOM 4952 O O . ASP E 1 120 ? -46.700 -32.526 -28.918 1.00 37.46 117 ASP E O 1
ATOM 4957 N N . ARG E 1 121 ? -45.641 -32.803 -30.884 1.00 38.89 118 ARG E N 1
ATOM 4958 C CA . ARG E 1 121 ? -44.626 -31.774 -30.605 1.00 40.67 118 ARG E CA 1
ATOM 4959 C C . ARG E 1 121 ? -45.277 -30.413 -30.332 1.00 39.52 118 ARG E C 1
ATOM 4960 O O . ARG E 1 121 ? -44.877 -29.707 -29.406 1.00 40.54 118 ARG E O 1
ATOM 4968 N N . ILE E 1 122 ? -46.274 -30.061 -31.145 1.00 37.60 119 ILE E N 1
ATOM 4969 C CA . ILE E 1 122 ? -46.938 -28.755 -31.052 1.00 37.12 119 ILE E CA 1
ATOM 4970 C C . ILE E 1 122 ? -47.749 -28.660 -29.763 1.00 35.68 119 ILE E C 1
ATOM 4971 O O . ILE E 1 122 ? -47.679 -27.658 -29.073 1.00 35.42 119 ILE E O 1
ATOM 4976 N N . MET E 1 123 ? -48.479 -29.720 -29.428 1.00 36.80 120 MET E N 1
ATOM 4977 C CA . MET E 1 123 ? -49.263 -29.763 -28.190 1.00 36.29 120 MET E CA 1
ATOM 4978 C C . MET E 1 123 ? -48.363 -29.786 -26.955 1.00 36.88 120 MET E C 1
ATOM 4979 O O . MET E 1 123 ? -48.736 -29.241 -25.912 1.00 37.28 120 MET E O 1
ATOM 4984 N N . LYS E 1 124 ? -47.191 -30.410 -27.067 1.00 36.99 121 LYS E N 1
ATOM 4985 C CA . LYS E 1 124 ? -46.239 -30.425 -25.954 1.00 40.61 121 LYS E CA 1
ATOM 4986 C C . LYS E 1 124 ? -45.720 -29.034 -25.592 1.00 37.93 121 LYS E C 1
ATOM 4987 O O . LYS E 1 124 ? -45.491 -28.750 -24.420 1.00 35.46 121 LYS E O 1
ATOM 4993 N N . ILE E 1 125 ? -45.551 -28.174 -26.594 1.00 36.95 122 ILE E N 1
ATOM 4994 C CA . ILE E 1 125 ? -45.074 -26.807 -26.366 1.00 36.20 122 ILE E CA 1
ATOM 4995 C C . ILE E 1 125 ? -46.094 -26.039 -25.520 1.00 36.36 122 ILE E C 1
ATOM 4996 O O . ILE E 1 125 ? -45.705 -25.296 -24.621 1.00 38.30 122 ILE E O 1
ATOM 5001 N N . ASP E 1 126 ? -47.384 -26.242 -25.802 1.00 35.61 123 ASP E N 1
ATOM 5002 C CA . ASP E 1 126 ? -48.465 -25.663 -25.003 1.00 35.56 123 ASP E CA 1
ATOM 5003 C C . ASP E 1 126 ? -48.394 -26.145 -23.553 1.00 36.09 123 ASP E C 1
ATOM 5004 O O . ASP E 1 126 ? -48.453 -25.342 -22.620 1.00 36.39 123 ASP E O 1
ATOM 5009 N N . GLN E 1 127 ? -48.282 -27.463 -23.379 1.00 37.61 124 GLN E N 1
ATOM 5010 C CA . GLN E 1 127 ? -48.242 -28.086 -22.049 1.00 37.86 124 GLN E CA 1
ATOM 5011 C C . GLN E 1 127 ? -47.045 -27.568 -21.249 1.00 38.04 124 GLN E C 1
ATOM 5012 O O . GLN E 1 127 ? -47.194 -27.200 -20.089 1.00 37.91 124 GLN E O 1
ATOM 5018 N N . GLU E 1 128 ? -45.868 -27.535 -21.875 1.00 39.03 125 GLU E N 1
ATOM 5019 C CA . GLU E 1 128 ? -44.662 -27.005 -21.235 1.00 40.67 125 GLU E CA 1
ATOM 5020 C C . GLU E 1 128 ? -44.767 -25.512 -20.902 1.00 40.71 125 GLU E C 1
ATOM 5021 O O . GLU E 1 128 ? -44.174 -25.062 -19.920 1.00 39.31 125 GLU E O 1
ATOM 5027 N N . ARG E 1 129 ? -45.504 -24.752 -21.712 1.00 40.70 126 ARG E N 1
ATOM 5028 C CA . ARG E 1 129 ? -45.806 -23.344 -21.388 1.00 40.25 126 ARG E CA 1
ATOM 5029 C C . ARG E 1 129 ? -46.650 -23.237 -20.111 1.00 38.15 126 ARG E C 1
ATOM 5030 O O . ARG E 1 129 ? -46.335 -22.463 -19.218 1.00 33.80 126 ARG E O 1
ATOM 5038 N N . ILE E 1 130 ? -47.704 -24.037 -20.033 1.00 38.88 127 ILE E N 1
ATOM 5039 C CA . ILE E 1 130 ? -48.620 -24.005 -18.891 1.00 39.55 127 ILE E CA 1
ATOM 5040 C C . ILE E 1 130 ? -47.906 -24.376 -17.592 1.00 40.80 127 ILE E C 1
ATOM 5041 O O . ILE E 1 130 ? -48.075 -23.699 -16.576 1.00 40.97 127 ILE E O 1
ATOM 5046 N N . THR E 1 131 ? -47.113 -25.443 -17.636 1.00 42.41 128 THR E N 1
ATOM 5047 C CA . THR E 1 131 ? -46.314 -25.885 -16.488 1.00 42.49 128 THR E CA 1
ATOM 5048 C C . THR E 1 131 ? -45.332 -24.807 -16.014 1.00 43.82 128 THR E C 1
ATOM 5049 O O . THR E 1 131 ? -45.231 -24.550 -14.817 1.00 45.55 128 THR E O 1
ATOM 5053 N N . ALA E 1 132 ? -44.616 -24.192 -16.954 1.00 42.90 129 ALA E N 1
ATOM 5054 C CA . ALA E 1 132 ? -43.662 -23.126 -16.635 1.00 41.97 129 ALA E CA 1
ATOM 5055 C C . ALA E 1 132 ? -44.335 -21.881 -16.078 1.00 42.34 129 ALA E C 1
ATOM 5056 O O . ALA E 1 132 ? -43.768 -21.221 -15.210 1.00 44.92 129 ALA E O 1
ATOM 5058 N N . LEU E 1 133 ? -45.530 -21.558 -16.572 1.00 41.51 130 LEU E N 1
ATOM 5059 C CA . LEU E 1 133 ? -46.285 -20.396 -16.072 1.00 41.40 130 LEU E CA 1
ATOM 5060 C C . LEU E 1 133 ? -46.716 -20.613 -14.621 1.00 42.91 130 LEU E C 1
ATOM 5061 O O . LEU E 1 133 ? -46.471 -19.762 -13.774 1.00 43.49 130 LEU E O 1
ATOM 5066 N N . LEU E 1 134 ? -47.324 -21.763 -14.339 1.00 45.30 131 LEU E N 1
ATOM 5067 C CA . LEU E 1 134 ? -47.668 -22.154 -12.965 1.00 45.93 131 LEU E CA 1
ATOM 5068 C C . LEU E 1 134 ? -46.452 -22.153 -12.050 1.00 45.08 131 LEU E C 1
ATOM 5069 O O . LEU E 1 134 ? -46.492 -21.560 -10.973 1.00 45.26 131 LEU E O 1
ATOM 5074 N N . ASN E 1 135 ? -45.374 -22.801 -12.474 1.00 45.84 132 ASN E N 1
ATOM 5075 C CA . ASN E 1 135 ? -44.148 -22.823 -11.664 1.00 49.46 132 ASN E CA 1
ATOM 5076 C C . ASN E 1 135 ? -43.612 -21.412 -11.358 1.00 49.58 132 ASN E C 1
ATOM 5077 O O . ASN E 1 135 ? -43.128 -21.172 -10.262 1.00 48.56 132 ASN E O 1
ATOM 5082 N N . SER E 1 136 ? -43.724 -20.485 -12.307 1.00 51.23 133 SER E N 1
ATOM 5083 C CA . SER E 1 136 ? -43.249 -19.113 -12.086 1.00 52.25 133 SER E CA 1
ATOM 5084 C C . SER E 1 136 ? -44.045 -18.404 -10.973 1.00 49.23 133 SER E C 1
ATOM 5085 O O . SER E 1 136 ? -43.461 -17.666 -10.178 1.00 51.50 133 SER E O 1
ATOM 5088 N N . LEU E 1 137 ? -45.352 -18.658 -10.897 1.00 48.28 134 LEU E N 1
ATOM 5089 C CA . LEU E 1 137 ? -46.192 -18.138 -9.804 1.00 47.38 134 LEU E CA 1
ATOM 5090 C C . LEU E 1 137 ? -45.877 -18.797 -8.460 1.00 50.66 134 LEU E C 1
ATOM 5091 O O . LEU E 1 137 ? -46.031 -18.174 -7.408 1.00 51.68 134 LEU E O 1
ATOM 5096 N N . LYS E 1 138 ? -45.488 -20.067 -8.498 1.00 51.67 135 LYS E N 1
ATOM 5097 C CA . LYS E 1 138 ? -45.104 -20.785 -7.298 1.00 54.37 135 LYS E CA 1
ATOM 5098 C C . LYS E 1 138 ? -43.821 -20.207 -6.700 1.00 54.58 135 LYS E C 1
ATOM 5099 O O . LYS E 1 138 ? -43.786 -19.886 -5.507 1.00 51.62 135 LYS E O 1
ATOM 5105 N N . VAL E 1 139 ? -42.784 -20.057 -7.530 1.00 54.44 136 VAL E N 1
ATOM 5106 C CA . VAL E 1 139 ? -41.424 -19.787 -7.029 1.00 53.56 136 VAL E CA 1
ATOM 5107 C C . VAL E 1 139 ? -40.802 -18.417 -7.365 1.00 53.15 136 VAL E C 1
ATOM 5108 O O . VAL E 1 139 ? -39.780 -18.075 -6.791 1.00 56.00 136 VAL E O 1
ATOM 5112 N N . LEU E 1 140 ? -41.404 -17.636 -8.261 1.00 53.08 137 LEU E N 1
ATOM 5113 C CA . LEU E 1 140 ? -40.810 -16.357 -8.689 1.00 56.73 137 LEU E CA 1
ATOM 5114 C C . LEU E 1 140 ? -41.673 -15.110 -8.395 1.00 56.54 137 LEU E C 1
ATOM 5115 O O . LEU E 1 140 ? -41.352 -14.004 -8.846 1.00 54.68 137 LEU E O 1
ATOM 5120 N N . GLY E 1 141 ? -42.755 -15.287 -7.639 1.00 57.64 138 GLY E N 1
ATOM 5121 C CA . GLY E 1 141 ? -43.540 -14.165 -7.135 1.00 58.43 138 GLY E CA 1
ATOM 5122 C C . GLY E 1 141 ? -42.907 -13.590 -5.884 1.00 55.72 138 GLY E C 1
ATOM 5123 O O . GLY E 1 141 ? -43.314 -12.527 -5.435 1.00 55.83 138 GLY E O 1
ATOM 5124 N N . HIS F 1 3 ? -85.885 -50.105 -29.737 1.00 104.72 0 HIS F N 1
ATOM 5125 C CA . HIS F 1 3 ? -84.471 -49.635 -29.856 1.00 105.65 0 HIS F CA 1
ATOM 5126 C C . HIS F 1 3 ? -84.183 -48.930 -31.200 1.00 110.04 0 HIS F C 1
ATOM 5127 O O . HIS F 1 3 ? -83.142 -49.182 -31.819 1.00 116.98 0 HIS F O 1
ATOM 5129 N N . MET F 1 4 ? -85.099 -48.054 -31.636 1.00 107.51 1 MET F N 1
ATOM 5130 C CA . MET F 1 4 ? -84.936 -47.242 -32.872 1.00 103.30 1 MET F CA 1
ATOM 5131 C C . MET F 1 4 ? -84.337 -45.854 -32.593 1.00 95.42 1 MET F C 1
ATOM 5132 O O . MET F 1 4 ? -83.501 -45.361 -33.364 1.00 86.13 1 MET F O 1
ATOM 5137 N N . SER F 1 5 ? -84.797 -45.221 -31.513 1.00 88.39 2 SER F N 1
ATOM 5138 C CA . SER F 1 5 ? -84.251 -43.939 -31.066 1.00 83.97 2 SER F CA 1
ATOM 5139 C C . SER F 1 5 ? -82.852 -44.120 -30.463 1.00 81.45 2 SER F C 1
ATOM 5140 O O . SER F 1 5 ? -82.003 -43.233 -30.616 1.00 77.25 2 SER F O 1
ATOM 5143 N N . VAL F 1 6 ? -82.622 -45.263 -29.796 1.00 78.49 3 VAL F N 1
ATOM 5144 C CA . VAL F 1 6 ? -81.319 -45.582 -29.160 1.00 75.45 3 VAL F CA 1
ATOM 5145 C C . VAL F 1 6 ? -80.228 -45.892 -30.207 1.00 71.35 3 VAL F C 1
ATOM 5146 O O . VAL F 1 6 ? -79.086 -45.448 -30.053 1.00 70.10 3 VAL F O 1
ATOM 5150 N N . SER F 1 7 ? -80.576 -46.633 -31.262 1.00 64.77 4 SER F N 1
ATOM 5151 C CA . SER F 1 7 ? -79.637 -46.906 -32.357 1.00 61.98 4 SER F CA 1
ATOM 5152 C C . SER F 1 7 ? -79.296 -45.641 -33.152 1.00 56.57 4 SER F C 1
ATOM 5153 O O . SER F 1 7 ? -78.179 -45.510 -33.644 1.00 59.73 4 SER F O 1
ATOM 5156 N N . PHE F 1 8 ? -80.256 -44.732 -33.294 1.00 51.92 5 PHE F N 1
ATOM 5157 C CA . PHE F 1 8 ? -80.016 -43.450 -33.957 1.00 48.79 5 PHE F CA 1
ATOM 5158 C C . PHE F 1 8 ? -79.060 -42.595 -33.118 1.00 47.78 5 PHE F C 1
ATOM 5159 O O . PHE F 1 8 ? -78.076 -42.086 -33.637 1.00 43.62 5 PHE F O 1
ATOM 5167 N N . ARG F 1 9 ? -79.378 -42.455 -31.830 1.00 47.93 6 ARG F N 1
ATOM 5168 C CA . ARG F 1 9 ? -78.520 -41.796 -30.845 1.00 49.85 6 ARG F CA 1
ATOM 5169 C C . ARG F 1 9 ? -77.085 -42.362 -30.864 1.00 48.24 6 ARG F C 1
ATOM 5170 O O . ARG F 1 9 ? -76.124 -41.605 -30.954 1.00 44.65 6 ARG F O 1
ATOM 5178 N N . ASP F 1 10 ? -76.961 -43.687 -30.826 1.00 47.11 7 ASP F N 1
ATOM 5179 C CA . ASP F 1 10 ? -75.655 -44.362 -30.825 1.00 47.37 7 ASP F CA 1
ATOM 5180 C C . ASP F 1 10 ? -74.873 -44.152 -32.117 1.00 45.46 7 ASP F C 1
ATOM 5181 O O . ASP F 1 10 ? -73.655 -43.955 -32.086 1.00 46.88 7 ASP F O 1
ATOM 5186 N N . ARG F 1 11 ? -75.571 -44.184 -33.244 1.00 43.89 8 ARG F N 1
ATOM 5187 C CA . ARG F 1 11 ? -74.953 -43.938 -34.548 1.00 45.32 8 ARG F CA 1
ATOM 5188 C C . ARG F 1 11 ? -74.429 -42.486 -34.679 1.00 41.94 8 ARG F C 1
ATOM 5189 O O . ARG F 1 11 ? -73.338 -42.250 -35.208 1.00 41.58 8 ARG F O 1
ATOM 5197 N N . VAL F 1 12 ? -75.197 -41.519 -34.182 1.00 38.52 9 VAL F N 1
ATOM 5198 C CA . VAL F 1 12 ? -74.757 -40.121 -34.174 1.00 38.56 9 VAL F CA 1
ATOM 5199 C C . VAL F 1 12 ? -73.472 -39.953 -33.331 1.00 37.49 9 VAL F C 1
ATOM 5200 O O . VAL F 1 12 ? -72.500 -39.375 -33.788 1.00 35.43 9 VAL F O 1
ATOM 5204 N N . LEU F 1 13 ? -73.483 -40.478 -32.113 1.00 37.15 10 LEU F N 1
ATOM 5205 C CA . LEU F 1 13 ? -72.337 -40.386 -31.218 1.00 39.14 10 LEU F CA 1
ATOM 5206 C C . LEU F 1 13 ? -71.108 -41.061 -31.816 1.00 38.96 10 LEU F C 1
ATOM 5207 O O . LEU F 1 13 ? -70.02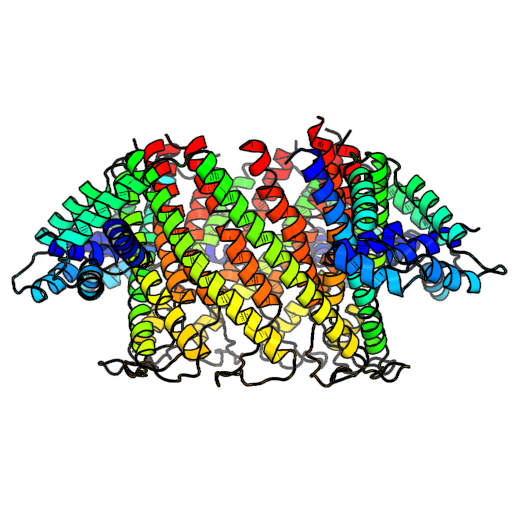9 -40.475 -31.846 1.00 37.85 10 LEU F O 1
ATOM 5212 N N . LYS F 1 14 ? -71.291 -42.286 -32.306 1.00 38.64 11 LYS F N 1
ATOM 5213 C CA . LYS F 1 14 ? -70.212 -43.049 -32.940 1.00 38.44 11 LYS F CA 1
ATOM 5214 C C . LYS F 1 14 ? -69.529 -42.245 -34.038 1.00 37.60 11 LYS F C 1
ATOM 5215 O O . LYS F 1 14 ? -68.300 -42.113 -34.025 1.00 37.79 11 LYS F O 1
ATOM 5221 N N . LEU F 1 15 ? -70.309 -41.713 -34.977 1.00 37.73 12 LEU F N 1
ATOM 5222 C CA . LEU F 1 15 ? -69.737 -40.902 -36.067 1.00 39.63 12 LEU F CA 1
ATOM 5223 C C . LEU F 1 15 ? -69.086 -39.601 -35.563 1.00 38.12 12 LEU F C 1
ATOM 5224 O O . LEU F 1 15 ? -68.053 -39.177 -36.098 1.00 37.20 12 LEU F O 1
ATOM 5229 N N . TYR F 1 16 ? -69.667 -38.972 -34.539 1.00 36.67 13 TYR F N 1
ATOM 5230 C CA . TYR F 1 16 ? -69.007 -37.831 -33.883 1.00 36.90 13 TYR F CA 1
ATOM 5231 C C . TYR F 1 16 ? -67.643 -38.271 -33.297 1.00 36.21 13 TYR F C 1
ATOM 5232 O O . TYR F 1 16 ? -66.618 -37.635 -33.540 1.00 35.79 13 TYR F O 1
ATOM 5241 N N . LEU F 1 17 ? -67.641 -39.391 -32.581 1.00 35.11 14 LEU F N 1
ATOM 5242 C CA . LEU F 1 17 ? -66.410 -39.946 -32.002 1.00 35.65 14 LEU F CA 1
ATOM 5243 C C . LEU F 1 17 ? -65.360 -40.424 -33.017 1.00 35.84 14 LEU F C 1
ATOM 5244 O O . LEU F 1 17 ? -64.174 -40.527 -32.678 1.00 35.66 14 LEU F O 1
ATOM 5249 N N . LEU F 1 18 ? -65.789 -40.716 -34.242 1.00 35.28 15 LEU F N 1
ATOM 5250 C CA . LEU F 1 18 ? -64.862 -40.999 -35.332 1.00 35.82 15 LEU F CA 1
ATOM 5251 C C . LEU F 1 18 ? -64.421 -39.746 -36.115 1.00 36.33 15 LEU F C 1
ATOM 5252 O O . LEU F 1 18 ? -63.685 -39.872 -37.081 1.00 34.11 15 LEU F O 1
ATOM 5257 N N . GLY F 1 19 ? -64.867 -38.552 -35.700 1.00 38.28 16 GLY F N 1
ATOM 5258 C CA . GLY F 1 19 ? -64.367 -37.287 -36.242 1.00 37.45 16 GLY F CA 1
ATOM 5259 C C . GLY F 1 19 ? -65.141 -36.697 -37.412 1.00 37.94 16 GLY F C 1
ATOM 5260 O O . GLY F 1 19 ? -64.632 -35.822 -38.099 1.00 35.79 16 GLY F O 1
ATOM 5261 N N . PHE F 1 20 ? -66.372 -37.154 -37.631 1.00 40.30 17 PHE F N 1
ATOM 5262 C CA . PHE F 1 20 ? -67.212 -36.627 -38.710 1.00 41.70 17 PHE F CA 1
ATOM 5263 C C . PHE F 1 20 ? -67.813 -35.296 -38.281 1.00 42.33 17 PHE F C 1
ATOM 5264 O O . PHE F 1 20 ? -68.215 -35.152 -37.126 1.00 40.96 17 PHE F O 1
ATOM 5272 N N . ASP F 1 21 ? -67.846 -34.330 -39.210 1.00 43.82 18 ASP F N 1
ATOM 5273 C CA . ASP F 1 21 ? -68.548 -33.048 -39.028 1.00 46.51 18 ASP F CA 1
ATOM 5274 C C . ASP F 1 21 ? -70.025 -33.342 -38.769 1.00 44.61 18 ASP F C 1
ATOM 5275 O O . ASP F 1 21 ? -70.566 -34.264 -39.373 1.00 40.50 18 ASP F O 1
ATOM 5280 N N . PRO F 1 22 ? -70.687 -32.551 -37.907 1.00 46.57 19 PRO F N 1
ATOM 5281 C CA . PRO F 1 22 ? -72.137 -32.719 -37.710 1.00 47.29 19 PRO F CA 1
ATOM 5282 C C . PRO F 1 22 ? -72.957 -32.748 -39.015 1.00 47.31 19 PRO F C 1
ATOM 5283 O O . PRO F 1 22 ? -73.875 -33.557 -39.125 1.00 45.71 19 PRO F O 1
ATOM 5287 N N . SER F 1 23 ? -72.599 -31.912 -39.996 1.00 47.50 20 SER F N 1
ATOM 5288 C CA . SER F 1 23 ? -73.297 -31.878 -41.294 1.00 48.95 20 SER F CA 1
ATOM 5289 C C . SER F 1 23 ? -73.120 -33.163 -42.095 1.00 47.59 20 SER F C 1
ATOM 5290 O O . SER F 1 23 ? -74.064 -33.611 -42.733 1.00 48.57 20 SER F O 1
ATOM 5293 N N . GLU F 1 24 ? -71.922 -33.748 -42.055 1.00 47.33 21 GLU F N 1
ATOM 5294 C CA . GLU F 1 24 ? -71.690 -35.067 -42.651 1.00 47.45 21 GLU F CA 1
ATOM 5295 C C . GLU F 1 24 ? -72.483 -36.144 -41.928 1.00 43.73 21 GLU F C 1
ATOM 5296 O O . GLU F 1 24 ? -72.974 -37.067 -42.560 1.00 43.33 21 GLU F O 1
ATOM 5302 N N . ILE F 1 25 ? -72.606 -36.034 -40.610 1.00 41.88 22 ILE F N 1
ATOM 5303 C CA . ILE F 1 25 ? -73.379 -37.014 -39.835 1.00 41.42 22 ILE F CA 1
ATOM 5304 C C . ILE F 1 25 ? -74.858 -36.944 -40.224 1.00 41.50 22 ILE F C 1
ATOM 5305 O O . ILE F 1 25 ? -75.505 -37.976 -40.450 1.00 38.92 22 ILE F O 1
ATOM 5310 N N . ALA F 1 26 ? -75.370 -35.718 -40.279 1.00 41.87 23 ALA F N 1
ATOM 5311 C CA . ALA F 1 26 ? -76.746 -35.446 -40.695 1.00 44.27 23 ALA F CA 1
ATOM 5312 C C . ALA F 1 26 ? -77.043 -36.041 -42.071 1.00 42.38 23 ALA F C 1
ATOM 5313 O O . ALA F 1 26 ? -77.990 -36.794 -42.234 1.00 43.57 23 ALA F O 1
ATOM 5315 N N . GLN F 1 27 ? -76.199 -35.725 -43.041 1.00 44.62 24 GLN F N 1
ATOM 5316 C CA . GLN F 1 27 ? -76.384 -36.201 -44.418 1.00 48.27 24 GLN F CA 1
ATOM 5317 C C . GLN F 1 27 ? -76.256 -37.712 -44.560 1.00 47.67 24 GLN F C 1
ATOM 5318 O O . GLN F 1 27 ? -76.977 -38.323 -45.366 1.00 49.61 24 GLN F O 1
ATOM 5324 N N . THR F 1 28 ? -75.361 -38.308 -43.767 1.00 45.71 25 THR F N 1
ATOM 5325 C CA . THR F 1 28 ? -75.169 -39.760 -43.763 1.00 45.60 25 THR F CA 1
ATOM 5326 C C . THR F 1 28 ? -76.384 -40.477 -43.190 1.00 44.71 25 THR F C 1
ATOM 5327 O O . THR F 1 28 ? -76.950 -41.339 -43.842 1.00 45.49 25 THR F O 1
ATOM 5331 N N . LEU F 1 29 ? -76.783 -40.109 -41.977 1.00 46.87 26 LEU F N 1
ATOM 5332 C CA . LEU F 1 29 ? -77.856 -40.813 -41.265 1.00 45.92 26 LEU F CA 1
ATOM 5333 C C . LEU F 1 29 ? -79.263 -40.526 -41.802 1.00 45.75 26 LEU F C 1
ATOM 5334 O O . LEU F 1 29 ? -80.212 -41.201 -41.412 1.00 44.33 26 LEU F O 1
ATOM 5339 N N . SER F 1 30 ? -79.400 -39.528 -42.677 1.00 45.49 27 SER F N 1
ATOM 5340 C CA . SER F 1 30 ? -80.646 -39.318 -43.426 1.00 44.68 27 SER F CA 1
ATOM 5341 C C . SER F 1 30 ? -81.070 -40.555 -44.230 1.00 47.11 27 SER F C 1
ATOM 5342 O O . SER F 1 30 ? -82.269 -40.813 -44.365 1.00 45.47 27 SER F O 1
ATOM 5345 N N . LEU F 1 31 ? -80.096 -41.318 -44.738 1.00 48.08 28 LEU F N 1
ATOM 5346 C CA . LEU F 1 31 ? -80.378 -42.604 -45.381 1.00 51.79 28 LEU F CA 1
ATOM 5347 C C . LEU F 1 31 ? -80.982 -43.598 -44.403 1.00 54.34 28 LEU F C 1
ATOM 5348 O O . LEU F 1 31 ? -82.003 -44.207 -44.704 1.00 56.46 28 LEU F O 1
ATOM 5353 N N . ASP F 1 32 ? -80.341 -43.770 -43.245 1.00 60.58 29 ASP F N 1
ATOM 5354 C CA . ASP F 1 32 ? -80.757 -44.787 -42.261 1.00 61.61 29 ASP F CA 1
ATOM 5355 C C . ASP F 1 32 ? -82.186 -44.537 -41.777 1.00 61.05 29 ASP F C 1
ATOM 5356 O O . ASP F 1 32 ? -82.969 -45.476 -41.667 1.00 60.99 29 ASP F O 1
ATOM 5361 N N . VAL F 1 33 ? -82.519 -43.274 -41.501 1.00 59.32 30 VAL F N 1
ATOM 5362 C CA . VAL F 1 33 ? -83.833 -42.919 -40.924 1.00 60.48 30 VAL F CA 1
ATOM 5363 C C . VAL F 1 33 ? -84.856 -42.346 -41.925 1.00 60.50 30 VAL F C 1
ATOM 5364 O O . VAL F 1 33 ? -85.954 -41.943 -41.522 1.00 58.16 30 VAL F O 1
ATOM 5368 N N . LYS F 1 34 ? -84.487 -42.308 -43.209 1.00 60.96 31 LYS F N 1
ATOM 5369 C CA . LYS F 1 34 ? -85.393 -41.970 -44.313 1.00 58.94 31 LYS F CA 1
ATOM 5370 C C . LYS F 1 34 ? -86.054 -40.598 -44.183 1.00 56.82 31 LYS F C 1
ATOM 5371 O O . LYS F 1 34 ? -87.216 -40.433 -44.541 1.00 59.64 31 LYS F O 1
ATOM 5377 N N . ARG F 1 35 ? -85.315 -39.623 -43.668 1.00 53.89 32 ARG F N 1
ATOM 5378 C CA . ARG F 1 35 ? -85.811 -38.247 -43.530 1.00 53.46 32 ARG F CA 1
ATOM 5379 C C . ARG F 1 35 ? -84.639 -37.293 -43.465 1.00 52.92 32 ARG F C 1
ATOM 5380 O O . ARG F 1 35 ? -83.525 -37.697 -43.154 1.00 53.75 32 ARG F O 1
ATOM 5388 N N . LYS F 1 36 ? -84.896 -36.027 -43.760 1.00 56.18 33 LYS F N 1
ATOM 5389 C CA . LYS F 1 36 ? -83.834 -35.037 -43.848 1.00 59.84 33 LYS F CA 1
ATOM 5390 C C . LYS F 1 36 ? -83.407 -34.607 -42.442 1.00 59.52 33 LYS F C 1
ATOM 5391 O O . LYS F 1 36 ? -84.003 -33.703 -41.836 1.00 56.57 33 LYS F O 1
ATOM 5397 N N . VAL F 1 37 ? -82.380 -35.295 -41.929 1.00 54.42 34 VAL F N 1
ATOM 5398 C CA . VAL F 1 37 ? -81.778 -34.972 -40.638 1.00 49.18 34 VAL F CA 1
ATOM 5399 C C . VAL F 1 37 ? -80.955 -33.697 -40.820 1.00 46.47 34 VAL F C 1
ATOM 5400 O O . VAL F 1 37 ? -80.210 -33.557 -41.784 1.00 44.26 34 VAL F O 1
ATOM 5404 N N . THR F 1 38 ? -81.107 -32.772 -39.887 1.00 46.94 35 THR F N 1
ATOM 5405 C CA . THR F 1 38 ? -80.447 -31.480 -39.945 1.00 50.64 35 THR F CA 1
ATOM 5406 C C . THR F 1 38 ? -79.186 -31.481 -39.062 1.00 49.56 35 THR F C 1
ATOM 5407 O O . THR F 1 38 ? -79.083 -32.245 -38.099 1.00 45.93 35 THR F O 1
ATOM 5411 N N . GLU F 1 39 ? -78.221 -30.642 -39.425 1.00 49.42 36 GLU F N 1
ATOM 5412 C CA . GLU F 1 39 ? -77.060 -30.354 -38.578 1.00 53.60 36 GLU F CA 1
ATOM 5413 C C . GLU F 1 39 ? -77.472 -29.963 -37.147 1.00 51.91 36 GLU F C 1
ATOM 5414 O O . GLU F 1 39 ? -76.856 -30.393 -36.167 1.00 51.06 36 GLU F O 1
ATOM 5420 N N . GLU F 1 40 ? -78.524 -29.161 -37.044 1.00 51.41 37 GLU F N 1
ATOM 5421 C CA . GLU F 1 40 ? -79.027 -28.702 -35.757 1.00 52.01 37 GLU F CA 1
ATOM 5422 C C . GLU F 1 40 ? -79.514 -29.877 -34.914 1.00 46.61 37 GLU F C 1
ATOM 5423 O O . GLU F 1 40 ? -79.239 -29.930 -33.723 1.00 42.67 37 GLU F O 1
ATOM 5429 N N . GLU F 1 41 ? -80.207 -30.828 -35.531 1.00 45.25 38 GLU F N 1
ATOM 5430 C CA . GLU F 1 41 ? -80.645 -32.020 -34.807 1.00 45.61 38 GLU F CA 1
ATOM 5431 C C . GLU F 1 41 ? -79.466 -32.839 -34.251 1.00 43.12 38 GLU F C 1
ATOM 5432 O O . GLU F 1 41 ? -79.510 -33.248 -33.102 1.00 43.39 38 GLU F O 1
ATOM 5438 N N . VAL F 1 42 ? -78.417 -33.066 -35.038 1.00 42.93 39 VAL F N 1
ATOM 5439 C CA . VAL F 1 42 ? -77.320 -33.915 -34.548 1.00 43.55 39 VAL F CA 1
ATOM 5440 C C . VAL F 1 42 ? -76.558 -33.205 -33.413 1.00 42.21 39 VAL F C 1
ATOM 5441 O O . VAL F 1 42 ? -76.185 -33.850 -32.437 1.00 40.87 39 VAL F O 1
ATOM 5445 N N . LEU F 1 43 ? -76.373 -31.883 -33.519 1.00 41.90 40 LEU F N 1
ATOM 5446 C CA . LEU F 1 43 ? -75.759 -31.115 -32.429 1.00 42.22 40 LEU F CA 1
ATOM 5447 C C . LEU F 1 43 ? -76.570 -31.280 -31.136 1.00 41.90 40 LEU F C 1
ATOM 5448 O O . LEU F 1 43 ? -75.991 -31.517 -30.072 1.00 40.49 40 LEU F O 1
ATOM 5453 N N . HIS F 1 44 ? -77.898 -31.196 -31.240 1.00 40.97 41 HIS F N 1
ATOM 5454 C CA . HIS F 1 44 ? -78.784 -31.448 -30.088 1.00 42.20 41 HIS F CA 1
ATOM 5455 C C . HIS F 1 44 ? -78.674 -32.888 -29.577 1.00 40.39 41 HIS F C 1
ATOM 5456 O O . HIS F 1 44 ? -78.641 -33.108 -28.372 1.00 42.09 41 HIS F O 1
ATOM 5463 N N . VAL F 1 45 ? -78.607 -33.858 -30.486 1.00 37.62 42 VAL F N 1
ATOM 5464 C CA . VAL F 1 45 ? -78.454 -35.270 -30.094 1.00 37.38 42 VAL F CA 1
ATOM 5465 C C . VAL F 1 45 ? -77.124 -35.488 -29.364 1.00 36.32 42 VAL F C 1
ATOM 5466 O O . VAL F 1 45 ? -77.071 -36.198 -28.360 1.00 34.67 42 VAL F O 1
ATOM 5470 N N . LEU F 1 46 ? -76.058 -34.885 -29.881 1.00 36.41 43 LEU F N 1
ATOM 5471 C CA . LEU F 1 46 ? -74.748 -34.979 -29.244 1.00 37.30 43 LEU F CA 1
ATOM 5472 C C . LEU F 1 46 ? -74.716 -34.306 -27.874 1.00 37.82 43 LEU F C 1
ATOM 5473 O O . LEU F 1 46 ? -74.115 -34.839 -26.951 1.00 38.37 43 LEU F O 1
ATOM 5478 N N . ALA F 1 47 ? -75.385 -33.167 -27.725 1.00 37.68 44 ALA F N 1
ATOM 5479 C CA . ALA F 1 47 ? -75.469 -32.518 -26.417 1.00 38.35 44 ALA F CA 1
ATOM 5480 C C . ALA F 1 47 ? -76.187 -33.405 -25.409 1.00 40.64 44 ALA F C 1
ATOM 5481 O O . ALA F 1 47 ? -75.736 -33.528 -24.267 1.00 41.86 44 ALA F O 1
ATOM 5483 N N . GLU F 1 48 ? -77.295 -34.023 -25.828 1.00 41.91 45 GLU F N 1
ATOM 5484 C CA . GLU F 1 48 ? -78.017 -34.985 -24.975 1.00 42.44 45 GLU F CA 1
ATOM 5485 C C . GLU F 1 48 ? -77.193 -36.234 -24.638 1.00 40.32 45 GLU F C 1
ATOM 5486 O O . GLU F 1 48 ? -77.269 -36.742 -23.528 1.00 41.08 45 GLU F O 1
ATOM 5492 N N . ALA F 1 49 ? -76.440 -36.742 -25.600 1.00 41.18 46 ALA F N 1
ATOM 5493 C CA . ALA F 1 49 ? -75.561 -37.893 -25.358 1.00 43.84 46 ALA F CA 1
ATOM 5494 C C . ALA F 1 49 ? -74.463 -37.563 -24.343 1.00 44.54 46 ALA F C 1
ATOM 5495 O O . ALA F 1 49 ? -74.126 -38.392 -23.509 1.00 44.18 46 ALA F O 1
ATOM 5497 N N . ARG F 1 50 ? -73.933 -36.344 -24.429 1.00 47.53 47 ARG F N 1
ATOM 5498 C CA . ARG F 1 50 ? -72.912 -35.826 -23.506 1.00 50.82 47 ARG F CA 1
ATOM 5499 C C . ARG F 1 50 ? -73.384 -35.897 -22.053 1.00 50.58 47 ARG F C 1
ATOM 5500 O O . ARG F 1 50 ? -72.638 -36.346 -21.182 1.00 47.02 47 ARG F O 1
ATOM 5508 N N . GLU F 1 51 ? -74.622 -35.464 -21.814 1.00 50.96 48 GLU F N 1
ATOM 5509 C CA . GLU F 1 51 ? -75.242 -35.529 -20.483 1.00 53.81 48 GLU F CA 1
ATOM 5510 C C . GLU F 1 51 ? -75.387 -36.940 -19.955 1.00 52.65 48 GLU F C 1
ATOM 5511 O O . GLU F 1 51 ? -75.106 -37.185 -18.784 1.00 55.35 48 GLU F O 1
ATOM 5517 N N . LEU F 1 52 ? -75.867 -37.850 -20.801 1.00 52.95 49 LEU F N 1
ATOM 5518 C CA . LEU F 1 52 ? -75.978 -39.275 -20.437 1.00 52.53 49 LEU F CA 1
ATOM 5519 C C . LEU F 1 52 ? -74.626 -39.892 -20.081 1.00 49.41 49 LEU F C 1
ATOM 5520 O O . LEU F 1 52 ? -74.532 -40.666 -19.139 1.00 46.96 49 LEU F O 1
ATOM 5525 N N . LEU F 1 53 ? -73.590 -39.551 -20.849 1.00 48.12 50 LEU F N 1
ATOM 5526 C CA . LEU F 1 53 ? -72.253 -40.096 -20.622 1.00 46.91 50 LEU F CA 1
ATOM 5527 C C . LEU F 1 53 ? -71.568 -39.534 -19.365 1.00 45.18 50 LEU F C 1
ATOM 5528 O O . LEU F 1 53 ? -70.583 -40.110 -18.899 1.00 43.06 50 LEU F O 1
ATOM 5533 N N . SER F 1 54 ? -72.086 -38.428 -18.829 1.00 42.75 51 SER F N 1
ATOM 5534 C CA . SER F 1 54 ? -71.598 -37.883 -17.562 1.00 44.80 51 SER F CA 1
ATOM 5535 C C . SER F 1 54 ? -72.105 -38.653 -16.339 1.00 45.78 51 SER F C 1
ATOM 5536 O O . SER F 1 54 ? -71.697 -38.353 -15.227 1.00 47.84 51 SER F O 1
ATOM 5539 N N . ALA F 1 55 ? -72.995 -39.627 -16.536 1.00 48.97 52 ALA F N 1
ATOM 5540 C CA . ALA F 1 55 ? -73.475 -40.475 -15.449 1.00 51.04 52 ALA F CA 1
ATOM 5541 C C . ALA F 1 55 ? -72.345 -41.367 -14.945 1.00 52.11 52 ALA F C 1
ATOM 5542 O O . ALA F 1 55 ? -71.460 -41.747 -15.711 1.00 52.96 52 ALA F O 1
ATOM 5544 N N . LEU F 1 56 ? -72.378 -41.697 -13.659 1.00 52.74 53 LEU F N 1
ATOM 5545 C CA . LEU F 1 56 ? -71.359 -42.563 -13.079 1.00 53.68 53 LEU F CA 1
ATOM 5546 C C . LEU F 1 56 ? -71.703 -44.013 -13.363 1.00 52.79 53 LEU F C 1
ATOM 5547 O O . LEU F 1 56 ? -72.870 -44.378 -13.350 1.00 54.77 53 LEU F O 1
ATOM 5552 N N . PRO F 1 57 ? -70.687 -44.850 -13.622 1.00 53.86 54 PRO F N 1
ATOM 5553 C CA . PRO F 1 57 ? -70.960 -46.274 -13.742 1.00 53.16 54 PRO F CA 1
ATOM 5554 C C . PRO F 1 57 ? -71.345 -46.879 -12.398 1.00 52.49 54 PRO F C 1
ATOM 5555 O O . PRO F 1 57 ? -70.769 -46.517 -11.367 1.00 51.38 54 PRO F O 1
ATOM 5559 N N . SER F 1 58 ? -72.309 -47.791 -12.414 1.00 52.90 55 SER F N 1
ATOM 5560 C CA . SER F 1 58 ? -72.629 -48.585 -11.227 1.00 54.73 55 SER F CA 1
ATOM 5561 C C . SER F 1 58 ? -71.525 -49.610 -11.032 1.00 54.57 55 SER F C 1
ATOM 5562 O O . SER F 1 58 ? -70.800 -49.914 -11.970 1.00 52.47 55 SER F O 1
ATOM 5565 N N . LEU F 1 59 ? -71.404 -50.148 -9.825 1.00 56.99 56 LEU F N 1
ATOM 5566 C CA . LEU F 1 59 ? -70.454 -51.225 -9.571 1.00 61.06 56 LEU F CA 1
ATOM 5567 C C . LEU F 1 59 ? -70.709 -52.433 -10.476 1.00 64.11 56 LEU F C 1
ATOM 5568 O O . LEU F 1 59 ? -69.756 -53.085 -10.919 1.00 66.96 56 LEU F O 1
ATOM 5573 N N . GLU F 1 60 ? -71.982 -52.713 -10.757 1.00 63.54 57 GLU F N 1
ATOM 5574 C CA . GLU F 1 60 ? -72.353 -53.807 -11.653 1.00 66.70 57 GLU F CA 1
ATOM 5575 C C . GLU F 1 60 ? -71.931 -53.527 -13.103 1.00 62.97 57 GLU F C 1
ATOM 5576 O O . GLU F 1 60 ? -71.543 -54.455 -13.816 1.00 62.28 57 GLU F O 1
ATOM 5582 N N . ASP F 1 61 ? -72.014 -52.268 -13.539 1.00 58.73 58 ASP F N 1
ATOM 5583 C CA . ASP F 1 61 ? -71.461 -51.872 -14.836 1.00 57.12 58 ASP F CA 1
ATOM 5584 C C . ASP F 1 61 ? -69.988 -52.278 -14.932 1.00 53.95 58 ASP F C 1
ATOM 5585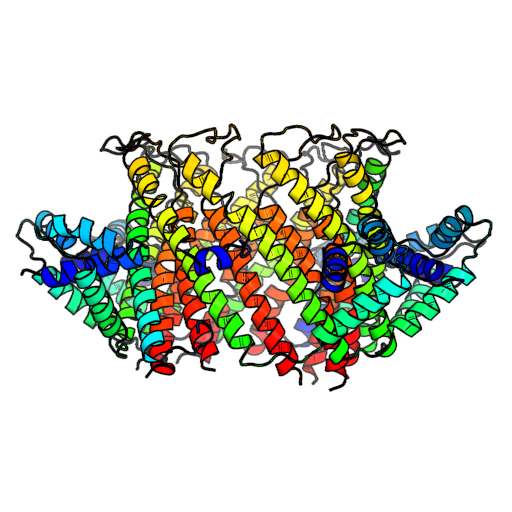 O O . ASP F 1 61 ? -69.581 -52.922 -15.909 1.00 49.84 58 ASP F O 1
ATOM 5590 N N . ILE F 1 62 ? -69.222 -51.930 -13.896 1.00 48.53 59 ILE F N 1
ATOM 5591 C CA . ILE F 1 62 ? -67.779 -52.165 -13.858 1.00 48.01 59 ILE F CA 1
ATOM 5592 C C . ILE F 1 62 ? -67.468 -53.662 -13.816 1.00 48.06 59 ILE F C 1
ATOM 5593 O O . ILE F 1 62 ? -66.600 -54.121 -14.561 1.00 44.58 59 ILE F O 1
ATOM 5598 N N . ARG F 1 63 ? -68.166 -54.407 -12.952 1.00 51.15 60 ARG F N 1
ATOM 5599 C CA . ARG F 1 63 ? -67.992 -55.876 -12.847 1.00 52.87 60 ARG F CA 1
ATOM 5600 C C . ARG F 1 63 ? -68.102 -56.548 -14.225 1.00 48.77 60 ARG F C 1
ATOM 5601 O O . ARG F 1 63 ? -67.231 -57.318 -14.615 1.00 45.05 60 ARG F O 1
ATOM 5609 N N . ALA F 1 64 ? -69.159 -56.200 -14.956 1.00 46.67 61 ALA F N 1
ATOM 5610 C CA . ALA F 1 64 ? -69.399 -56.689 -16.316 1.00 48.66 61 ALA F CA 1
ATOM 5611 C C . ALA F 1 64 ? -68.269 -56.343 -17.298 1.00 50.22 61 ALA F C 1
ATOM 5612 O O . ALA F 1 64 ? -67.855 -57.193 -18.096 1.00 52.03 61 ALA F O 1
ATOM 5614 N N . GLU F 1 65 ? -67.787 -55.101 -17.237 1.00 49.56 62 GLU F N 1
ATOM 5615 C CA . GLU F 1 65 ? -66.654 -54.649 -18.064 1.00 47.59 62 GLU F CA 1
ATOM 5616 C C . GLU F 1 65 ? -65.373 -55.432 -17.767 1.00 46.29 62 GLU F C 1
ATOM 5617 O O . GLU F 1 65 ? -64.641 -55.809 -18.692 1.00 45.10 62 GLU F O 1
ATOM 5623 N N . VAL F 1 66 ? -65.115 -55.668 -16.480 1.00 44.19 63 VAL F N 1
ATOM 5624 C CA . VAL F 1 66 ? -63.955 -56.438 -16.039 1.00 42.91 63 VAL F CA 1
ATOM 5625 C C . VAL F 1 66 ? -64.075 -57.876 -16.554 1.00 44.82 63 VAL F C 1
ATOM 5626 O O . VAL F 1 66 ? -63.101 -58.437 -17.066 1.00 44.29 63 VAL F O 1
ATOM 5630 N N . GLY F 1 67 ? -65.270 -58.457 -16.415 1.00 45.11 64 GLY F N 1
ATOM 5631 C CA . GLY F 1 67 ? -65.546 -59.819 -16.871 1.00 45.20 64 GLY F CA 1
ATOM 5632 C C . GLY F 1 67 ? -65.388 -60.023 -18.368 1.00 45.14 64 GLY F C 1
ATOM 5633 O O . GLY F 1 67 ? -64.795 -61.014 -18.806 1.00 42.10 64 GLY F O 1
ATOM 5634 N N . GLN F 1 68 ? -65.910 -59.080 -19.153 1.00 45.73 65 GLN F N 1
ATOM 5635 C CA . GLN F 1 68 ? -65.719 -59.095 -20.610 1.00 47.82 65 GLN F CA 1
ATOM 5636 C C . GLN F 1 68 ? -64.233 -58.991 -20.995 1.00 47.43 65 GLN F C 1
ATOM 5637 O O . GLN F 1 68 ? -63.788 -59.672 -21.923 1.00 46.40 65 GLN F O 1
ATOM 5643 N N . ALA F 1 69 ? -63.481 -58.157 -20.268 1.00 46.38 66 ALA F N 1
ATOM 5644 C CA . ALA F 1 69 ? -62.030 -58.006 -20.464 1.00 44.41 66 ALA F CA 1
ATOM 5645 C C . ALA F 1 69 ? -61.249 -59.261 -20.059 1.00 42.95 66 ALA F C 1
ATOM 5646 O O . ALA F 1 69 ? -60.273 -59.617 -20.710 1.00 40.25 66 ALA F O 1
ATOM 5648 N N . LEU F 1 70 ? -61.668 -59.909 -18.977 1.00 45.63 67 LEU F N 1
ATOM 5649 C CA . LEU F 1 70 ? -61.063 -61.181 -18.532 1.00 48.95 67 LEU F CA 1
ATOM 5650 C C . LEU F 1 70 ? -61.281 -62.297 -19.567 1.00 48.07 67 LEU F C 1
ATOM 5651 O O . LEU F 1 70 ? -60.397 -63.102 -19.827 1.00 45.58 67 LEU F O 1
ATOM 5656 N N . GLU F 1 71 ? -62.459 -62.300 -20.176 1.00 48.95 68 GLU F N 1
ATOM 5657 C CA . GLU F 1 71 ? -62.798 -63.237 -21.243 1.00 50.34 68 GLU F CA 1
ATOM 5658 C C . GLU F 1 71 ? -61.894 -63.023 -22.468 1.00 46.48 68 GLU F C 1
ATOM 5659 O O . GLU F 1 71 ? -61.414 -63.992 -23.058 1.00 44.26 68 GLU F O 1
ATOM 5665 N N . ARG F 1 72 ? -61.662 -61.764 -22.842 1.00 41.90 69 ARG F N 1
ATOM 5666 C CA . ARG F 1 72 ? -60.743 -61.449 -23.939 1.00 39.18 69 ARG F CA 1
ATOM 5667 C C . ARG F 1 72 ? -59.307 -61.894 -23.627 1.00 36.92 69 ARG F C 1
ATOM 5668 O O . ARG F 1 72 ? -58.626 -62.421 -24.501 1.00 35.55 69 ARG F O 1
ATOM 5676 N N . ALA F 1 73 ? -58.852 -61.689 -22.392 1.00 36.53 70 ALA F N 1
ATOM 5677 C CA . ALA F 1 73 ? -57.466 -62.020 -22.032 1.00 36.91 70 ALA F CA 1
ATOM 5678 C C . ALA F 1 73 ? -57.209 -63.530 -22.087 1.00 36.95 70 ALA F C 1
ATOM 5679 O O . ALA F 1 73 ? -56.150 -63.953 -22.538 1.00 35.13 70 ALA F O 1
ATOM 5681 N N . ARG F 1 74 ? -58.200 -64.322 -21.665 1.00 39.26 71 ARG F N 1
ATOM 5682 C CA . ARG F 1 74 ? -58.118 -65.789 -21.702 1.00 40.67 71 ARG F CA 1
ATOM 5683 C C . ARG F 1 74 ? -57.994 -66.266 -23.135 1.00 38.67 71 ARG F C 1
ATOM 5684 O O . ARG F 1 74 ? -57.162 -67.111 -23.440 1.00 38.02 71 ARG F O 1
ATOM 5692 N N . ILE F 1 75 ? -58.835 -65.713 -24.006 1.00 38.76 72 ILE F N 1
ATOM 5693 C CA . ILE F 1 75 ? -58.807 -66.031 -25.433 1.00 39.76 72 ILE F CA 1
ATOM 5694 C C . ILE F 1 75 ? -57.439 -65.721 -26.053 1.00 40.07 72 ILE F C 1
ATOM 5695 O O . ILE F 1 75 ? -56.873 -66.550 -26.775 1.00 41.05 72 ILE F O 1
ATOM 5700 N N . PHE F 1 76 ? -56.906 -64.538 -25.764 1.00 39.35 73 PHE F N 1
ATOM 5701 C CA . PHE F 1 76 ? -55.613 -64.140 -26.327 1.00 37.58 73 PHE F CA 1
ATOM 5702 C C . PHE F 1 76 ? -54.510 -65.064 -25.834 1.00 37.93 73 PHE F C 1
ATOM 5703 O O . PHE F 1 76 ? -53.656 -65.479 -26.606 1.00 36.77 73 PHE F O 1
ATOM 5711 N N . GLN F 1 77 ? -54.556 -65.401 -24.550 1.00 38.68 74 GLN F N 1
ATOM 5712 C CA . GLN F 1 77 ? -53.577 -66.305 -23.952 1.00 42.57 74 GLN F CA 1
ATOM 5713 C C . GLN F 1 77 ? -53.551 -67.661 -24.677 1.00 42.37 74 GLN F C 1
ATOM 5714 O O . GLN F 1 77 ? -52.480 -68.164 -25.004 1.00 41.45 74 GLN F O 1
ATOM 5720 N N . LYS F 1 78 ? -54.725 -68.219 -24.966 1.00 43.92 75 LYS F N 1
ATOM 5721 C CA . LYS F 1 78 ? -54.814 -69.488 -25.706 1.00 45.83 75 LYS F CA 1
ATOM 5722 C C . LYS F 1 78 ? -54.353 -69.375 -27.155 1.00 42.81 75 LYS F C 1
ATOM 5723 O O . LYS F 1 78 ? -53.695 -70.279 -27.652 1.00 43.50 75 LYS F O 1
ATOM 5729 N N . ASP F 1 79 ? -54.695 -68.279 -27.829 1.00 41.84 76 ASP F N 1
ATOM 5730 C CA . ASP F 1 79 ? -54.215 -68.052 -29.204 1.00 41.70 76 ASP F CA 1
ATOM 5731 C C . ASP F 1 79 ? -52.698 -68.028 -29.279 1.00 41.04 76 ASP F C 1
ATOM 5732 O O . ASP F 1 79 ? -52.113 -68.606 -30.194 1.00 43.04 76 ASP F O 1
ATOM 5737 N N . LEU F 1 80 ? -52.065 -67.350 -28.327 1.00 39.68 77 LEU F N 1
ATOM 5738 C CA . LEU F 1 80 ? -50.618 -67.173 -28.366 1.00 39.88 77 LEU F CA 1
ATOM 5739 C C . LEU F 1 80 ? -49.877 -68.453 -27.974 1.00 38.67 77 LEU F C 1
ATOM 5740 O O . LEU F 1 80 ? -48.797 -68.713 -28.491 1.00 38.88 77 LEU F O 1
ATOM 5745 N N . LEU F 1 81 ? -50.457 -69.245 -27.077 1.00 39.30 78 LEU F N 1
ATOM 5746 C CA . LEU F 1 81 ? -49.887 -70.550 -26.734 1.00 40.08 78 LEU F CA 1
ATOM 5747 C C . LEU F 1 81 ? -49.788 -71.453 -27.956 1.00 38.67 78 LEU F C 1
ATOM 5748 O O . LEU F 1 81 ? -48.762 -72.082 -28.159 1.00 38.56 78 LEU F O 1
ATOM 5753 N N . ALA F 1 82 ? -50.837 -71.493 -28.771 1.00 38.67 79 ALA F N 1
ATOM 5754 C CA . ALA F 1 82 ? -50.826 -72.300 -29.999 1.00 39.73 79 ALA F CA 1
ATOM 5755 C C . ALA F 1 82 ? -49.775 -71.781 -30.972 1.00 39.53 79 ALA F C 1
ATOM 5756 O O . ALA F 1 82 ? -48.993 -72.557 -31.506 1.00 42.37 79 ALA F O 1
ATOM 5758 N N . ILE F 1 83 ? -49.737 -70.465 -31.168 1.00 37.15 80 ILE F N 1
ATOM 5759 C CA . ILE F 1 83 ? -48.733 -69.842 -32.029 1.00 35.70 80 ILE F CA 1
ATOM 5760 C C . ILE F 1 83 ? -47.311 -70.108 -31.511 1.00 35.77 80 ILE F C 1
ATOM 5761 O O . ILE F 1 83 ? -46.416 -70.392 -32.294 1.00 34.91 80 ILE F O 1
ATOM 5766 N N . TYR F 1 84 ? -47.104 -69.999 -30.201 1.00 35.53 81 TYR F N 1
ATOM 5767 C CA . TYR F 1 84 ? -45.789 -70.251 -29.609 1.00 35.83 81 TYR F CA 1
ATOM 5768 C C . TYR F 1 84 ? -45.301 -71.674 -29.948 1.00 36.85 81 TYR F C 1
ATOM 5769 O O . TYR F 1 84 ? -44.140 -71.879 -30.323 1.00 33.81 81 TYR F O 1
ATOM 5778 N N . GLN F 1 85 ? -46.205 -72.641 -29.827 1.00 40.00 82 GLN F N 1
ATOM 5779 C CA . GLN F 1 85 ? -45.886 -74.027 -30.130 1.00 42.01 82 GLN F CA 1
ATOM 5780 C C . GLN F 1 85 ? -45.580 -74.200 -31.622 1.00 42.04 82 GLN F C 1
ATOM 5781 O O . GLN F 1 85 ? -44.661 -74.941 -31.968 1.00 40.76 82 GLN F O 1
ATOM 5787 N N . ASN F 1 86 ? -46.310 -73.488 -32.489 1.00 41.96 83 ASN F N 1
ATOM 5788 C CA . ASN F 1 86 ? -46.002 -73.471 -33.930 1.00 42.14 83 ASN F CA 1
ATOM 5789 C C . ASN F 1 86 ? -44.632 -72.862 -34.223 1.00 38.71 83 ASN F C 1
ATOM 5790 O O . ASN F 1 86 ? -43.943 -73.319 -35.136 1.00 38.47 83 ASN F O 1
ATOM 5795 N N . MET F 1 87 ? -44.247 -71.835 -33.465 1.00 38.07 84 MET F N 1
ATOM 5796 C CA . MET F 1 87 ? -42.904 -71.238 -33.569 1.00 38.02 84 MET F CA 1
ATOM 5797 C C . MET F 1 87 ? -41.799 -72.213 -33.171 1.00 37.35 84 MET F C 1
ATOM 5798 O O . MET F 1 87 ? -40.776 -72.294 -33.841 1.00 38.81 84 MET F O 1
ATOM 5803 N N . LEU F 1 88 ? -41.993 -72.941 -32.077 1.00 39.00 85 LEU F N 1
ATOM 5804 C CA . LEU F 1 88 ? -41.047 -74.005 -31.703 1.00 41.09 85 LEU F CA 1
ATOM 5805 C C . LEU F 1 88 ? -40.924 -75.059 -32.795 1.00 39.81 85 LEU F C 1
ATOM 5806 O O . LEU F 1 88 ? -39.815 -75.483 -33.120 1.00 36.97 85 LEU F O 1
ATOM 5811 N N . ARG F 1 89 ? -42.065 -75.476 -33.348 1.00 39.37 86 ARG F N 1
ATOM 5812 C CA . ARG F 1 89 ? -42.084 -76.463 -34.432 1.00 40.92 86 ARG F CA 1
ATOM 5813 C C . ARG F 1 89 ? -41.216 -75.983 -35.589 1.00 41.16 86 ARG F C 1
ATOM 5814 O O . ARG F 1 89 ? -40.368 -76.721 -36.080 1.00 40.37 86 ARG F O 1
ATOM 5822 N N . ASN F 1 90 ? -41.423 -74.734 -36.001 1.00 42.36 87 ASN F N 1
ATOM 5823 C CA . ASN F 1 90 ? -40.602 -74.124 -37.058 1.00 42.37 87 ASN F CA 1
ATOM 5824 C C . ASN F 1 90 ? -39.131 -73.989 -36.668 1.00 43.02 87 ASN F C 1
ATOM 5825 O O . ASN F 1 90 ? -38.254 -74.248 -37.495 1.00 41.68 87 ASN F O 1
ATOM 5830 N N . TYR F 1 91 ? -38.856 -73.589 -35.425 1.00 42.83 88 TYR F N 1
ATOM 5831 C CA . TYR F 1 91 ? -37.471 -73.480 -34.969 1.00 43.69 88 TYR F CA 1
ATOM 5832 C C . TYR F 1 91 ? -36.777 -74.825 -35.053 1.00 45.52 88 TYR F C 1
ATOM 5833 O O . TYR F 1 91 ? -35.645 -74.911 -35.535 1.00 44.45 88 TYR F O 1
ATOM 5842 N N . ASN F 1 92 ? -37.457 -75.866 -34.578 1.00 45.56 89 ASN F N 1
ATOM 5843 C CA . ASN F 1 92 ? -36.862 -77.194 -34.514 1.00 46.80 89 ASN F CA 1
ATOM 5844 C C . ASN F 1 92 ? -36.637 -77.773 -35.902 1.00 48.17 89 ASN F C 1
ATOM 5845 O O . ASN F 1 92 ? -35.560 -78.302 -36.166 1.00 46.26 89 ASN F O 1
ATOM 5850 N N . ALA F 1 93 ? -37.626 -77.640 -36.789 1.00 49.80 90 ALA F N 1
ATOM 5851 C CA . ALA F 1 93 ? -37.478 -78.082 -38.185 1.00 51.35 90 ALA F CA 1
ATOM 5852 C C . ALA F 1 93 ? -36.279 -77.413 -38.849 1.00 55.04 90 ALA F C 1
ATOM 5853 O O . ALA F 1 93 ? -35.433 -78.084 -39.438 1.00 56.07 90 ALA F O 1
ATOM 5855 N N . MET F 1 94 ? -36.217 -76.091 -38.724 1.00 59.26 91 MET F N 1
ATOM 5856 C CA . MET F 1 94 ? -35.099 -75.290 -39.217 1.00 60.13 91 MET F CA 1
ATOM 5857 C C . MET F 1 94 ? -33.756 -75.775 -38.672 1.00 59.14 91 MET F C 1
ATOM 5858 O O . MET F 1 94 ? -32.811 -75.910 -39.432 1.00 57.41 91 MET F O 1
ATOM 5863 N N A MET F 1 95 ? -33.695 -76.052 -37.368 0.50 59.65 92 MET F N 1
ATOM 5864 N N B MET F 1 95 ? -33.686 -76.033 -37.367 0.50 59.62 92 MET F N 1
ATOM 5865 C CA A MET F 1 95 ? -32.466 -76.513 -36.703 0.50 60.93 92 MET F CA 1
ATOM 5866 C CA B MET F 1 95 ? -32.453 -76.494 -36.713 0.50 60.79 92 MET F CA 1
ATOM 5867 C C A MET F 1 95 ? -31.919 -77.811 -37.305 0.50 63.26 92 MET F C 1
ATOM 5868 C C B MET F 1 95 ? -31.917 -77.805 -37.313 0.50 63.18 92 MET F C 1
ATOM 5869 O O A MET F 1 95 ? -30.701 -77.988 -37.404 0.50 61.24 92 MET F O 1
ATOM 5870 O O B MET F 1 95 ? -30.700 -77.984 -37.418 0.50 61.11 92 MET F O 1
ATOM 5879 N N . GLU F 1 96 ? -32.821 -78.699 -37.722 1.00 64.41 93 GLU F N 1
ATOM 5880 C CA . GLU F 1 96 ? -32.439 -79.962 -38.387 1.00 69.31 93 GLU F CA 1
ATOM 5881 C C . GLU F 1 96 ? -32.523 -79.916 -39.932 1.00 66.80 93 GLU F C 1
ATOM 5882 O O . GLU F 1 96 ? -32.695 -80.946 -40.581 1.00 69.07 93 GLU F O 1
ATOM 5888 N N . GLY F 1 97 ? -32.379 -78.718 -40.508 1.00 66.26 94 GLY F N 1
ATOM 5889 C CA . GLY F 1 97 ? -32.163 -78.537 -41.941 1.00 64.73 94 GLY F CA 1
ATOM 5890 C C . GLY F 1 97 ? -33.343 -78.731 -42.878 1.00 64.37 94 GLY F C 1
ATOM 5891 O O . GLY F 1 97 ? -33.159 -78.762 -44.097 1.00 62.46 94 GLY F O 1
ATOM 5892 N N . LEU F 1 98 ? -34.552 -78.850 -42.339 1.00 62.10 95 LEU F N 1
ATOM 5893 C CA . LEU F 1 98 ? -35.723 -79.081 -43.174 1.00 60.75 95 LEU F CA 1
ATOM 5894 C C . LEU F 1 98 ? -36.251 -77.758 -43.687 1.00 58.71 95 LEU F C 1
ATOM 5895 O O . LEU F 1 98 ? -36.329 -76.783 -42.932 1.00 61.30 95 LEU F O 1
ATOM 5900 N N . THR F 1 99 ? -36.591 -77.724 -44.974 1.00 55.53 96 THR F N 1
ATOM 5901 C CA . THR F 1 99 ? -37.375 -76.629 -45.547 1.00 55.05 96 THR F CA 1
ATOM 5902 C C . THR F 1 99 ? -38.881 -76.933 -45.546 1.00 53.69 96 THR F C 1
ATOM 5903 O O . THR F 1 99 ? -39.676 -76.051 -45.867 1.00 53.86 96 THR F O 1
ATOM 5907 N N . GLU F 1 100 ? -39.272 -78.159 -45.189 1.00 53.05 97 GLU F N 1
ATOM 5908 C CA . GLU F 1 100 ? -40.673 -78.584 -45.266 1.00 56.97 97 GLU F CA 1
ATOM 5909 C C . GLU F 1 100 ? -41.025 -79.463 -44.053 1.00 53.08 97 GLU F C 1
ATOM 5910 O O . GLU F 1 100 ? -40.209 -80.279 -43.617 1.00 50.67 97 GLU F O 1
ATOM 5916 N N . HIS F 1 101 ? -42.228 -79.271 -43.505 1.00 49.38 98 HIS F N 1
ATOM 5917 C CA . HIS F 1 101 ? -42.707 -80.059 -42.358 1.00 47.04 98 HIS F CA 1
ATOM 5918 C C . HIS F 1 101 ? -43.237 -81.426 -42.801 1.00 44.56 98 HIS F C 1
ATOM 5919 O O . HIS F 1 101 ? -43.611 -81.584 -43.962 1.00 43.54 98 HIS F O 1
ATOM 5926 N N . PRO F 1 102 ? -43.311 -82.400 -41.869 1.00 42.82 99 PRO F N 1
ATOM 5927 C CA . PRO F 1 102 ? -43.938 -83.690 -42.131 1.00 45.75 99 PRO F CA 1
ATOM 5928 C C . PRO F 1 102 ? -45.315 -83.651 -42.809 1.00 46.17 99 PRO F C 1
ATOM 5929 O O . PRO F 1 102 ? -45.639 -84.592 -43.529 1.00 47.33 99 PRO F O 1
ATOM 5933 N N . ASP F 1 103 ? -46.095 -82.586 -42.596 1.00 44.73 100 ASP F N 1
ATOM 5934 C CA . ASP F 1 103 ? -47.409 -82.430 -43.246 1.00 45.22 100 ASP F CA 1
ATOM 5935 C C . ASP F 1 103 ? -47.378 -81.722 -44.608 1.00 44.71 100 ASP F C 1
ATOM 5936 O O . ASP F 1 103 ? -48.422 -81.377 -45.143 1.00 48.39 100 ASP F O 1
ATOM 5941 N N . GLY F 1 104 ? -46.196 -81.508 -45.171 1.00 46.36 101 GLY F N 1
ATOM 5942 C CA . GLY F 1 104 ? -46.079 -80.884 -46.487 1.00 47.40 101 GLY F CA 1
ATOM 5943 C C . GLY F 1 104 ? -46.087 -79.359 -46.532 1.00 49.08 101 GLY F C 1
ATOM 5944 O O . GLY F 1 104 ? -45.956 -78.779 -47.613 1.00 49.82 101 GLY F O 1
ATOM 5945 N N . THR F 1 105 ? -46.221 -78.703 -45.375 1.00 49.55 102 THR F N 1
ATOM 5946 C CA . THR F 1 105 ? -46.279 -77.242 -45.312 1.00 45.54 102 THR F CA 1
ATOM 5947 C C . THR F 1 105 ? -44.869 -76.704 -45.142 1.00 45.38 102 THR F C 1
ATOM 5948 O O . THR F 1 105 ? -44.002 -77.401 -44.590 1.00 45.47 102 THR F O 1
ATOM 5952 N N . PRO F 1 106 ? -44.624 -75.465 -45.606 1.00 45.71 103 PRO F N 1
ATOM 5953 C CA . PRO F 1 106 ? -43.264 -74.926 -45.532 1.00 46.75 103 PRO F CA 1
ATOM 5954 C C . PRO F 1 106 ? -42.816 -74.581 -44.122 1.00 49.14 103 PRO F C 1
ATOM 5955 O O . PRO F 1 106 ? -43.641 -74.245 -43.259 1.00 49.62 103 PRO F O 1
ATOM 5959 N N . VAL F 1 107 ? -41.506 -74.676 -43.918 1.00 50.39 104 VAL F N 1
ATOM 5960 C CA . VAL F 1 107 ? -40.849 -74.245 -42.699 1.00 51.84 104 VAL F CA 1
ATOM 5961 C C . VAL F 1 107 ? -40.600 -72.742 -42.827 1.00 55.41 104 VAL F C 1
ATOM 5962 O O . VAL F 1 107 ? -39.917 -72.291 -43.752 1.00 55.67 104 VAL F O 1
ATOM 5966 N N . ILE F 1 108 ? -41.187 -71.983 -41.907 1.00 57.32 105 ILE F N 1
ATOM 5967 C CA . ILE F 1 108 ? -40.993 -70.541 -41.824 1.00 57.58 105 ILE F CA 1
ATOM 5968 C C . ILE F 1 108 ? -39.892 -70.273 -40.798 1.00 55.91 105 ILE F C 1
ATOM 5969 O O . ILE F 1 108 ? -39.911 -70.835 -39.711 1.00 57.50 105 ILE F O 1
ATOM 5974 N N . GLY F 1 109 ? -38.926 -69.429 -41.156 1.00 53.34 106 GLY F N 1
ATOM 5975 C CA . GLY F 1 109 ? -37.817 -69.086 -40.262 1.00 49.24 106 GLY F CA 1
ATOM 5976 C C . GLY F 1 109 ? -38.286 -68.403 -38.987 1.00 47.24 106 GLY F C 1
ATOM 5977 O O . GLY F 1 109 ? -39.239 -67.623 -39.006 1.00 46.28 106 GLY F O 1
ATOM 5978 N N . VAL F 1 110 ? -37.630 -68.732 -37.880 1.00 45.82 107 VAL F N 1
ATOM 5979 C CA . VAL F 1 110 ? -37.968 -68.214 -36.563 1.00 48.14 107 VAL F CA 1
ATOM 5980 C C . VAL F 1 110 ? -36.682 -68.038 -35.800 1.00 46.04 107 VAL F C 1
ATOM 5981 O O . VAL F 1 110 ? -35.900 -68.967 -35.729 1.00 50.14 107 VAL F O 1
ATOM 5985 N N . ARG F 1 111 ? -36.486 -66.864 -35.215 1.00 48.14 108 ARG F N 1
ATOM 5986 C CA . ARG F 1 111 ? -35.276 -66.559 -34.436 1.00 50.20 108 ARG F CA 1
ATOM 5987 C C . ARG F 1 111 ? -35.484 -66.900 -32.964 1.00 43.54 108 ARG F C 1
ATOM 5988 O O . ARG F 1 111 ? -36.592 -66.771 -32.455 1.00 42.13 108 ARG F O 1
ATOM 5996 N N . PRO F 1 112 ? -34.422 -67.315 -32.258 1.00 41.82 109 PRO F N 1
ATOM 5997 C CA . PRO F 1 112 ? -34.549 -67.506 -30.804 1.00 41.05 109 PRO F CA 1
ATOM 5998 C C . PRO F 1 112 ? -35.201 -66.321 -30.075 1.00 40.69 109 PRO F C 1
ATOM 5999 O O . PRO F 1 112 ? -36.031 -66.541 -29.196 1.00 42.31 109 PRO F O 1
ATOM 6003 N N . ALA F 1 113 ? -34.848 -65.087 -30.458 1.00 38.87 110 ALA F N 1
ATOM 6004 C CA . ALA F 1 113 ? -35.429 -63.889 -29.839 1.00 37.99 110 ALA F CA 1
ATOM 6005 C C . ALA F 1 113 ? -36.936 -63.806 -30.007 1.00 37.16 110 ALA F C 1
ATOM 6006 O O . ALA F 1 113 ? -37.623 -63.375 -29.097 1.00 36.49 110 ALA F O 1
ATOM 6008 N N . ASP F 1 114 ? -37.437 -64.213 -31.171 1.00 39.18 111 ASP F N 1
ATOM 6009 C CA . ASP F 1 114 ? -38.881 -64.209 -31.458 1.00 39.44 111 ASP F CA 1
ATOM 6010 C C . ASP F 1 114 ? -39.615 -65.125 -30.502 1.00 38.67 111 ASP F C 1
ATOM 6011 O O . ASP F 1 114 ? -40.686 -64.783 -30.001 1.00 37.15 111 ASP F O 1
ATOM 6016 N N . ILE F 1 115 ? -39.029 -66.297 -30.257 1.00 37.94 112 ILE F N 1
ATOM 6017 C CA . ILE F 1 115 ? -39.593 -67.273 -29.321 1.00 37.84 112 ILE F CA 1
ATOM 6018 C C . ILE F 1 115 ? -39.596 -66.736 -27.882 1.00 36.40 112 ILE F C 1
ATOM 6019 O O . ILE F 1 115 ? -40.611 -66.843 -27.194 1.00 35.07 112 ILE F O 1
ATOM 6024 N N . ALA F 1 116 ? -38.472 -66.171 -27.437 1.00 34.40 113 ALA F N 1
ATOM 6025 C CA . ALA F 1 116 ? -38.393 -65.546 -26.103 1.00 35.05 113 ALA F CA 1
ATOM 6026 C C . ALA F 1 116 ? -39.423 -64.442 -25.939 1.00 35.50 113 ALA F C 1
ATOM 6027 O O . ALA F 1 116 ? -40.126 -64.384 -24.918 1.00 35.20 113 ALA F O 1
ATOM 6029 N N . ALA F 1 117 ? -39.527 -63.584 -26.953 1.00 34.55 114 ALA F N 1
ATOM 6030 C CA . ALA F 1 117 ? -40.499 -62.489 -26.922 1.00 36.06 114 ALA F CA 1
ATOM 6031 C C . ALA F 1 117 ? -41.940 -62.988 -26.839 1.00 36.04 114 ALA F C 1
ATOM 6032 O O . ALA F 1 117 ? -42.751 -62.384 -26.136 1.00 37.47 114 ALA F O 1
ATOM 6034 N N . MET F 1 118 ? -42.255 -64.079 -27.541 1.00 34.59 115 MET F N 1
ATOM 6035 C CA . MET F 1 118 ? -43.606 -64.640 -27.511 1.00 33.74 115 MET F CA 1
ATOM 6036 C C . MET F 1 118 ? -43.869 -65.241 -26.133 1.00 34.27 115 MET F C 1
ATOM 6037 O O . MET F 1 118 ? -44.958 -65.088 -25.574 1.00 34.80 115 MET F O 1
ATOM 6042 N N . ALA F 1 119 ? -42.867 -65.908 -25.579 1.00 34.63 116 ALA F N 1
ATOM 6043 C CA . ALA F 1 119 ? -42.985 -66.470 -24.249 1.00 36.06 116 ALA F CA 1
ATOM 6044 C C . ALA F 1 119 ? -43.290 -65.347 -23.265 1.00 38.19 116 ALA F C 1
ATOM 6045 O O . ALA F 1 119 ? -44.201 -65.485 -22.447 1.00 40.32 116 ALA F O 1
ATOM 6047 N N . ASP F 1 120 ? -42.561 -64.233 -23.364 1.00 37.10 117 ASP F N 1
ATOM 6048 C CA . ASP F 1 120 ? -42.821 -63.080 -22.488 1.00 36.39 117 ASP F CA 1
ATOM 6049 C C . ASP F 1 120 ? -44.223 -62.488 -22.665 1.00 36.04 117 ASP F C 1
ATOM 6050 O O . ASP F 1 120 ? -44.864 -62.135 -21.677 1.00 33.82 117 ASP F O 1
ATOM 6055 N N . ARG F 1 121 ? -44.710 -62.407 -23.904 1.00 35.64 118 ARG F N 1
ATOM 6056 C CA . ARG F 1 121 ? -46.083 -61.940 -24.149 1.00 38.31 118 ARG F CA 1
ATOM 6057 C C . ARG F 1 121 ? -47.097 -62.757 -23.367 1.00 38.88 118 ARG F C 1
ATOM 6058 O O . ARG F 1 121 ? -48.016 -62.188 -22.756 1.00 39.95 118 ARG F O 1
ATOM 6066 N N . ILE F 1 122 ? -46.922 -64.083 -23.399 1.00 37.01 119 ILE F N 1
ATOM 6067 C CA . ILE F 1 122 ? -47.832 -65.003 -22.735 1.00 35.50 119 ILE F CA 1
ATOM 6068 C C . ILE F 1 122 ? -47.699 -64.871 -21.218 1.00 35.17 119 ILE F C 1
ATOM 6069 O O . ILE F 1 122 ? -48.720 -64.782 -20.523 1.00 34.44 119 ILE F O 1
ATOM 6074 N N . MET F 1 123 ? -46.462 -64.839 -20.718 1.00 33.29 120 MET F N 1
ATOM 6075 C CA . MET F 1 123 ? -46.214 -64.712 -19.281 1.00 33.34 120 MET F CA 1
ATOM 6076 C C . MET F 1 123 ? -46.757 -63.404 -18.720 1.00 35.60 120 MET F C 1
ATOM 6077 O O . MET F 1 123 ? -47.244 -63.379 -17.588 1.00 34.98 120 MET F O 1
ATOM 6082 N N . LYS F 1 124 ? -46.709 -62.330 -19.511 1.00 37.12 121 LYS F N 1
ATOM 6083 C CA . LYS F 1 124 ? -47.287 -61.058 -19.076 1.00 38.81 121 LYS F CA 1
ATOM 6084 C C . LYS F 1 124 ? -48.810 -61.114 -19.007 1.00 37.36 121 LYS F C 1
ATOM 6085 O O . LYS F 1 124 ? -49.389 -60.545 -18.088 1.00 38.04 121 LYS F O 1
ATOM 6091 N N . ILE F 1 125 ? -49.457 -61.821 -19.929 1.00 35.85 122 ILE F N 1
ATOM 6092 C CA . ILE F 1 125 ? -50.918 -62.015 -19.837 1.00 37.68 122 ILE F CA 1
ATOM 6093 C C . ILE F 1 125 ? -51.301 -62.778 -18.559 1.00 39.81 122 ILE F C 1
ATOM 6094 O O . ILE F 1 125 ? -52.273 -62.405 -17.875 1.00 37.34 122 ILE F O 1
ATOM 6099 N N . ASP F 1 126 ? -50.534 -63.829 -18.246 1.00 41.72 123 ASP F N 1
ATOM 6100 C CA . ASP F 1 126 ? -50.801 -64.680 -17.071 1.00 44.88 123 ASP F CA 1
ATOM 6101 C C . ASP F 1 126 ? -50.627 -63.880 -15.785 1.00 46.89 123 ASP F C 1
ATOM 6102 O O . ASP F 1 126 ? -51.473 -63.937 -14.889 1.00 48.29 123 ASP F O 1
ATOM 6107 N N . GLN F 1 127 ? -49.520 -63.143 -15.716 1.00 48.78 124 GLN F N 1
ATOM 6108 C CA . GLN F 1 127 ? -49.011 -62.579 -14.465 1.00 50.06 124 GLN F CA 1
ATOM 6109 C C . GLN F 1 127 ? -49.415 -61.130 -14.201 1.00 51.71 124 GLN F C 1
ATOM 6110 O O . GLN F 1 127 ? -49.371 -60.689 -13.044 1.00 56.73 124 GLN F O 1
ATOM 6116 N N . GLU F 1 128 ? -49.771 -60.391 -15.253 1.00 50.46 125 GLU F N 1
ATOM 6117 C CA . GLU F 1 128 ? -50.161 -58.984 -15.130 1.00 50.67 125 GLU F CA 1
ATOM 6118 C C . GLU F 1 128 ? -51.611 -58.762 -15.560 1.00 46.99 125 GLU F C 1
ATOM 6119 O O . GLU F 1 128 ? -52.444 -58.419 -14.732 1.00 49.06 125 GLU F O 1
ATOM 6125 N N . ARG F 1 129 ? -51.917 -58.988 -16.832 1.00 43.99 126 ARG F N 1
ATOM 6126 C CA . ARG F 1 129 ? -53.261 -58.715 -17.368 1.00 45.01 126 ARG F CA 1
ATOM 6127 C C . ARG F 1 129 ? -54.381 -59.458 -16.611 1.00 43.87 126 ARG F C 1
ATOM 6128 O O . ARG F 1 129 ? -55.354 -58.835 -16.163 1.00 42.70 126 ARG F O 1
ATOM 6136 N N . ILE F 1 130 ? -54.234 -60.774 -16.465 1.00 43.13 127 ILE F N 1
ATOM 6137 C CA . ILE F 1 130 ? -55.279 -61.601 -15.835 1.00 45.52 127 ILE F CA 1
ATOM 6138 C C . ILE F 1 130 ? -55.361 -61.366 -14.308 1.00 45.63 127 ILE F C 1
ATOM 6139 O O . ILE F 1 130 ? -56.464 -61.255 -13.747 1.00 44.21 127 ILE F O 1
ATOM 6144 N N . THR F 1 131 ? -54.202 -61.286 -13.658 1.00 44.50 128 THR F N 1
ATOM 6145 C CA . THR F 1 131 ? -54.121 -61.020 -12.230 1.00 47.73 128 THR F CA 1
ATOM 6146 C C . THR F 1 131 ? -54.786 -59.697 -11.840 1.00 46.14 128 THR F C 1
ATOM 6147 O O . THR F 1 131 ? -55.512 -59.642 -10.843 1.00 47.42 128 THR F O 1
ATOM 6151 N N . ALA F 1 132 ? -54.529 -58.639 -12.612 1.00 43.90 129 ALA F N 1
ATOM 6152 C CA . ALA F 1 132 ? -55.124 -57.320 -12.342 1.00 43.57 129 ALA F CA 1
ATOM 6153 C C . ALA F 1 132 ? -56.648 -57.357 -12.470 1.00 44.43 129 ALA F C 1
ATOM 6154 O O . ALA F 1 132 ? -57.349 -56.790 -11.630 1.00 46.66 129 ALA F O 1
ATOM 6156 N N . LEU F 1 133 ? -57.149 -58.046 -13.500 1.00 42.90 130 LEU F N 1
ATOM 6157 C CA . LEU F 1 133 ? -58.591 -58.181 -13.715 1.00 44.39 130 LEU F CA 1
ATOM 6158 C C . LEU F 1 133 ? -59.262 -59.001 -12.628 1.00 46.17 130 LEU F C 1
ATOM 6159 O O . LEU F 1 133 ? -60.385 -58.677 -12.224 1.00 46.60 130 LEU F O 1
ATOM 6164 N N . LEU F 1 134 ? -58.580 -60.049 -12.162 1.00 47.97 131 LEU F N 1
ATOM 6165 C CA . LEU F 1 134 ? -59.067 -60.853 -11.034 1.00 49.29 131 LEU F CA 1
ATOM 6166 C C . LEU F 1 134 ? -59.087 -60.065 -9.728 1.00 50.77 131 LEU F C 1
ATOM 6167 O O . LEU F 1 134 ? -60.043 -60.188 -8.959 1.00 53.10 131 LEU F O 1
ATOM 6172 N N A ASN F 1 135 ? -58.046 -59.275 -9.475 0.50 51.83 132 ASN F N 1
ATOM 6173 N N B ASN F 1 135 ? -58.039 -59.278 -9.475 0.50 52.20 132 ASN F N 1
ATOM 6174 C CA A ASN F 1 135 ? -57.999 -58.429 -8.282 0.50 53.34 132 ASN F CA 1
ATOM 6175 C CA B ASN F 1 135 ? -57.995 -58.396 -8.302 0.50 53.92 132 ASN F CA 1
ATOM 6176 C C A ASN F 1 135 ? -59.088 -57.336 -8.287 0.50 53.93 132 ASN F C 1
ATOM 6177 C C B ASN F 1 135 ? -59.148 -57.393 -8.302 0.50 54.07 132 ASN F C 1
ATOM 6178 O O A ASN F 1 135 ? -59.612 -56.990 -7.227 0.50 55.66 132 ASN F O 1
ATOM 6179 O O B ASN F 1 135 ? -59.773 -57.164 -7.265 0.50 55.15 132 ASN F O 1
ATOM 6188 N N . SER F 1 136 ? -59.423 -56.809 -9.469 1.00 52.04 133 SER F N 1
ATOM 6189 C CA . SER F 1 136 ? -60.544 -55.868 -9.628 1.00 51.97 133 SER F CA 1
ATOM 6190 C C . SER F 1 136 ? -61.906 -56.527 -9.366 1.00 52.90 133 SER F C 1
ATOM 6191 O O . SER F 1 136 ? -62.776 -55.900 -8.759 1.00 51.60 133 SER F O 1
ATOM 6194 N N . LEU F 1 137 ? -62.078 -57.775 -9.814 1.00 51.70 134 LEU F N 1
ATOM 6195 C CA . LEU F 1 137 ? -63.288 -58.547 -9.504 1.00 56.05 134 LEU F CA 1
ATOM 6196 C C . LEU F 1 137 ? -63.456 -58.756 -7.993 1.00 57.36 134 LEU F C 1
ATOM 6197 O O . LEU F 1 137 ? -64.564 -58.606 -7.473 1.00 58.39 134 LEU F O 1
ATOM 6202 N N . LYS F 1 138 ? -62.368 -59.103 -7.308 1.00 59.35 135 LYS F N 1
ATOM 6203 C CA . LYS F 1 138 ? -62.401 -59.350 -5.865 1.00 66.72 135 LYS F CA 1
ATOM 6204 C C . LYS F 1 138 ? -62.832 -58.095 -5.104 1.00 67.85 135 LYS F C 1
ATOM 6205 O O . LYS F 1 138 ? -63.778 -58.127 -4.310 1.00 66.05 135 LYS F O 1
ATOM 6211 N N . VAL F 1 139 ? -62.129 -57.001 -5.373 1.00 67.29 136 VAL F N 1
ATOM 6212 C CA . VAL F 1 139 ? -62.396 -55.702 -4.748 1.00 64.42 136 VAL F CA 1
ATOM 6213 C C . VAL F 1 139 ? -63.841 -55.216 -4.992 1.00 62.02 136 VAL F C 1
ATOM 6214 O O . VAL F 1 139 ? -64.469 -54.678 -4.087 1.00 64.85 136 VAL F O 1
ATOM 6218 N N . LEU F 1 140 ? -64.363 -55.416 -6.202 1.00 61.47 137 LEU F N 1
ATOM 6219 C CA . LEU F 1 140 ? -65.727 -54.976 -6.548 1.00 62.00 137 LEU F CA 1
ATOM 6220 C C . LEU F 1 140 ? -66.850 -55.776 -5.866 1.00 64.73 137 LEU F C 1
ATOM 6221 O O . LEU F 1 140 ? -67.942 -55.243 -5.673 1.00 61.52 137 LEU F O 1
ATOM 6226 N N . GLY F 1 141 ? -66.596 -57.046 -5.538 1.00 69.31 138 GLY F N 1
ATOM 6227 C CA . GLY F 1 141 ? -67.602 -57.917 -4.920 1.00 68.45 138 GLY F CA 1
ATOM 6228 C C . GLY F 1 141 ? -68.695 -58.316 -5.896 1.00 69.60 138 GLY F C 1
ATOM 6229 O O . GLY F 1 141 ? -69.722 -58.869 -5.506 1.00 70.51 138 GLY F O 1
ATOM 6230 N N . SER G 1 7 ? 3.464 -31.131 -12.671 1.00 71.85 4 SER G N 1
ATOM 6231 C CA . SER G 1 7 ? 3.366 -31.526 -14.108 1.00 74.28 4 SER G CA 1
ATOM 6232 C C . SER G 1 7 ? 3.674 -33.008 -14.319 1.00 77.14 4 SER G C 1
ATOM 6233 O O . SER G 1 7 ? 3.011 -33.666 -15.126 1.00 82.70 4 SER G O 1
ATOM 6236 N N . PHE G 1 8 ? 4.686 -33.524 -13.617 1.00 72.27 5 PHE G N 1
ATOM 6237 C CA . PHE G 1 8 ? 5.001 -34.953 -13.666 1.00 69.18 5 PHE G CA 1
ATOM 6238 C C . PHE G 1 8 ? 3.906 -35.782 -12.994 1.00 67.86 5 PHE G C 1
ATOM 6239 O O . PHE G 1 8 ? 3.564 -36.857 -13.480 1.00 63.76 5 PHE G O 1
ATOM 6247 N N . ARG G 1 9 ? 3.376 -35.286 -11.877 1.00 71.82 6 ARG G N 1
ATOM 6248 C CA . ARG G 1 9 ? 2.229 -35.920 -11.222 1.00 74.68 6 ARG G CA 1
ATOM 6249 C C . ARG G 1 9 ? 0.965 -35.897 -12.106 1.00 72.16 6 ARG G C 1
ATOM 6250 O O . ARG G 1 9 ? 0.185 -36.851 -12.080 1.00 69.42 6 ARG G O 1
ATOM 6258 N N . ASP G 1 10 ? 0.777 -34.821 -12.874 1.00 70.08 7 ASP G N 1
ATOM 6259 C CA . ASP G 1 10 ? -0.384 -34.682 -13.762 1.00 68.06 7 ASP G CA 1
ATOM 6260 C C . ASP G 1 10 ? -0.306 -35.625 -14.953 1.00 66.19 7 ASP G C 1
ATOM 6261 O O . ASP G 1 10 ? -1.322 -36.192 -15.368 1.00 67.37 7 ASP G O 1
ATOM 6266 N N . ARG G 1 11 ? 0.897 -35.797 -15.493 1.00 62.54 8 ARG G N 1
ATOM 6267 C CA . ARG G 1 11 ? 1.097 -36.680 -16.635 1.00 58.84 8 ARG G CA 1
ATOM 6268 C C . ARG G 1 11 ? 0.924 -38.144 -16.229 1.00 52.53 8 ARG G C 1
ATOM 6269 O O . ARG G 1 11 ? 0.365 -38.938 -16.990 1.00 49.66 8 ARG G O 1
ATOM 6277 N N . VAL G 1 12 ? 1.384 -38.490 -15.029 1.00 46.50 9 VAL G N 1
ATOM 6278 C CA . VAL G 1 12 ? 1.175 -39.828 -14.474 1.00 46.59 9 VAL G CA 1
ATOM 6279 C C . VAL G 1 12 ? -0.330 -40.129 -14.347 1.00 46.93 9 VAL G C 1
ATOM 6280 O O . VAL G 1 12 ? -0.809 -41.202 -14.771 1.00 43.85 9 VAL G O 1
ATOM 6284 N N . LEU G 1 13 ? -1.050 -39.177 -13.755 1.00 46.23 10 LEU G N 1
ATOM 6285 C CA . LEU G 1 13 ? -2.492 -39.282 -13.548 1.00 46.53 10 LEU G CA 1
ATOM 6286 C C . LEU G 1 13 ? -3.192 -39.395 -14.887 1.00 45.15 10 LEU G C 1
ATOM 6287 O O . LEU G 1 13 ? -4.050 -40.251 -15.057 1.00 44.89 10 LEU G O 1
ATOM 6292 N N . LYS G 1 14 ? -2.806 -38.539 -15.833 1.00 46.21 11 LYS G N 1
ATOM 6293 C CA . LYS G 1 14 ? -3.420 -38.514 -17.157 1.00 45.35 11 LYS G CA 1
ATOM 6294 C C . LYS G 1 14 ? -3.297 -39.856 -17.889 1.00 44.05 11 LYS G C 1
ATOM 6295 O O . LYS G 1 14 ? -4.292 -40.370 -18.399 1.00 44.82 11 LYS G O 1
ATOM 6301 N N . LEU G 1 15 ? -2.096 -40.423 -17.920 1.00 43.54 12 LEU G N 1
ATOM 6302 C CA . LEU G 1 15 ? -1.870 -41.742 -18.537 1.00 43.63 12 LEU G CA 1
ATOM 6303 C C . LEU G 1 15 ? -2.636 -42.854 -17.826 1.00 41.14 12 LEU G C 1
ATOM 6304 O O . LEU G 1 15 ? -3.189 -43.729 -18.480 1.00 42.07 12 LEU G O 1
ATOM 6309 N N . TYR G 1 16 ? -2.666 -42.823 -16.498 1.00 39.71 13 TYR G N 1
ATOM 6310 C CA . TYR G 1 16 ? -3.491 -43.759 -15.736 1.00 40.59 13 TYR G CA 1
ATOM 6311 C C . TYR G 1 16 ? -4.960 -43.686 -16.164 1.00 38.20 13 TYR G C 1
ATOM 6312 O O . TYR G 1 16 ? -5.581 -44.721 -16.434 1.00 36.62 13 TYR G O 1
ATOM 6321 N N . LEU G 1 17 ? -5.485 -42.466 -16.262 1.00 36.86 14 LEU G N 1
ATOM 6322 C CA . LEU G 1 17 ? -6.880 -42.234 -16.633 1.00 36.40 14 LEU G CA 1
ATOM 6323 C C . LEU G 1 17 ? -7.184 -42.535 -18.095 1.00 38.08 14 LEU G C 1
ATOM 6324 O O . LEU G 1 17 ? -8.350 -42.743 -18.441 1.00 39.77 14 LEU G O 1
ATOM 6329 N N . LEU G 1 18 ? -6.159 -42.560 -18.951 1.00 38.80 15 LEU G N 1
ATOM 6330 C CA . LEU G 1 18 ? -6.322 -42.976 -20.357 1.00 38.85 15 LEU G CA 1
ATOM 6331 C C . LEU G 1 18 ? -6.214 -44.494 -20.532 1.00 37.51 15 LEU G C 1
ATOM 6332 O O . LEU G 1 18 ? -6.454 -45.002 -21.622 1.00 37.82 15 LEU G O 1
ATOM 6337 N N . GLY G 1 19 ? -5.877 -45.214 -19.465 1.00 36.73 16 GLY G N 1
ATOM 6338 C CA . GLY G 1 19 ? -5.861 -46.683 -19.478 1.00 38.76 16 GLY G CA 1
ATOM 6339 C C . GLY G 1 19 ? -4.499 -47.361 -19.386 1.00 38.77 16 GLY G C 1
ATOM 6340 O O . GLY G 1 19 ? -4.395 -48.563 -19.662 1.00 37.60 16 GLY G O 1
ATOM 6341 N N . PHE G 1 20 ? -3.462 -46.619 -18.997 1.00 38.70 17 PHE G N 1
ATOM 6342 C CA . PHE G 1 20 ? -2.122 -47.194 -18.831 1.00 40.91 17 PHE G CA 1
ATOM 6343 C C . PHE G 1 20 ? -2.063 -47.783 -17.424 1.00 41.25 17 PHE G C 1
ATOM 6344 O O . PHE G 1 20 ? -2.507 -47.135 -16.474 1.00 38.84 17 PHE G O 1
ATOM 6352 N N . ASP G 1 21 ? -1.528 -48.997 -17.269 1.00 43.25 18 ASP G N 1
ATOM 6353 C CA . ASP G 1 21 ? -1.276 -49.514 -15.911 1.00 46.67 18 ASP G CA 1
ATOM 6354 C C . ASP G 1 21 ? 0.033 -48.908 -15.355 1.00 48.49 18 ASP G C 1
ATOM 6355 O O . ASP G 1 21 ? 0.814 -48.329 -16.118 1.00 46.66 18 ASP G O 1
ATOM 6360 N N . PRO G 1 22 ? 0.251 -48.980 -14.025 1.00 51.72 19 PRO G N 1
ATOM 6361 C CA . PRO G 1 22 ? 1.422 -48.289 -13.457 1.00 51.36 19 PRO G CA 1
ATOM 6362 C C . PRO G 1 22 ? 2.789 -48.675 -14.036 1.00 50.68 19 PRO G C 1
ATOM 6363 O O . PRO G 1 22 ? 3.669 -47.822 -14.094 1.00 49.38 19 PRO G O 1
ATOM 6367 N N . SER G 1 23 ? 2.950 -49.925 -14.470 1.00 51.69 20 SER G N 1
ATOM 6368 C CA . SER G 1 23 ? 4.197 -50.376 -15.110 1.00 54.47 20 SER G CA 1
ATOM 6369 C C . SER G 1 23 ? 4.415 -49.747 -16.494 1.00 53.12 20 SER G C 1
ATOM 6370 O O . SER G 1 23 ? 5.535 -49.391 -16.842 1.00 55.68 20 SER G O 1
ATOM 6373 N N . GLU G 1 24 ? 3.347 -49.636 -17.279 1.00 52.51 21 GLU G N 1
ATOM 6374 C CA . GLU G 1 24 ? 3.400 -48.964 -18.583 1.00 51.53 21 GLU G CA 1
ATOM 6375 C C . GLU G 1 24 ? 3.741 -47.483 -18.414 1.00 47.74 21 GLU G C 1
ATOM 6376 O O . GLU G 1 24 ? 4.535 -46.942 -19.183 1.00 44.25 21 GLU G O 1
ATOM 6382 N N . ILE G 1 25 ? 3.144 -46.848 -17.403 1.00 46.28 22 ILE G N 1
ATOM 6383 C CA . ILE G 1 25 ? 3.422 -45.449 -17.081 1.00 46.56 22 ILE G CA 1
ATOM 6384 C C . ILE G 1 25 ? 4.899 -45.302 -16.724 1.00 48.19 22 ILE G C 1
ATOM 6385 O O . ILE G 1 25 ? 5.554 -44.369 -17.186 1.00 46.36 22 ILE G O 1
ATOM 6390 N N . ALA G 1 26 ? 5.406 -46.230 -15.911 1.00 48.81 23 ALA G N 1
ATOM 6391 C CA . ALA G 1 26 ? 6.794 -46.211 -15.455 1.00 49.69 23 ALA G CA 1
ATOM 6392 C C . ALA G 1 26 ? 7.775 -46.339 -16.621 1.00 50.17 23 ALA G C 1
ATOM 6393 O O . ALA G 1 26 ? 8.697 -45.536 -16.734 1.00 49.21 23 ALA G O 1
ATOM 6395 N N . GLN G 1 27 ? 7.563 -47.334 -17.480 1.00 51.20 24 GLN G N 1
ATOM 6396 C CA . GLN G 1 27 ? 8.405 -47.538 -18.669 1.00 55.66 24 GLN G CA 1
ATOM 6397 C C . GLN G 1 27 ? 8.406 -46.336 -19.618 1.00 54.30 24 GLN G C 1
ATOM 6398 O O . GLN G 1 27 ? 9.469 -45.839 -19.998 1.00 53.59 24 GLN G O 1
ATOM 6404 N N . THR G 1 28 ? 7.213 -45.876 -19.984 1.00 51.54 25 THR G N 1
ATOM 6405 C CA . THR G 1 28 ? 7.061 -44.774 -20.933 1.00 51.61 25 THR G CA 1
ATOM 6406 C C . THR G 1 28 ? 7.618 -43.453 -20.374 1.00 49.91 25 THR G C 1
ATOM 6407 O O . THR G 1 28 ? 8.258 -42.702 -21.104 1.00 50.97 25 THR G O 1
ATOM 6411 N N . LEU G 1 29 ? 7.382 -43.168 -19.096 1.00 48.71 26 LEU G N 1
ATOM 6412 C CA . LEU G 1 29 ? 7.890 -41.931 -18.496 1.00 50.62 26 LEU G CA 1
ATOM 6413 C C . LEU G 1 29 ? 9.379 -41.996 -18.195 1.00 50.95 26 LEU G C 1
ATOM 6414 O O . LEU G 1 29 ? 10.045 -40.973 -18.251 1.00 53.43 26 LEU G O 1
ATOM 6419 N N . SER G 1 30 ? 9.898 -43.184 -17.887 1.00 50.01 27 SER G N 1
ATOM 6420 C CA . SER G 1 30 ? 11.343 -43.372 -17.761 1.00 48.65 27 SER G CA 1
ATOM 6421 C C . SER G 1 30 ? 12.073 -42.892 -19.010 1.00 49.59 27 SER G C 1
ATOM 6422 O O . SER G 1 30 ? 13.044 -42.144 -18.908 1.00 49.49 27 SER G O 1
ATOM 6425 N N . LEU G 1 31 ? 11.567 -43.292 -20.177 1.00 50.49 28 LEU G N 1
ATOM 6426 C CA . LEU G 1 31 ? 12.135 -42.884 -21.468 1.00 50.39 28 LEU G CA 1
ATOM 6427 C C . LEU G 1 31 ? 11.999 -41.385 -21.761 1.00 51.86 28 LEU G C 1
ATOM 6428 O O . LEU G 1 31 ? 12.845 -40.812 -22.436 1.00 56.65 28 LEU G O 1
ATOM 6433 N N . ASP G 1 32 ? 10.952 -40.750 -21.252 1.00 52.96 29 ASP G N 1
ATOM 6434 C CA . ASP G 1 32 ? 10.757 -39.316 -21.459 1.00 54.20 29 ASP G CA 1
ATOM 6435 C C . ASP G 1 32 ? 11.612 -38.430 -20.526 1.00 55.21 29 ASP G C 1
ATOM 6436 O O . ASP G 1 32 ? 12.171 -37.435 -20.984 1.00 58.48 29 ASP G O 1
ATOM 6441 N N . VAL G 1 33 ? 11.698 -38.775 -19.238 1.00 56.41 30 VAL G N 1
ATOM 6442 C CA . VAL G 1 33 ? 12.496 -37.999 -18.250 1.00 55.63 30 VAL G CA 1
ATOM 6443 C C . VAL G 1 33 ? 13.964 -38.449 -18.106 1.00 56.72 30 VAL G C 1
ATOM 6444 O O . VAL G 1 33 ? 14.720 -37.828 -17.356 1.00 58.92 30 VAL G O 1
ATOM 6448 N N . LYS G 1 34 ? 14.348 -39.518 -18.812 1.00 58.36 31 LYS G N 1
ATOM 6449 C CA . LYS G 1 34 ? 15.738 -40.026 -18.877 1.00 61.84 31 LYS G CA 1
ATOM 6450 C C . LYS G 1 34 ? 16.283 -40.633 -17.571 1.00 62.10 31 LYS G C 1
ATOM 6451 O O . LYS G 1 34 ? 17.497 -40.613 -17.339 1.00 65.87 31 LYS G O 1
ATOM 6457 N N . ARG G 1 35 ? 15.401 -41.191 -16.742 1.00 59.62 32 ARG G N 1
ATOM 6458 C CA . ARG G 1 35 ? 15.807 -41.861 -15.495 1.00 60.22 32 ARG G CA 1
ATOM 6459 C C . ARG G 1 35 ? 14.885 -43.033 -15.182 1.00 58.72 32 ARG G C 1
ATOM 6460 O O . ARG G 1 35 ? 13.763 -43.079 -15.673 1.00 56.96 32 ARG G O 1
ATOM 6468 N N . LYS G 1 36 ? 15.359 -43.976 -14.370 1.00 59.06 33 LYS G N 1
ATOM 6469 C CA . LYS G 1 36 ? 14.533 -45.114 -13.969 1.00 59.20 33 LYS G CA 1
ATOM 6470 C C . LYS G 1 36 ? 13.402 -44.572 -13.103 1.00 57.56 33 LYS G C 1
ATOM 6471 O O . LYS G 1 36 ? 13.631 -44.140 -11.977 1.00 59.36 33 LYS G O 1
ATOM 6473 N N . VAL G 1 37 ? 12.209 -44.505 -13.689 1.00 55.45 34 VAL G N 1
ATOM 6474 C CA . VAL G 1 37 ? 10.977 -44.295 -12.950 1.00 52.75 34 VAL G CA 1
ATOM 6475 C C . VAL G 1 37 ? 10.442 -45.694 -12.680 1.00 53.10 34 VAL G C 1
ATOM 6476 O O . VAL G 1 37 ? 10.291 -46.518 -13.597 1.00 50.40 34 VAL G O 1
ATOM 6480 N N . THR G 1 38 ? 10.176 -45.968 -11.415 1.00 54.37 35 THR G N 1
ATOM 6481 C CA . THR G 1 38 ? 9.738 -47.299 -11.015 1.00 59.47 35 THR G CA 1
ATOM 6482 C C . THR G 1 38 ? 8.235 -47.320 -10.732 1.00 57.08 35 THR G C 1
ATOM 6483 O O . THR G 1 38 ? 7.619 -46.269 -10.541 1.00 55.70 35 THR G O 1
ATOM 6487 N N . GLU G 1 39 ? 7.657 -48.520 -10.776 1.00 59.88 36 GLU G N 1
ATOM 6488 C CA . GLU G 1 39 ? 6.260 -48.750 -10.376 1.00 66.28 36 GLU G CA 1
ATOM 6489 C C . GLU G 1 39 ? 5.941 -48.129 -9.022 1.00 67.56 36 GLU G C 1
ATOM 6490 O O . GLU G 1 39 ? 4.938 -47.425 -8.885 1.00 65.90 36 GLU G O 1
ATOM 6496 N N . GLU G 1 40 ? 6.806 -48.404 -8.041 1.00 69.78 37 GLU G N 1
ATOM 6497 C CA . GLU G 1 40 ? 6.655 -47.901 -6.673 1.00 70.64 37 GLU G CA 1
ATOM 6498 C C . GLU G 1 40 ? 6.481 -46.381 -6.672 1.00 67.92 37 GLU G C 1
ATOM 6499 O O . GLU G 1 40 ? 5.637 -45.851 -5.947 1.00 70.64 37 GLU G O 1
ATOM 6505 N N . GLU G 1 41 ? 7.246 -45.694 -7.517 1.00 64.76 38 GLU G N 1
ATOM 6506 C CA . GLU G 1 41 ? 7.139 -44.238 -7.656 1.00 62.72 38 GLU G CA 1
ATOM 6507 C C . GLU G 1 41 ? 5.812 -43.812 -8.317 1.00 59.14 38 GLU G C 1
ATOM 6508 O O . GLU G 1 41 ? 5.174 -42.859 -7.874 1.00 60.05 38 GLU G O 1
ATOM 6514 N N . VAL G 1 42 ? 5.412 -44.516 -9.371 1.00 53.77 39 VAL G N 1
ATOM 6515 C CA . VAL G 1 42 ? 4.157 -44.221 -10.066 1.00 55.41 39 VAL G CA 1
ATOM 6516 C C . VAL G 1 42 ? 2.961 -44.424 -9.117 1.00 54.97 39 VAL G C 1
ATOM 6517 O O . VAL G 1 42 ? 2.101 -43.539 -9.003 1.00 52.82 39 VAL G O 1
ATOM 6521 N N . LEU G 1 43 ? 2.926 -45.575 -8.441 1.00 53.18 40 LEU G N 1
ATOM 6522 C CA . LEU G 1 43 ? 1.897 -45.859 -7.430 1.00 56.72 40 LEU G CA 1
ATOM 6523 C C . LEU G 1 43 ? 1.858 -44.793 -6.348 1.00 59.31 40 LEU G C 1
ATOM 6524 O O . LEU G 1 43 ? 0.778 -44.360 -5.940 1.00 59.55 40 LEU G O 1
ATOM 6529 N N . HIS G 1 44 ? 3.038 -44.361 -5.910 1.00 61.87 41 HIS G N 1
ATOM 6530 C CA . HIS G 1 44 ? 3.152 -43.304 -4.911 1.00 66.29 41 HIS G CA 1
ATOM 6531 C C . HIS G 1 44 ? 2.630 -41.948 -5.415 1.00 61.69 41 HIS G C 1
ATOM 6532 O O . HIS G 1 44 ? 1.992 -41.203 -4.666 1.00 63.22 41 HIS G O 1
ATOM 6539 N N . VAL G 1 45 ? 2.906 -41.638 -6.678 1.00 58.96 42 VAL G N 1
ATOM 6540 C CA . VAL G 1 45 ? 2.431 -40.398 -7.312 1.00 56.32 42 VAL G CA 1
ATOM 6541 C C . VAL G 1 45 ? 0.910 -40.432 -7.580 1.00 53.44 42 VAL G C 1
ATOM 6542 O O . VAL G 1 45 ? 0.235 -39.407 -7.448 1.00 52.78 42 VAL G O 1
ATOM 6546 N N . LEU G 1 46 ? 0.381 -41.592 -7.964 1.00 51.15 43 LEU G N 1
ATOM 6547 C CA . LEU G 1 46 ? -1.074 -41.761 -8.089 1.00 54.63 43 LEU G CA 1
ATOM 6548 C C . LEU G 1 46 ? -1.764 -41.630 -6.731 1.00 56.51 43 LEU G C 1
ATOM 6549 O O . LEU G 1 46 ? -2.773 -40.932 -6.614 1.00 55.67 43 LEU G O 1
ATOM 6554 N N . ALA G 1 47 ? -1.209 -42.293 -5.715 1.00 59.82 44 ALA G N 1
ATOM 6555 C CA . ALA G 1 47 ? -1.707 -42.185 -4.335 1.00 60.02 44 ALA G CA 1
ATOM 6556 C C . ALA G 1 47 ? -1.799 -40.733 -3.855 1.00 60.54 44 ALA G C 1
ATOM 6557 O O . ALA G 1 47 ? -2.791 -40.357 -3.238 1.00 63.90 44 ALA G O 1
ATOM 6559 N N . GLU G 1 48 ? -0.781 -39.927 -4.157 1.00 63.02 45 GLU G N 1
ATOM 6560 C CA . GLU G 1 48 ? -0.812 -38.484 -3.854 1.00 66.47 45 GLU G CA 1
ATOM 6561 C C . GLU G 1 48 ? -1.890 -37.734 -4.636 1.00 64.05 45 GLU G C 1
ATOM 6562 O O . GLU G 1 48 ? -2.569 -36.872 -4.077 1.00 64.04 45 GLU G O 1
ATOM 6568 N N . ALA G 1 49 ? -2.034 -38.059 -5.922 1.00 64.55 46 ALA G N 1
ATOM 6569 C CA . ALA G 1 49 ? -3.073 -37.472 -6.773 1.00 63.66 46 ALA G CA 1
ATOM 6570 C C . ALA G 1 49 ? -4.489 -37.824 -6.289 1.00 65.54 46 ALA G C 1
ATOM 6571 O O . ALA G 1 49 ? -5.392 -36.999 -6.388 1.00 63.57 46 ALA G O 1
ATOM 6573 N N . ARG G 1 50 ? -4.673 -39.039 -5.767 1.00 67.79 47 ARG G N 1
ATOM 6574 C CA . ARG G 1 50 ? -5.938 -39.426 -5.132 1.00 74.04 47 ARG G CA 1
ATOM 6575 C C . ARG G 1 50 ? -6.218 -38.607 -3.870 1.00 78.89 47 ARG G C 1
ATOM 6576 O O . ARG G 1 50 ? -7.337 -38.133 -3.691 1.00 81.90 47 ARG G O 1
ATOM 6584 N N . GLU G 1 51 ? -5.207 -38.450 -3.011 1.00 83.83 48 GLU G N 1
ATOM 6585 C CA . GLU G 1 51 ? -5.320 -37.648 -1.772 1.00 85.69 48 GLU G CA 1
ATOM 6586 C C . GLU G 1 51 ? -5.857 -36.237 -2.022 1.00 81.08 48 GLU G C 1
ATOM 6587 O O . GLU G 1 51 ? -6.715 -35.768 -1.278 1.00 82.83 48 GLU G O 1
ATOM 6593 N N . LEU G 1 52 ? -5.352 -35.572 -3.059 1.00 78.44 49 LEU G N 1
ATOM 6594 C CA . LEU G 1 52 ? -5.866 -34.252 -3.447 1.00 80.33 49 LEU G CA 1
ATOM 6595 C C . LEU G 1 52 ? -7.321 -34.331 -3.909 1.00 78.70 49 LEU G C 1
ATOM 6596 O O . LEU G 1 52 ? -8.139 -33.489 -3.539 1.00 82.16 49 LEU G O 1
ATOM 6601 N N . LEU G 1 53 ? -7.633 -35.346 -4.709 1.00 75.50 50 LEU G N 1
ATOM 6602 C CA . LEU G 1 53 ? -8.986 -35.537 -5.232 1.00 72.96 50 LEU G CA 1
ATOM 6603 C C . LEU G 1 53 ? -10.021 -35.991 -4.185 1.00 72.10 50 LEU G C 1
ATOM 6604 O O . LEU G 1 53 ? -11.217 -35.810 -4.395 1.00 70.07 50 LEU G O 1
ATOM 6609 N N . SER G 1 54 ? -9.567 -36.558 -3.064 1.00 74.79 51 SER G N 1
ATOM 6610 C CA . SER G 1 54 ? -10.463 -37.050 -2.001 1.00 77.80 51 SER G CA 1
ATOM 6611 C C . SER G 1 54 ? -11.039 -35.956 -1.096 1.00 80.76 51 SER G C 1
ATOM 6612 O O . SER G 1 54 ? -11.845 -36.256 -0.204 1.00 79.21 51 SER G O 1
ATOM 6615 N N . ALA G 1 55 ? -10.621 -34.705 -1.311 1.00 83.14 52 ALA G N 1
ATOM 6616 C CA . ALA G 1 55 ? -11.132 -33.571 -0.547 1.00 85.84 52 ALA G CA 1
ATOM 6617 C C . ALA G 1 55 ? -12.615 -33.356 -0.817 1.00 89.44 52 ALA G C 1
ATOM 6618 O O . ALA G 1 55 ? -13.097 -33.645 -1.916 1.00 90.12 52 ALA G O 1
ATOM 6620 N N . LEU G 1 56 ? -13.326 -32.862 0.200 1.00 92.33 53 LEU G N 1
ATOM 6621 C CA . LEU G 1 56 ? -14.729 -32.457 0.061 1.00 92.67 53 LEU G CA 1
ATOM 6622 C C . LEU G 1 56 ? -14.826 -31.232 -0.854 1.00 94.40 53 LEU G C 1
ATOM 6623 O O . LEU G 1 56 ? -14.013 -30.306 -0.733 1.00 89.44 53 LEU G O 1
ATOM 6628 N N . PRO G 1 57 ? -15.809 -31.224 -1.777 1.00 97.49 54 PRO G N 1
ATOM 6629 C CA . PRO G 1 57 ? -15.998 -30.029 -2.606 1.00 97.34 54 PRO G CA 1
ATOM 6630 C C . PRO G 1 57 ? -16.606 -28.867 -1.819 1.00 96.49 54 PRO G C 1
ATOM 6631 O O . PRO G 1 57 ? -17.387 -29.099 -0.894 1.00 102.09 54 PRO G O 1
ATOM 6635 N N . SER G 1 58 ? -16.227 -27.639 -2.170 1.00 94.13 55 SER G N 1
ATOM 6636 C CA . SER G 1 58 ? -16.902 -26.442 -1.667 1.00 92.76 55 SER G CA 1
ATOM 6637 C C . SER G 1 58 ? -18.155 -26.189 -2.512 1.00 95.53 55 SER G C 1
ATOM 6638 O O . SER G 1 58 ? -18.182 -26.512 -3.704 1.00 98.02 55 SER G O 1
ATOM 6640 N N . LEU G 1 59 ? -19.195 -25.629 -1.898 1.00 95.53 56 LEU G N 1
ATOM 6641 C CA . LEU G 1 59 ? -20.382 -25.195 -2.645 1.00 97.63 56 LEU G CA 1
ATOM 6642 C C . LEU G 1 59 ? -20.163 -23.918 -3.479 1.00 100.46 56 LEU G C 1
ATOM 6643 O O . LEU G 1 59 ? -20.921 -23.679 -4.420 1.00 101.73 56 LEU G O 1
ATOM 6648 N N A GLU G 1 60 ? -19.157 -23.114 -3.129 0.50 103.36 57 GLU G N 1
ATOM 6649 N N B GLU G 1 60 ? -19.157 -23.110 -3.125 0.50 100.54 57 GLU G N 1
ATOM 6650 C CA A GLU G 1 60 ? -18.738 -21.976 -3.956 0.50 104.46 57 GLU G CA 1
ATOM 6651 C CA B GLU G 1 60 ? -18.717 -21.975 -3.957 0.50 99.95 57 GLU G CA 1
ATOM 6652 C C A GLU G 1 60 ? -18.058 -22.440 -5.254 0.50 104.85 57 GLU G C 1
ATOM 6653 C C B GLU G 1 60 ? -18.070 -22.450 -5.260 0.50 102.11 57 GLU G C 1
ATOM 6654 O O A GLU G 1 60 ? -18.154 -21.763 -6.283 0.50 106.30 57 GLU G O 1
ATOM 6655 O O B GLU G 1 60 ? -18.198 -21.791 -6.297 0.50 103.62 57 GLU G O 1
ATOM 6666 N N . ASP G 1 61 ? -17.370 -23.585 -5.195 1.00 103.86 58 ASP G N 1
ATOM 6667 C CA . ASP G 1 61 ? -16.808 -24.240 -6.387 1.00 99.20 58 ASP G CA 1
ATOM 6668 C C . ASP G 1 61 ? -17.928 -24.838 -7.251 1.00 94.19 58 ASP G C 1
ATOM 6669 O O . ASP G 1 61 ? -17.917 -24.654 -8.461 1.00 94.48 58 ASP G O 1
ATOM 6674 N N . ILE G 1 62 ? -18.892 -25.529 -6.625 1.00 91.40 59 ILE G N 1
ATOM 6675 C CA . ILE G 1 62 ? -20.053 -26.138 -7.330 1.00 89.03 59 ILE G CA 1
ATOM 6676 C C . ILE G 1 62 ? -20.906 -25.106 -8.096 1.00 90.83 59 ILE G C 1
ATOM 6677 O O . ILE G 1 62 ? -21.507 -25.447 -9.120 1.00 94.85 59 ILE G O 1
ATOM 6682 N N . ARG G 1 63 ? -20.950 -23.862 -7.616 1.00 90.96 60 ARG G N 1
ATOM 6683 C CA . ARG G 1 63 ? -21.593 -22.764 -8.360 1.00 89.75 60 ARG G CA 1
ATOM 6684 C C . ARG G 1 63 ? -20.767 -22.321 -9.578 1.00 91.79 60 ARG G C 1
ATOM 6685 O O . ARG G 1 63 ? -21.344 -21.941 -10.602 1.00 96.30 60 ARG G O 1
ATOM 6693 N N . ALA G 1 64 ? -19.436 -22.379 -9.474 1.00 88.88 61 ALA G N 1
ATOM 6694 C CA . ALA G 1 64 ? -18.552 -22.170 -10.633 1.00 91.96 61 ALA G CA 1
ATOM 6695 C C . ALA G 1 64 ? -18.734 -23.227 -11.742 1.00 92.92 61 ALA G C 1
ATOM 6696 O O . ALA G 1 64 ? -18.674 -22.900 -12.934 1.00 89.92 61 ALA G O 1
ATOM 6698 N N . GLU G 1 65 ? -18.953 -24.483 -11.342 1.00 95.86 62 GLU G N 1
ATOM 6699 C CA . GLU G 1 65 ? -19.260 -25.571 -12.283 1.00 94.59 62 GLU G CA 1
ATOM 6700 C C . GLU G 1 65 ? -20.693 -25.454 -12.819 1.00 93.22 62 GLU G C 1
ATOM 6701 O O . GLU G 1 65 ? -20.928 -25.723 -13.997 1.00 93.29 62 GLU G O 1
ATOM 6703 N N . VAL G 1 66 ? -21.640 -25.056 -11.961 1.00 92.06 63 VAL G N 1
ATOM 6704 C CA . VAL G 1 66 ? -23.024 -24.779 -12.393 1.00 89.03 63 VAL G CA 1
ATOM 6705 C C . VAL G 1 66 ? -23.097 -23.554 -13.303 1.00 86.28 63 VAL G C 1
ATOM 6706 O O . VAL G 1 66 ? -23.932 -23.511 -14.206 1.00 80.60 63 VAL G O 1
ATOM 6708 N N . GLY G 1 67 ? -22.207 -22.585 -13.074 1.00 81.93 64 GLY G N 1
ATOM 6709 C CA . GLY G 1 67 ? -22.109 -21.387 -13.896 1.00 80.69 64 GLY G CA 1
ATOM 6710 C C . GLY G 1 67 ? -21.539 -21.607 -15.284 1.00 78.04 64 GLY G C 1
ATOM 6711 O O . GLY G 1 67 ? -22.196 -21.288 -16.273 1.00 79.94 64 GLY G O 1
ATOM 6712 N N . GLN G 1 68 ? -20.321 -22.145 -15.365 1.00 81.09 65 GLN G N 1
ATOM 6713 C CA . GLN G 1 68 ? -19.630 -22.314 -16.665 1.00 79.05 65 GLN G CA 1
ATOM 6714 C C . GLN G 1 68 ? -20.319 -23.290 -17.620 1.00 68.94 65 GLN G C 1
ATOM 6715 O O . GLN G 1 68 ? -20.141 -23.189 -18.828 1.00 65.00 65 GLN G O 1
ATOM 6721 N N . ALA G 1 69 ? -21.072 -24.237 -17.069 1.00 66.47 66 ALA G N 1
ATOM 6722 C CA . ALA G 1 69 ? -21.946 -25.113 -17.849 1.00 68.26 66 ALA G CA 1
ATOM 6723 C C . ALA G 1 69 ? -22.916 -24.298 -18.710 1.00 72.35 66 ALA G C 1
ATOM 6724 O O . ALA G 1 69 ? -23.089 -24.576 -19.906 1.00 70.50 66 ALA G O 1
ATOM 6726 N N . LEU G 1 70 ? -23.518 -23.280 -18.094 1.00 71.82 67 LEU G N 1
ATOM 6727 C CA . LEU G 1 70 ? -24.545 -22.465 -18.742 1.00 69.04 67 LEU G CA 1
ATOM 6728 C C . LEU G 1 70 ? -24.013 -21.580 -19.863 1.00 62.78 67 LEU G C 1
ATOM 6729 O O . LEU G 1 70 ? -24.706 -21.374 -20.850 1.00 62.10 67 LEU G O 1
ATOM 6734 N N . GLU G 1 71 ? -22.791 -21.078 -19.736 1.00 61.08 68 GLU G N 1
ATOM 6735 C CA . GLU G 1 71 ? -22.194 -20.283 -20.816 1.00 62.00 68 GLU G CA 1
ATOM 6736 C C . GLU G 1 71 ? -21.794 -21.154 -22.013 1.00 61.55 68 GLU G C 1
ATOM 6737 O O . GLU G 1 71 ? -21.865 -20.706 -23.169 1.00 63.32 68 GLU G O 1
ATOM 6743 N N . ARG G 1 72 ? -21.351 -22.381 -21.731 1.00 58.52 69 ARG G N 1
ATOM 6744 C CA . ARG G 1 72 ? -21.008 -23.330 -22.783 1.00 54.29 69 ARG G CA 1
ATOM 6745 C C . ARG G 1 72 ? -22.288 -23.710 -23.530 1.00 48.36 69 ARG G C 1
ATOM 6746 O O . ARG G 1 72 ? -22.317 -23.711 -24.767 1.00 43.54 69 ARG G O 1
ATOM 6754 N N . ALA G 1 73 ? -23.338 -23.996 -22.759 1.00 45.92 70 ALA G N 1
ATOM 6755 C CA . ALA G 1 73 ? -24.657 -24.320 -23.299 1.00 46.24 70 ALA G CA 1
ATOM 6756 C C . ALA G 1 73 ? -25.230 -23.190 -24.158 1.00 46.20 70 ALA G C 1
ATOM 6757 O O . ALA G 1 73 ? -25.849 -23.460 -25.183 1.00 46.66 70 ALA G O 1
ATOM 6759 N N . ARG G 1 74 ? -25.000 -21.940 -23.762 1.00 48.35 71 ARG G N 1
ATOM 6760 C CA . ARG G 1 74 ? -25.406 -20.786 -24.586 1.00 50.47 71 ARG G CA 1
ATOM 6761 C C . ARG G 1 74 ? -24.727 -20.800 -25.944 1.00 47.19 71 ARG G C 1
ATOM 6762 O O . ARG G 1 74 ? -25.368 -20.515 -26.953 1.00 47.89 71 ARG G O 1
ATOM 6770 N N . ILE G 1 75 ? -23.438 -21.137 -25.962 1.00 47.80 72 ILE G N 1
ATOM 6771 C CA . ILE G 1 75 ? -22.654 -21.196 -27.204 1.00 47.41 72 ILE G CA 1
ATOM 6772 C C . ILE G 1 75 ? -23.189 -22.286 -28.135 1.00 45.55 72 ILE G C 1
ATOM 6773 O O . ILE G 1 75 ? -23.335 -22.051 -29.336 1.00 46.98 72 ILE G O 1
ATOM 6778 N N . PHE G 1 76 ? -23.470 -23.468 -27.585 1.00 44.88 73 PHE G N 1
ATOM 6779 C CA . PHE G 1 76 ? -24.090 -24.539 -28.370 1.00 43.80 73 PHE G CA 1
ATOM 6780 C C . PHE G 1 76 ? -25.464 -24.111 -28.866 1.00 40.73 73 PHE G C 1
ATOM 6781 O O . PHE G 1 76 ? -25.797 -24.338 -30.022 1.00 39.86 73 PHE G O 1
ATOM 6789 N N . GLN G 1 77 ? -26.242 -23.465 -28.004 1.00 40.10 74 GLN G N 1
ATOM 6790 C CA . GLN G 1 77 ? -27.585 -23.014 -28.378 1.00 40.12 74 GLN G CA 1
ATOM 6791 C C . GLN G 1 77 ? -27.532 -22.106 -29.620 1.00 41.21 74 GLN G C 1
ATOM 6792 O O . GLN G 1 77 ? -28.303 -22.279 -30.563 1.00 41.79 74 GLN G O 1
ATOM 6798 N N . LYS G 1 78 ? -26.581 -21.183 -29.632 1.00 43.22 75 LYS G N 1
ATOM 6799 C CA . LYS G 1 78 ? -26.389 -20.270 -30.753 1.00 45.50 75 LYS G CA 1
ATOM 6800 C C . LYS G 1 78 ? -26.012 -21.017 -32.035 1.00 44.20 75 LYS G C 1
ATOM 6801 O O . LYS G 1 78 ? -26.532 -20.692 -33.104 1.00 44.45 75 LYS G O 1
ATOM 6807 N N . ASP G 1 79 ? -25.130 -22.017 -31.934 1.00 41.90 76 ASP G N 1
ATOM 6808 C CA . ASP G 1 79 ? -24.808 -22.873 -33.089 1.00 41.21 76 ASP G CA 1
ATOM 6809 C C . ASP G 1 79 ? -26.047 -23.590 -33.596 1.00 40.22 76 ASP G C 1
ATOM 6810 O O . ASP G 1 79 ? -26.337 -23.578 -34.787 1.00 43.95 76 ASP G O 1
ATOM 6815 N N . LEU G 1 80 ? -26.782 -24.207 -32.683 1.00 40.80 77 LEU G N 1
ATOM 6816 C CA . LEU G 1 80 ? -27.983 -24.941 -33.045 1.00 40.84 77 LEU G CA 1
ATOM 6817 C C . LEU G 1 80 ? -29.042 -24.021 -33.682 1.00 39.59 77 LEU G C 1
ATOM 6818 O O . LEU G 1 80 ? -29.710 -24.410 -34.643 1.00 36.17 77 LEU G O 1
ATOM 6823 N N . LEU G 1 81 ? -29.172 -22.801 -33.163 1.00 40.20 78 LEU G N 1
ATOM 6824 C CA . LEU G 1 81 ? -30.101 -21.823 -33.737 1.00 39.67 78 LEU G CA 1
ATOM 6825 C C . LEU G 1 81 ? -29.790 -21.484 -35.183 1.00 38.65 78 LEU G C 1
ATOM 6826 O O . LEU G 1 81 ? -30.701 -21.379 -35.997 1.00 40.54 78 LEU G O 1
ATOM 6831 N N . ALA G 1 82 ? -28.510 -21.327 -35.502 1.00 40.31 79 ALA G N 1
ATOM 6832 C CA . ALA G 1 82 ? -28.075 -21.095 -36.893 1.00 40.56 79 ALA G CA 1
ATOM 6833 C C . ALA G 1 82 ? -28.369 -22.290 -37.793 1.00 40.08 79 ALA G C 1
ATOM 6834 O O . ALA G 1 82 ? -28.860 -22.128 -38.907 1.00 42.17 79 ALA G O 1
ATOM 6836 N N . ILE G 1 83 ? -28.056 -23.487 -37.307 1.00 40.62 80 ILE G N 1
ATOM 6837 C CA . ILE G 1 83 ? -28.400 -24.715 -38.020 1.00 40.20 80 ILE G CA 1
ATOM 6838 C C . ILE G 1 83 ? -29.927 -24.834 -38.206 1.00 40.60 80 ILE G C 1
ATOM 6839 O O . ILE G 1 83 ? -30.380 -25.187 -39.293 1.00 40.79 80 ILE G O 1
ATOM 6844 N N . TYR G 1 84 ? -30.705 -24.524 -37.163 1.00 39.71 81 TYR G N 1
ATOM 6845 C CA . TYR G 1 84 ? -32.169 -24.533 -37.255 1.00 39.60 81 TYR G CA 1
ATOM 6846 C C . TYR G 1 84 ? -32.660 -23.629 -38.401 1.00 41.73 81 TYR G C 1
ATOM 6847 O O . TYR G 1 84 ? -33.522 -24.041 -39.188 1.00 38.75 81 TYR G O 1
ATOM 6856 N N . GLN G 1 85 ? -32.084 -22.430 -38.521 1.00 44.81 82 GLN G N 1
ATOM 6857 C CA . GLN G 1 85 ? -32.397 -21.546 -39.664 1.00 46.80 82 GLN G CA 1
ATOM 6858 C C . GLN G 1 85 ? -32.041 -22.173 -41.014 1.00 46.37 82 GLN G C 1
ATOM 6859 O O . GLN G 1 85 ? -32.864 -22.113 -41.935 1.00 50.29 82 GLN G O 1
ATOM 6865 N N A ASN G 1 86 ? -30.850 -22.773 -41.117 0.50 44.51 83 ASN G N 1
ATOM 6866 N N B ASN G 1 86 ? -30.859 -22.785 -41.139 0.50 46.22 83 ASN G N 1
ATOM 6867 C CA A ASN G 1 86 ? -30.442 -23.517 -42.322 0.50 43.64 83 ASN G CA 1
ATOM 6868 C CA B ASN G 1 86 ? -30.498 -23.479 -42.390 0.50 46.33 83 ASN G CA 1
ATOM 6869 C C A ASN G 1 86 ? -31.437 -24.613 -42.712 0.50 43.54 83 ASN G C 1
ATOM 6870 C C B ASN G 1 86 ? -31.449 -24.627 -42.731 0.50 45.10 83 ASN G C 1
ATOM 6871 O O A ASN G 1 86 ? -31.716 -24.805 -43.894 0.50 43.82 83 ASN G O 1
ATOM 6872 O O B ASN G 1 86 ? -31.711 -24.872 -43.908 0.50 45.35 83 ASN G O 1
ATOM 6881 N N . MET G 1 87 ? -31.962 -25.321 -41.712 1.00 44.70 84 MET G N 1
ATOM 6882 C CA . MET G 1 87 ? -32.910 -26.426 -41.930 1.00 43.76 84 MET G CA 1
ATOM 6883 C C . MET G 1 87 ? -34.234 -25.923 -42.486 1.00 45.11 84 MET G C 1
ATOM 6884 O O . MET G 1 87 ? -34.781 -26.527 -43.403 1.00 46.16 84 MET G O 1
ATOM 6889 N N . LEU G 1 88 ? -34.737 -24.820 -41.934 1.00 47.78 85 LEU G N 1
ATOM 6890 C CA . LEU G 1 88 ? -35.958 -24.179 -42.438 1.00 49.93 85 LEU G CA 1
ATOM 6891 C C . LEU G 1 88 ? -35.796 -23.638 -43.852 1.00 50.66 85 LEU G C 1
ATOM 6892 O O . LEU G 1 88 ? -36.707 -23.774 -44.673 1.00 51.33 85 LEU G O 1
ATOM 6897 N N . ARG G 1 89 ? -34.654 -23.007 -44.112 1.00 52.48 86 ARG G N 1
ATOM 6898 C CA . ARG G 1 89 ? -34.310 -22.514 -45.445 1.00 55.50 86 ARG G CA 1
ATOM 6899 C C . ARG G 1 89 ? -34.356 -23.675 -46.447 1.00 56.24 86 ARG G C 1
ATOM 6900 O O . ARG G 1 89 ? -35.041 -23.597 -47.470 1.00 55.51 86 ARG G O 1
ATOM 6908 N N . ASN G 1 90 ? -33.650 -24.758 -46.127 1.00 54.83 87 ASN G N 1
ATOM 6909 C CA . ASN G 1 90 ? -33.705 -25.978 -46.930 1.00 54.21 87 ASN G CA 1
ATOM 6910 C C . ASN G 1 90 ? -35.115 -26.567 -47.073 1.00 54.65 87 ASN G C 1
ATOM 6911 O O . ASN G 1 90 ? -35.482 -27.009 -48.166 1.00 54.25 87 ASN G O 1
ATOM 6916 N N . TYR G 1 91 ? -35.899 -26.581 -45.991 1.00 52.29 88 TYR G N 1
ATOM 6917 C CA . TYR G 1 91 ? -37.264 -27.126 -46.057 1.00 52.11 88 TYR G CA 1
ATOM 6918 C C . TYR G 1 91 ? -38.181 -26.290 -46.958 1.00 53.71 88 TYR G C 1
ATOM 6919 O O . TYR G 1 91 ? -38.948 -26.848 -47.736 1.00 53.05 88 TYR G O 1
ATOM 6928 N N . ASN G 1 92 ? -38.116 -24.968 -46.837 1.00 57.05 89 ASN G N 1
ATOM 6929 C CA . ASN G 1 92 ? -38.986 -24.086 -47.624 1.00 58.68 89 ASN G CA 1
ATOM 6930 C C . ASN G 1 92 ? -38.629 -24.094 -49.118 1.00 64.45 89 ASN G C 1
ATOM 6931 O O . ASN G 1 92 ? -39.505 -23.888 -49.958 1.00 71.90 89 ASN G O 1
ATOM 6936 N N . ALA G 1 93 ? -37.358 -24.345 -49.438 1.00 64.82 90 ALA G N 1
ATOM 6937 C CA . ALA G 1 93 ? -36.911 -24.486 -50.820 1.00 63.89 90 ALA G CA 1
ATOM 6938 C C . ALA G 1 93 ? -37.395 -25.810 -51.402 1.00 68.19 90 ALA G C 1
ATOM 6939 O O . ALA G 1 93 ? -38.040 -25.839 -52.448 1.00 70.82 90 ALA G O 1
ATOM 6941 N N . MET G 1 94 ? -37.080 -26.896 -50.701 1.00 74.70 91 MET G N 1
ATOM 6942 C CA . MET G 1 94 ? -37.479 -28.265 -51.068 1.00 80.26 91 MET G CA 1
ATOM 6943 C C . MET G 1 94 ? -39.002 -28.431 -51.190 1.00 83.59 91 MET G C 1
ATOM 6944 O O . MET G 1 94 ? -39.483 -29.259 -51.964 1.00 85.92 91 MET G O 1
ATOM 6949 N N . MET G 1 95 ? -39.742 -27.644 -50.409 1.00 90.62 92 MET G N 1
ATOM 6950 C CA . MET G 1 95 ? -41.202 -27.542 -50.496 1.00 91.40 92 MET G CA 1
ATOM 6951 C C . MET G 1 95 ? -41.634 -26.950 -51.838 1.00 91.39 92 MET G C 1
ATOM 6952 O O . MET G 1 95 ? -42.472 -27.538 -52.530 1.00 86.33 92 MET G O 1
ATOM 6957 N N . GLU G 1 96 ? -41.050 -25.804 -52.203 1.00 90.90 93 GLU G N 1
ATOM 6958 C CA . GLU G 1 96 ? -41.395 -25.107 -53.459 1.00 90.02 93 GLU G CA 1
ATOM 6959 C C . GLU G 1 96 ? -40.530 -25.518 -54.673 1.00 83.98 93 GLU G C 1
ATOM 6960 O O . GLU G 1 96 ? -40.271 -24.698 -55.550 1.00 84.86 93 GLU G O 1
ATOM 6966 N N . GLY G 1 97 ? -40.090 -26.780 -54.720 1.00 80.56 94 GLY G N 1
ATOM 6967 C CA . GLY G 1 97 ? -39.540 -27.384 -55.939 1.00 80.27 94 GLY G CA 1
ATOM 6968 C C . GLY G 1 97 ? -38.046 -27.267 -56.211 1.00 81.41 94 GLY G C 1
ATOM 6969 O O . GLY G 1 97 ? -37.497 -28.105 -56.929 1.00 79.21 94 GLY G O 1
ATOM 6970 N N . LEU G 1 98 ? -37.388 -26.260 -55.627 1.00 80.69 95 LEU G N 1
ATOM 6971 C CA . LEU G 1 98 ? -36.004 -25.877 -55.980 1.00 78.21 95 LEU G CA 1
ATOM 6972 C C . LEU G 1 98 ? -34.973 -26.947 -55.626 1.00 77.95 95 LEU G C 1
ATOM 6973 O O . LEU G 1 98 ? -35.193 -27.753 -54.717 1.00 77.93 95 LEU G O 1
ATOM 6978 N N . THR G 1 99 ? -33.859 -26.956 -56.362 1.00 79.58 96 THR G N 1
ATOM 6979 C CA . THR G 1 99 ? -32.694 -27.802 -56.040 1.00 81.79 96 THR G CA 1
ATOM 6980 C C . THR G 1 99 ? -31.433 -26.954 -55.802 1.00 77.92 96 THR G C 1
ATOM 6981 O O . THR G 1 99 ? -30.317 -27.484 -55.754 1.00 74.19 96 THR G O 1
ATOM 6985 N N . GLU G 1 100 ? -31.622 -25.646 -55.619 1.00 76.37 97 GLU G N 1
ATOM 6986 C CA . GLU G 1 100 ? -30.518 -24.696 -55.534 1.00 78.93 97 GLU G CA 1
ATOM 6987 C C . GLU G 1 100 ? -31.044 -23.368 -54.967 1.00 75.46 97 GLU G C 1
ATOM 6988 O O . GLU G 1 100 ? -32.108 -22.896 -55.375 1.00 73.62 97 GLU G O 1
ATOM 6994 N N . HIS G 1 101 ? -30.301 -22.780 -54.029 1.00 73.98 98 HIS G N 1
ATOM 6995 C CA . HIS G 1 101 ? -30.708 -21.532 -53.357 1.00 76.89 98 HIS G CA 1
ATOM 6996 C C . HIS G 1 101 ? -30.372 -20.287 -54.201 1.00 79.35 98 HIS G C 1
ATOM 6997 O O . HIS G 1 101 ? -29.675 -20.401 -55.213 1.00 76.46 98 HIS G O 1
ATOM 7004 N N . PRO G 1 102 ? -30.880 -19.097 -53.796 1.00 84.48 99 PRO G N 1
ATOM 7005 C CA . PRO G 1 102 ? -30.458 -17.816 -54.374 1.00 87.73 99 PRO G CA 1
ATOM 7006 C C . PRO G 1 102 ? -28.941 -17.639 -54.545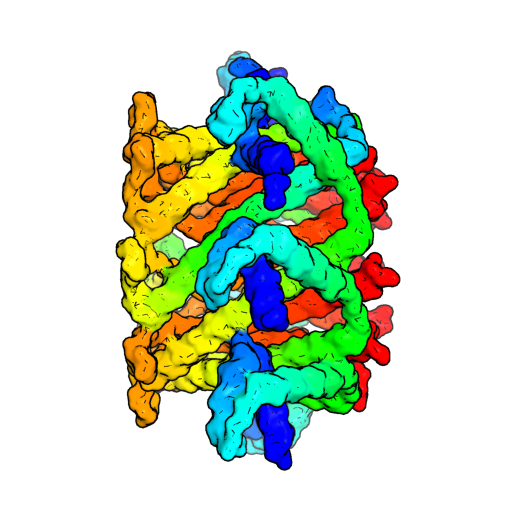 1.00 90.09 99 PRO G C 1
ATOM 7007 O O . PRO G 1 102 ? -28.502 -17.135 -55.579 1.00 94.76 99 PRO G O 1
ATOM 7011 N N . ASP G 1 103 ? -28.162 -18.065 -53.549 1.00 88.00 100 ASP G N 1
ATOM 7012 C CA . ASP G 1 103 ? -26.691 -17.917 -53.577 1.00 85.88 100 ASP G CA 1
ATOM 7013 C C . ASP G 1 103 ? -25.914 -19.029 -54.328 1.00 79.57 100 ASP G C 1
ATOM 7014 O O . ASP G 1 103 ? -24.690 -19.068 -54.258 1.00 78.40 100 ASP G O 1
ATOM 7019 N N . GLY G 1 104 ? -26.606 -19.924 -55.035 1.00 77.24 101 GLY G N 1
ATOM 7020 C CA . GLY G 1 104 ? -25.951 -21.025 -55.761 1.00 76.69 101 GLY G CA 1
ATOM 7021 C C . GLY G 1 104 ? -25.667 -22.301 -54.971 1.00 75.24 101 GLY G C 1
ATOM 7022 O O . GLY G 1 104 ? -25.342 -23.332 -55.571 1.00 72.71 101 GLY G O 1
ATOM 7023 N N . THR G 1 105 ? -25.805 -22.249 -53.640 1.00 74.46 102 THR G N 1
ATOM 7024 C CA . THR G 1 105 ? -25.569 -23.416 -52.776 1.00 72.78 102 THR G CA 1
ATOM 7025 C C . THR G 1 105 ? -26.740 -24.400 -52.923 1.00 70.50 102 THR G C 1
ATOM 7026 O O . THR G 1 105 ? -27.875 -23.968 -53.143 1.00 73.21 102 THR G O 1
ATOM 7030 N N . PRO G 1 106 ? -26.476 -25.718 -52.803 1.00 66.81 103 PRO G N 1
ATOM 7031 C CA . PRO G 1 106 ? -27.534 -26.715 -53.045 1.00 66.68 103 PRO G CA 1
ATOM 7032 C C . PRO G 1 106 ? -28.631 -26.783 -51.967 1.00 65.49 103 PRO G C 1
ATOM 7033 O O . PRO G 1 106 ? -28.412 -26.393 -50.819 1.00 62.12 103 PRO G O 1
ATOM 7037 N N . VAL G 1 107 ? -29.795 -27.287 -52.366 1.00 63.54 104 VAL G N 1
ATOM 7038 C CA . VAL G 1 107 ? -30.873 -27.635 -51.445 1.00 61.70 104 VAL G CA 1
ATOM 7039 C C . VAL G 1 107 ? -30.599 -29.047 -50.933 1.00 64.18 104 VAL G C 1
ATOM 7040 O O . VAL G 1 107 ? -30.474 -29.987 -51.724 1.00 65.04 104 VAL G O 1
ATOM 7044 N N . ILE G 1 108 ? -30.500 -29.178 -49.611 1.00 64.73 105 ILE G N 1
ATOM 7045 C CA . ILE G 1 108 ? -30.255 -30.461 -48.947 1.00 65.83 105 ILE G CA 1
ATOM 7046 C C . ILE G 1 108 ? -31.548 -30.886 -48.250 1.00 65.85 105 ILE G C 1
ATOM 7047 O O . ILE G 1 108 ? -32.260 -30.051 -47.696 1.00 62.47 105 ILE G O 1
ATOM 7052 N N . GLY G 1 109 ? -31.851 -32.183 -48.300 1.00 64.22 106 GLY G N 1
ATOM 7053 C CA . GLY G 1 109 ? -33.120 -32.702 -47.796 1.00 61.79 106 GLY G CA 1
ATOM 7054 C C . GLY G 1 109 ? -33.242 -32.580 -46.288 1.00 58.75 106 GLY G C 1
ATOM 7055 O O . GLY G 1 109 ? -32.250 -32.746 -45.566 1.00 61.37 106 GLY G O 1
ATOM 7056 N N . VAL G 1 110 ? -34.451 -32.257 -45.822 1.00 53.27 107 VAL G N 1
ATOM 7057 C CA . VAL G 1 110 ? -34.753 -32.133 -44.394 1.00 50.96 107 VAL G CA 1
ATOM 7058 C C . VAL G 1 110 ? -36.133 -32.717 -44.116 1.00 47.83 107 VAL G C 1
ATOM 7059 O O . VAL G 1 110 ? -37.084 -32.424 -44.831 1.00 46.04 107 VAL G O 1
ATOM 7063 N N . ARG G 1 111 ? -36.244 -33.513 -43.064 1.00 48.94 108 ARG G N 1
ATOM 7064 C CA . ARG G 1 111 ? -37.541 -34.049 -42.641 1.00 51.85 108 ARG G CA 1
ATOM 7065 C C . ARG G 1 111 ? -38.198 -33.136 -41.590 1.00 46.72 108 ARG G C 1
ATOM 7066 O O . ARG G 1 111 ? -37.502 -32.570 -40.754 1.00 43.77 108 ARG G O 1
ATOM 7074 N N . PRO G 1 112 ? -39.538 -32.985 -41.631 1.00 41.34 109 PRO G N 1
ATOM 7075 C CA . PRO G 1 112 ? -40.249 -32.257 -40.583 1.00 40.62 109 PRO G CA 1
ATOM 7076 C C . PRO G 1 112 ? -39.835 -32.652 -39.160 1.00 41.15 109 PRO G C 1
ATOM 7077 O O . PRO G 1 112 ? -39.553 -31.776 -38.336 1.00 40.91 109 PRO G O 1
ATOM 7081 N N . ALA G 1 113 ? -39.781 -33.958 -38.894 1.00 39.32 110 ALA G N 1
ATOM 7082 C CA . ALA G 1 113 ? -39.314 -34.483 -37.613 1.00 39.58 110 ALA G CA 1
ATOM 7083 C C . ALA G 1 113 ? -37.946 -33.948 -37.205 1.00 39.27 110 ALA G C 1
ATOM 7084 O O . ALA G 1 113 ? -37.738 -33.679 -36.036 1.00 41.14 110 ALA G O 1
ATOM 7086 N N . ASP G 1 114 ? -37.023 -33.811 -38.160 1.00 40.55 111 ASP G N 1
ATOM 7087 C CA . ASP G 1 114 ? -35.673 -33.275 -37.894 1.00 40.65 111 ASP G CA 1
ATOM 7088 C C . ASP G 1 114 ? -35.753 -31.840 -37.352 1.00 41.25 111 ASP G C 1
ATOM 7089 O O . ASP G 1 114 ? -35.048 -31.481 -36.403 1.00 41.16 111 ASP G O 1
ATOM 7094 N N . ILE G 1 115 ? -36.607 -31.035 -37.983 1.00 37.33 112 ILE G N 1
ATOM 7095 C CA . ILE G 1 115 ? -36.814 -29.653 -37.592 1.00 37.83 112 ILE G CA 1
ATOM 7096 C C . ILE G 1 115 ? -37.391 -29.588 -36.177 1.00 37.67 112 ILE G C 1
ATOM 7097 O O . ILE G 1 115 ? -36.910 -28.816 -35.347 1.00 39.84 112 ILE G O 1
ATOM 7102 N N . ALA G 1 116 ? -38.391 -30.416 -35.893 1.00 37.37 113 ALA G N 1
ATOM 7103 C CA . ALA G 1 116 ? -39.005 -30.438 -34.564 1.00 36.96 113 ALA G CA 1
ATOM 7104 C C . ALA G 1 116 ? -38.029 -30.893 -33.482 1.00 36.44 113 ALA G C 1
ATOM 7105 O O . ALA G 1 116 ? -37.988 -30.324 -32.386 1.00 36.18 113 ALA G O 1
ATOM 7107 N N . ALA G 1 117 ? -37.247 -31.920 -33.793 1.00 35.34 114 ALA G N 1
ATOM 7108 C CA . ALA G 1 117 ? -36.219 -32.417 -32.880 1.00 36.49 114 ALA G CA 1
ATOM 7109 C C . ALA G 1 117 ? -35.186 -31.342 -32.559 1.00 36.01 114 ALA G C 1
ATOM 7110 O O . ALA G 1 117 ? -34.785 -31.202 -31.415 1.00 38.67 114 ALA G O 1
ATOM 7112 N N . MET G 1 118 ? -34.760 -30.587 -33.568 1.00 35.76 115 MET G N 1
ATOM 7113 C CA . MET G 1 118 ? -33.799 -29.506 -33.350 1.00 35.31 115 MET G CA 1
ATOM 7114 C C . MET G 1 118 ? -34.405 -28.390 -32.500 1.00 35.56 115 MET G C 1
ATOM 7115 O O . MET G 1 118 ? -33.734 -27.867 -31.612 1.00 35.97 115 MET G O 1
ATOM 7120 N N . ALA G 1 119 ? -35.667 -28.041 -32.755 1.00 35.73 116 ALA G N 1
ATOM 7121 C CA . ALA G 1 119 ? -36.368 -27.059 -31.917 1.00 37.46 116 ALA G CA 1
ATOM 7122 C C . ALA G 1 119 ? -36.403 -27.528 -30.483 1.00 37.35 116 ALA G C 1
ATOM 7123 O O . ALA G 1 119 ? -36.074 -26.765 -29.571 1.00 36.79 116 ALA G O 1
ATOM 7125 N N . ASP G 1 120 ? -36.756 -28.796 -30.290 1.00 38.84 117 ASP G N 1
ATOM 7126 C CA . ASP G 1 120 ? -36.809 -29.380 -28.948 1.00 40.38 117 ASP G CA 1
ATOM 7127 C C . ASP G 1 120 ? -35.456 -29.345 -28.234 1.00 40.06 117 ASP G C 1
ATOM 7128 O O . ASP G 1 120 ? -35.404 -29.052 -27.040 1.00 39.56 117 ASP G O 1
ATOM 7133 N N . ARG G 1 121 ? -34.374 -29.624 -28.959 1.00 38.49 118 ARG G N 1
ATOM 7134 C CA . ARG G 1 121 ? -33.025 -29.499 -28.391 1.00 42.66 118 ARG G CA 1
ATOM 7135 C C . ARG G 1 121 ? -32.752 -28.082 -27.885 1.00 42.43 118 ARG G C 1
ATOM 7136 O O . ARG G 1 121 ? -32.160 -27.909 -26.816 1.00 42.75 118 ARG G O 1
ATOM 7144 N N . ILE G 1 122 ? -33.149 -27.080 -28.679 1.00 41.28 119 ILE G N 1
ATOM 7145 C CA . ILE G 1 122 ? -32.879 -25.677 -28.353 1.00 39.53 119 ILE G CA 1
ATOM 7146 C C . ILE G 1 122 ? -33.716 -25.267 -27.139 1.00 37.74 119 ILE G C 1
ATOM 7147 O O . ILE G 1 122 ? -33.201 -24.640 -26.217 1.00 37.66 119 ILE G O 1
ATOM 7152 N N . MET G 1 123 ? -34.991 -25.651 -27.130 1.00 37.43 120 MET G N 1
ATOM 7153 C CA . MET G 1 123 ? -35.881 -25.359 -26.000 1.00 38.63 120 MET G CA 1
ATOM 7154 C C . MET G 1 123 ? -35.405 -26.024 -24.703 1.00 42.36 120 MET G C 1
ATOM 7155 O O . MET G 1 123 ? -35.449 -25.408 -23.630 1.00 42.43 120 MET G O 1
ATOM 7160 N N . LYS G 1 124 ? -34.935 -27.266 -24.808 1.00 44.73 121 LYS G N 1
ATOM 7161 C CA . LYS G 1 124 ? -34.411 -28.001 -23.645 1.00 47.69 121 LYS G CA 1
ATOM 7162 C C . LYS G 1 124 ? -33.243 -27.285 -22.994 1.00 45.33 121 LYS G C 1
ATOM 7163 O O . LYS G 1 124 ? -33.118 -27.317 -21.774 1.00 46.33 121 LYS G O 1
ATOM 7169 N N . ILE G 1 125 ? -32.395 -26.651 -23.804 1.00 42.42 122 ILE G N 1
ATOM 7170 C CA . ILE G 1 125 ? -31.290 -25.855 -23.270 1.00 42.60 122 ILE G CA 1
ATOM 7171 C C . ILE G 1 125 ? -31.786 -24.690 -22.403 1.00 45.25 122 ILE G C 1
ATOM 7172 O O . ILE G 1 125 ? -31.181 -24.420 -21.356 1.00 47.82 122 ILE G O 1
ATOM 7177 N N . ASP G 1 126 ? -32.869 -24.014 -22.819 1.00 44.92 123 ASP G N 1
ATOM 7178 C CA . ASP G 1 126 ? -33.475 -22.945 -21.992 1.00 42.88 123 ASP G CA 1
ATOM 7179 C C . ASP G 1 126 ? -34.004 -23.516 -20.682 1.00 43.43 123 ASP G C 1
ATOM 7180 O O . ASP G 1 126 ? -33.807 -22.911 -19.633 1.00 45.08 123 ASP G O 1
ATOM 7185 N N . GLN G 1 127 ? -34.675 -24.667 -20.756 1.00 44.33 124 GLN G N 1
ATOM 7186 C CA . GLN G 1 127 ? -35.255 -25.328 -19.577 1.00 47.19 124 GLN G CA 1
ATOM 7187 C C . GLN G 1 127 ? -34.175 -25.724 -18.579 1.00 50.44 124 GLN G C 1
ATOM 7188 O O . GLN G 1 127 ? -34.306 -25.467 -17.377 1.00 51.76 124 GLN G O 1
ATOM 7194 N N . GLU G 1 128 ? -33.116 -26.349 -19.090 1.00 51.70 125 GLU G N 1
ATOM 7195 C CA . GLU G 1 128 ? -31.955 -26.710 -18.280 1.00 54.95 125 GLU G CA 1
ATOM 7196 C C . GLU G 1 128 ? -31.279 -25.476 -17.688 1.00 55.83 125 GLU G C 1
ATOM 7197 O O . GLU G 1 128 ? -30.851 -25.514 -16.533 1.00 59.53 125 GLU G O 1
ATOM 7203 N N . ARG G 1 129 ? -31.193 -24.387 -18.457 1.00 55.21 126 ARG G N 1
ATOM 7204 C CA . ARG G 1 129 ? -30.632 -23.135 -17.928 1.00 56.01 126 ARG G CA 1
ATOM 7205 C C . ARG G 1 129 ? -31.439 -22.589 -16.750 1.00 55.46 126 ARG G C 1
ATOM 7206 O O . ARG G 1 129 ? -30.862 -22.215 -15.742 1.00 56.98 126 ARG G O 1
ATOM 7214 N N . ILE G 1 130 ? -32.762 -22.556 -16.880 1.00 54.63 127 ILE G N 1
ATOM 7215 C CA . ILE G 1 130 ? -33.629 -22.039 -15.825 1.00 56.16 127 ILE G CA 1
ATOM 7216 C C . ILE G 1 130 ? -33.414 -22.853 -14.550 1.00 60.38 127 ILE G C 1
ATOM 7217 O O . ILE G 1 130 ? -33.070 -22.292 -13.500 1.00 59.87 127 ILE G O 1
ATOM 7222 N N . THR G 1 131 ? -33.582 -24.169 -14.671 1.00 63.31 128 THR G N 1
ATOM 7223 C CA . THR G 1 131 ? -33.387 -25.109 -13.567 1.00 62.05 128 THR G CA 1
ATOM 7224 C C . THR G 1 131 ? -32.061 -24.877 -12.847 1.00 59.22 128 THR G C 1
ATOM 7225 O O . THR G 1 131 ? -32.037 -24.741 -11.634 1.00 59.13 128 THR G O 1
ATOM 7229 N N . ALA G 1 132 ? -30.974 -24.804 -13.604 1.00 62.13 129 ALA G N 1
ATOM 7230 C CA . ALA G 1 132 ? -29.641 -24.604 -13.034 1.00 64.05 129 ALA G CA 1
ATOM 7231 C C . ALA G 1 132 ? -29.403 -23.204 -12.444 1.00 71.26 129 ALA G C 1
ATOM 7232 O O . ALA G 1 132 ? -28.551 -23.048 -11.564 1.00 72.86 129 ALA G O 1
ATOM 7234 N N . LEU G 1 133 ? -30.112 -22.188 -12.943 1.00 75.04 130 LEU G N 1
ATOM 7235 C CA . LEU G 1 133 ? -30.090 -20.858 -12.315 1.00 77.49 130 LEU G CA 1
ATOM 7236 C C . LEU G 1 133 ? -30.847 -20.873 -10.980 1.00 78.70 130 LEU G C 1
ATOM 7237 O O . LEU G 1 133 ? -30.389 -20.260 -10.012 1.00 79.37 130 LEU G O 1
ATOM 7242 N N . LEU G 1 134 ? -31.986 -21.570 -10.931 1.00 80.01 131 LEU G N 1
ATOM 7243 C CA . LEU G 1 134 ? -32.730 -21.757 -9.671 1.00 86.98 131 LEU G CA 1
ATOM 7244 C C . LEU G 1 134 ? -31.913 -22.497 -8.597 1.00 93.72 131 LEU G C 1
ATOM 7245 O O . LEU G 1 134 ? -32.028 -22.179 -7.406 1.00 95.60 131 LEU G O 1
ATOM 7250 N N . ASN G 1 135 ? -31.113 -23.479 -9.026 1.00 96.68 132 ASN G N 1
ATOM 7251 C CA . ASN G 1 135 ? -30.206 -24.222 -8.128 1.00 96.85 132 ASN G CA 1
ATOM 7252 C C . ASN G 1 135 ? -28.949 -23.429 -7.745 1.00 92.40 132 ASN G C 1
ATOM 7253 O O . ASN G 1 135 ? -28.408 -23.620 -6.656 1.00 93.51 132 ASN G O 1
ATOM 7258 N N . SER G 1 136 ? -28.493 -22.550 -8.636 1.00 90.14 133 SER G N 1
ATOM 7259 C CA . SER G 1 136 ? -27.382 -21.630 -8.349 1.00 92.09 133 SER G CA 1
ATOM 7260 C C . SER G 1 136 ? -27.711 -20.601 -7.238 1.00 96.73 133 SER G C 1
ATOM 7261 O O . SER G 1 136 ? -26.795 -20.044 -6.624 1.00 100.33 133 SER G O 1
ATOM 7264 N N . LEU G 1 137 ? -29.003 -20.344 -7.000 1.00 96.38 134 LEU G N 1
ATOM 7265 C CA . LEU G 1 137 ? -29.466 -19.616 -5.802 1.00 92.77 134 LEU G CA 1
ATOM 7266 C C . LEU G 1 137 ? -29.697 -20.556 -4.608 1.00 90.19 134 LEU G C 1
ATOM 7267 O O . LEU G 1 137 ? -29.396 -20.185 -3.474 1.00 90.94 134 LEU G O 1
ATOM 7272 N N . LYS G 1 138 ? -30.238 -21.753 -4.862 1.00 89.71 135 LYS G N 1
ATOM 7273 C CA . LYS G 1 138 ? -30.470 -22.767 -3.816 1.00 90.19 135 LYS G CA 1
ATOM 7274 C C . LYS G 1 138 ? -29.166 -23.335 -3.263 1.00 93.24 135 LYS G C 1
ATOM 7275 O O . LYS G 1 138 ? -28.610 -22.821 -2.290 1.00 93.09 135 LYS G O 1
ATOM 7277 N N . SER H 1 5 ? -72.185 -16.316 -38.463 1.00 117.03 2 SER H N 1
ATOM 7278 C CA . SER H 1 5 ? -71.852 -15.696 -37.147 1.00 119.95 2 SER H CA 1
ATOM 7279 C C . SER H 1 5 ? -71.192 -16.700 -36.205 1.00 124.09 2 SER H C 1
ATOM 7280 O O . SER H 1 5 ? -70.128 -16.415 -35.663 1.00 132.73 2 SER H O 1
ATOM 7282 N N . VAL H 1 6 ? -71.827 -17.860 -36.012 1.00 119.43 3 VAL H N 1
ATOM 7283 C CA . VAL H 1 6 ? -71.264 -18.940 -35.170 1.00 112.43 3 VAL H CA 1
ATOM 7284 C C . VAL H 1 6 ? -70.221 -19.785 -35.933 1.00 103.72 3 VAL H C 1
ATOM 7285 O O . VAL H 1 6 ? -69.197 -20.163 -35.365 1.00 101.34 3 VAL H O 1
ATOM 7289 N N . SER H 1 7 ? -70.487 -20.064 -37.209 1.00 94.76 4 SER H N 1
ATOM 7290 C CA . SER H 1 7 ? -69.538 -20.754 -38.095 1.00 88.07 4 SER H CA 1
ATOM 7291 C C . SER H 1 7 ? -68.319 -19.868 -38.405 1.00 83.95 4 SER H C 1
ATOM 7292 O O . SER H 1 7 ? -67.189 -20.352 -38.482 1.00 76.11 4 SER H O 1
ATOM 7295 N N . PHE H 1 8 ? -68.574 -18.574 -38.593 1.00 80.30 5 PHE H N 1
ATOM 7296 C CA . PHE H 1 8 ? -67.536 -17.568 -38.847 1.00 76.97 5 PHE H CA 1
ATOM 7297 C C . PHE H 1 8 ? -66.512 -17.489 -37.707 1.00 73.37 5 PHE H C 1
ATOM 7298 O O . PHE H 1 8 ? -65.305 -17.523 -37.953 1.00 70.02 5 PHE H O 1
ATOM 7306 N N . ARG H 1 9 ? -67.005 -17.379 -36.475 1.00 72.42 6 ARG H N 1
ATOM 7307 C CA . ARG H 1 9 ? -66.146 -17.271 -35.288 1.00 75.92 6 ARG H CA 1
ATOM 7308 C C . ARG H 1 9 ? -65.312 -18.522 -35.033 1.00 69.07 6 ARG H C 1
ATOM 7309 O O . ARG H 1 9 ? -64.154 -18.423 -34.631 1.00 64.95 6 ARG H O 1
ATOM 7317 N N . ASP H 1 10 ? -65.915 -19.688 -35.252 1.00 66.24 7 ASP H N 1
ATOM 7318 C CA . ASP H 1 10 ? -65.221 -20.967 -35.101 1.00 67.36 7 ASP H CA 1
ATOM 7319 C C . ASP H 1 10 ? -64.050 -21.078 -36.076 1.00 63.68 7 ASP H C 1
ATOM 7320 O O . ASP H 1 10 ? -62.984 -21.567 -35.704 1.00 59.94 7 ASP H O 1
ATOM 7325 N N . ARG H 1 11 ? -64.254 -20.600 -37.304 1.00 61.93 8 ARG H N 1
ATOM 7326 C CA . ARG H 1 11 ? -63.218 -20.606 -38.339 1.00 62.11 8 ARG H CA 1
ATOM 7327 C C . ARG H 1 11 ? -62.068 -19.614 -38.051 1.00 57.19 8 ARG H C 1
ATOM 7328 O O . ARG H 1 11 ? -60.910 -19.909 -38.350 1.00 55.31 8 ARG H O 1
ATOM 7336 N N . VAL H 1 12 ? -62.385 -18.460 -37.460 1.00 51.49 9 VAL H N 1
ATOM 7337 C CA . VAL H 1 12 ? -61.362 -17.516 -36.995 1.00 51.23 9 VAL H CA 1
ATOM 7338 C C . VAL H 1 12 ? -60.496 -18.176 -35.925 1.00 49.12 9 VAL H C 1
ATOM 7339 O O . VAL H 1 12 ? -59.260 -18.103 -35.985 1.00 45.04 9 VAL H O 1
ATOM 7343 N N . LEU H 1 13 ? -61.152 -18.799 -34.944 1.00 46.29 10 LEU H N 1
ATOM 7344 C CA . LEU H 1 13 ? -60.438 -19.462 -33.852 1.00 45.59 10 LEU H CA 1
ATOM 7345 C C . LEU H 1 13 ? -59.573 -20.604 -34.374 1.00 43.10 10 LEU H C 1
ATOM 7346 O O . LEU H 1 13 ? -58.403 -20.698 -34.020 1.00 41.93 10 LEU H O 1
ATOM 7351 N N . LYS H 1 14 ? -60.149 -21.439 -35.236 1.00 42.56 11 LYS H N 1
ATOM 7352 C CA . LYS H 1 14 ? -59.429 -22.551 -35.841 1.00 44.13 11 LYS H CA 1
ATOM 7353 C C . LYS H 1 14 ? -58.148 -22.087 -36.529 1.00 44.07 11 LYS H C 1
ATOM 7354 O O . LYS H 1 14 ? -57.074 -22.645 -36.287 1.00 44.44 11 LYS H O 1
ATOM 7360 N N . LEU H 1 15 ? -58.259 -21.073 -37.380 1.00 44.12 12 LEU H N 1
ATOM 7361 C CA . LEU H 1 15 ? -57.107 -20.609 -38.152 1.00 43.86 12 LEU H CA 1
ATOM 7362 C C . LEU H 1 15 ? -56.048 -19.971 -37.269 1.00 44.35 12 LEU H C 1
ATOM 7363 O O . LEU H 1 15 ? -54.854 -20.096 -37.539 1.00 42.33 12 LEU H O 1
ATOM 7368 N N . TYR H 1 16 ? -56.482 -19.290 -36.213 1.00 45.80 13 TYR H N 1
ATOM 7369 C CA . TYR H 1 16 ? -55.557 -18.747 -35.226 1.00 46.28 13 TYR H CA 1
ATOM 7370 C C . TYR H 1 16 ? -54.774 -19.873 -34.556 1.00 43.66 13 TYR H C 1
ATOM 7371 O O . TYR H 1 16 ? -53.539 -19.846 -34.507 1.00 41.57 13 TYR H O 1
ATOM 7380 N N . LEU H 1 17 ? -55.500 -20.880 -34.075 1.00 41.00 14 LEU H N 1
ATOM 7381 C CA . LEU H 1 17 ? -54.877 -22.025 -33.407 1.00 40.35 14 LEU H CA 1
ATOM 7382 C C . LEU H 1 17 ? -54.022 -22.866 -34.353 1.00 39.56 14 LEU H C 1
ATOM 7383 O O . LEU H 1 17 ? -53.163 -23.617 -33.883 1.00 37.74 14 LEU H O 1
ATOM 7388 N N . LEU H 1 18 ? -54.252 -22.737 -35.665 1.00 38.98 15 LEU H N 1
ATOM 7389 C CA . LEU H 1 18 ? -53.405 -23.365 -36.681 1.00 41.37 15 LEU H CA 1
ATOM 7390 C C . LEU H 1 18 ? -52.199 -22.527 -37.118 1.00 42.71 15 LEU H C 1
ATOM 7391 O O . LEU H 1 18 ? -51.484 -22.914 -38.039 1.00 44.26 15 LEU H O 1
ATOM 7396 N N . GLY H 1 19 ? -51.953 -21.403 -36.452 1.00 46.97 16 GLY H N 1
ATOM 7397 C CA . GLY H 1 19 ? -50.761 -20.594 -36.701 1.00 49.51 16 GLY H CA 1
ATOM 7398 C C . GLY H 1 19 ? -50.893 -19.497 -37.747 1.00 52.92 16 GLY H C 1
ATOM 7399 O O . GLY H 1 19 ? -49.889 -18.866 -38.096 1.00 52.49 16 GLY H O 1
ATOM 7400 N N . PHE H 1 20 ? -52.104 -19.265 -38.262 1.00 55.70 17 PHE H N 1
ATOM 7401 C CA . PHE H 1 20 ? -52.344 -18.112 -39.133 1.00 58.47 17 PHE H CA 1
ATOM 7402 C C . PHE H 1 20 ? -52.518 -16.879 -38.255 1.00 62.25 17 PHE H C 1
ATOM 7403 O O . PHE H 1 20 ? -53.266 -16.918 -37.280 1.00 62.63 17 PHE H O 1
ATOM 7411 N N . ASP H 1 21 ? -51.811 -15.800 -38.587 1.00 69.50 18 ASP H N 1
ATOM 7412 C CA . ASP H 1 21 ? -51.887 -14.543 -37.810 1.00 73.22 18 ASP H CA 1
ATOM 7413 C C . ASP H 1 21 ? -53.170 -13.756 -38.162 1.00 69.11 18 ASP H C 1
ATOM 7414 O O . ASP H 1 21 ? -53.792 -14.027 -39.202 1.00 59.72 18 ASP H O 1
ATOM 7419 N N . PRO H 1 22 ? -53.583 -12.802 -37.292 1.00 69.90 19 PRO H N 1
ATOM 7420 C CA . PRO H 1 22 ? -54.813 -12.026 -37.525 1.00 70.15 19 PRO H CA 1
ATOM 7421 C C . PRO H 1 22 ? -54.957 -11.401 -38.915 1.00 69.72 19 PRO H C 1
ATOM 7422 O O . PRO H 1 22 ? -56.036 -11.485 -39.506 1.00 70.82 19 PRO H O 1
ATOM 7426 N N . SER H 1 23 ? -53.885 -10.809 -39.441 1.00 71.46 20 SER H N 1
ATOM 7427 C CA . SER H 1 23 ? -53.938 -10.180 -40.774 1.00 74.38 20 SER H CA 1
ATOM 7428 C C . SER H 1 23 ? -54.275 -11.208 -41.858 1.00 70.89 20 SER H C 1
ATOM 7429 O O . SER H 1 23 ? -55.166 -10.971 -42.678 1.00 69.23 20 SER H O 1
ATOM 7432 N N . GLU H 1 24 ? -53.572 -12.345 -41.835 1.00 72.26 21 GLU H N 1
ATOM 7433 C CA . GLU H 1 24 ? -53.846 -13.479 -42.741 1.00 72.41 21 GLU H CA 1
ATOM 7434 C C . GLU H 1 24 ? -55.265 -14.035 -42.585 1.00 68.62 21 GLU H C 1
ATOM 7435 O O . GLU H 1 24 ? -55.893 -14.397 -43.583 1.00 67.17 21 GLU H O 1
ATOM 7441 N N . ILE H 1 25 ? -55.752 -14.118 -41.342 1.00 66.55 22 ILE H N 1
ATOM 7442 C CA . ILE H 1 25 ? -57.119 -14.606 -41.070 1.00 65.12 22 ILE H CA 1
ATOM 7443 C C . ILE H 1 25 ? -58.139 -13.650 -41.682 1.00 64.04 22 ILE H C 1
ATOM 7444 O O . ILE H 1 25 ? -59.045 -14.074 -42.408 1.00 57.65 22 ILE H O 1
ATOM 7449 N N . ALA H 1 26 ? -57.978 -12.364 -41.376 1.00 69.23 23 ALA H N 1
ATOM 7450 C CA . ALA H 1 26 ? -58.829 -11.305 -41.941 1.00 75.35 23 ALA H CA 1
ATOM 7451 C C . ALA H 1 26 ? -58.907 -11.386 -43.470 1.00 76.54 23 ALA H C 1
ATOM 7452 O O . ALA H 1 26 ? -59.999 -11.337 -44.036 1.00 79.52 23 ALA H O 1
ATOM 7454 N N . GLN H 1 27 ? -57.755 -11.546 -44.121 1.00 81.10 24 GLN H N 1
ATOM 7455 C CA . GLN H 1 27 ? -57.702 -11.686 -45.580 1.00 86.66 24 GLN H CA 1
ATOM 7456 C C . GLN H 1 27 ? -58.415 -12.940 -46.095 1.00 84.68 24 GLN H C 1
ATOM 7457 O O . GLN H 1 27 ? -59.173 -12.860 -47.060 1.00 89.34 24 GLN H O 1
ATOM 7463 N N . THR H 1 28 ? -58.169 -14.086 -45.458 1.00 83.53 25 THR H N 1
ATOM 7464 C CA . THR H 1 28 ? -58.768 -15.369 -45.879 1.00 79.93 25 THR H CA 1
ATOM 7465 C C . THR H 1 28 ? -60.289 -15.421 -45.672 1.00 77.16 25 THR H C 1
ATOM 7466 O O . THR H 1 28 ? -60.992 -16.078 -46.444 1.00 75.48 25 THR H O 1
ATOM 7470 N N . LEU H 1 29 ? -60.785 -14.745 -44.633 1.00 77.55 26 LEU H N 1
ATOM 7471 C CA . LEU H 1 29 ? -62.231 -14.640 -44.387 1.00 80.74 26 LEU H CA 1
ATOM 7472 C C . LEU H 1 29 ? -62.906 -13.487 -45.139 1.00 78.99 26 LEU H C 1
ATOM 7473 O O . LEU H 1 29 ? -64.111 -13.545 -45.399 1.00 76.77 26 LEU H O 1
ATOM 7478 N N . SER H 1 30 ? -62.142 -12.453 -45.491 1.00 78.94 27 SER H N 1
ATOM 7479 C CA . SER H 1 30 ? -62.625 -11.428 -46.432 1.00 82.88 27 SER H CA 1
ATOM 7480 C C . SER H 1 30 ? -63.005 -12.012 -47.808 1.00 85.20 27 SER H C 1
ATOM 7481 O O . SER H 1 30 ? -63.885 -11.483 -48.479 1.00 85.20 27 SER H O 1
ATOM 7484 N N . LEU H 1 31 ? -62.336 -13.091 -48.214 1.00 92.11 28 LEU H N 1
ATOM 7485 C CA . LEU H 1 31 ? -62.641 -13.802 -49.460 1.00 98.14 28 LEU H CA 1
ATOM 7486 C C . LEU H 1 31 ? -63.712 -14.893 -49.282 1.00 102.44 28 LEU H C 1
ATOM 7487 O O . LEU H 1 31 ? -64.477 -15.154 -50.209 1.00 103.86 28 LEU H O 1
ATOM 7492 N N . ASP H 1 32 ? -63.759 -15.528 -48.107 1.00 111.39 29 ASP H N 1
ATOM 7493 C CA . ASP H 1 32 ? -64.755 -16.577 -47.807 1.00 113.64 29 ASP H CA 1
ATOM 7494 C C . ASP H 1 32 ? -66.194 -16.054 -47.889 1.00 116.18 29 ASP H C 1
ATOM 7495 O O . ASP H 1 32 ? -67.078 -16.739 -48.408 1.00 110.87 29 ASP H O 1
ATOM 7497 N N . VAL H 1 33 ? -66.411 -14.852 -47.352 1.00 122.74 30 VAL H N 1
ATOM 7498 C CA . VAL H 1 33 ? -67.632 -14.061 -47.593 1.00 126.41 30 VAL H CA 1
ATOM 7499 C C . VAL H 1 33 ? -67.199 -12.630 -47.935 1.00 126.34 30 VAL H C 1
ATOM 7500 O O . VAL H 1 33 ? -66.501 -11.984 -47.148 1.00 129.69 30 VAL H O 1
ATOM 7504 N N . LYS H 1 34 ? -67.609 -12.152 -49.111 1.00 121.63 31 LYS H N 1
ATOM 7505 C CA . LYS H 1 34 ? -67.044 -10.934 -49.708 1.00 117.89 31 LYS H CA 1
ATOM 7506 C C . LYS H 1 34 ? -67.423 -9.640 -48.968 1.00 115.29 31 LYS H C 1
ATOM 7507 O O . LYS H 1 34 ? -68.384 -8.956 -49.327 1.00 120.84 31 LYS H O 1
ATOM 7509 N N . ARG H 1 35 ? -66.657 -9.338 -47.922 1.00 108.56 32 ARG H N 1
ATOM 7510 C CA . ARG H 1 35 ? -66.682 -8.030 -47.250 1.00 102.56 32 ARG H CA 1
ATOM 7511 C C . ARG H 1 35 ? -65.338 -7.799 -46.561 1.00 100.16 32 ARG H C 1
ATOM 7512 O O . ARG H 1 35 ? -64.669 -8.763 -46.184 1.00 105.12 32 ARG H O 1
ATOM 7520 N N . LYS H 1 36 ? -64.943 -6.536 -46.403 1.00 94.24 33 LYS H N 1
ATOM 7521 C CA . LYS H 1 36 ? -63.654 -6.204 -45.781 1.00 89.89 33 LYS H CA 1
ATOM 7522 C C . LYS H 1 36 ? -63.677 -6.541 -44.288 1.00 88.89 33 LYS H C 1
ATOM 7523 O O . LYS H 1 36 ? -64.089 -5.721 -43.468 1.00 87.53 33 LYS H O 1
ATOM 7525 N N . VAL H 1 37 ? -63.251 -7.764 -43.957 1.00 85.25 34 VAL H N 1
ATOM 7526 C CA . VAL H 1 37 ? -63.100 -8.200 -42.564 1.00 80.41 34 VAL H CA 1
ATOM 7527 C C . VAL H 1 37 ? -61.798 -7.598 -42.044 1.00 78.26 34 VAL H C 1
ATOM 7528 O O . VAL H 1 37 ? -60.744 -7.812 -42.634 1.00 80.10 34 VAL H O 1
ATOM 7532 N N . THR H 1 38 ? -61.871 -6.847 -40.950 1.00 77.70 35 THR H N 1
ATOM 7533 C CA . THR H 1 38 ? -60.699 -6.157 -40.412 1.00 80.26 35 THR H CA 1
ATOM 7534 C C . THR H 1 38 ? -59.912 -7.055 -39.450 1.00 81.59 35 THR H C 1
ATOM 7535 O O . THR H 1 38 ? -60.468 -7.990 -38.869 1.00 78.96 35 THR H O 1
ATOM 7539 N N . GLU H 1 39 ? -58.619 -6.761 -39.295 1.00 83.04 36 GLU H N 1
ATOM 7540 C CA . GLU H 1 39 ? -57.811 -7.317 -38.201 1.00 84.25 36 GLU H CA 1
ATOM 7541 C C . GLU H 1 39 ? -58.492 -7.109 -36.850 1.00 84.54 36 GLU H C 1
ATOM 7542 O O . GLU H 1 39 ? -58.506 -8.017 -36.014 1.00 88.22 36 GLU H O 1
ATOM 7548 N N . GLU H 1 40 ? -59.046 -5.916 -36.644 1.00 81.88 37 GLU H N 1
ATOM 7549 C CA . GLU H 1 40 ? -59.665 -5.561 -35.365 1.00 83.78 37 GLU H CA 1
ATOM 7550 C C . GLU H 1 40 ? -60.981 -6.294 -35.102 1.00 79.18 37 GLU H C 1
ATOM 7551 O O . GLU H 1 40 ? -61.374 -6.448 -33.946 1.00 75.69 37 GLU H O 1
ATOM 7557 N N . GLU H 1 41 ? -61.658 -6.735 -36.162 1.00 78.75 38 GLU H N 1
ATOM 7558 C CA . GLU H 1 41 ? -62.805 -7.629 -36.015 1.00 76.94 38 GLU H CA 1
ATOM 7559 C C . GLU H 1 41 ? -62.317 -9.028 -35.626 1.00 71.15 38 GLU H C 1
ATOM 7560 O O . GLU H 1 41 ? -62.826 -9.616 -34.673 1.00 65.68 38 GLU H O 1
ATOM 7566 N N . VAL H 1 42 ? -61.325 -9.538 -36.356 1.00 67.95 39 VAL H N 1
ATOM 7567 C CA . VAL H 1 42 ? -60.677 -10.814 -36.025 1.00 68.42 39 VAL H CA 1
ATOM 7568 C C . VAL H 1 42 ? -60.168 -10.822 -34.572 1.00 70.97 39 VAL H C 1
ATOM 7569 O O . VAL H 1 42 ? -60.446 -11.768 -33.832 1.00 68.84 39 VAL H O 1
ATOM 7573 N N . LEU H 1 43 ? -59.454 -9.769 -34.167 1.00 72.34 40 LEU H N 1
ATOM 7574 C CA . LEU H 1 43 ? -58.931 -9.667 -32.794 1.00 72.84 40 LEU H CA 1
ATOM 7575 C C . LEU H 1 43 ? -60.045 -9.603 -31.741 1.00 75.11 40 LEU H C 1
ATOM 7576 O O . LEU H 1 43 ? -59.870 -10.102 -30.627 1.00 77.21 40 LEU H O 1
ATOM 7581 N N . HIS H 1 44 ? -61.188 -9.020 -32.104 1.00 77.04 41 HIS H N 1
ATOM 7582 C CA . HIS H 1 44 ? -62.374 -9.001 -31.233 1.00 81.03 41 HIS H CA 1
ATOM 7583 C C . HIS H 1 44 ? -63.009 -10.392 -31.113 1.00 73.45 41 HIS H C 1
ATOM 7584 O O . HIS H 1 44 ? -63.444 -10.792 -30.032 1.00 69.43 41 HIS H O 1
ATOM 7591 N N . VAL H 1 45 ? -63.082 -11.114 -32.228 1.00 69.27 42 VAL H N 1
ATOM 7592 C CA . VAL H 1 45 ? -63.605 -12.484 -32.223 1.00 67.30 42 VAL H CA 1
ATOM 7593 C C . VAL H 1 45 ? -62.708 -13.395 -31.375 1.00 61.26 42 VAL H C 1
ATOM 7594 O O . VAL H 1 45 ? -63.216 -14.181 -30.583 1.00 58.11 42 VAL H O 1
ATOM 7598 N N . LEU H 1 46 ? -61.392 -13.260 -31.534 1.00 61.02 43 LEU H N 1
ATOM 7599 C CA . LEU H 1 46 ? -60.415 -14.070 -30.789 1.00 65.02 43 LEU H CA 1
ATOM 7600 C C . LEU H 1 46 ? -60.344 -13.750 -29.288 1.00 70.57 43 LEU H C 1
ATOM 7601 O O . LEU H 1 46 ? -60.083 -14.650 -28.480 1.00 71.92 43 LEU H O 1
ATOM 7606 N N . ALA H 1 47 ? -60.554 -12.481 -28.925 1.00 74.05 44 ALA H N 1
ATOM 7607 C CA . ALA H 1 47 ? -60.653 -12.076 -27.513 1.00 73.33 44 ALA H CA 1
ATOM 7608 C C . ALA H 1 47 ? -61.914 -12.645 -26.868 1.00 71.46 44 ALA H C 1
ATOM 7609 O O . ALA H 1 47 ? -61.884 -13.060 -25.709 1.00 72.05 44 ALA H O 1
ATOM 7611 N N . GLU H 1 48 ? -63.017 -12.650 -27.618 1.00 71.99 45 GLU H N 1
ATOM 7612 C CA . GLU H 1 48 ? -64.263 -13.289 -27.172 1.00 75.06 45 GLU H CA 1
ATOM 7613 C C . GLU H 1 48 ? -64.130 -14.812 -27.075 1.00 74.89 45 GLU H C 1
ATOM 7614 O O . GLU H 1 48 ? -64.723 -15.417 -26.179 1.00 75.88 45 GLU H O 1
ATOM 7620 N N . ALA H 1 49 ? -63.367 -15.418 -27.990 1.00 71.92 46 ALA H N 1
ATOM 7621 C CA . ALA H 1 49 ? -63.077 -16.862 -27.941 1.00 67.98 46 ALA H CA 1
ATOM 7622 C C . ALA H 1 49 ? -62.249 -17.235 -26.704 1.00 67.51 46 ALA H C 1
ATOM 7623 O O . ALA H 1 49 ? -62.581 -18.206 -26.014 1.00 60.88 46 ALA H O 1
ATOM 7625 N N . ARG H 1 50 ? -61.192 -16.457 -26.433 1.00 67.67 47 ARG H N 1
ATOM 7626 C CA . ARG H 1 50 ? -60.356 -16.617 -25.222 1.00 71.65 47 ARG H CA 1
ATOM 7627 C C . ARG H 1 50 ? -61.140 -16.590 -23.909 1.00 73.62 47 ARG H C 1
ATOM 7628 O O . ARG H 1 50 ? -60.819 -17.341 -22.990 1.00 73.40 47 ARG H O 1
ATOM 7636 N N . GLU H 1 51 ? -62.139 -15.711 -23.828 1.00 74.91 48 GLU H N 1
ATOM 7637 C CA . GLU H 1 51 ? -63.030 -15.614 -22.664 1.00 77.01 48 GLU H CA 1
ATOM 7638 C C . GLU H 1 51 ? -63.824 -16.897 -22.441 1.00 71.12 48 GLU H C 1
ATOM 7639 O O . GLU H 1 51 ? -63.881 -17.404 -21.316 1.00 67.30 48 GLU H O 1
ATOM 7645 N N . LEU H 1 52 ? -64.443 -17.406 -23.507 1.00 69.12 49 LEU H N 1
ATOM 7646 C CA . LEU H 1 52 ? -65.199 -18.671 -23.436 1.00 70.63 49 LEU H CA 1
ATOM 7647 C C . LEU H 1 52 ? -64.300 -19.856 -23.079 1.00 65.61 49 LEU H C 1
ATOM 7648 O O . LEU H 1 52 ? -64.678 -20.695 -22.259 1.00 63.38 49 LEU H O 1
ATOM 7653 N N . LEU H 1 53 ? -63.121 -19.915 -23.696 1.00 61.11 50 LEU H N 1
ATOM 7654 C CA . LEU H 1 53 ? -62.159 -20.983 -23.422 1.00 63.46 50 LEU H CA 1
ATOM 7655 C C . LEU H 1 53 ? -61.539 -20.917 -22.024 1.00 59.30 50 LEU H C 1
ATOM 7656 O O . LEU H 1 53 ? -61.124 -21.949 -21.495 1.00 60.93 50 LEU H O 1
ATOM 7661 N N . SER H 1 54 ? -61.479 -19.725 -21.430 1.00 54.18 51 SER H N 1
ATOM 7662 C CA . SER H 1 54 ? -61.001 -19.559 -20.042 1.00 53.74 51 SER H CA 1
ATOM 7663 C C . SER H 1 54 ? -61.888 -20.186 -18.969 1.00 49.46 51 SER H C 1
ATOM 7664 O O . SER H 1 54 ? -61.438 -20.387 -17.845 1.00 53.05 51 SER H O 1
ATOM 7667 N N . ALA H 1 55 ? -63.149 -20.447 -19.292 1.00 45.82 52 ALA H N 1
ATOM 7668 C CA . ALA H 1 55 ? -64.097 -20.960 -18.319 1.00 46.74 52 ALA H CA 1
ATOM 7669 C C . ALA H 1 55 ? -63.674 -22.348 -17.816 1.00 47.89 52 ALA H C 1
ATOM 7670 O O . ALA H 1 55 ? -63.263 -23.211 -18.600 1.00 45.58 52 ALA H O 1
ATOM 7672 N N . LEU H 1 56 ? -63.759 -22.537 -16.503 1.00 47.22 53 LEU H N 1
ATOM 7673 C CA . LEU H 1 56 ? -63.435 -23.807 -15.895 1.00 47.77 53 LEU H CA 1
ATOM 7674 C C . LEU H 1 56 ? -64.496 -24.830 -16.229 1.00 47.97 53 LEU H C 1
ATOM 7675 O O . LEU H 1 56 ? -65.661 -24.476 -16.380 1.00 49.72 53 LEU H O 1
ATOM 7680 N N . PRO H 1 57 ? -64.094 -26.109 -16.328 1.00 46.56 54 PRO H N 1
ATOM 7681 C CA . PRO H 1 57 ? -65.089 -27.151 -16.401 1.00 44.87 54 PRO H CA 1
ATOM 7682 C C . PRO H 1 57 ? -65.744 -27.341 -15.040 1.00 44.10 54 PRO H C 1
ATOM 7683 O O . PRO H 1 57 ? -65.134 -27.062 -14.002 1.00 43.79 54 PRO H O 1
ATOM 7687 N N . SER H 1 58 ? -66.986 -27.797 -15.069 1.00 42.50 55 SER H N 1
ATOM 7688 C CA . SER H 1 58 ? -67.620 -28.377 -13.914 1.00 42.21 55 SER H CA 1
ATOM 7689 C C . SER H 1 58 ? -67.154 -29.833 -13.805 1.00 43.53 55 SER H C 1
ATOM 7690 O O . SER H 1 58 ? -66.654 -30.414 -14.759 1.00 42.54 55 SER H O 1
ATOM 7693 N N . LEU H 1 59 ? -67.373 -30.424 -12.645 1.00 42.30 56 LEU H N 1
ATOM 7694 C CA . LEU H 1 59 ? -67.179 -31.848 -12.460 1.00 44.01 56 LEU H CA 1
ATOM 7695 C C . LEU H 1 59 ? -68.012 -32.669 -13.463 1.00 45.06 56 LEU H C 1
ATOM 7696 O O . LEU H 1 59 ? -67.532 -33.658 -14.015 1.00 43.86 56 LEU H O 1
ATOM 7701 N N . GLU H 1 60 ? -69.248 -32.236 -13.704 1.00 46.80 57 GLU H N 1
ATOM 7702 C CA . GLU H 1 60 ? -70.129 -32.850 -14.706 1.00 47.46 57 GLU H CA 1
ATOM 7703 C C . GLU H 1 60 ? -69.499 -32.845 -16.113 1.00 43.48 57 GLU H C 1
ATOM 7704 O O . GLU H 1 60 ? -69.556 -33.846 -16.831 1.00 38.61 57 GLU H O 1
ATOM 7710 N N . ASP H 1 61 ? -68.877 -31.733 -16.498 1.00 43.00 58 ASP H N 1
ATOM 7711 C CA . ASP H 1 61 ? -68.165 -31.677 -17.782 1.00 43.38 58 ASP H CA 1
ATOM 7712 C C . ASP H 1 61 ? -67.042 -32.719 -17.868 1.00 41.41 58 ASP H C 1
ATOM 7713 O O . ASP H 1 61 ? -66.850 -33.341 -18.913 1.00 40.61 58 ASP H O 1
ATOM 7718 N N . ILE H 1 62 ? -66.323 -32.915 -16.767 1.00 38.30 59 ILE H N 1
ATOM 7719 C CA . ILE H 1 62 ? -65.198 -33.835 -16.745 1.00 38.00 59 ILE H CA 1
ATOM 7720 C C . ILE H 1 62 ? -65.703 -35.261 -16.868 1.00 36.46 59 ILE H C 1
ATOM 7721 O O . ILE H 1 62 ? -65.155 -36.041 -17.641 1.00 37.31 59 ILE H O 1
ATOM 7726 N N . ARG H 1 63 ? -66.757 -35.594 -16.130 1.00 38.56 60 ARG H N 1
ATOM 7727 C CA . ARG H 1 63 ? -67.379 -36.921 -16.238 1.00 39.97 60 ARG H CA 1
ATOM 7728 C C . ARG H 1 63 ? -67.822 -37.243 -17.663 1.00 38.10 60 ARG H C 1
ATOM 7729 O O . ARG H 1 63 ? -67.622 -38.362 -18.137 1.00 37.32 60 ARG H O 1
ATOM 7737 N N . ALA H 1 64 ? -68.402 -36.261 -18.343 1.00 35.38 61 ALA H N 1
ATOM 7738 C CA . ALA H 1 64 ? -68.812 -36.431 -19.731 1.00 35.80 61 ALA H CA 1
ATOM 7739 C C . ALA H 1 64 ? -67.615 -36.726 -20.631 1.00 36.67 61 ALA H C 1
ATOM 7740 O O . ALA H 1 64 ? -67.698 -37.576 -21.521 1.00 34.40 61 ALA H O 1
ATOM 7742 N N . GLU H 1 65 ? -66.500 -36.039 -20.396 1.00 37.89 62 GLU H N 1
ATOM 7743 C CA . GLU H 1 65 ? -65.268 -36.307 -21.155 1.00 36.53 62 GLU H CA 1
ATOM 7744 C C . GLU H 1 65 ? -64.751 -37.729 -20.918 1.00 36.47 62 GLU H C 1
ATOM 7745 O O . GLU H 1 65 ? -64.365 -38.413 -21.867 1.00 34.25 62 GLU H O 1
ATOM 7751 N N . VAL H 1 66 ? -64.785 -38.173 -19.664 1.00 35.41 63 VAL H N 1
ATOM 7752 C CA . VAL H 1 66 ? -64.377 -39.532 -19.305 1.00 35.60 63 VAL H CA 1
ATOM 7753 C C . VAL H 1 66 ? -65.241 -40.543 -20.047 1.00 35.26 63 VAL H C 1
ATOM 7754 O O . VAL H 1 66 ? -64.727 -41.523 -20.605 1.00 33.35 63 VAL H O 1
ATOM 7758 N N . GLY H 1 67 ? -66.547 -40.283 -20.038 1.00 37.13 64 GLY H N 1
ATOM 7759 C CA . GLY H 1 67 ? -67.540 -41.127 -20.685 1.00 37.28 64 GLY H CA 1
ATOM 7760 C C . GLY H 1 67 ? -67.352 -41.220 -22.178 1.00 37.90 64 GLY H C 1
ATOM 7761 O O . GLY H 1 67 ? -67.411 -42.308 -22.744 1.00 40.61 64 GLY H O 1
ATOM 7762 N N . GLN H 1 68 ? -67.111 -40.085 -22.821 1.00 38.23 65 GLN H N 1
ATOM 7763 C CA . GLN H 1 68 ? -66.899 -40.069 -24.264 1.00 38.10 65 GLN H CA 1
ATOM 7764 C C . GLN H 1 68 ? -65.587 -40.727 -24.633 1.00 36.94 65 GLN H C 1
ATOM 7765 O O . GLN H 1 68 ? -65.501 -41.358 -25.687 1.00 37.13 65 GLN H O 1
ATOM 7771 N N . ALA H 1 69 ? -64.566 -40.566 -23.788 1.00 34.55 66 ALA H N 1
ATOM 7772 C CA . ALA H 1 69 ? -63.256 -41.155 -24.062 1.00 34.58 66 ALA H CA 1
ATOM 7773 C C . ALA H 1 69 ? -63.319 -42.691 -23.996 1.00 36.16 66 ALA H C 1
ATOM 7774 O O . ALA H 1 69 ? -62.732 -43.367 -24.844 1.00 36.45 66 ALA H O 1
ATOM 7776 N N . LEU H 1 70 ? -64.017 -43.216 -22.983 1.00 36.38 67 LEU H N 1
ATOM 7777 C CA . LEU H 1 70 ? -64.307 -44.651 -22.867 1.00 37.79 67 LEU H CA 1
ATOM 7778 C C . LEU H 1 70 ? -64.995 -45.208 -24.102 1.00 36.22 67 LEU H C 1
ATOM 7779 O O . LEU H 1 70 ? -64.651 -46.287 -24.571 1.00 35.96 67 LEU H O 1
ATOM 7784 N N . GLU H 1 71 ? -65.982 -44.479 -24.605 1.00 34.63 68 GLU H N 1
ATOM 7785 C CA . GLU H 1 71 ? -66.718 -44.922 -25.772 1.00 36.00 68 GLU H CA 1
ATOM 7786 C C . GLU H 1 71 ? -65.850 -44.855 -27.035 1.00 35.24 68 GLU H C 1
ATOM 7787 O O . GLU H 1 71 ? -65.880 -45.773 -27.858 1.00 36.48 68 GLU H O 1
ATOM 7793 N N . ARG H 1 72 ? -65.041 -43.808 -27.173 1.00 32.96 69 ARG H N 1
ATOM 7794 C CA . ARG H 1 72 ? -64.161 -43.718 -28.330 1.00 33.59 69 ARG H CA 1
ATOM 7795 C C . ARG H 1 72 ? -63.180 -44.899 -28.368 1.00 34.57 69 ARG H C 1
ATOM 7796 O O . ARG H 1 72 ? -62.920 -45.474 -29.434 1.00 34.00 69 ARG H O 1
ATOM 7804 N N . ALA H 1 73 ? -62.634 -45.227 -27.204 1.00 33.91 70 ALA H N 1
ATOM 7805 C CA . ALA H 1 73 ? -61.698 -46.331 -27.054 1.00 35.49 70 ALA H CA 1
ATOM 7806 C C . ALA H 1 73 ? -62.361 -47.674 -27.345 1.00 34.91 70 ALA H C 1
ATOM 7807 O O . ALA H 1 73 ? -61.749 -48.561 -27.929 1.00 33.86 70 ALA H O 1
ATOM 7809 N N . ARG H 1 74 ? -63.614 -47.812 -26.936 1.00 36.53 71 ARG H N 1
ATOM 7810 C CA . ARG H 1 74 ? -64.404 -48.996 -27.272 1.00 38.69 71 ARG H CA 1
ATOM 7811 C C . ARG H 1 74 ? -64.564 -49.161 -28.792 1.00 37.10 71 ARG H C 1
ATOM 7812 O O . ARG H 1 74 ? -64.401 -50.256 -29.310 1.00 35.41 71 ARG H O 1
ATOM 7820 N N . ILE H 1 75 ? -64.844 -48.072 -29.502 1.00 36.55 72 ILE H N 1
ATOM 7821 C CA . ILE H 1 75 ? -64.993 -48.129 -30.961 1.00 35.52 72 ILE H CA 1
ATOM 7822 C C . ILE H 1 75 ? -63.675 -48.600 -31.564 1.00 36.47 72 ILE H C 1
ATOM 7823 O O . ILE H 1 75 ? -63.663 -49.513 -32.389 1.00 36.95 72 ILE H O 1
ATOM 7828 N N . PHE H 1 76 ? -62.567 -47.990 -31.132 1.00 36.13 73 PHE H N 1
ATOM 7829 C CA . PHE H 1 76 ? -61.244 -48.416 -31.577 1.00 34.64 73 PHE H CA 1
ATOM 7830 C C . PHE H 1 76 ? -60.983 -49.871 -31.232 1.00 34.10 73 PHE H C 1
ATOM 7831 O O . PHE H 1 76 ? -60.441 -50.595 -32.047 1.00 32.54 73 PHE H O 1
ATOM 7839 N N . GLN H 1 77 ? -61.365 -50.298 -30.035 1.00 33.97 74 GLN H N 1
ATOM 7840 C CA . GLN H 1 77 ? -61.129 -51.673 -29.647 1.00 36.52 74 GLN H CA 1
ATOM 7841 C C . GLN H 1 77 ? -61.782 -52.656 -30.613 1.00 38.53 74 GLN H C 1
ATOM 7842 O O . GLN H 1 77 ? -61.161 -53.648 -30.972 1.00 40.47 74 GLN H O 1
ATOM 7848 N N . LYS H 1 78 ? -63.010 -52.367 -31.041 1.00 40.59 75 LYS H N 1
ATOM 7849 C CA . LYS H 1 78 ? -63.738 -53.248 -31.967 1.00 42.31 75 LYS H CA 1
ATOM 7850 C C . LYS H 1 78 ? -63.092 -53.289 -33.349 1.00 41.37 75 LYS H C 1
ATOM 7851 O O . LYS H 1 78 ? -63.057 -54.347 -33.974 1.00 44.27 75 LYS H O 1
ATOM 7857 N N . ASP H 1 79 ? -62.584 -52.154 -33.823 1.00 38.13 76 ASP H N 1
ATOM 7858 C CA . ASP H 1 79 ? -61.791 -52.143 -35.050 1.00 38.61 76 ASP H CA 1
ATOM 7859 C C . ASP H 1 79 ? -60.553 -53.024 -34.900 1.00 38.51 76 ASP H C 1
ATOM 7860 O O . ASP H 1 79 ? -60.235 -53.798 -35.796 1.00 39.63 76 ASP H O 1
ATOM 7865 N N . LEU H 1 80 ? -59.861 -52.897 -33.771 1.00 38.24 77 LEU H N 1
ATOM 7866 C CA . LEU H 1 80 ? -58.637 -53.657 -33.539 1.00 37.58 77 LEU H CA 1
ATOM 7867 C C . LEU H 1 80 ? -58.936 -55.163 -33.398 1.00 38.68 77 LEU H C 1
ATOM 7868 O O . LEU H 1 80 ? -58.187 -55.994 -33.909 1.00 39.44 77 LEU H O 1
ATOM 7873 N N . LEU H 1 81 ? -60.035 -55.496 -32.727 1.00 38.18 78 LEU H N 1
ATOM 7874 C CA . LEU H 1 81 ? -60.469 -56.879 -32.593 1.00 38.34 78 LEU H CA 1
ATOM 7875 C C . LEU H 1 81 ? -60.758 -57.525 -33.951 1.00 38.87 78 LEU H C 1
ATOM 7876 O O . LEU H 1 81 ? -60.364 -58.671 -34.193 1.00 39.67 78 LEU H O 1
ATOM 7881 N N . ALA H 1 82 ? -61.435 -56.793 -34.828 1.00 37.70 79 ALA H N 1
ATOM 7882 C CA . ALA H 1 82 ? -61.713 -57.293 -36.176 1.00 37.94 79 ALA H CA 1
ATOM 7883 C C . ALA H 1 82 ? -60.417 -57.486 -36.950 1.00 37.87 79 ALA H C 1
ATOM 7884 O O . ALA H 1 82 ? -60.262 -58.486 -37.640 1.00 39.61 79 ALA H O 1
ATOM 7886 N N . ILE H 1 83 ? -59.486 -56.540 -36.822 1.00 37.18 80 ILE H N 1
ATOM 7887 C CA . ILE H 1 83 ? -58.178 -56.667 -37.457 1.00 36.08 80 ILE H CA 1
ATOM 7888 C C . ILE H 1 83 ? -57.385 -57.853 -36.882 1.00 37.47 80 ILE H C 1
ATOM 7889 O O . ILE H 1 83 ? -56.684 -58.541 -37.623 1.00 36.75 80 ILE H O 1
ATOM 7894 N N . TYR H 1 84 ? -57.485 -58.075 -35.574 1.00 37.87 81 TYR H N 1
ATOM 7895 C CA . TYR H 1 84 ? -56.843 -59.225 -34.935 1.00 39.00 81 TYR H CA 1
ATOM 7896 C C . TYR H 1 84 ? -57.348 -60.567 -35.531 1.00 40.69 81 TYR H C 1
ATOM 7897 O O . TYR H 1 84 ? -56.537 -61.390 -35.958 1.00 39.60 81 TYR H O 1
ATOM 7906 N N . GLN H 1 85 ? -58.670 -60.756 -35.576 1.00 41.92 82 GLN H N 1
ATOM 7907 C CA . GLN H 1 85 ? -59.273 -61.949 -36.178 1.00 45.46 82 GLN H CA 1
ATOM 7908 C C . GLN H 1 85 ? -58.797 -62.196 -37.596 1.00 45.53 82 GLN H C 1
ATOM 7909 O O . GLN H 1 85 ? -58.472 -63.332 -37.956 1.00 43.87 82 GLN H O 1
ATOM 7915 N N . ASN H 1 86 ? -58.742 -61.132 -38.387 1.00 44.03 83 ASN H N 1
ATOM 7916 C CA . ASN H 1 86 ? -58.248 -61.227 -39.750 1.00 45.39 83 ASN H CA 1
ATOM 7917 C C . ASN H 1 86 ? -56.764 -61.620 -39.805 1.00 46.78 83 ASN H C 1
ATOM 7918 O O . ASN H 1 86 ? -56.363 -62.402 -40.680 1.00 48.10 83 ASN H O 1
ATOM 7923 N N . MET H 1 87 ? -55.958 -61.064 -38.899 1.00 43.89 84 MET H N 1
ATOM 7924 C CA . MET H 1 87 ? -54.543 -61.406 -38.832 1.00 44.85 84 MET H CA 1
ATOM 7925 C C . MET H 1 87 ? -54.378 -62.885 -38.469 1.00 45.29 84 MET H C 1
ATOM 7926 O O . MET H 1 87 ? -53.507 -63.558 -39.020 1.00 43.13 84 MET H O 1
ATOM 7931 N N . LEU H 1 88 ? -55.192 -63.358 -37.523 1.00 45.78 85 LEU H N 1
ATOM 7932 C CA . LEU H 1 88 ? -55.249 -64.781 -37.177 1.00 49.21 85 LEU H CA 1
ATOM 7933 C C . LEU H 1 88 ? -55.601 -65.626 -38.392 1.00 52.22 85 LEU H C 1
ATOM 7934 O O . LEU H 1 88 ? -54.884 -66.571 -38.711 1.00 52.78 85 LEU H O 1
ATOM 7939 N N . ARG H 1 89 ? -56.692 -65.261 -39.063 1.00 56.00 86 ARG H N 1
ATOM 7940 C CA . ARG H 1 89 ? -57.177 -65.974 -40.251 1.00 59.51 86 ARG H CA 1
ATOM 7941 C C . ARG H 1 89 ? -56.056 -66.149 -41.273 1.00 56.73 86 ARG H C 1
ATOM 7942 O O . ARG H 1 89 ? -55.843 -67.241 -41.785 1.00 60.25 86 ARG H O 1
ATOM 7950 N N . ASN H 1 90 ? -55.320 -65.077 -41.526 1.00 54.16 87 ASN H N 1
ATOM 7951 C CA . ASN H 1 90 ? -54.195 -65.104 -42.453 1.00 53.01 87 ASN H CA 1
ATOM 7952 C C . ASN H 1 90 ? -52.945 -65.834 -41.931 1.00 55.96 87 ASN H C 1
ATOM 7953 O O . ASN H 1 90 ? -52.152 -66.333 -42.733 1.00 57.62 87 ASN H O 1
ATOM 7958 N N . TYR H 1 91 ? -52.735 -65.857 -40.614 1.00 51.93 88 TYR H N 1
ATOM 7959 C CA . TYR H 1 91 ? -51.670 -66.676 -40.029 1.00 49.67 88 TYR H CA 1
ATOM 7960 C C . TYR H 1 91 ? -51.951 -68.180 -40.250 1.00 50.56 88 TYR H C 1
ATOM 7961 O O . TYR H 1 91 ? -51.071 -68.912 -40.683 1.00 44.34 88 TYR H O 1
ATOM 7970 N N . ASN H 1 92 ? -53.178 -68.608 -39.944 1.00 52.94 89 ASN H N 1
ATOM 7971 C CA . ASN H 1 92 ? -53.590 -70.011 -40.050 1.00 54.81 89 ASN H CA 1
ATOM 7972 C C . ASN H 1 92 ? -53.694 -70.514 -41.503 1.00 62.01 89 ASN H C 1
ATOM 7973 O O . ASN H 1 92 ? -53.590 -71.717 -41.737 1.00 68.52 89 ASN H O 1
ATOM 7978 N N . ALA H 1 93 ? -53.916 -69.614 -42.463 1.00 64.82 90 ALA H N 1
ATOM 7979 C CA . ALA H 1 93 ? -53.899 -69.973 -43.887 1.00 65.11 90 ALA H CA 1
ATOM 7980 C C . ALA H 1 93 ? -52.463 -70.055 -44.411 1.00 66.14 90 ALA H C 1
ATOM 7981 O O . ALA H 1 93 ? -52.090 -71.048 -45.021 1.00 68.63 90 ALA H O 1
ATOM 7983 N N . MET H 1 94 ? -51.669 -69.010 -44.168 1.00 70.46 91 MET H N 1
ATOM 7984 C CA . MET H 1 94 ? -50.233 -68.974 -44.520 1.00 75.07 91 MET H CA 1
ATOM 7985 C C . MET H 1 94 ? -49.466 -70.145 -43.911 1.00 77.76 91 MET H C 1
ATOM 7986 O O . MET H 1 94 ? -48.474 -70.608 -44.477 1.00 79.25 91 MET H O 1
ATOM 7991 N N . MET H 1 95 ? -49.919 -70.586 -42.740 1.00 80.32 92 MET H N 1
ATOM 7992 C CA . MET H 1 95 ? -49.412 -71.782 -42.072 1.00 82.32 92 MET H CA 1
ATOM 7993 C C . MET H 1 95 ? -49.556 -73.032 -42.932 1.00 85.29 92 MET H C 1
ATOM 7994 O O . MET H 1 95 ? -48.556 -73.681 -43.245 1.00 81.94 92 MET H O 1
ATOM 7999 N N . GLU H 1 96 ? -50.793 -73.350 -43.322 1.00 88.44 93 GLU H N 1
ATOM 8000 C CA . GLU H 1 96 ? -51.089 -74.590 -44.066 1.00 89.66 93 GLU H CA 1
ATOM 8001 C C . GLU H 1 96 ? -50.943 -74.436 -45.595 1.00 87.28 93 GLU H C 1
ATOM 8002 O O . GLU H 1 96 ? -51.776 -74.923 -46.361 1.00 85.07 93 GLU H O 1
ATOM 8008 N N . GLY H 1 97 ? -49.865 -73.766 -46.020 1.00 87.92 94 GLY H N 1
ATOM 8009 C CA . GLY H 1 97 ? -49.483 -73.650 -47.427 1.00 90.56 94 GLY H CA 1
ATOM 8010 C C . GLY H 1 97 ? -50.084 -72.487 -48.202 1.00 94.84 94 GLY H C 1
ATOM 8011 O O . GLY H 1 97 ? -49.390 -71.871 -49.018 1.00 95.51 94 GLY H O 1
ATOM 8012 N N . LEU H 1 98 ? -51.348 -72.159 -47.913 1.00 93.14 95 LEU H N 1
ATOM 8013 C CA . LEU H 1 98 ? -52.227 -71.426 -48.841 1.00 89.47 95 LEU H CA 1
ATOM 8014 C C . LEU H 1 98 ? -51.731 -70.025 -49.214 1.00 88.79 95 LEU H C 1
ATOM 8015 O O . LEU H 1 98 ? -51.038 -69.372 -48.429 1.00 89.92 95 LEU H O 1
ATOM 8020 N N . THR H 1 99 ? -52.067 -69.599 -50.433 1.00 87.70 96 THR H N 1
ATOM 8021 C CA . THR H 1 99 ? -51.847 -68.222 -50.890 1.00 89.10 96 THR H CA 1
ATOM 8022 C C . THR H 1 99 ? -53.156 -67.588 -51.405 1.00 86.41 96 THR H C 1
ATOM 8023 O O . THR H 1 99 ? -53.137 -66.578 -52.112 1.00 86.87 96 THR H O 1
ATOM 8027 N N . GLU H 1 100 ? -54.289 -68.169 -51.011 1.00 83.71 97 GLU H N 1
ATOM 8028 C CA . GLU H 1 100 ? -55.608 -67.683 -51.397 1.00 87.04 97 GLU H CA 1
ATOM 8029 C C . GLU H 1 100 ? -56.637 -68.292 -50.443 1.00 83.71 97 GLU H C 1
ATOM 8030 O O . GLU H 1 100 ? -56.622 -69.506 -50.218 1.00 84.86 97 GLU H O 1
ATOM 8036 N N . HIS H 1 101 ? -57.513 -67.461 -49.874 1.00 79.60 98 HIS H N 1
ATOM 8037 C CA . HIS H 1 101 ? -58.579 -67.949 -48.986 1.00 80.20 98 HIS H CA 1
ATOM 8038 C C . HIS H 1 101 ? -59.690 -68.577 -49.853 1.00 82.63 98 HIS H C 1
ATOM 8039 O O . HIS H 1 101 ? -59.729 -68.331 -51.063 1.00 81.11 98 HIS H O 1
ATOM 8046 N N . PRO H 1 102 ? -60.583 -69.396 -49.252 1.00 89.48 99 PRO H N 1
ATOM 8047 C CA . PRO H 1 102 ? -61.753 -69.947 -49.960 1.00 92.94 99 PRO H CA 1
ATOM 8048 C C . PRO H 1 102 ? -62.574 -68.948 -50.800 1.00 93.85 99 PRO H C 1
ATOM 8049 O O . PRO H 1 102 ? -63.032 -69.305 -51.889 1.00 97.29 99 PRO H O 1
ATOM 8053 N N . ASP H 1 103 ? -62.732 -67.717 -50.307 1.00 89.55 100 ASP H N 1
ATOM 8054 C CA . ASP H 1 103 ? -63.509 -66.670 -51.003 1.00 85.38 100 ASP H CA 1
ATOM 8055 C C . ASP H 1 103 ? -62.750 -65.881 -52.098 1.00 76.06 100 ASP H C 1
ATOM 8056 O O . ASP H 1 103 ? -63.275 -64.888 -52.606 1.00 72.93 100 ASP H O 1
ATOM 8061 N N . GLY H 1 104 ? -61.527 -66.295 -52.439 1.00 70.62 101 GLY H N 1
ATOM 8062 C CA . GLY H 1 104 ? -60.747 -65.659 -53.511 1.00 70.00 101 GLY H CA 1
ATOM 8063 C C . GLY H 1 104 ? -59.791 -64.550 -53.094 1.00 69.81 101 GLY H C 1
ATOM 8064 O O . GLY H 1 104 ? -58.903 -64.180 -53.866 1.00 69.13 101 GLY H O 1
ATOM 8065 N N . THR H 1 105 ? -59.954 -64.030 -51.876 1.00 69.28 102 THR H N 1
ATOM 8066 C CA . THR H 1 105 ? -59.116 -62.944 -51.365 1.00 67.10 102 THR H CA 1
ATOM 8067 C C . THR H 1 105 ? -57.716 -63.477 -51.030 1.00 66.21 102 THR H C 1
ATOM 8068 O O . THR H 1 105 ? -57.587 -64.622 -50.585 1.00 65.76 102 THR H O 1
ATOM 8072 N N . PRO H 1 106 ? -56.665 -62.659 -51.237 1.00 64.96 103 PRO H N 1
ATOM 8073 C CA . PRO H 1 106 ? -55.305 -63.171 -51.069 1.00 65.86 103 PRO H CA 1
ATOM 8074 C C . PRO H 1 106 ? -54.891 -63.346 -49.602 1.00 71.15 103 PRO H C 1
ATOM 8075 O O . PRO H 1 106 ? -55.374 -62.632 -48.718 1.00 72.46 103 PRO H O 1
ATOM 8079 N N . VAL H 1 107 ? -54.011 -64.313 -49.367 1.00 74.94 104 VAL H N 1
ATOM 8080 C CA . VAL H 1 107 ? -53.413 -64.536 -48.062 1.00 71.24 104 VAL H CA 1
ATOM 8081 C C . VAL H 1 107 ? -52.223 -63.607 -47.959 1.00 71.88 104 VAL H C 1
ATOM 8082 O O . VAL H 1 107 ? -51.341 -63.627 -48.814 1.00 75.86 104 VAL H O 1
ATOM 8086 N N . ILE H 1 108 ? -52.223 -62.780 -46.921 1.00 75.01 105 ILE H N 1
ATOM 8087 C CA . ILE H 1 108 ? -51.130 -61.861 -46.650 1.00 76.83 105 ILE H CA 1
ATOM 8088 C C . ILE H 1 108 ? -50.477 -62.361 -45.367 1.00 76.38 105 ILE H C 1
ATOM 8089 O O . ILE H 1 108 ? -51.145 -62.491 -44.337 1.00 75.66 105 ILE H O 1
ATOM 8094 N N . GLY H 1 109 ? -49.177 -62.652 -45.443 1.00 72.35 106 GLY H N 1
ATOM 8095 C CA . GLY H 1 109 ? -48.441 -63.237 -44.331 1.00 67.64 106 GLY H CA 1
ATOM 8096 C C . GLY H 1 109 ? -48.361 -62.316 -43.129 1.00 63.48 106 GLY H C 1
ATOM 8097 O O . GLY H 1 109 ? -48.284 -61.094 -43.280 1.00 63.59 106 GLY H O 1
ATOM 8098 N N . VAL H 1 110 ? -48.402 -62.909 -41.938 1.00 57.66 107 VAL H N 1
ATOM 8099 C CA . VAL H 1 110 ? -48.352 -62.160 -40.689 1.00 56.31 107 VAL H CA 1
ATOM 8100 C C . VAL H 1 110 ? -47.364 -62.822 -39.730 1.00 53.51 107 VAL H C 1
ATOM 8101 O O . VAL H 1 110 ? -47.344 -64.041 -39.594 1.00 55.89 107 VAL H O 1
ATOM 8105 N N . ARG H 1 111 ? -46.548 -61.993 -39.081 1.00 52.90 108 ARG H N 1
ATOM 8106 C CA . ARG H 1 111 ? -45.577 -62.443 -38.099 1.00 52.96 108 ARG H CA 1
ATOM 8107 C C . ARG H 1 111 ? -46.269 -62.671 -36.758 1.00 48.75 108 ARG H C 1
ATOM 8108 O O . ARG H 1 111 ? -47.173 -61.919 -36.400 1.00 45.88 108 ARG H O 1
ATOM 8116 N N . PRO H 1 112 ? -45.860 -63.719 -36.019 1.00 45.26 109 PRO H N 1
ATOM 8117 C CA . PRO H 1 112 ? -46.347 -63.945 -34.655 1.00 44.38 109 PRO H CA 1
ATOM 8118 C C . PRO H 1 112 ? -46.258 -62.722 -33.752 1.00 40.28 109 PRO H C 1
ATOM 8119 O O . PRO H 1 112 ? -47.200 -62.448 -33.022 1.00 39.35 109 PRO H O 1
ATOM 8123 N N . ALA H 1 113 ? -45.137 -62.009 -33.808 1.00 37.98 110 ALA H N 1
ATOM 8124 C CA . ALA H 1 113 ? -44.922 -60.810 -32.978 1.00 40.17 110 ALA H CA 1
ATOM 8125 C C . ALA H 1 113 ? -46.013 -59.764 -33.171 1.00 38.85 110 ALA H C 1
ATOM 8126 O O . ALA H 1 113 ? -46.422 -59.125 -32.212 1.00 37.50 110 ALA H O 1
ATOM 8128 N N . ASP H 1 114 ? -46.471 -59.613 -34.413 1.00 40.24 111 ASP H N 1
ATOM 8129 C CA . ASP H 1 114 ? -47.511 -58.651 -34.764 1.00 40.43 111 ASP H CA 1
ATOM 8130 C C . ASP H 1 114 ? -48.872 -59.035 -34.208 1.00 39.45 111 ASP H C 1
ATOM 8131 O O . ASP H 1 114 ? -49.658 -58.166 -33.825 1.00 38.33 111 ASP H O 1
ATOM 8136 N N . ILE H 1 115 ? -49.150 -60.334 -34.184 1.00 37.50 112 ILE H N 1
ATOM 8137 C CA . ILE H 1 115 ? -50.388 -60.836 -33.611 1.00 36.66 112 ILE H CA 1
ATOM 8138 C C . ILE H 1 115 ? -50.382 -60.590 -32.106 1.00 35.97 112 ILE H C 1
ATOM 8139 O O . ILE H 1 115 ? -51.367 -60.082 -31.550 1.00 33.68 112 ILE H O 1
ATOM 8144 N N . ALA H 1 116 ? -49.263 -60.921 -31.464 1.00 34.65 113 ALA H N 1
ATOM 8145 C CA . ALA H 1 116 ? -49.113 -60.677 -30.030 1.00 36.21 113 ALA H CA 1
ATOM 8146 C C . ALA H 1 116 ? -49.180 -59.179 -29.696 1.00 36.54 113 ALA H C 1
ATOM 8147 O O . ALA H 1 116 ? -49.788 -58.800 -28.697 1.00 35.82 113 ALA 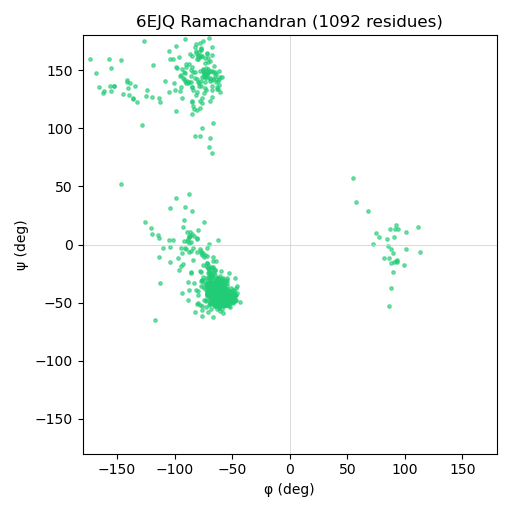H O 1
ATOM 8149 N N . ALA H 1 117 ? -48.577 -58.342 -30.541 1.00 34.67 114 ALA H N 1
ATOM 8150 C CA . ALA H 1 117 ? -48.601 -56.887 -30.329 1.00 34.75 114 ALA H CA 1
ATOM 8151 C C . ALA H 1 117 ? -50.033 -56.376 -30.345 1.00 33.23 114 ALA H C 1
ATOM 8152 O O . ALA H 1 117 ? -50.416 -55.646 -29.450 1.00 36.17 114 ALA H O 1
ATOM 8154 N N . MET H 1 118 ? -50.823 -56.811 -31.324 1.00 34.46 115 MET H N 1
ATOM 8155 C CA . MET H 1 118 ? -52.234 -56.413 -31.435 1.00 34.25 115 MET H CA 1
ATOM 8156 C C . MET H 1 118 ? -53.057 -56.875 -30.241 1.00 34.70 115 MET H C 1
ATOM 8157 O O . MET H 1 118 ? -53.859 -56.106 -29.711 1.00 35.56 115 MET H O 1
ATOM 8162 N N . ALA H 1 119 ? -52.852 -58.122 -29.811 1.00 36.06 116 ALA H N 1
ATOM 8163 C CA . ALA H 1 119 ? -53.489 -58.623 -28.582 1.00 35.12 116 ALA H CA 1
ATOM 8164 C C . ALA H 1 119 ? -53.216 -57.662 -27.425 1.00 34.50 116 ALA H C 1
ATOM 8165 O O . ALA H 1 119 ? -54.156 -57.182 -26.779 1.00 31.61 116 ALA H O 1
ATOM 8167 N N . ASP H 1 120 ? -51.931 -57.367 -27.207 1.00 33.65 117 ASP H N 1
ATOM 8168 C CA . ASP H 1 120 ? -51.503 -56.475 -26.143 1.00 35.39 117 ASP H CA 1
ATOM 8169 C C . ASP H 1 120 ? -52.163 -55.087 -26.233 1.00 35.89 117 ASP H C 1
ATOM 8170 O O . ASP H 1 120 ? -52.550 -54.535 -25.203 1.00 33.55 117 ASP H O 1
ATOM 8175 N N . ARG H 1 121 ? -52.315 -54.552 -27.445 1.00 37.09 118 ARG H N 1
ATOM 8176 C CA . ARG H 1 121 ? -52.962 -53.240 -27.633 1.00 41.01 118 ARG H CA 1
ATOM 8177 C C . ARG H 1 121 ? -54.432 -53.293 -27.216 1.00 39.53 118 ARG H C 1
ATOM 8178 O O . ARG H 1 121 ? -54.947 -52.333 -26.639 1.00 38.12 118 ARG H O 1
ATOM 8186 N N . ILE H 1 122 ? -55.097 -54.409 -27.516 1.00 36.91 119 ILE H N 1
ATOM 8187 C CA . ILE H 1 122 ? -56.506 -54.586 -27.170 1.00 36.22 119 ILE H CA 1
ATOM 8188 C C . ILE H 1 122 ? -56.655 -54.717 -25.659 1.00 35.31 119 ILE H C 1
ATOM 8189 O O . ILE H 1 122 ? -57.555 -54.118 -25.072 1.00 35.54 119 ILE H O 1
ATOM 8194 N N . MET H 1 123 ? -55.765 -55.485 -25.041 1.00 34.37 120 MET H N 1
ATOM 8195 C CA . MET H 1 123 ? -55.776 -55.666 -23.593 1.00 34.44 120 MET H CA 1
ATOM 8196 C C . MET H 1 123 ? -55.387 -54.388 -22.852 1.00 34.94 120 MET H C 1
ATOM 8197 O O . MET H 1 123 ? -55.882 -54.120 -21.749 1.00 34.04 120 MET H O 1
ATOM 8202 N N . LYS H 1 124 ? -54.501 -53.606 -23.455 1.00 36.62 121 LYS H N 1
ATOM 8203 C CA . LYS H 1 124 ? -54.162 -52.286 -22.931 1.00 39.03 121 LYS H CA 1
ATOM 8204 C C . LYS H 1 124 ? -55.402 -51.354 -22.905 1.00 37.16 121 LYS H C 1
ATOM 8205 O O . LYS H 1 124 ? -55.622 -50.621 -21.924 1.00 37.02 121 LYS H O 1
ATOM 8211 N N . ILE H 1 125 ? -56.205 -51.375 -23.968 1.00 35.04 122 ILE H N 1
ATOM 8212 C CA . ILE H 1 125 ? -57.466 -50.616 -23.967 1.00 33.99 122 ILE H CA 1
ATOM 8213 C C . ILE H 1 125 ? -58.347 -51.066 -22.801 1.00 34.14 122 ILE H C 1
ATOM 8214 O O . ILE H 1 125 ? -58.935 -50.233 -22.102 1.00 33.30 122 ILE H O 1
ATOM 8219 N N . ASP H 1 126 ? -58.399 -52.374 -22.568 1.00 34.56 123 ASP H N 1
ATOM 8220 C CA . ASP H 1 126 ? -59.128 -52.909 -21.423 1.00 35.24 123 ASP H CA 1
ATOM 8221 C C . ASP H 1 126 ? -58.668 -52.361 -20.070 1.00 34.45 123 ASP H C 1
ATOM 8222 O O . ASP H 1 126 ? -59.511 -51.927 -19.288 1.00 33.16 123 ASP H O 1
ATOM 8227 N N A GLN H 1 127 ? -57.366 -52.365 -19.789 0.50 36.10 124 GLN H N 1
ATOM 8228 N N B GLN H 1 127 ? -57.353 -52.384 -19.816 0.50 35.18 124 GLN H N 1
ATOM 8229 C CA A GLN H 1 127 ? -56.875 -51.866 -18.494 0.50 36.35 124 GLN H CA 1
ATOM 8230 C CA B GLN H 1 127 ? -56.751 -51.828 -18.584 0.50 34.83 124 GLN H CA 1
ATOM 8231 C C A GLN H 1 127 ? -57.102 -50.360 -18.345 0.50 36.24 124 GLN H C 1
ATOM 8232 C C B GLN H 1 127 ? -57.174 -50.391 -18.389 0.50 35.25 124 GLN H C 1
ATOM 8233 O O A GLN H 1 127 ? -57.401 -49.895 -17.247 0.50 38.26 124 GLN H O 1
ATOM 8234 O O B GLN H 1 127 ? -57.682 -50.015 -17.335 0.50 36.61 124 GLN H O 1
ATOM 8245 N N . GLU H 1 128 ? -56.982 -49.606 -19.440 1.00 35.79 125 GLU H N 1
ATOM 8246 C CA . GLU H 1 128 ? -57.330 -48.185 -19.439 1.00 36.38 125 GLU H CA 1
ATOM 8247 C C . GLU H 1 128 ? -58.829 -47.943 -19.202 1.00 38.50 125 GLU H C 1
ATOM 8248 O O . GLU H 1 128 ? -59.186 -47.048 -18.437 1.00 39.09 125 GLU H O 1
ATOM 8254 N N . ARG H 1 129 ? -59.690 -48.759 -19.812 1.00 40.22 126 ARG H N 1
ATOM 8255 C CA . ARG H 1 129 ? -61.133 -48.670 -19.555 1.00 41.31 126 ARG H CA 1
ATOM 8256 C C . ARG H 1 129 ? -61.434 -48.905 -18.089 1.00 39.74 126 ARG H C 1
ATOM 8257 O O . ARG H 1 129 ? -62.168 -48.123 -17.493 1.00 41.80 126 ARG H O 1
ATOM 8265 N N . ILE H 1 130 ? -60.874 -49.975 -17.518 1.00 40.06 127 ILE H N 1
ATOM 8266 C CA . ILE H 1 130 ? -61.194 -50.382 -16.140 1.00 38.81 127 ILE H CA 1
ATOM 8267 C C . ILE H 1 130 ? -60.659 -49.321 -15.167 1.00 39.22 127 ILE H C 1
ATOM 8268 O O . ILE H 1 130 ? -61.374 -48.893 -14.267 1.00 38.74 127 ILE H O 1
ATOM 8273 N N . THR H 1 131 ? -59.421 -48.871 -15.379 1.00 40.33 128 THR H N 1
ATOM 8274 C CA . THR H 1 131 ? -58.841 -47.777 -14.592 1.00 38.99 128 THR H CA 1
ATOM 8275 C C . THR H 1 131 ? -59.721 -46.506 -14.609 1.00 40.06 128 THR H C 1
ATOM 8276 O O . THR H 1 131 ? -59.983 -45.923 -13.554 1.00 39.64 128 THR H O 1
ATOM 8280 N N . ALA H 1 132 ? -60.205 -46.117 -15.789 1.00 37.91 129 ALA H N 1
ATOM 8281 C CA . ALA H 1 132 ? -61.053 -44.936 -15.921 1.00 37.86 129 ALA H CA 1
ATOM 8282 C C . ALA H 1 132 ? -62.411 -45.107 -15.244 1.00 39.20 129 ALA H C 1
ATOM 8283 O O . ALA H 1 132 ? -62.912 -44.168 -14.617 1.00 40.62 129 ALA H O 1
ATOM 8285 N N . LEU H 1 133 ? -63.008 -46.289 -15.370 1.00 39.88 130 LEU H N 1
ATOM 8286 C CA . LEU H 1 133 ? -64.271 -46.572 -14.683 1.00 40.02 130 LEU H CA 1
ATOM 8287 C C . LEU H 1 133 ? -64.083 -46.523 -13.167 1.00 40.52 130 LEU H C 1
ATOM 8288 O O . LEU H 1 133 ? -64.902 -45.944 -12.452 1.00 41.96 130 LEU H O 1
ATOM 8293 N N . LEU H 1 134 ? -63.002 -47.121 -12.680 1.00 41.65 131 LEU H N 1
ATOM 8294 C CA . LEU H 1 134 ? -62.714 -47.111 -11.244 1.00 43.62 131 LEU H CA 1
ATOM 8295 C C . LEU H 1 134 ? -62.365 -45.700 -10.734 1.00 44.05 131 LEU H C 1
ATOM 8296 O O . LEU H 1 134 ? -62.826 -45.311 -9.666 1.00 42.72 131 LEU H O 1
ATOM 8301 N N . ASN H 1 135 ? -61.583 -44.940 -11.500 1.00 45.94 132 ASN H N 1
ATOM 8302 C CA . ASN H 1 135 ? -61.316 -43.537 -11.160 1.00 50.61 132 ASN H CA 1
ATOM 8303 C C . ASN H 1 135 ? -62.557 -42.659 -11.247 1.00 51.95 132 ASN H C 1
ATOM 8304 O O . ASN H 1 135 ? -62.590 -41.619 -10.609 1.00 52.10 132 ASN H O 1
ATOM 8309 N N . SER H 1 136 ? -63.560 -43.041 -12.038 1.00 52.35 133 SER H N 1
ATOM 8310 C CA . SER H 1 136 ? -64.812 -42.287 -12.051 1.00 51.51 133 SER H CA 1
ATOM 8311 C C . SER H 1 136 ? -65.437 -42.267 -10.658 1.00 49.40 133 SER H C 1
ATOM 8312 O O . SER H 1 136 ? -65.902 -41.226 -10.230 1.00 47.39 133 SER H O 1
ATOM 8315 N N . LEU H 1 137 ? -65.397 -43.387 -9.942 1.00 49.44 134 LEU H N 1
ATOM 8316 C CA . LEU H 1 137 ? -65.861 -43.430 -8.543 1.00 53.02 134 LEU H CA 1
ATOM 8317 C C . LEU H 1 137 ? -64.854 -42.833 -7.531 1.00 56.66 134 LEU H C 1
ATOM 8318 O O . LEU H 1 137 ? -65.207 -41.957 -6.744 1.00 57.92 134 LEU H O 1
ATOM 8323 N N . LYS H 1 138 ? -63.606 -43.292 -7.564 1.00 58.01 135 LYS H N 1
ATOM 8324 C CA . LYS H 1 138 ? -62.592 -42.857 -6.592 1.00 60.38 135 LYS H CA 1
ATOM 8325 C C . LYS H 1 138 ? -62.167 -41.376 -6.700 1.00 61.93 135 LYS H C 1
ATOM 8326 O O . LYS H 1 138 ? -61.706 -40.810 -5.717 1.00 64.91 135 LYS H O 1
ATOM 8328 N N . VAL H 1 139 ? -62.311 -40.764 -7.875 1.00 63.30 136 VAL H N 1
ATOM 8329 C CA . VAL H 1 139 ? -61.881 -39.364 -8.121 1.00 63.87 136 VAL H CA 1
ATOM 8330 C C . VAL H 1 139 ? -63.048 -38.369 -8.375 1.00 67.53 136 VAL H C 1
ATOM 8331 O O . VAL H 1 139 ? -62.950 -37.204 -7.974 1.00 71.82 136 VAL H O 1
ATOM 8335 N N . LEU H 1 140 ? -64.144 -38.822 -9.002 1.00 69.91 137 LEU H N 1
ATOM 8336 C CA . LEU H 1 140 ? -65.260 -37.948 -9.423 1.00 66.89 137 LEU H CA 1
ATOM 8337 C C . LEU H 1 140 ? -66.578 -38.336 -8.747 1.00 67.74 137 LEU H C 1
ATOM 8338 O O . LEU H 1 140 ? -66.764 -39.475 -8.347 1.00 64.65 137 LEU H O 1
ATOM 8343 N N . GLY H 1 141 ? -67.483 -37.373 -8.610 1.00 76.34 138 GLY H N 1
ATOM 8344 C CA . GLY H 1 141 ? -68.806 -37.600 -8.006 1.00 76.87 138 GLY H CA 1
ATOM 8345 C C . GLY H 1 141 ? -68.811 -38.209 -6.612 1.00 74.30 138 GLY H C 1
ATOM 8346 O O . GLY H 1 141 ? -69.605 -39.110 -6.315 1.00 68.03 138 GLY H O 1
ATOM 8347 N N . PRO I 1 57 ? -63.967 -63.953 -7.103 1.00 102.46 54 PRO I N 1
ATOM 8348 C CA . PRO I 1 57 ? -62.642 -64.547 -6.886 1.00 101.56 54 PRO I CA 1
ATOM 8349 C C . PRO I 1 57 ? -62.089 -64.325 -5.472 1.00 98.47 54 PRO I C 1
ATOM 8350 O O . PRO I 1 57 ? -62.013 -63.185 -5.013 1.00 96.90 54 PRO I O 1
ATOM 8354 N N . SER I 1 58 ? -61.710 -65.411 -4.801 1.00 98.52 55 SER I N 1
ATOM 8355 C CA . SER I 1 58 ? -61.081 -65.340 -3.477 1.00 98.76 55 SER I CA 1
ATOM 8356 C C . SER I 1 58 ? -59.581 -65.032 -3.590 1.00 98.83 55 SER I C 1
ATOM 8357 O O . SER I 1 58 ? -59.023 -65.010 -4.695 1.00 99.50 55 SER I O 1
ATOM 8360 N N . LEU I 1 59 ? -58.937 -64.795 -2.445 1.00 94.54 56 LEU I N 1
ATOM 8361 C CA . LEU I 1 59 ? -57.471 -64.679 -2.384 1.00 90.71 56 LEU I CA 1
ATOM 8362 C C . LEU I 1 59 ? -56.770 -66.000 -2.763 1.00 87.39 56 LEU I C 1
ATOM 8363 O O . LEU I 1 59 ? -55.664 -65.969 -3.300 1.00 83.85 56 LEU I O 1
ATOM 8365 N N . GLU I 1 60 ? -57.414 -67.142 -2.489 1.00 83.69 57 GLU I N 1
ATOM 8366 C CA . GLU I 1 60 ? -56.894 -68.465 -2.883 1.00 78.17 57 GLU I CA 1
ATOM 8367 C C . GLU I 1 60 ? -56.988 -68.721 -4.396 1.00 72.64 57 GLU I C 1
ATOM 8368 O O . GLU I 1 60 ? -56.143 -69.410 -4.946 1.00 70.94 57 GLU I O 1
ATOM 8370 N N . ASP I 1 61 ? -58.011 -68.182 -5.061 1.00 70.69 58 ASP I N 1
ATOM 8371 C CA . ASP I 1 61 ? -58.100 -68.236 -6.535 1.00 69.87 58 ASP I CA 1
ATOM 8372 C C . ASP I 1 61 ? -56.960 -67.468 -7.208 1.00 66.79 58 ASP I C 1
ATOM 8373 O O . ASP I 1 61 ? -56.382 -67.950 -8.186 1.00 65.99 58 ASP I O 1
ATOM 8378 N N . ILE I 1 62 ? -56.649 -66.284 -6.680 1.00 59.39 59 ILE I N 1
ATOM 8379 C CA . ILE I 1 62 ? -55.623 -65.415 -7.250 1.00 57.67 59 ILE I CA 1
ATOM 8380 C C . ILE I 1 62 ? -54.218 -65.984 -6.999 1.00 54.24 59 ILE I C 1
ATOM 8381 O O . ILE I 1 62 ? -53.378 -65.937 -7.898 1.00 50.62 59 ILE I O 1
ATOM 8386 N N . ARG I 1 63 ? -53.977 -66.529 -5.803 1.00 54.08 60 ARG I N 1
ATOM 8387 C CA . ARG I 1 63 ? -52.719 -67.242 -5.493 1.00 54.19 60 ARG I CA 1
ATOM 8388 C C . ARG I 1 63 ? -52.514 -68.488 -6.350 1.00 51.99 60 ARG I C 1
ATOM 8389 O O . ARG I 1 63 ? -51.376 -68.821 -6.679 1.00 54.34 60 ARG I O 1
ATOM 8397 N N . ALA I 1 64 ? -53.603 -69.189 -6.674 1.00 48.60 61 ALA I N 1
ATOM 8398 C CA . ALA I 1 64 ? -53.539 -70.367 -7.546 1.00 48.94 61 ALA I CA 1
ATOM 8399 C C . ALA I 1 64 ? -53.187 -69.974 -8.981 1.00 48.02 61 ALA I C 1
ATOM 8400 O O . ALA I 1 64 ? -52.374 -70.651 -9.618 1.00 49.58 61 ALA I O 1
ATOM 8402 N N . GLU I 1 65 ? -53.801 -68.891 -9.471 1.00 44.24 62 GLU I N 1
ATOM 8403 C CA . GLU I 1 65 ? -53.481 -68.316 -10.784 1.00 45.99 62 GLU I CA 1
ATOM 8404 C C . GLU I 1 65 ? -52.016 -67.948 -10.928 1.00 42.29 62 GLU I C 1
ATOM 8405 O O . GLU I 1 65 ? -51.412 -68.224 -11.963 1.00 42.00 62 GLU I O 1
ATOM 8411 N N . VAL I 1 66 ? -51.465 -67.340 -9.886 1.00 40.37 63 VAL I N 1
ATOM 8412 C CA . VAL I 1 66 ? -50.053 -66.963 -9.850 1.00 43.03 63 VAL I CA 1
ATOM 8413 C C . VAL I 1 66 ? -49.154 -68.200 -9.840 1.00 42.65 63 VAL I C 1
ATOM 8414 O O . VAL I 1 66 ? -48.226 -68.295 -10.642 1.00 43.27 63 VAL I O 1
ATOM 8418 N N . GLY I 1 67 ? -49.448 -69.142 -8.949 1.00 42.70 64 GLY I N 1
ATOM 8419 C CA . GLY I 1 67 ? -48.726 -70.415 -8.878 1.00 39.93 64 GLY I CA 1
ATOM 8420 C C . GLY I 1 67 ? -48.712 -71.151 -10.201 1.00 39.25 64 GLY I C 1
ATOM 8421 O O . GLY I 1 67 ? -47.675 -71.649 -10.624 1.00 41.17 64 GLY I O 1
ATOM 8422 N N . GLN I 1 68 ? -49.867 -71.211 -10.851 1.00 39.95 65 GLN I N 1
ATOM 8423 C CA . GLN I 1 68 ? -49.981 -71.813 -12.182 1.00 42.55 65 GLN I CA 1
ATOM 8424 C C . GLN I 1 68 ? -49.199 -71.051 -13.247 1.00 39.83 65 GLN I C 1
ATOM 8425 O O . GLN I 1 68 ? -48.618 -71.674 -14.133 1.00 39.22 65 GLN I O 1
ATOM 8431 N N . ALA I 1 69 ? -49.209 -69.718 -13.164 1.00 36.92 66 ALA I N 1
ATOM 8432 C CA . ALA I 1 69 ? -48.447 -68.866 -14.086 1.00 37.21 66 ALA I CA 1
ATOM 8433 C C . ALA I 1 69 ? -46.948 -69.118 -13.961 1.00 37.09 66 ALA I C 1
ATOM 8434 O O . ALA I 1 69 ? -46.226 -69.221 -14.959 1.00 36.67 66 ALA I O 1
ATOM 8436 N N . LEU I 1 70 ? -46.491 -69.231 -12.723 1.00 37.18 67 LEU I N 1
ATOM 8437 C CA . LEU I 1 70 ? -45.087 -69.456 -12.452 1.00 37.60 67 LEU I CA 1
ATOM 8438 C C . LEU I 1 70 ? -44.658 -70.834 -12.919 1.00 37.52 67 LEU I C 1
ATOM 8439 O O . LEU I 1 70 ? -43.544 -71.001 -13.414 1.00 37.47 67 LEU I O 1
ATOM 8444 N N . GLU I 1 71 ? -45.555 -71.805 -12.802 1.00 36.67 68 GLU I N 1
ATOM 8445 C CA . GLU I 1 71 ? -45.279 -73.160 -13.264 1.00 38.40 68 GLU I CA 1
ATOM 8446 C C . GLU I 1 71 ? -45.215 -73.206 -14.801 1.00 37.44 68 GLU I C 1
ATOM 8447 O O . GLU I 1 71 ? -44.364 -73.881 -15.366 1.00 36.66 68 GLU I O 1
ATOM 8453 N N . ARG I 1 72 ? -46.105 -72.471 -15.468 1.00 36.97 69 ARG I N 1
ATOM 8454 C CA . ARG I 1 72 ? -46.071 -72.337 -16.932 1.00 37.92 69 ARG I CA 1
ATOM 8455 C C . ARG I 1 72 ? -44.806 -71.641 -17.398 1.00 37.28 69 ARG I C 1
ATOM 8456 O O . ARG I 1 72 ? -44.251 -72.007 -18.425 1.00 37.12 69 ARG I O 1
ATOM 8464 N N . ALA I 1 73 ? -44.363 -70.639 -16.643 1.00 36.04 70 ALA I N 1
ATOM 8465 C CA . ALA I 1 73 ? -43.145 -69.913 -16.975 1.00 36.22 70 ALA I CA 1
ATOM 8466 C C . ALA I 1 73 ? -41.937 -70.836 -16.884 1.00 34.73 70 ALA I C 1
ATOM 8467 O O . ALA I 1 73 ? -41.010 -70.708 -17.667 1.00 36.07 70 ALA I O 1
ATOM 8469 N N . ARG I 1 74 ? -41.953 -71.780 -15.953 1.00 35.56 71 ARG I N 1
ATOM 8470 C CA . ARG I 1 74 ? -40.888 -72.799 -15.897 1.00 35.67 71 ARG I CA 1
ATOM 8471 C C . ARG I 1 74 ? -40.815 -73.673 -17.159 1.00 34.63 71 ARG I C 1
ATOM 8472 O O . ARG I 1 74 ? -39.725 -74.098 -17.545 1.00 34.12 71 ARG I O 1
ATOM 8480 N N . ILE I 1 75 ? -41.957 -73.926 -17.797 1.00 33.84 72 ILE I N 1
ATOM 8481 C CA . ILE I 1 75 ? -41.979 -74.665 -19.068 1.00 34.37 72 ILE I CA 1
ATOM 8482 C C . ILE I 1 75 ? -41.300 -73.831 -20.154 1.00 36.19 72 ILE I C 1
ATOM 8483 O O . ILE I 1 75 ? -40.402 -74.327 -20.847 1.00 37.68 72 ILE I O 1
ATOM 8488 N N . PHE I 1 76 ? -41.701 -72.563 -20.286 1.00 36.16 73 PHE I N 1
ATOM 8489 C CA . PHE I 1 76 ? -41.053 -71.679 -21.249 1.00 35.07 73 PHE I CA 1
ATOM 8490 C C . PHE I 1 76 ? -39.548 -71.571 -20.983 1.00 35.54 73 PHE I C 1
ATOM 8491 O O . PHE I 1 76 ? -38.741 -71.682 -21.909 1.00 36.83 73 PHE I O 1
ATOM 8499 N N . GLN I 1 77 ? -39.172 -71.385 -19.725 1.00 34.79 74 GLN I N 1
ATOM 8500 C CA . GLN I 1 77 ? -37.760 -71.298 -19.348 1.00 36.47 74 GLN I CA 1
ATOM 8501 C C . GLN I 1 77 ? -36.946 -72.504 -19.830 1.00 36.99 74 GLN I C 1
ATOM 8502 O O . GLN I 1 77 ? -35.825 -72.358 -20.309 1.00 36.98 74 GLN I O 1
ATOM 8508 N N . LYS I 1 78 ? -37.531 -73.687 -19.706 1.00 40.13 75 LYS I N 1
ATOM 8509 C CA . LYS I 1 78 ? -36.906 -74.943 -20.152 1.00 41.98 75 LYS I CA 1
ATOM 8510 C C . LYS I 1 78 ? -36.728 -74.997 -21.673 1.00 39.53 75 LYS I C 1
ATOM 8511 O O . LYS I 1 78 ? -35.668 -75.398 -22.155 1.00 39.59 75 LYS I O 1
ATOM 8517 N N . ASP I 1 79 ? -37.753 -74.582 -22.421 1.00 37.18 76 ASP I N 1
ATOM 8518 C CA . ASP I 1 79 ? -37.637 -74.444 -23.877 1.00 37.36 76 ASP I CA 1
ATOM 8519 C C . ASP I 1 79 ? -36.495 -73.492 -24.242 1.00 38.37 76 ASP I C 1
ATOM 8520 O O . ASP I 1 79 ? -35.665 -73.818 -25.096 1.00 42.00 76 ASP I O 1
ATOM 8525 N N . LEU I 1 80 ? -36.441 -72.333 -23.580 1.00 37.69 77 LEU I N 1
ATOM 8526 C CA . LEU I 1 80 ? -35.417 -71.321 -23.873 1.00 37.38 77 LEU I CA 1
ATOM 8527 C C . LEU I 1 80 ? -34.024 -71.794 -23.517 1.00 36.00 77 LEU I C 1
ATOM 8528 O O . LEU I 1 80 ? -33.072 -71.481 -24.230 1.00 37.16 77 LEU I O 1
ATOM 8533 N N . LEU I 1 81 ? -33.911 -72.522 -22.409 1.00 36.83 78 LEU I N 1
ATOM 8534 C CA . LEU I 1 81 ? -32.651 -73.162 -22.011 1.00 36.84 78 LEU I CA 1
ATOM 8535 C C . LEU I 1 81 ? -32.128 -74.107 -23.085 1.00 38.06 78 LEU I C 1
ATOM 8536 O O . LEU I 1 81 ? -30.919 -74.121 -23.350 1.00 37.21 78 LEU I O 1
ATOM 8541 N N . ALA I 1 82 ? -33.028 -74.889 -23.697 1.00 38.67 79 ALA I N 1
ATOM 8542 C CA . ALA I 1 82 ? -32.643 -75.778 -24.815 1.00 40.66 79 ALA I CA 1
ATOM 8543 C C . ALA I 1 82 ? -32.200 -74.973 -26.032 1.00 40.44 79 ALA I C 1
ATOM 8544 O O . ALA I 1 82 ? -31.208 -75.319 -26.675 1.00 40.45 79 ALA I O 1
ATOM 8546 N N . ILE I 1 83 ? -32.928 -73.897 -26.338 1.00 40.35 80 ILE I N 1
ATOM 8547 C CA . ILE I 1 83 ? -32.554 -73.010 -27.450 1.00 39.38 80 ILE I CA 1
ATOM 8548 C C . ILE I 1 83 ? -31.182 -72.378 -27.199 1.00 38.86 80 ILE I C 1
ATOM 8549 O O . ILE I 1 83 ? -30.355 -72.329 -28.100 1.00 40.37 80 ILE I O 1
ATOM 8554 N N . TYR I 1 84 ? -30.939 -71.915 -25.979 1.00 38.93 81 TYR I N 1
ATOM 8555 C CA . TYR I 1 84 ? -29.641 -71.336 -25.613 1.00 40.61 81 TYR I CA 1
ATOM 8556 C C . TYR I 1 84 ? -28.468 -72.294 -25.900 1.00 43.61 81 TYR I C 1
ATOM 8557 O O . TYR I 1 84 ? -27.423 -71.861 -26.406 1.00 43.97 81 TYR I O 1
ATOM 8566 N N . GLN I 1 85 ? -28.640 -73.583 -25.582 1.00 43.24 82 GLN I N 1
ATOM 8567 C CA . GLN I 1 85 ? -27.603 -74.578 -25.867 1.00 43.60 82 GLN I CA 1
ATOM 8568 C C . GLN I 1 85 ? -27.376 -74.771 -27.366 1.00 43.80 82 GLN I C 1
ATOM 8569 O O . GLN I 1 85 ? -26.237 -74.982 -27.773 1.00 44.25 82 GLN I O 1
ATOM 8575 N N A ASN I 1 86 ? -28.444 -74.702 -28.163 0.50 43.46 83 ASN I N 1
ATOM 8576 N N B ASN I 1 86 ? -28.432 -74.696 -28.176 0.50 43.42 83 ASN I N 1
ATOM 8577 C CA A ASN I 1 86 ? -28.327 -74.703 -29.625 0.50 43.47 83 ASN I CA 1
ATOM 8578 C CA B ASN I 1 86 ? -28.265 -74.725 -29.632 0.50 43.43 83 ASN I CA 1
ATOM 8579 C C A ASN I 1 86 ? -27.562 -73.479 -30.127 0.50 43.52 83 ASN I C 1
ATOM 8580 C C B ASN I 1 86 ? -27.559 -73.471 -30.145 0.50 43.46 83 ASN I C 1
ATOM 8581 O O A ASN I 1 86 ? -26.774 -73.574 -31.071 0.50 44.07 83 ASN I O 1
ATOM 8582 O O B ASN I 1 86 ? -26.806 -73.537 -31.120 0.50 43.89 83 ASN I O 1
ATOM 8591 N N . MET I 1 87 ? -27.803 -72.332 -29.497 1.00 43.67 84 MET I N 1
ATOM 8592 C CA . MET I 1 87 ? -27.117 -71.090 -29.858 1.00 43.19 84 MET I CA 1
ATOM 8593 C C . MET I 1 87 ? -25.617 -71.206 -29.603 1.00 42.50 84 MET I C 1
ATOM 8594 O O . MET I 1 87 ? -24.829 -70.895 -30.489 1.00 39.72 84 MET I O 1
ATOM 8599 N N . LEU I 1 88 ? -25.242 -71.677 -28.411 1.00 44.17 85 LEU I N 1
ATOM 8600 C CA . LEU I 1 88 ? -23.833 -71.964 -28.087 1.00 45.14 85 LEU I CA 1
ATOM 8601 C C . LEU I 1 88 ? -23.225 -72.990 -29.036 1.00 46.16 85 LEU I C 1
ATOM 8602 O O . LEU I 1 88 ? -22.109 -72.800 -29.508 1.00 45.56 85 LEU I O 1
ATOM 8607 N N . ARG I 1 89 ? -23.955 -74.071 -29.305 1.00 48.00 86 ARG I N 1
ATOM 8608 C CA . ARG I 1 89 ? -23.469 -75.127 -30.195 1.00 50.65 86 ARG I CA 1
ATOM 8609 C C . ARG I 1 89 ? -23.068 -74.524 -31.538 1.00 48.86 86 ARG I C 1
ATOM 8610 O O . ARG I 1 89 ? -21.963 -74.771 -32.027 1.00 46.07 86 ARG I O 1
ATOM 8618 N N . ASN I 1 90 ? -23.965 -73.716 -32.101 1.00 48.67 87 ASN I N 1
ATOM 8619 C CA . ASN I 1 90 ? -23.734 -73.036 -33.374 1.00 48.96 87 ASN I CA 1
ATOM 8620 C C . ASN I 1 90 ? -22.597 -72.023 -33.302 1.00 50.02 87 ASN I C 1
ATOM 8621 O O . ASN I 1 90 ? -21.786 -71.941 -34.230 1.00 51.13 87 ASN I O 1
ATOM 8626 N N . TYR I 1 91 ? -22.542 -71.245 -32.219 1.00 49.76 88 TYR I N 1
ATOM 8627 C CA . TYR I 1 91 ? -21.487 -70.240 -32.052 1.00 49.42 88 TYR I CA 1
ATOM 8628 C C . TYR I 1 91 ? -20.104 -70.896 -31.974 1.00 52.57 88 TYR I C 1
ATOM 8629 O O . TYR I 1 91 ? -19.185 -70.490 -32.678 1.00 51.14 88 TYR I O 1
ATOM 8638 N N . ASN I 1 92 ? -19.972 -71.879 -31.082 1.00 56.55 89 ASN I N 1
ATOM 8639 C CA . ASN I 1 92 ? -18.716 -72.605 -30.876 1.00 59.30 89 ASN I CA 1
ATOM 8640 C C . ASN I 1 92 ? -18.264 -73.323 -32.153 1.00 64.76 89 ASN I C 1
ATOM 8641 O O . ASN I 1 92 ? -17.066 -73.406 -32.415 1.00 67.45 89 ASN I O 1
ATOM 8646 N N . ALA I 1 93 ? -19.218 -73.820 -32.940 1.00 66.88 90 ALA I N 1
ATOM 8647 C CA . ALA I 1 93 ? -18.927 -74.416 -34.252 1.00 67.73 90 ALA I CA 1
ATOM 8648 C C . ALA I 1 93 ? -18.464 -73.374 -35.272 1.00 68.10 90 ALA I C 1
ATOM 8649 O O . ALA I 1 93 ? -17.553 -73.632 -36.052 1.00 66.01 90 ALA I O 1
ATOM 8651 N N . MET I 1 94 ? -19.108 -72.209 -35.270 1.00 73.22 91 MET I N 1
ATOM 8652 C CA . MET I 1 94 ? -18.717 -71.093 -36.132 1.00 77.86 91 MET I CA 1
ATOM 8653 C C . MET I 1 94 ? -17.343 -70.556 -35.746 1.00 79.19 91 MET I C 1
ATOM 8654 O O . MET I 1 94 ? -16.586 -70.110 -36.603 1.00 81.02 91 MET I O 1
ATOM 8659 N N . MET I 1 95 ? -17.031 -70.610 -34.452 1.00 82.54 92 MET I N 1
ATOM 8660 C CA . MET I 1 95 ? -15.737 -70.178 -33.936 1.00 83.63 92 MET I CA 1
ATOM 8661 C C . MET I 1 95 ? -14.630 -71.057 -34.520 1.00 84.37 92 MET I C 1
ATOM 8662 O O . MET I 1 95 ? -13.717 -70.549 -35.172 1.00 84.10 92 MET I O 1
ATOM 8667 N N . GLU I 1 96 ? -14.746 -72.372 -34.334 1.00 84.97 93 GLU I N 1
ATOM 8668 C CA . GLU I 1 96 ? -13.739 -73.321 -34.830 1.00 86.19 93 GLU I CA 1
ATOM 8669 C C . GLU I 1 96 ? -13.936 -73.739 -36.307 1.00 83.07 93 GLU I C 1
ATOM 8670 O O . GLU I 1 96 ? -13.561 -74.842 -36.700 1.00 82.38 93 GLU I O 1
ATOM 8676 N N . GLY I 1 97 ? -14.528 -72.861 -37.117 1.00 80.67 94 GLY I N 1
ATOM 8677 C CA . GLY I 1 97 ? -14.413 -72.949 -38.566 1.00 80.50 94 GLY I CA 1
ATOM 8678 C C . GLY I 1 97 ? -15.253 -73.982 -39.286 1.00 82.83 94 GLY I C 1
ATOM 8679 O O . GLY I 1 97 ? -15.085 -74.160 -40.493 1.00 89.00 94 GLY I O 1
ATOM 8680 N N . LEU I 1 98 ? -16.152 -74.661 -38.571 1.00 81.18 95 LEU I N 1
ATOM 8681 C CA . LEU I 1 98 ? -17.059 -75.628 -39.190 1.00 76.03 95 LEU I CA 1
ATOM 8682 C C . LEU I 1 98 ? -18.180 -74.881 -39.905 1.00 74.26 95 LEU I C 1
ATOM 8683 O O . LEU I 1 98 ? -18.655 -73.854 -39.420 1.00 78.23 95 LEU I O 1
ATOM 8688 N N . THR I 1 99 ? -18.568 -75.387 -41.071 1.00 72.58 96 THR I N 1
ATOM 8689 C CA . THR I 1 99 ? -19.742 -74.897 -41.803 1.00 71.85 96 THR I CA 1
ATOM 8690 C C . THR I 1 99 ? -20.934 -75.855 -41.672 1.00 69.13 96 THR I C 1
ATOM 8691 O O . THR I 1 99 ? -22.020 -75.566 -42.179 1.00 64.80 96 THR I O 1
ATOM 8695 N N . GLU I 1 100 ? -20.724 -76.977 -40.977 1.00 66.53 97 GLU I N 1
ATOM 8696 C CA . GLU I 1 100 ? -21.695 -78.060 -40.887 1.00 68.06 97 GLU I CA 1
ATOM 8697 C C . GLU I 1 100 ? -21.412 -78.855 -39.607 1.00 65.59 97 GLU I C 1
ATOM 8698 O O . GLU I 1 100 ? -20.256 -79.136 -39.290 1.00 68.70 97 GLU I O 1
ATOM 8704 N N . HIS I 1 101 ? -22.462 -79.208 -38.871 1.00 63.17 98 HIS I N 1
ATOM 8705 C CA . HIS I 1 101 ? -22.315 -80.008 -37.643 1.00 61.27 98 HIS I CA 1
ATOM 8706 C C . HIS I 1 101 ? -22.065 -81.487 -37.983 1.00 59.36 98 HIS I C 1
ATOM 8707 O O . HIS I 1 101 ? -22.242 -81.885 -39.132 1.00 58.91 98 HIS I O 1
ATOM 8714 N N . PRO I 1 102 ? -21.648 -82.304 -36.991 1.00 62.43 99 PRO I N 1
ATOM 8715 C CA . PRO I 1 102 ? -21.577 -83.766 -37.172 1.00 64.52 99 PRO I CA 1
ATOM 8716 C C . PRO I 1 102 ? -22.850 -84.387 -37.756 1.00 66.40 99 PRO I C 1
ATOM 8717 O O . PRO I 1 102 ? -22.760 -85.222 -38.656 1.00 69.14 99 PRO I O 1
ATOM 8721 N N . ASP I 1 103 ? -24.018 -83.947 -37.283 1.00 65.50 100 ASP I N 1
ATOM 8722 C CA . ASP I 1 103 ? -25.307 -84.468 -37.780 1.00 64.54 100 ASP I CA 1
ATOM 8723 C C . ASP I 1 103 ? -25.697 -84.065 -39.217 1.00 62.64 100 ASP I C 1
ATOM 8724 O O . ASP I 1 103 ? -26.777 -84.433 -39.679 1.00 63.62 100 ASP I O 1
ATOM 8729 N N . GLY I 1 104 ? -24.850 -83.298 -39.908 1.00 63.18 101 GLY I N 1
ATOM 8730 C CA . GLY I 1 104 ? -25.129 -82.864 -41.282 1.00 62.85 101 GLY I CA 1
ATOM 8731 C C . GLY I 1 104 ? -25.894 -81.554 -41.422 1.00 63.49 101 GLY I C 1
ATOM 8732 O O . GLY I 1 104 ? -26.030 -81.040 -42.535 1.00 66.44 101 GLY I O 1
ATOM 8733 N N . THR I 1 105 ? -26.374 -80.997 -40.308 1.00 61.25 102 THR I N 1
ATOM 8734 C CA . THR I 1 105 ? -27.189 -79.779 -40.330 1.00 58.64 102 THR I CA 1
ATOM 8735 C C . THR I 1 105 ? -26.272 -78.564 -40.379 1.00 59.02 102 THR I C 1
ATOM 8736 O O . THR I 1 105 ? -25.165 -78.607 -39.828 1.00 56.53 102 THR I O 1
ATOM 8740 N N . PRO I 1 106 ? -26.725 -77.473 -41.028 1.00 61.78 103 PRO I N 1
ATOM 8741 C CA . PRO I 1 106 ? -25.829 -76.327 -41.226 1.00 65.03 103 PRO I CA 1
ATOM 8742 C C . PRO I 1 106 ? -25.550 -75.536 -39.937 1.00 64.30 103 PRO I C 1
ATOM 8743 O O . PRO I 1 106 ? -26.421 -75.435 -39.071 1.00 60.71 103 PRO I O 1
ATOM 8747 N N . VAL I 1 107 ? -24.329 -75.019 -39.822 1.00 64.43 104 VAL I N 1
ATOM 8748 C CA . VAL I 1 107 ? -23.930 -74.155 -38.716 1.00 67.30 104 VAL I CA 1
ATOM 8749 C C . VAL I 1 107 ? -24.520 -72.761 -38.920 1.00 68.76 104 VAL I C 1
ATOM 8750 O O . VAL I 1 107 ? -23.994 -71.961 -39.693 1.00 70.83 104 VAL I O 1
ATOM 8754 N N . ILE I 1 108 ? -25.612 -72.493 -38.209 1.00 74.10 105 ILE I N 1
ATOM 8755 C CA . ILE I 1 108 ? -26.342 -71.223 -38.293 1.00 75.11 105 ILE I CA 1
ATOM 8756 C C . ILE I 1 108 ? -25.551 -70.088 -37.614 1.00 71.92 105 ILE I C 1
ATOM 8757 O O . ILE I 1 108 ? -24.874 -70.302 -36.608 1.00 69.59 105 ILE I O 1
ATOM 8762 N N . GLY I 1 109 ? -25.622 -68.891 -38.197 1.00 68.01 106 GLY I N 1
ATOM 8763 C CA . GLY I 1 109 ? -24.952 -67.713 -37.650 1.00 64.23 106 GLY I CA 1
ATOM 8764 C C . GLY I 1 109 ? -25.648 -67.206 -36.395 1.00 59.55 106 GLY I C 1
ATOM 8765 O O . GLY I 1 109 ? -26.890 -67.094 -36.362 1.00 59.36 106 GLY I O 1
ATOM 8766 N N . VAL I 1 110 ? -24.845 -66.925 -35.365 1.00 52.18 107 VAL I N 1
ATOM 8767 C CA . VAL I 1 110 ? -25.330 -66.447 -34.072 1.00 51.31 107 VAL I CA 1
ATOM 8768 C C . VAL I 1 110 ? -24.434 -65.308 -33.614 1.00 49.47 107 VAL I C 1
ATOM 8769 O O . VAL I 1 110 ? -23.224 -65.481 -33.531 1.00 46.70 107 VAL I O 1
ATOM 8773 N N . ARG I 1 111 ? -25.032 -64.162 -33.298 1.00 49.47 108 ARG I N 1
ATOM 8774 C CA . ARG I 1 111 ? -24.281 -63.005 -32.806 1.00 51.07 108 ARG I CA 1
ATOM 8775 C C . ARG I 1 111 ? -24.098 -63.107 -31.287 1.00 47.90 108 ARG I C 1
ATOM 8776 O O . ARG I 1 111 ? -25.024 -63.504 -30.586 1.00 48.81 108 ARG I O 1
ATOM 8784 N N . PRO I 1 112 ? -22.912 -62.747 -30.763 1.00 46.02 109 PRO I N 1
ATOM 8785 C CA . PRO I 1 112 ? -22.737 -62.713 -29.304 1.00 44.70 109 PRO I CA 1
ATOM 8786 C C . PRO I 1 112 ? -23.863 -62.011 -28.530 1.00 43.48 109 PRO I C 1
ATOM 8787 O O . PRO I 1 112 ? -24.315 -62.527 -27.515 1.00 43.83 109 PRO I O 1
ATOM 8791 N N . ALA I 1 113 ? -24.319 -60.865 -29.024 1.00 42.33 110 ALA I N 1
ATOM 8792 C CA . ALA I 1 113 ? -25.435 -60.130 -28.409 1.00 41.45 110 ALA I CA 1
ATOM 8793 C C . ALA I 1 113 ? -26.736 -60.957 -28.258 1.00 39.44 110 ALA I C 1
ATOM 8794 O O . ALA I 1 113 ? -27.451 -60.821 -27.268 1.00 38.04 110 ALA I O 1
ATOM 8796 N N . ASP I 1 114 ? -27.029 -61.803 -29.241 1.00 40.89 111 ASP I N 1
ATOM 8797 C CA . ASP I 1 114 ? -28.211 -62.665 -29.211 1.00 40.93 111 ASP I CA 1
ATOM 8798 C C . ASP I 1 114 ? -28.107 -63.687 -28.071 1.00 39.27 111 ASP I C 1
ATOM 8799 O O . ASP I 1 114 ? -29.108 -64.010 -27.425 1.00 40.54 111 ASP I O 1
ATOM 8804 N N . ILE I 1 115 ? -26.898 -64.196 -27.842 1.00 35.34 112 ILE I N 1
ATOM 8805 C CA . ILE I 1 115 ? -26.655 -65.182 -26.796 1.00 36.44 112 ILE I CA 1
ATOM 8806 C C . ILE I 1 115 ? -26.870 -64.559 -25.423 1.00 36.36 112 ILE I C 1
ATOM 8807 O O . ILE I 1 115 ? -27.527 -65.159 -24.570 1.00 35.97 112 ILE I O 1
ATOM 8812 N N . ALA I 1 116 ? -26.303 -63.366 -25.223 1.00 36.55 113 ALA I N 1
ATOM 8813 C CA . ALA I 1 116 ? -26.440 -62.628 -23.967 1.00 35.60 113 ALA I CA 1
ATOM 8814 C C . ALA I 1 116 ? -27.879 -62.230 -23.727 1.00 34.90 113 ALA I C 1
ATOM 8815 O O . ALA I 1 116 ? -28.335 -62.264 -22.590 1.00 35.74 113 ALA I O 1
ATOM 8817 N N . ALA I 1 117 ? -28.585 -61.849 -24.791 1.00 32.94 114 ALA I N 1
ATOM 8818 C CA . ALA I 1 117 ? -30.004 -61.512 -24.690 1.00 33.82 114 ALA I CA 1
ATOM 8819 C C . ALA I 1 117 ? -30.853 -62.719 -24.273 1.00 34.98 114 ALA I C 1
ATOM 8820 O O . ALA I 1 117 ? -31.796 -62.567 -23.489 1.00 33.08 114 ALA I O 1
ATOM 8822 N N . MET I 1 118 ? -30.527 -63.910 -24.785 1.00 36.38 115 MET I N 1
ATOM 8823 C CA . MET I 1 118 ? -31.248 -65.126 -24.381 1.00 35.32 115 MET I CA 1
ATOM 8824 C C . MET I 1 118 ? -30.991 -65.466 -22.911 1.00 34.71 115 MET I C 1
ATOM 8825 O O . MET I 1 118 ? -31.926 -65.772 -22.173 1.00 35.41 115 MET I O 1
ATOM 8830 N N . ALA I 1 119 ? -29.730 -65.399 -22.495 1.00 33.96 116 ALA I N 1
ATOM 8831 C CA . ALA I 1 119 ? -29.369 -65.586 -21.098 1.00 34.97 116 ALA I CA 1
ATOM 8832 C C . ALA I 1 119 ? -30.216 -64.684 -20.210 1.00 35.98 116 ALA I C 1
ATOM 8833 O O . ALA I 1 119 ? -30.755 -65.139 -19.205 1.00 37.02 116 ALA I O 1
ATOM 8835 N N . ASP I 1 120 ? -30.364 -63.422 -20.610 1.00 37.30 117 ASP I N 1
ATOM 8836 C CA . ASP I 1 120 ? -31.116 -62.447 -19.829 1.00 36.66 117 ASP I CA 1
ATOM 8837 C C . ASP I 1 120 ? -32.607 -62.776 -19.737 1.00 35.61 117 ASP I C 1
ATOM 8838 O O . ASP I 1 120 ? -33.206 -62.652 -18.659 1.00 33.98 117 ASP I O 1
ATOM 8843 N N . ARG I 1 121 ? -33.195 -63.235 -20.841 1.00 34.75 118 ARG I N 1
ATOM 8844 C CA . ARG I 1 121 ? -34.594 -63.663 -20.832 1.00 36.15 118 ARG I CA 1
ATOM 8845 C C . ARG I 1 121 ? -34.796 -64.806 -19.853 1.00 35.39 118 ARG I C 1
ATOM 8846 O O . ARG I 1 121 ? -35.786 -64.828 -19.130 1.00 34.08 118 ARG I O 1
ATOM 8854 N N . ILE I 1 122 ? -33.843 -65.737 -19.830 1.00 35.61 119 ILE I N 1
ATOM 8855 C CA . ILE I 1 122 ? -33.904 -66.882 -18.928 1.00 36.57 119 ILE I CA 1
ATOM 8856 C C . ILE I 1 122 ? -33.733 -66.444 -17.465 1.00 36.92 119 ILE I C 1
ATOM 8857 O O . ILE I 1 122 ? -34.483 -66.884 -16.599 1.00 38.19 119 ILE I O 1
ATOM 8862 N N . MET I 1 123 ? -32.768 -65.572 -17.200 1.00 36.38 120 MET I N 1
ATOM 8863 C CA . MET I 1 123 ? -32.560 -65.048 -15.856 1.00 37.09 120 MET I CA 1
ATOM 8864 C C . MET I 1 123 ? -33.748 -64.206 -15.361 1.00 39.17 120 MET I C 1
ATOM 8865 O O . MET I 1 123 ? -34.062 -64.226 -14.170 1.00 40.22 120 MET I O 1
ATOM 8870 N N . LYS I 1 124 ? -34.407 -63.478 -16.262 1.00 39.87 121 LYS I N 1
ATOM 8871 C CA . LYS I 1 124 ? -35.578 -62.678 -15.890 1.00 41.10 121 LYS I CA 1
ATOM 8872 C C . LYS I 1 124 ? -36.750 -63.527 -15.411 1.00 38.94 121 LYS I C 1
ATOM 8873 O O . LYS I 1 124 ? -37.515 -63.100 -14.539 1.00 40.73 121 LYS I O 1
ATOM 8879 N N . ILE I 1 125 ? -36.898 -64.721 -15.977 1.00 36.81 122 ILE I N 1
ATOM 8880 C CA . ILE I 1 125 ? -37.932 -65.658 -15.521 1.00 35.73 122 ILE I CA 1
ATOM 8881 C C . ILE I 1 125 ? -37.719 -66.057 -14.049 1.00 33.20 122 ILE I C 1
ATOM 8882 O O . ILE I 1 125 ? -38.685 -66.111 -13.291 1.00 32.80 122 ILE I O 1
ATOM 8887 N N . ASP I 1 126 ? -36.476 -66.315 -13.648 1.00 33.13 123 ASP I N 1
ATOM 8888 C CA . ASP I 1 126 ? -36.173 -66.599 -12.240 1.00 35.17 123 ASP I CA 1
ATOM 8889 C C . ASP I 1 126 ? -36.546 -65.395 -11.375 1.00 36.20 123 ASP I C 1
ATOM 8890 O O . ASP I 1 126 ? -37.184 -65.547 -10.343 1.00 36.38 123 ASP I O 1
ATOM 8895 N N . GLN I 1 127 ? -36.136 -64.204 -11.818 1.00 37.65 124 GLN I N 1
ATOM 8896 C CA . GLN I 1 127 ? -36.356 -62.959 -11.086 1.00 38.15 124 GLN I CA 1
ATOM 8897 C C . GLN I 1 127 ? -37.833 -62.678 -10.892 1.00 37.20 124 GLN I C 1
ATOM 8898 O O . GLN I 1 127 ? -38.260 -62.300 -9.790 1.00 39.51 124 GLN I O 1
ATOM 8904 N N . GLU I 1 128 ? -38.607 -62.862 -11.957 1.00 34.83 125 GLU I N 1
ATOM 8905 C CA . GLU I 1 128 ? -40.059 -62.678 -11.899 1.00 36.20 125 GLU I CA 1
ATOM 8906 C C . GLU I 1 128 ? -40.718 -63.691 -10.967 1.00 35.26 125 GLU I C 1
ATOM 8907 O O . GLU I 1 128 ? -41.652 -63.353 -10.242 1.00 35.44 125 GLU I O 1
ATOM 8913 N N . ARG I 1 129 ? -40.223 -64.922 -10.976 1.00 36.27 126 ARG I N 1
ATOM 8914 C CA . ARG I 1 129 ? -40.683 -65.932 -10.031 1.00 36.38 126 ARG I CA 1
ATOM 8915 C C . ARG I 1 129 ? -40.400 -65.502 -8.598 1.00 35.61 126 ARG I C 1
ATOM 8916 O O . ARG I 1 129 ? -41.288 -65.547 -7.753 1.00 36.46 126 ARG I O 1
ATOM 8924 N N . ILE I 1 130 ? -39.171 -65.081 -8.338 1.00 35.26 127 ILE I N 1
ATOM 8925 C CA . ILE I 1 130 ? -38.765 -64.648 -6.994 1.00 37.32 127 ILE I CA 1
ATOM 8926 C C . ILE I 1 130 ? -39.622 -63.468 -6.504 1.00 37.32 127 ILE I C 1
ATOM 8927 O O . ILE I 1 130 ? -40.082 -63.455 -5.362 1.00 37.90 127 ILE I O 1
ATOM 8932 N N . THR I 1 131 ? -39.837 -62.495 -7.383 1.00 37.83 128 THR I N 1
ATOM 8933 C CA . THR I 1 131 ? -40.667 -61.329 -7.075 1.00 37.27 128 THR I CA 1
ATOM 8934 C C . THR I 1 131 ? -42.124 -61.707 -6.795 1.00 37.19 128 THR I C 1
ATOM 8935 O O . THR I 1 131 ? -42.720 -61.174 -5.847 1.00 36.16 128 THR I O 1
ATOM 8939 N N . ALA I 1 132 ? -42.685 -62.621 -7.586 1.00 34.51 129 ALA I N 1
ATOM 8940 C CA . ALA I 1 132 ? -44.071 -63.056 -7.367 1.00 36.03 129 ALA I CA 1
ATOM 8941 C C . ALA I 1 132 ? -44.231 -63.762 -6.008 1.00 36.35 129 ALA I C 1
ATOM 8942 O O . ALA I 1 132 ? -45.169 -63.457 -5.267 1.00 36.07 129 ALA I O 1
ATOM 8944 N N . LEU I 1 133 ? -43.306 -64.667 -5.681 1.00 36.60 130 LEU I N 1
ATOM 8945 C CA . LEU I 1 133 ? -43.314 -65.374 -4.394 1.00 36.48 130 LEU I CA 1
ATOM 8946 C C . LEU I 1 133 ? -43.204 -64.394 -3.213 1.00 39.12 130 LEU I C 1
ATOM 8947 O O . LEU I 1 133 ? -43.919 -64.548 -2.209 1.00 38.27 130 LEU I O 1
ATOM 8952 N N . LEU I 1 134 ? -42.338 -63.384 -3.349 1.00 38.97 131 LEU I N 1
ATOM 8953 C CA . LEU I 1 134 ? -42.200 -62.337 -2.328 1.00 41.11 131 LEU I CA 1
ATOM 8954 C C . LEU I 1 134 ? -43.478 -61.503 -2.166 1.00 43.61 131 LEU I C 1
ATOM 8955 O O . LEU I 1 134 ? -43.875 -61.229 -1.039 1.00 42.48 131 LEU I O 1
ATOM 8960 N N . ASN I 1 135 ? -44.118 -61.126 -3.279 1.00 48.23 132 ASN I N 1
ATOM 8961 C CA . ASN I 1 135 ? -45.314 -60.272 -3.243 1.00 51.59 132 ASN I CA 1
ATOM 8962 C C . ASN I 1 135 ? -46.502 -60.986 -2.595 1.00 54.48 132 ASN I C 1
ATOM 8963 O O . ASN I 1 135 ? -47.275 -60.349 -1.884 1.00 55.29 132 ASN I O 1
ATOM 8968 N N . SER I 1 136 ? -46.648 -62.291 -2.822 1.00 53.03 133 SER I N 1
ATOM 8969 C CA . SER I 1 136 ? -47.725 -63.042 -2.183 1.00 55.97 133 SER I CA 1
ATOM 8970 C C . SER I 1 136 ? -47.496 -63.167 -0.661 1.00 57.26 133 SER I C 1
ATOM 8971 O O . SER I 1 136 ? -48.442 -63.293 0.111 1.00 58.79 133 SER I O 1
ATOM 8974 N N . LEU I 1 137 ? -46.238 -63.123 -0.242 1.00 56.01 134 LEU I N 1
ATOM 8975 C CA . LEU I 1 137 ? -45.890 -63.144 1.172 1.00 57.02 134 LEU I CA 1
ATOM 8976 C C . LEU I 1 137 ? -46.150 -61.803 1.854 1.00 61.13 134 LEU I C 1
ATOM 8977 O O . LEU I 1 137 ? -46.425 -61.752 3.044 1.00 60.39 134 LEU I O 1
ATOM 8982 N N . LYS I 1 138 ? -46.076 -60.725 1.081 1.00 67.53 135 LYS I N 1
ATOM 8983 C CA . LYS I 1 138 ? -46.238 -59.359 1.577 1.00 72.74 135 LYS I CA 1
ATOM 8984 C C . LYS I 1 138 ? -47.663 -59.004 2.061 1.00 72.47 135 LYS I C 1
ATOM 8985 O O . LYS I 1 138 ? -47.820 -58.028 2.802 1.00 72.74 135 LYS I O 1
ATOM 8991 N N . VAL I 1 139 ? -48.682 -59.772 1.652 1.00 69.20 136 VAL I N 1
ATOM 8992 C CA . VAL I 1 139 ? -50.075 -59.527 2.091 1.00 69.97 136 VAL I CA 1
ATOM 8993 C C . VAL I 1 139 ? -50.329 -59.777 3.586 1.00 73.56 136 VAL I C 1
ATOM 8994 O O . VAL I 1 139 ? -51.300 -59.251 4.139 1.00 74.44 136 VAL I O 1
ATOM 8998 N N . LEU I 1 140 ? -49.478 -60.588 4.219 1.00 74.21 137 LEU I N 1
ATOM 8999 C CA . LEU I 1 140 ? -49.530 -60.817 5.666 1.00 73.14 137 LEU I CA 1
ATOM 9000 C C . LEU I 1 140 ? -49.177 -59.539 6.434 1.00 76.55 137 LEU I C 1
ATOM 9001 O O . LEU I 1 140 ? -50.012 -59.005 7.172 1.00 78.24 137 LEU I O 1
ATOM 9006 N N . GLY I 1 141 ? -47.947 -59.059 6.238 1.00 81.52 138 GLY I N 1
ATOM 9007 C CA . GLY I 1 141 ? -47.411 -57.889 6.939 1.00 84.29 138 GLY I CA 1
ATOM 9008 C C . GLY I 1 141 ? -47.600 -56.614 6.139 1.00 85.65 138 GLY I C 1
ATOM 9009 O O . GLY I 1 141 ? -48.077 -55.611 6.667 1.00 84.58 138 GLY I O 1
#

Secondary structure (DSSP, 8-state):
--HHHHHHHHHHHHTT--HHHHHHHHHTTSSS---HHHHHHHHHHHHHHHTSPPPHHHHHHHHHHHHHHHHHHHHHHHHHHHHHHHHHHHHHTT-SB-TTSPBP----HHHHHHHHHHHHHHHHHHHHHHHHHHHTT-/---HHHHHHHHHHHHHHTT--HHHHHHHHHHHHTS---HHHHHHHHHHHHHHHTSPPPHHHHHHHHHHHHHHHHHHHHHHHHHHHHHHHHHHHHHTT-SB-TTSPBP----HHHHHHHHHHHHHHHHHHHHHHHHHHHH--/--HHHHHHHHHHHHTT--HHHHHHHHHTTTTS---HHHHHHHHHHHHHHHTSPP-HHHHHHHHHHHHHHHHHHHHHHHHHHHHHHHHHHHHHTT-SB-TTSPBPPP--HHHHHHHHHHHHHHHHHHHHHHHHHHHT-/-HHHHHHHHHHTT--HHHHHHHHHHHSSS---HHHHHHHHHHHHHHHHSPPPHHHHHHHHHHHHHHHHHHHHHHHHHHHHHHHHHHHHHTT-SB-TTSPBPPP--HHHHHHHHHHHHHHHHHHHHHHHHHHHT-/-HHHHHHTT-----TTSPPPHHHHHHHHHHHHHHHHHHHHHHHHHHHHHHHHHHHHHTT-SB-TTSPBPPP--HHHHHHHHHHHHHHHHHHHHHHHHHHHH--/-HHHHHHHHHHHHHHTT--HHHHHHHHHHHHTS---HHHHHHHHHHHHHHHTSPPPHHHHHHHHHHHHHHHHHHHHHHHHHHHHHHHHHHHHHTT-SB-TTSPBPPP--HHHHHHHHHHHHHIIIIIHHHHHHHHHHH-/-HHHHHHHHHHHT--HHHHHHHHHHHHTS---HHHHHHHHHHHHHHHTSPPPHHHHHHHHHHHHHHHHHHHHHHHHHHHHHHHHHHHHHTT-SB-TTSPBP----HHHHHHHHHHHHHHHHHHHHHHHHHH-/-HHHHHHHHHHHHTT--HHHHHHHHHHHTTS---HHHHHHHHHHHHHHHTSPPPHHHHHHHHHHHHHHHHHHHHHHHHHHHHHHHHHHHHHTT-SB-TTSPBP----HHHHHHHHHHHHHHHHHHHHHHHHHHHH--/--HHHHHHHHHHHHHHHHHHHHHHHHHHHHHHHHHHHHHTT-SB-TTS-B-----HHHHHHHHHHHHHHHHHHHHHHHHHHTTT-

B-factor: mean 57.29, std 20.07, range [23.52, 142.1]

Sequence (1146 aa):
MSVSFRDRVLKLYLLGFDPSEIAQTLSLDVKRKVTEEEVLHVLAEARELLSALPSLEDIRAEVGQALERARIFQKDLLAIYQNMLRNYNAMMEGLTEHPDGTPVIGVRPADIAAMADRIMKIDQQERITALLNSLKVLGGSHMSVSFRDRVLKLYLLGFDPSEIAQTLSLDVKRKVTEEEVLHVLAEARELLSALPSLEEDIRAEVGQALERARIFQKDLLAIYQNNMLRNYNAMMEGLTEHPDGTPVIGVRPADIAAMADRIMKIDQERITALLNSLKVLGMSVSFRDRVLKLYLLGFDPSEIAQTLSLDVKRKVTEEEVLHVLAEARELLSALPSLEDIRAEVGQALERARIFQKDLLAIYQNNMLRNYNAMMEGLTEHPDGTPVIGVRPADIAAMADRIMKIDQERITALLNSLKVLSFRDRVLKLYLLGFDPSEIAQTLSLDVKRKVTEEEVLHVLAEARELLSALPSLEDIRAEVGQALERARIFQKDLLAIYQNNMLRNYNAMMEGLTEHPDGTPVIGVRPADIAAMADRIMKIDQERITALLNSLKVLRVLKLYLLGFDPSLLSALPSLEDIRAEVGQALERARIFQKDLLAIYQNNMLRNYNAMMEGLTEHPDGTPVIGVRPADIAAMADRIMKIDQERITALLNSLKVLGHMSVSFRDRVLKLYLLGFDPSEIAQTLSLDVKRKVTEEEVLHVLAEARELLSALPSLEDIRAEVGQALERARIFQKDLLAIYQNMLRNYNAMMMEGLTEHPDGTPVIGVRPADIAAMADRIMKIDQERITALLNNSLKVLGSFRDRVLKLYLLGFDPSEIAQTLSLDVKRKVTEEEVLHVLAEARELLSALPSLEEDIRAEVGQALERARIFQKDLLAIYQNNMLRNYNAMMEGLTEHPDGTPVIGVRPADIAAMADRIMKIDQERITALLNSLKSVSFRDRVLKLYLLGFDPSEIAQTLSLDVKRKVTEEEVLHVLAEARELLSALPSLEDIRAEVGQALERARIFQKDLLAIYQNMLRNYNAMMEGLTEHPDGTPVIGVRPADIAAMADRIMKIDQQERITALLNSLKVLGPSLEDIRAEVGQALERARIFQKDLLAIYQNNMLRNYNAMMEGLTEHPDGTPVIGVRPADIAAMADRIMKIDQERITALLNSLKVLG

InterPro domains:
  IPR049136 Phage G20C small terminase, N-terminal domain [PF21434] (2-51)
  IPR055147 Phage G20C small terminase, C-terminal domain [PF22412] (84-133)

Radius of gyration: 34.47 Å; Cα contacts (8 Å, |Δi|>4): 1246; chains: 9; bounding box: 102×103×68 Å

Solvent-accessible surface area: 56449 Å² total; per-residue (Å²): 101,60,90,84,14,37,101,88,0,20,88,14,62,0,18,19,76,52,36,47,71,0,6,121,53,5,25,152,106,48,114,100,166,3,61,78,121,52,0,85,114,19,3,55,94,16,74,114,139,53,11,71,77,29,48,42,86,92,2,38,9,28,8,12,11,10,24,57,15,10,73,19,0,6,83,37,1,7,57,6,0,69,34,6,24,96,15,16,66,8,45,56,100,42,73,118,103,8,135,96,45,16,65,25,58,60,10,146,24,49,41,0,2,38,4,0,27,85,0,12,86,3,1,63,50,10,18,74,25,31,23,51,8,41,151,69,105,109,100,106,72,142,91,78,62,28,71,66,83,0,6,82,11,66,0,14,22,70,60,29,43,74,0,5,135,58,1,29,156,84,39,93,115,191,12,75,77,110,56,0,80,129,25,2,49,105,1,73,108,109,48,8,77,61,18,56,85,90,56,0,61,1,18,9,9,19,10,26,49,21,12,81,18,0,7,81,33,1,6,63,8,0,51,17,4,21,88,6,24,61,6,85,60,90,40,87,112,103,8,143,95,46,17,52,22,67,48,34,136,24,40,44,0,3,50,5,0,22,85,0,18,97,6,4,82,58,8,11,90,28,24,57,55,3,60,174,59,2,87,92,69,108,89,32,80,87,90,0,25,92,16,59,0,16,18,68,55,30,37,75,0,5,122,54,11,21,151,106,83,120,125,151,5,51,82,133,43,0,90,108,5,4,54,69,18,80,113,138,50,12,67,87,28,43,43,81,87,4,34,5,20,9,12,9,14,21,56,12,11,109,17,1,9,93,37,2,6,56,7,0,48,29,3,24,94,9,16,71,7,62,43,105,43,83,116,104,8,136,105,47,22,45,24,57,55,14,124,25,37,52,0,1,34,4,0,27,87,0,8,83,6,2,55,67,19,26,92,28,32,72,63,8,40,88,63,135,111,51,56,101,82,0,22,89,29,63,0,35,30,78,68,20,44,81,0,6,126,65,3,22,159,94,57,111,126,91,10,82,74,123,54,1,79,110,24,2,55,92,17,78,131,145,45,12,67,70,24,50,58,90,85,5,44,9,24,12,11,9,11,23,58,15,10,80,16,0,6,97,35,1,7,55,5,0,54,24,6,26,89,10,16,76,8,57,50,116,41,81,117,104,8,139,103,42,17,76,23,66,56,14,140,29,48,46,0,1,36,4,0,25,87,0,11,82,5,2,57,58,8,20,78,26,34,36,56,11,35,162,76,144,121,91,68,98,96,122,1,15,16,110,81,140,129,185,70,43,71,66,22,56,89,78,71,0,73,8,26,14,9,15,11,26,48,18,10,98,14,0,8,97,34,2,7,56,6,0,51,32,3,25,89,4,15,75,8,66,52,111,43,83,116,104,7,140,99,45,15,60,26,52,57,11,143,28,45,42,0,2,35,4,0,30,85,0,8,85,5,2,63,61,7,21,92,29,24,46,57,4,59,166,62,7,88,124,181,86,62,68,29,74,71,86,0,16,91,14,63,0,15,16,59,60,33,40,86,0,3,135,59,0,28,148,72,48,180,112,195,12,70,73,105,54,0,83,126,23,5,45,101,3,85,117,100,45,10,73,69,19,57,85,112,76,0,67,51,22,0,28,93,0,22,115,48,1,85,88,4,13,115,30,1,4,58,4,0,63,36,5,24,87,6,13,63,8,54,45,102,43,81,116,100,8,134,96,45,13,64,26,55,55,12,146,27,46,41,0,2,36,2,0,35,89,0,6,60,5,6,38,99,56,4,22,40,6,13,51,18,37,87,124,15,82,123,48,81,86,102,0,19,93,28,51,2,36,15,75,48,27,39,70,0,5,125,65,5,23,138,79,49,172,114,95,10,71,84,138,50,0,87,111,19,3,48,82,1,75,112,112,50,10,68,90,25,45,88,123,88,10,56,36,19,11,11,65,11,21,48,20,9,90,18,0,8,88,34,1,7,56,6,0,48,25,4,24,89,10,11,68,6,60,45,103,39,86,118,102,10,138,97,48,19,50,29,59,55,15,144,25,44,27,0,2,34,4,0,26,85,0,11,82,4,3,62,54,6,25,85,26,21,47,92,11,73,100,108,119,85,32,94,92,103,0,23,91,17,89,1,13,19,70,52,28,44,73,0,6,122,58,3,26,155,64,82,106,127,98,9,74,74,95,56,0,75,116,7,14,54,67,15,91,113,143,39,16,74,62,12,53,73,100,74,0,49,7,22,14,9,12,7,22,47,15,14,53,14,0,5,128,34,1,45,64,5,0,99,18,3,27,99,8,11,75,10,61,32,113,40,78,116,106,8,140,105,48,20,50,23,78,42,24,143,28,45,37,0,1,29,3,0,24,85,0,7,47,4,3,55,76,6,0,61,19,12,58,68,5,71,92,87,9,75,64,58,45,49,73,16,71,6,36,33,10,12,1,13,57,27,4,75,21,0,7,90,32,1,7,57,5,0,54,24,6,21,90,8,18,73,7,73,48,121,44,82,118,97,8,136,94,47,13,68,24,61,53,20,148,28,49,43,0,2,36,4,0,24,91,0,9,86,5,2,60,47,9,20,72,19,40,56,72,24,38,151,113,126,108

Nearest PDB structures (foldseek):
  6ejq-assembly1_I  TM=1.012E+00  e=3.989E-12  Thermus phage G20c
  6ejq-assembly1_E  TM=9.745E-01  e=1.633E-11  Thermus phage G20c
  4xvn-assembly1_B  TM=9.809E-01  e=1.633E-11  Thermus phage G20c
  6ejq-assembly1_C  TM=9.905E-01  e=2.109E-11  Thermus phage G20c
  4xvn-assembly2_D  TM=9.737E-01  e=1.740E-11  Thermus phage G20c

Foldseek 3Di:
DDPVLLVQLQVCVVVPDQQQRNQCVVCVVDPDRGDSVNSVVSNVVVVVVVVDDDDLVVVVVVLVVVLVVLVVVLVVLVVVLVVLVVLVVCVVVPHQADPVGHGRDDHDPVNSVVSVVVSVVSVVVNVVSVVVSVVVVD/DDDVVVVLLVQLQVVVVVPDQLQRSQVVCCVVVVHRGHSVNSVVSNVVVVVVVPDDDDLVVVVVVLVVVLVVLVVVLVVLVVVLVLQVQLCVCVVVPHQADPVGHGRDDDDPVVSVVSVVVSVVSVVVNVVSVVVCVVPSD/DDPVLLVQLVVVVVVPDQLQSSQVVVPVPDVHRGDSVNSVVSVVVVVVVVVDDDDLVVVVVVLVVVLVVLVVVLVVLVVVLVLLVVLVVCVVVPDQADPVGHGRDDHDPVNSVVSVVSSVVSVVVNVVSVVVSVVVD/DLLVVLQVVVVVPDQLQSSQVVVCVVDVHRGDSVNSVVSVVVVVVVVVDDDDLVVVVVVLVVVLVVLVVVLVVLVVVLVLLVVLVVCVVVVDQADPVGDGRDDHDPVNSVVSVVVSVVSVVVNVVSVVVSVVVD/DQVVCVVVPDDPCVVPDDDDLVVVVVVLVVVLVVLVVVLVVLVVVLVLLVVLVVCVVVVDQADPVGDGRDDHDPVNSVVSVVSNVVSVVVNVVSVVVCVVPSD/DVVVVLLVQLVVCVVVPDQLQRSQVVCCVVVVHRGDSVNSVVSVVVVVVVVPDDDDLVNVLVVLVVQLVVLVVVLVVLVVVLVVLVQLDVCVVVPHQADPVGHGRDDHDPVNSVVSVVVNVCSVPPVNVVSVVSNVVSD/DLLVQLLVCVVVPAQLQSSQVVVCVVVVHRRDSVNSVVSVVVVVVVVPDDDDVVVVLVVLVVVLVVLVVVLVVLVVVLVLLVVLVVQVVVPDQADPVRHGRDDHDPVNSVVSVVSNVVSVVSNVVSVVVSVD/DVVLLVQLQVVVVVPQQLVRSQVVVCVVPPDRRDSVNSVVSVVVVVVVVPDDDDLVRVLVVLVVVLVVLVVVLVVLVVVLVLQVVLQVQVVVPDQADPVGHGRDHDDPVVSVVSVVSSVVSVVVSVVSVVCCVVPGD/DDLVVVVVVLVVVLVVLVVVLVVLVVVLVLLVVLVVCVVVPHQADPVRHGSDDHDPVNSVVSVVVSVVSVVVNVVSVVVSVVVVD